Protein AF-0000000072828204 (afdb_homodimer)

Radius of gyration: 30.97 Å; Cα contacts (8 Å, |Δi|>4): 1476; chains: 2; bounding box: 82×89×90 Å

Organism: Musa balbisiana (NCBI:txid52838)

Secondary structure (DSSP, 8-state):
--TTHHHHHHHS-S-SS--SS-SS-GGGT--TTSSHHHHHHHHHHHHHHHHHHHHHHSGGGT--HHHHHHHHHHIIIIIHHHHHHHHHHHHHHHTT-SS---THHHHHHHHHHH--HHHHHHHHHHHHHHHHHHHHHHHHHS-HHHHHHTHHHHHHHHHHHHHHHHHHHHHHHHHHHHH---SSS---HHHHTT--SHHHHHHHHHHHH---HHHHHHHHHHTT-TTSHHHHHHHHHHHHHHHHHHHHHHHHHHHHHHTTT-HHHHHHHHHHHHHHHHHIIIIIHHHHHHHHHHS-TTS---HHHHHHHHHHHHHHHHHHHHHTS-TTHHHHHHHHHSPTT-HHHHHHHHHHHIIIIIIITHHHHHHHHHT--GGG---HHHHHHHHHHHHHHHHHHHHHHHHHHHHTT--HHHHHHHHHHTT---HHHHHHHHHHHHTTS----S-SHHHHHHHHHHHHHHHHHTTS-HHHHHHHHHHHHHHHHHHHHHHHHH--HHHHHHHHHHHHHHHH-/--TTHHHHHHHS-S-SS--SS-SS-GGGT--TTSSHHHHHHHHHHHHHHHHHHHHHHHGGGT--HHHHHHHHHHIIIIIHHHHHHHHHHHHHHHTT-SS---THHHHHHHHHHH--HHHHHHHHHHHHHHHHHHHHHHHHHS-HHHHHHTHHHHHHHHHHHHHHHHHHHHHHHHHHHHH---SSS---HHHHTT--SHHHHHHHHHHHH---HHHHHHHHHHTT-TTSHHHHHHHHHHHHHHHHHHHHHHHHHHHHHHTTT-HHHHHHHHHHHHHHHHHIIIIIHHHHHHHHHHS-SSS---HHHHHHHHHHHHHHHHHHHHHTS-TTHHHHHHHHHSPTT-HHHHHHHHHHHIIIIIIITHHHHHHHHHT--GGG---HHHHHHHHHHHHHHHHHHHHHHHHHHHHTT--HHHHHHHHHHTT---THHHHHHHHHHHTTS----S-HHHHHHHHHHHHHHHHHHTTS-HHHHHHHHHHHHHHHHHHHHHHHHH--HHHHHHHHHHHHHHHH-

Solvent-accessible surface area (backbone atoms only — not comparable to full-atom values): 50620 Å² total; per-residue (Å²): 128,72,76,72,52,54,60,54,40,57,64,57,37,45,50,94,73,56,37,47,54,59,54,48,9,37,58,73,69,43,59,66,52,63,18,38,49,37,35,51,29,42,50,44,35,52,47,46,51,42,18,50,50,44,38,62,71,39,45,91,62,57,59,57,65,67,57,26,33,44,51,33,10,31,43,70,16,49,38,39,40,47,49,48,29,50,48,50,48,47,48,34,59,69,66,61,50,85,76,82,71,75,40,66,52,52,34,51,50,48,47,56,48,73,56,36,69,72,41,46,53,45,39,50,52,44,10,51,52,14,45,35,51,39,39,20,45,53,24,23,73,36,61,51,78,60,34,61,68,44,47,69,65,29,46,52,22,16,51,33,24,34,48,48,16,28,52,51,40,46,53,47,47,55,54,47,55,66,63,50,58,53,84,85,80,56,73,27,53,54,25,40,38,42,16,80,45,80,63,40,58,51,48,50,22,50,56,59,24,47,20,49,37,63,45,36,49,50,52,29,50,74,69,69,32,53,85,37,72,67,35,30,45,46,48,34,17,22,41,47,26,34,52,47,49,53,50,49,53,51,48,50,50,32,51,62,37,24,78,64,77,39,54,64,31,44,54,49,21,52,51,43,50,49,50,50,52,52,44,43,62,69,49,47,33,56,50,51,53,49,52,58,69,67,46,69,83,83,70,73,68,58,68,64,61,52,50,52,53,52,36,50,38,31,44,33,17,23,47,24,21,33,32,40,48,50,48,44,52,37,21,31,54,52,15,41,56,39,56,56,85,33,69,61,43,52,50,45,45,56,28,42,40,59,51,22,55,58,51,23,31,47,37,43,26,39,55,53,7,54,48,24,34,63,83,57,55,76,49,66,63,37,46,50,47,49,44,50,54,50,48,51,27,50,51,42,26,29,48,30,26,22,52,48,33,43,71,72,70,38,56,67,68,60,18,49,47,45,15,37,53,58,50,33,50,53,67,60,58,52,49,50,51,52,44,63,47,53,20,61,55,72,81,68,79,84,62,73,69,59,54,56,55,38,49,54,51,36,41,53,42,44,33,43,60,67,10,43,24,50,38,35,47,29,43,51,50,50,48,37,48,48,45,24,50,51,30,49,36,48,42,62,71,68,54,53,69,68,59,55,52,41,50,51,49,50,50,50,52,51,66,72,96,126,71,76,72,51,55,59,53,38,56,62,55,38,46,52,95,73,58,39,47,53,60,54,48,10,37,57,73,68,42,59,66,53,63,17,37,50,36,36,50,30,42,49,45,34,51,45,46,50,41,18,51,51,43,37,62,72,39,45,89,62,58,60,58,65,67,58,24,34,45,51,32,9,32,44,71,16,49,38,41,40,46,50,48,29,50,47,50,47,45,46,35,59,70,65,61,51,85,74,83,71,76,39,66,52,52,33,52,50,48,46,56,49,72,54,35,70,71,41,47,53,46,39,52,52,46,10,52,53,14,45,33,51,40,39,20,47,53,24,23,74,35,61,52,77,59,35,59,68,44,48,67,62,29,46,52,23,17,50,33,23,35,47,48,16,29,51,50,42,46,52,48,47,56,54,45,58,65,61,49,59,53,84,82,81,56,72,27,56,55,25,41,39,40,16,79,45,79,64,38,59,51,49,50,22,49,55,60,24,48,20,50,37,63,44,36,49,49,52,29,49,74,69,68,32,53,85,37,72,67,36,29,46,46,48,34,18,21,42,48,24,35,52,48,48,52,49,49,52,50,47,49,50,32,50,63,37,25,78,65,77,38,55,65,34,44,55,49,22,51,52,43,49,49,48,50,52,52,45,42,62,68,48,47,35,57,50,51,53,50,51,57,68,68,47,69,83,77,75,72,70,58,67,66,58,53,49,51,52,52,38,49,37,32,45,33,17,24,50,24,22,33,33,39,48,52,47,43,53,36,21,31,54,52,14,42,56,40,58,55,87,33,70,60,42,52,48,46,46,55,29,43,41,58,52,22,56,58,51,24,30,47,38,44,27,39,54,55,7,53,49,26,34,63,85,57,54,76,49,65,65,39,45,51,46,49,45,52,54,51,49,51,27,51,51,42,26,29,50,29,26,25,50,48,32,43,73,71,71,37,55,67,68,60,18,51,47,43,16,36,52,57,51,32,50,53,68,60,59,52,49,49,49,51,45,62,47,52,19,59,56,73,80,68,76,85,58,74,68,57,52,54,53,40,48,54,51,37,41,53,42,42,31,43,64,68,10,43,25,50,38,35,48,30,41,51,51,51,48,38,50,50,46,24,50,51,31,50,35,49,43,64,70,68,54,53,68,70,58,56,53,43,50,51,49,48,50,50,51,52,67,71,96

pLDDT: mean 73.7, std 19.97, range [17.11, 96.81]

Nearest PDB structures (foldseek):
  4bwz-assembly1_A  TM=7.861E-01  e=1.382E-10  Thermus thermophilus
  8bxg-assembly1_A  TM=7.297E-01  e=6.429E-08  Escherichia coli
  8by2-assembly1_A  TM=7.259E-01  e=5.300E-08  Escherichia coli
  9emb-assembly1_A  TM=7.261E-01  e=1.193E-07  Escherichia coli
  9emb-assembly1_B  TM=6.848E-01  e=1.022E-07  Escherichia coli

Sequence (1026 aa):
MAGNGAFHAAVCNAPANDNLFSDGGVFYGDDPFGHVMPLFMLHIVVIVFTSRAVYFLLRPLKQPRLVCDIISGVLLGPTLPSLLSRLLSFFHHVFDVEGTPDYSHIKQRYMDAMFRTDNVSLMRSVASYGFMLQLFLISVKTDPSNIWRCGKKAFAIGVSCMVMPFAVLNLLSWFFEVQYVPDDGGRTVAAVAGVGDPNALVTIASLVSDTMFPVVAEILAELRLLNTELGRLALSVSMIIDYGWSLTITIANVVMRTMYDQALPLVYSALGIVAMIVFLLFVFRPWVRWIVRRTPKDGRFPEGQVLMVLLVVMAMGAISETFGARVTDGPIIMGLLVPTASPLAVAIAEKVEVIATGLMLPLAFLNAGMLTDFSTVEHPKVFLGLQLFMLSGYLIKFLAAMAPAVYYNMPVRKAALLGLMLNFTGLMQLLIYVDSLYSQVPNTSQSKLADKVRHRANLSLLLILQMIQPEAYAAIIVIIVAVTAICSYLVAKLYDPLKSNKKVAYRKLKHLDMAGNGAFHAAVCNAPANDNLFSDGGVFYGDDPFGHVMPLFMLHIVVIVFTSRAVYFLLRPLKQPRLVCDIISGVLLGPTLPSLLSRLLSFFHHVFDVEGTPDYSHIKQRYMDAMFRTDNVSLMRSVASYGFMLQLFLISVKTDPSNIWRCGKKAFAIGVSCMVMPFAVLNLLSWFFEVQYVPDDGGRTVAAVAGVGDPNALVTIASLVSDTMFPVVAEILAELRLLNTELGRLALSVSMIIDYGWSLTITIANVVMRTMYDQALPLVYSALGIVAMIVFLLFVFRPWVRWIVRRTPKDGRFPEGQVLMVLLVVMAMGAISETFGARVTDGPIIMGLLVPTASPLAVAIAEKVEVIATGLMLPLAFLNAGMLTDFSTVEHPKVFLGLQLFMLSGYLIKFLAAMAPAVYYNMPVRKAALLGLMLNFTGLMQLLIYVDSLYSQVPNTSQSKLADKVRHRANLSLLLILQMIQPEAYAAIIVIIVAVTAICSYLVAKLYDPLKSNKKVAYRKLKHLD

Structure (mmCIF, N/CA/C/O backbone):
data_AF-0000000072828204-model_v1
#
loop_
_entity.id
_entity.type
_entity.pdbx_description
1 polymer 'Cation/H+ exchanger transmembrane domain-containing protein'
#
loop_
_atom_site.group_PDB
_atom_site.id
_atom_site.type_symbol
_atom_site.label_atom_id
_atom_site.label_alt_id
_atom_site.label_comp_id
_atom_site.label_asym_id
_atom_site.label_entity_id
_atom_site.label_seq_id
_atom_site.pdbx_PDB_ins_code
_atom_site.Cartn_x
_atom_site.Cartn_y
_atom_site.Cartn_z
_atom_site.occupancy
_atom_site.B_iso_or_equiv
_atom_site.auth_seq_id
_atom_site.auth_comp_id
_atom_site.auth_asym_id
_atom_site.auth_atom_id
_atom_site.pdbx_PDB_model_num
ATOM 1 N N . MET A 1 1 ? 32.219 13.031 19.578 1 17.11 1 MET A N 1
ATOM 2 C CA . MET A 1 1 ? 32.125 13.797 18.328 1 17.11 1 MET A CA 1
ATOM 3 C C . MET A 1 1 ? 31.375 13 17.266 1 17.11 1 MET A C 1
ATOM 5 O O . MET A 1 1 ? 30.984 13.555 16.234 1 17.11 1 MET A O 1
ATOM 9 N N . ALA A 1 2 ? 31.516 11.695 17.297 1 21.34 2 ALA A N 1
ATOM 10 C CA . ALA A 1 2 ? 31.078 10.68 16.344 1 21.34 2 ALA A CA 1
ATOM 11 C C . ALA A 1 2 ? 29.562 10.516 16.375 1 21.34 2 ALA A C 1
ATOM 13 O O . ALA A 1 2 ? 28.969 10.008 15.43 1 21.34 2 ALA A O 1
ATOM 14 N N . GLY A 1 3 ? 29.062 10.609 17.547 1 22.47 3 GLY A N 1
ATOM 15 C CA . GLY A 1 3 ? 27.703 10.258 17.922 1 22.47 3 GLY A CA 1
ATOM 16 C C . GLY A 1 3 ? 26.656 11.125 17.234 1 22.47 3 GLY A C 1
ATOM 17 O O . GLY A 1 3 ? 25.469 10.781 17.219 1 22.47 3 GLY A O 1
ATOM 18 N N . ASN A 1 4 ? 26.953 12.438 17.125 1 25.38 4 ASN A N 1
ATOM 19 C CA . ASN A 1 4 ? 26.156 13.539 16.594 1 25.38 4 ASN A CA 1
ATOM 20 C C . ASN A 1 4 ? 25.906 13.375 15.102 1 25.38 4 ASN A C 1
ATOM 22 O O . ASN A 1 4 ? 25.109 14.125 14.523 1 25.38 4 ASN A O 1
ATOM 26 N N . GLY A 1 5 ? 26.781 12.547 14.375 1 25.89 5 GLY A N 1
ATOM 27 C CA . GLY A 1 5 ? 26.875 12.344 12.938 1 25.89 5 GLY A CA 1
ATOM 28 C C . GLY A 1 5 ? 25.766 11.477 12.383 1 25.89 5 GLY A C 1
ATOM 29 O O . GLY A 1 5 ? 25.406 11.594 11.211 1 25.89 5 GLY A O 1
ATOM 30 N N . ALA A 1 6 ? 25.406 10.484 13.164 1 26.14 6 ALA A N 1
ATOM 31 C CA . ALA A 1 6 ? 24.562 9.398 12.664 1 26.14 6 ALA A CA 1
ATOM 32 C C . ALA A 1 6 ? 23.109 9.859 12.508 1 26.14 6 ALA A C 1
ATOM 34 O O . ALA A 1 6 ? 22.422 9.461 11.57 1 26.14 6 ALA A O 1
ATOM 35 N N . PHE A 1 7 ? 22.672 10.539 13.531 1 26.77 7 PHE A N 1
ATOM 36 C CA . PHE A 1 7 ? 21.312 11.062 13.523 1 26.77 7 PHE A CA 1
ATOM 37 C C . PHE A 1 7 ? 21.109 12.039 12.367 1 26.77 7 PHE A C 1
ATOM 39 O O . PHE A 1 7 ? 20.062 12.031 11.719 1 26.77 7 PHE A O 1
ATOM 46 N N . HIS A 1 8 ? 22.078 12.898 12.242 1 29.41 8 HIS A N 1
ATOM 47 C CA . HIS A 1 8 ? 22.188 13.812 11.102 1 29.41 8 HIS A CA 1
ATOM 48 C C . HIS A 1 8 ? 22.016 13.062 9.781 1 29.41 8 HIS A C 1
ATOM 50 O O . HIS A 1 8 ? 21.406 13.578 8.852 1 29.41 8 HIS A O 1
ATOM 56 N N . ALA A 1 9 ? 22.578 11.891 9.766 1 28.39 9 ALA A N 1
ATOM 57 C CA . ALA A 1 9 ? 22.625 11.023 8.594 1 28.39 9 ALA A CA 1
ATOM 58 C C . ALA A 1 9 ? 21.234 10.445 8.297 1 28.39 9 ALA A C 1
ATOM 60 O O . ALA A 1 9 ? 20.859 10.305 7.133 1 28.39 9 ALA A O 1
ATOM 61 N N . ALA A 1 10 ? 20.484 10.039 9.297 1 29.81 10 ALA A N 1
ATOM 62 C CA . ALA A 1 10 ? 19.234 9.305 9.133 1 29.81 10 ALA A CA 1
ATOM 63 C C . ALA A 1 10 ? 18.109 10.227 8.672 1 29.81 10 ALA A C 1
ATOM 65 O O . ALA A 1 10 ? 17.281 9.844 7.844 1 29.81 10 ALA A O 1
ATOM 66 N N . VAL A 1 11 ? 17.844 11.266 9.391 1 32.09 11 VAL A N 1
ATOM 67 C CA . VAL A 1 11 ? 16.875 12.312 9.055 1 32.09 11 VAL A CA 1
ATOM 68 C C . VAL A 1 11 ? 17.328 13.031 7.781 1 32.09 11 VAL A C 1
ATOM 70 O O . VAL A 1 11 ? 16.5 13.336 6.914 1 32.09 11 VAL A O 1
ATOM 73 N N . CYS A 1 12 ? 18.422 13.562 7.793 1 30.22 12 CYS A N 1
ATOM 74 C CA . CYS A 1 12 ? 19.188 14.094 6.672 1 30.22 12 CYS A CA 1
ATOM 75 C C . CYS A 1 12 ? 19.469 13.008 5.641 1 30.22 12 CYS A C 1
ATOM 77 O O . CYS A 1 12 ? 19.969 13.289 4.555 1 30.22 12 CYS A O 1
ATOM 79 N N . ASN A 1 13 ? 19.672 11.797 6.105 1 28.31 13 ASN A N 1
ATOM 80 C CA . ASN A 1 13 ? 19.891 10.711 5.152 1 28.31 13 ASN A CA 1
ATOM 81 C C . ASN A 1 13 ? 18.609 10.336 4.414 1 28.31 13 ASN A C 1
ATOM 83 O O . ASN A 1 13 ? 18.312 9.156 4.25 1 28.31 13 ASN A O 1
ATOM 87 N N . ALA A 1 14 ? 17.562 10.883 4.762 1 35.19 14 ALA A N 1
ATOM 88 C CA . ALA A 1 14 ? 16.844 10.805 3.494 1 35.19 14 ALA A CA 1
ATOM 89 C C . ALA A 1 14 ? 17.797 10.906 2.311 1 35.19 14 ALA A C 1
ATOM 91 O O . ALA A 1 14 ? 18.562 11.867 2.205 1 35.19 14 ALA A O 1
ATOM 92 N N . PRO A 1 15 ? 18.297 9.867 1.979 1 33.09 15 PRO A N 1
ATOM 93 C CA . PRO A 1 15 ? 19.438 10.039 1.078 1 33.09 15 PRO A CA 1
ATOM 94 C C . PRO A 1 15 ? 19.359 11.328 0.261 1 33.09 15 PRO A C 1
ATOM 96 O O . PRO A 1 15 ? 18.25 11.797 -0.044 1 33.09 15 PRO A O 1
ATOM 99 N N . ALA A 1 16 ? 20.359 12.414 0.395 1 35.56 16 ALA A N 1
ATOM 100 C CA . ALA A 1 16 ? 20.703 13.5 -0.524 1 35.56 16 ALA A CA 1
ATOM 101 C C . ALA A 1 16 ? 19.891 13.391 -1.814 1 35.56 16 ALA A C 1
ATOM 103 O O . ALA A 1 16 ? 19.578 14.406 -2.443 1 35.56 16 ALA A O 1
ATOM 104 N N . ASN A 1 17 ? 19.609 12.188 -2.285 1 40.31 17 ASN A N 1
ATOM 105 C CA . ASN A 1 17 ? 19.016 11.867 -3.582 1 40.31 17 ASN A CA 1
ATOM 106 C C . ASN A 1 17 ? 17.609 11.305 -3.434 1 40.31 17 ASN A C 1
ATOM 108 O O . ASN A 1 17 ? 17.375 10.125 -3.688 1 40.31 17 ASN A O 1
ATOM 112 N N . ASP A 1 18 ? 16.828 11.781 -2.475 1 55.22 18 ASP A N 1
ATOM 113 C CA . ASP A 1 18 ? 15.492 11.227 -2.246 1 55.22 18 ASP A CA 1
ATOM 114 C C . ASP A 1 18 ? 14.609 11.398 -3.479 1 55.22 18 ASP A C 1
ATOM 116 O O . ASP A 1 18 ? 14.258 12.523 -3.848 1 55.22 18 ASP A O 1
ATOM 120 N N . ASN A 1 19 ? 14.719 10.656 -4.27 1 66.12 19 ASN A N 1
ATOM 121 C CA . ASN A 1 19 ? 14.102 10.578 -5.59 1 66.12 19 ASN A CA 1
ATOM 122 C C . ASN A 1 19 ? 12.633 10.18 -5.504 1 66.12 19 ASN A C 1
ATOM 124 O O . ASN A 1 19 ? 12.094 9.586 -6.438 1 66.12 19 ASN A O 1
ATOM 128 N N . LEU A 1 20 ? 12.031 10.625 -4.176 1 74.56 20 LEU A N 1
ATOM 129 C CA . LEU A 1 20 ? 10.633 10.211 -4.062 1 74.56 20 LEU A CA 1
ATOM 130 C C . LEU A 1 20 ? 9.734 11.078 -4.934 1 74.56 20 LEU A C 1
ATOM 132 O O . LEU A 1 20 ? 8.875 10.57 -5.656 1 74.56 20 LEU A O 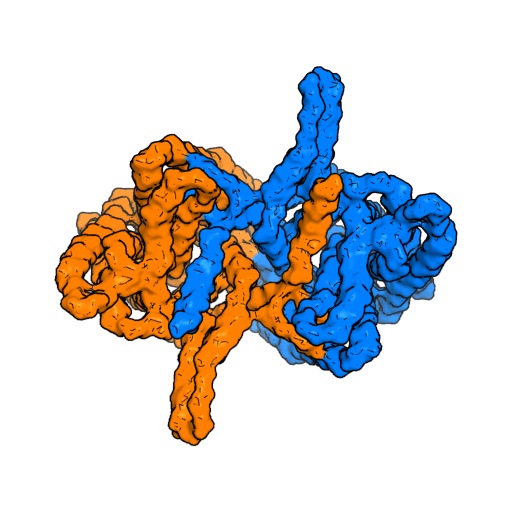1
ATOM 136 N N . PHE A 1 21 ? 9.984 12.438 -4.812 1 71.44 21 PHE A N 1
ATOM 137 C CA . PHE A 1 21 ? 9.164 13.367 -5.582 1 71.44 21 PHE A CA 1
ATOM 138 C C . PHE A 1 21 ? 10.031 14.234 -6.48 1 71.44 21 PHE A C 1
ATOM 140 O O . PHE A 1 21 ? 11.242 14.312 -6.293 1 71.44 21 PHE A O 1
ATOM 147 N N . SER A 1 22 ? 9.406 14.773 -7.566 1 65.5 22 SER A N 1
ATOM 148 C CA . SER A 1 22 ? 10.117 15.609 -8.531 1 65.5 22 SER A CA 1
ATOM 149 C C . SER A 1 22 ? 10.453 16.969 -7.93 1 65.5 22 SER A C 1
ATOM 151 O O . SER A 1 22 ? 9.75 17.453 -7.039 1 65.5 22 SER A O 1
ATOM 153 N N . ASP A 1 23 ? 11.633 17.469 -8.406 1 58.62 23 ASP A N 1
ATOM 154 C CA . ASP A 1 23 ? 12.109 18.781 -7.953 1 58.62 23 ASP A CA 1
ATOM 155 C C . ASP A 1 23 ? 11.562 19.906 -8.828 1 58.62 23 ASP A C 1
ATOM 157 O O . ASP A 1 23 ? 12.25 20.891 -9.078 1 58.62 23 ASP A O 1
ATOM 161 N N . GLY A 1 24 ? 10.445 19.812 -9.258 1 61.62 24 GLY A N 1
ATOM 162 C CA . GLY A 1 24 ? 9.945 20.922 -10.039 1 61.62 24 GLY A CA 1
ATOM 163 C C . GLY A 1 24 ? 9.203 20.5 -11.297 1 61.62 24 GLY A C 1
ATOM 164 O O . GLY A 1 24 ? 8.578 21.312 -11.969 1 61.62 24 GLY A O 1
ATOM 165 N N . GLY A 1 25 ? 9.297 19.359 -11.617 1 67.38 25 GLY A N 1
ATOM 166 C CA . GLY A 1 25 ? 8.531 18.891 -12.758 1 67.38 25 GLY A CA 1
ATOM 167 C C . GLY A 1 25 ? 9.383 18.641 -13.992 1 67.38 25 GLY A C 1
ATOM 168 O O . GLY A 1 25 ? 10.578 18.938 -13.992 1 67.38 25 GLY A O 1
ATOM 169 N N . VAL A 1 26 ? 8.875 18.141 -15.062 1 70.19 26 VAL A N 1
ATOM 170 C CA . VAL A 1 26 ? 9.547 17.719 -16.297 1 70.19 26 VAL A CA 1
ATOM 171 C C . VAL A 1 26 ? 10.008 18.953 -17.078 1 70.19 26 VAL A C 1
ATOM 173 O O . VAL A 1 26 ? 11.023 18.891 -17.781 1 70.19 26 VAL A O 1
ATOM 176 N N . PHE A 1 27 ? 9.398 20.062 -16.859 1 69.19 27 PHE A N 1
ATOM 177 C CA . PHE A 1 27 ? 9.703 21.234 -17.672 1 69.19 27 PHE A CA 1
ATOM 178 C C . PHE A 1 27 ? 10.977 21.922 -17.188 1 69.19 27 PHE A C 1
ATOM 180 O O . PHE A 1 27 ? 11.562 22.734 -17.906 1 69.19 27 PHE A O 1
ATOM 187 N N . TYR A 1 28 ? 11.414 21.484 -16 1 65.06 28 TYR A N 1
ATOM 188 C CA . TYR A 1 28 ? 12.68 22 -15.484 1 65.06 28 TYR A CA 1
ATOM 189 C C . TYR A 1 28 ? 13.812 21.016 -15.758 1 65.06 28 TYR A C 1
ATOM 191 O O . TYR A 1 28 ? 14.906 21.156 -15.203 1 65.06 28 TYR A O 1
ATOM 199 N N . GLY A 1 29 ? 13.469 20.016 -16.625 1 64.75 29 GLY A N 1
ATOM 200 C CA . GLY A 1 29 ? 14.508 19.078 -17.047 1 64.75 29 GLY A CA 1
ATOM 201 C C . GLY A 1 29 ? 14.516 17.797 -16.234 1 64.75 29 GLY A C 1
ATOM 202 O O . GLY A 1 29 ? 15.391 16.953 -16.406 1 64.75 29 GLY A O 1
ATOM 203 N N . ASP A 1 30 ? 13.625 17.75 -15.352 1 70 30 ASP A N 1
ATOM 204 C CA . ASP A 1 30 ? 13.578 16.531 -14.555 1 70 30 ASP A CA 1
ATOM 205 C C . ASP A 1 30 ? 13.078 15.352 -15.391 1 70 30 ASP A C 1
ATOM 207 O O . ASP A 1 30 ? 12.25 15.531 -16.281 1 70 30 ASP A O 1
ATOM 211 N N . ASP A 1 31 ? 13.75 14.242 -15.227 1 71.69 31 ASP A N 1
ATOM 212 C CA . ASP A 1 31 ? 13.258 13.023 -15.859 1 71.69 31 ASP A CA 1
ATOM 213 C C . ASP A 1 31 ? 11.891 12.633 -15.289 1 71.69 31 ASP A C 1
ATOM 215 O O . ASP A 1 31 ? 11.742 12.445 -14.086 1 71.69 31 ASP A O 1
ATOM 219 N N . PRO A 1 32 ? 10.961 12.727 -16.094 1 70.19 32 PRO A N 1
ATOM 220 C CA . PRO A 1 32 ? 9.617 12.398 -15.633 1 70.19 32 PRO A CA 1
ATOM 221 C C . PRO A 1 32 ? 9.547 11.023 -14.969 1 70.19 32 PRO A C 1
ATOM 223 O O . PRO A 1 32 ? 8.656 10.773 -14.148 1 70.19 32 PRO A O 1
ATOM 226 N N . PHE A 1 33 ? 10.461 10.18 -15.266 1 71.56 33 PHE A N 1
ATOM 227 C CA . PHE A 1 33 ? 10.438 8.828 -14.727 1 71.56 33 PHE A CA 1
ATOM 228 C C . PHE A 1 33 ? 11.516 8.648 -13.672 1 71.56 33 PHE A C 1
ATOM 230 O O . PHE A 1 33 ? 11.789 7.523 -13.234 1 71.56 33 PHE A O 1
ATOM 237 N N . GLY A 1 34 ? 12.078 9.75 -13.289 1 74.62 34 GLY A N 1
ATOM 238 C CA . GLY A 1 34 ? 13.227 9.656 -12.406 1 74.62 34 GLY A CA 1
ATOM 239 C C . GLY A 1 34 ? 12.859 9.641 -10.938 1 74.62 34 GLY A C 1
ATOM 240 O O . GLY A 1 34 ? 13.719 9.414 -10.078 1 74.62 34 GLY A O 1
ATOM 241 N N . HIS A 1 35 ? 11.609 9.742 -10.758 1 80.88 35 HIS A N 1
ATOM 242 C CA . HIS A 1 35 ? 11.203 9.836 -9.359 1 80.88 35 HIS A CA 1
ATOM 243 C C . HIS A 1 35 ? 10.328 8.648 -8.961 1 80.88 35 HIS A C 1
ATOM 245 O O . HIS A 1 35 ? 9.539 8.156 -9.773 1 80.88 35 HIS A O 1
ATOM 251 N N . VAL A 1 36 ? 10.383 8.25 -7.773 1 84.44 36 VAL A N 1
ATOM 252 C CA . VAL A 1 36 ? 9.852 6.977 -7.293 1 84.44 36 VAL A CA 1
ATOM 253 C C . VAL A 1 36 ? 8.32 7.027 -7.289 1 84.44 36 VAL A C 1
ATOM 255 O O . VAL A 1 36 ? 7.664 6.125 -7.812 1 84.44 36 VAL A O 1
ATOM 258 N N . MET A 1 37 ? 7.734 8.102 -6.805 1 87.06 37 MET A N 1
ATOM 259 C CA . MET A 1 37 ? 6.289 8.125 -6.59 1 87.06 37 MET A CA 1
ATOM 260 C C . MET A 1 37 ? 5.543 8.227 -7.914 1 87.06 37 MET A C 1
ATOM 262 O O . MET A 1 37 ? 4.637 7.434 -8.18 1 87.06 37 MET A O 1
ATOM 266 N N . PRO A 1 38 ? 5.93 9.18 -8.766 1 87.06 38 PRO A N 1
ATOM 267 C CA . PRO A 1 38 ? 5.215 9.242 -10.039 1 87.06 38 PRO A CA 1
ATOM 268 C C . PRO A 1 38 ? 5.379 7.977 -10.875 1 87.06 38 PRO A C 1
ATOM 270 O O . PRO A 1 38 ? 4.434 7.539 -11.531 1 87.06 38 PRO A O 1
ATOM 273 N N . LEU A 1 39 ? 6.551 7.434 -10.852 1 89.81 39 LEU A N 1
ATOM 274 C CA . LEU A 1 39 ? 6.773 6.203 -11.602 1 89.81 39 LEU A CA 1
ATOM 275 C C . LEU A 1 39 ? 5.973 5.051 -11.008 1 89.81 39 LEU A C 1
ATOM 277 O O . LEU A 1 39 ? 5.453 4.207 -11.742 1 89.81 39 LEU A O 1
ATOM 281 N N . PHE A 1 40 ? 5.914 4.973 -9.703 1 92.56 40 PHE A N 1
ATOM 282 C CA . PHE A 1 40 ? 5.133 3.945 -9.031 1 92.56 40 PHE A CA 1
ATOM 283 C C . PHE A 1 40 ? 3.664 4.031 -9.43 1 92.56 40 PHE A C 1
ATOM 285 O O . PHE A 1 40 ? 3.031 3.014 -9.719 1 92.56 40 PHE A O 1
ATOM 292 N N . MET A 1 41 ? 3.135 5.219 -9.414 1 93.12 41 MET A N 1
ATOM 293 C CA . MET A 1 41 ? 1.748 5.426 -9.82 1 93.12 41 MET A CA 1
ATOM 294 C C . MET A 1 41 ? 1.552 5.055 -11.289 1 93.12 41 MET A C 1
ATOM 296 O O . MET A 1 41 ? 0.526 4.48 -11.656 1 93.12 41 MET A O 1
ATOM 300 N N . LEU A 1 42 ? 2.516 5.367 -12.047 1 91.75 42 LEU A N 1
ATOM 301 C CA . LEU A 1 42 ? 2.449 5.016 -13.461 1 91.75 42 LEU A CA 1
ATOM 302 C C . LEU A 1 42 ? 2.49 3.502 -13.648 1 91.75 42 LEU A C 1
ATOM 304 O O . LEU A 1 42 ? 1.823 2.961 -14.531 1 91.75 42 LEU A O 1
ATOM 308 N N . HIS A 1 43 ? 3.314 2.816 -12.828 1 93.69 43 HIS A N 1
ATOM 309 C CA . HIS A 1 43 ? 3.352 1.358 -12.867 1 93.69 43 HIS A CA 1
ATOM 310 C C . HIS A 1 43 ? 1.96 0.767 -12.664 1 93.69 43 HIS A C 1
ATOM 312 O O . HIS A 1 43 ? 1.552 -0.131 -13.406 1 93.69 43 HIS A O 1
ATOM 318 N N . ILE A 1 44 ? 1.281 1.305 -11.711 1 94 44 ILE A N 1
ATOM 319 C CA . ILE A 1 44 ? -0.049 0.803 -11.391 1 94 44 ILE A CA 1
ATOM 320 C C . ILE A 1 44 ? -0.996 1.055 -12.562 1 94 44 ILE A C 1
ATOM 322 O O . ILE A 1 44 ? -1.709 0.147 -13 1 94 44 ILE A O 1
ATOM 326 N N . VAL A 1 45 ? -0.929 2.215 -13.094 1 94.06 45 VAL A N 1
ATOM 327 C CA . VAL A 1 45 ? -1.837 2.6 -14.172 1 94.06 45 VAL A CA 1
ATOM 328 C C . VAL A 1 45 ? -1.572 1.739 -15.406 1 94.06 45 VAL A C 1
ATOM 330 O O . VAL A 1 45 ? -2.504 1.185 -15.992 1 94.06 45 VAL A O 1
ATOM 333 N N . VAL A 1 46 ? -0.348 1.604 -15.742 1 93.44 46 VAL A N 1
ATOM 334 C CA . VAL A 1 46 ? 0.008 0.931 -16.984 1 93.44 46 VAL A CA 1
ATOM 335 C C . VAL A 1 46 ? -0.302 -0.56 -16.875 1 93.44 46 VAL A C 1
ATOM 337 O O . VAL A 1 46 ? -0.875 -1.151 -17.797 1 93.44 46 VAL A O 1
ATOM 340 N N . ILE A 1 47 ? 0.042 -1.158 -15.781 1 93.62 47 ILE A N 1
ATOM 341 C CA . ILE A 1 47 ? -0.153 -2.6 -15.656 1 93.62 47 ILE A CA 1
ATOM 342 C C . ILE A 1 47 ? -1.645 -2.914 -15.578 1 93.62 47 ILE A C 1
ATOM 344 O O . ILE A 1 47 ? -2.119 -3.865 -16.203 1 93.62 47 ILE A O 1
ATOM 348 N N . VAL A 1 48 ? -2.387 -2.162 -14.82 1 93.56 48 VAL A N 1
ATOM 349 C CA . VAL A 1 48 ? -3.812 -2.432 -14.672 1 93.56 48 VAL A CA 1
ATOM 350 C C . VAL A 1 48 ? -4.531 -2.129 -15.984 1 93.56 48 VAL A C 1
ATOM 352 O O . VAL A 1 48 ? -5.398 -2.895 -16.422 1 93.56 48 VAL A O 1
ATOM 355 N N . PHE A 1 49 ? -4.152 -1.053 -16.609 1 92.38 49 PHE A N 1
ATOM 356 C CA . PHE A 1 49 ? -4.758 -0.708 -17.875 1 92.38 49 PHE A CA 1
ATOM 357 C C . PHE A 1 49 ? -4.469 -1.781 -18.922 1 92.38 49 PHE A C 1
ATOM 359 O O . PHE A 1 49 ? -5.363 -2.193 -19.656 1 92.38 49 PHE A O 1
ATOM 366 N N . THR A 1 50 ? -3.24 -2.193 -19.031 1 93.06 50 THR A N 1
ATOM 367 C CA . THR A 1 50 ? -2.867 -3.23 -19.984 1 93.06 50 THR A CA 1
ATOM 368 C C . THR A 1 50 ? -3.576 -4.543 -19.672 1 93.06 50 THR A C 1
ATOM 370 O O . THR A 1 50 ? -4.004 -5.262 -20.562 1 93.06 50 THR A O 1
ATOM 373 N N . SER A 1 51 ? -3.621 -4.824 -18.391 1 91.75 51 SER A N 1
ATOM 374 C CA . SER A 1 51 ? -4.309 -6.043 -17.984 1 91.75 51 SER A CA 1
ATOM 375 C C . SER A 1 51 ? -5.773 -6.027 -18.406 1 91.75 51 SER A C 1
ATOM 377 O O . SER A 1 51 ? -6.289 -7.027 -18.906 1 91.75 51 SER A O 1
ATOM 379 N N . ARG A 1 52 ? -6.395 -4.934 -18.266 1 89.19 52 ARG A N 1
ATOM 380 C CA . ARG A 1 52 ? -7.789 -4.816 -18.672 1 89.19 52 ARG A CA 1
ATOM 381 C C . ARG A 1 52 ? -7.93 -4.867 -20.188 1 89.19 52 ARG A C 1
ATOM 383 O O . ARG A 1 52 ? -8.906 -5.418 -20.703 1 89.19 52 ARG A O 1
ATOM 390 N N . ALA A 1 53 ? -7.031 -4.254 -20.859 1 91.69 53 ALA A N 1
ATOM 391 C CA . ALA A 1 53 ? -7.047 -4.297 -22.328 1 91.69 53 ALA A CA 1
ATOM 392 C C . ALA A 1 53 ? -6.887 -5.723 -22.828 1 91.69 53 ALA A C 1
ATOM 394 O O . ALA A 1 53 ? -7.609 -6.152 -23.734 1 91.69 53 ALA A O 1
ATOM 395 N N . VAL A 1 54 ? -5.961 -6.434 -22.266 1 92.56 54 VAL A N 1
ATOM 396 C CA . VAL A 1 54 ? -5.73 -7.82 -22.672 1 92.56 54 VAL A CA 1
ATOM 397 C C . VAL A 1 54 ? -6.957 -8.664 -22.312 1 92.56 54 VAL A C 1
ATOM 399 O O . VAL A 1 54 ? -7.352 -9.539 -23.094 1 92.56 54 VAL A O 1
ATOM 402 N N . TYR A 1 55 ? -7.473 -8.406 -21.141 1 88.81 55 TYR A N 1
ATOM 403 C CA . TYR A 1 55 ? -8.672 -9.125 -20.734 1 88.81 55 TYR A CA 1
ATOM 404 C C . TYR A 1 55 ? -9.805 -8.914 -21.734 1 88.81 55 TYR A C 1
ATOM 406 O O . TYR A 1 55 ? -10.531 -9.852 -22.062 1 88.81 55 TYR A O 1
ATOM 414 N N . PHE A 1 56 ? -9.961 -7.688 -22.203 1 88.12 56 PHE A N 1
ATOM 415 C CA . PHE A 1 56 ? -11 -7.363 -23.172 1 88.12 56 PHE A CA 1
ATOM 416 C C . PHE A 1 56 ? -10.734 -8.062 -24.5 1 88.12 56 PHE A C 1
ATOM 418 O O . PHE A 1 56 ? -11.672 -8.531 -25.156 1 88.12 56 PHE A O 1
ATOM 425 N N . LEU A 1 57 ? -9.523 -8.141 -24.859 1 90.81 57 LEU A N 1
ATOM 426 C CA . LEU A 1 57 ? -9.148 -8.773 -26.125 1 90.81 57 LEU A CA 1
ATOM 427 C C . LEU A 1 57 ? -9.336 -10.281 -26.047 1 90.81 57 LEU A C 1
ATOM 429 O O . LEU A 1 57 ? -9.703 -10.914 -27.047 1 90.81 57 LEU A O 1
ATOM 433 N N . LEU A 1 58 ? -9.164 -10.867 -24.875 1 89.19 58 LEU A N 1
ATOM 434 C CA . LEU A 1 58 ? -9.219 -12.32 -24.734 1 89.19 58 LEU A CA 1
ATOM 435 C C . LEU A 1 58 ? -10.562 -12.758 -24.172 1 89.19 58 LEU A C 1
ATOM 437 O O . LEU A 1 58 ? -10.758 -13.938 -23.859 1 89.19 58 LEU A O 1
ATOM 441 N N . ARG A 1 59 ? -11.406 -11.859 -23.953 1 83.56 59 ARG A N 1
ATOM 442 C CA . ARG A 1 59 ? -12.727 -12.117 -23.391 1 83.56 59 ARG A CA 1
ATOM 443 C C . ARG A 1 59 ? -13.438 -13.227 -24.156 1 83.56 59 ARG A C 1
ATOM 445 O O . ARG A 1 59 ? -14.055 -14.109 -23.562 1 83.56 59 ARG A O 1
ATOM 452 N N . PRO A 1 60 ? -13.336 -13.219 -25.5 1 82.69 60 PRO A N 1
ATOM 453 C CA . PRO A 1 60 ? -14.023 -14.273 -26.25 1 82.69 60 PRO A CA 1
ATOM 454 C C . PRO A 1 60 ? -13.477 -15.664 -25.938 1 82.69 60 PRO A C 1
ATOM 456 O O . PRO A 1 60 ? -14.172 -16.672 -26.125 1 82.69 60 PRO A O 1
ATOM 459 N N . LEU A 1 61 ? -12.305 -15.727 -25.406 1 83.56 61 LEU A N 1
ATOM 460 C CA . LEU A 1 61 ? -11.68 -17 -25.078 1 83.56 61 LEU A CA 1
ATOM 461 C C . LEU A 1 61 ? -11.961 -17.391 -23.625 1 83.56 61 LEU A C 1
ATOM 463 O O . LEU A 1 61 ? -11.492 -18.438 -23.156 1 83.56 61 LEU A O 1
ATOM 467 N N . LYS A 1 62 ? -12.656 -16.547 -22.891 1 81.25 62 LYS A N 1
ATOM 468 C CA . LYS A 1 62 ? -13.07 -16.812 -21.516 1 81.25 62 LYS A CA 1
ATOM 469 C C . LYS A 1 62 ? -11.859 -17.094 -20.625 1 81.25 62 LYS A C 1
ATOM 471 O O . LYS A 1 62 ? -11.859 -18.062 -19.859 1 81.25 62 LYS A O 1
ATOM 476 N N . GLN A 1 63 ? -10.898 -16.375 -20.828 1 86.12 63 GLN A N 1
ATOM 477 C CA . GLN A 1 63 ? -9.695 -16.531 -20.016 1 86.12 63 GLN A CA 1
ATOM 478 C C . GLN A 1 63 ? -9.844 -15.852 -18.656 1 86.12 63 GLN A C 1
ATOM 480 O O . GLN A 1 63 ? -10.461 -14.797 -18.562 1 86.12 63 GLN A O 1
ATOM 485 N N . PRO A 1 64 ? -9.32 -16.562 -17.688 1 86.06 64 PRO A N 1
ATOM 486 C CA . PRO A 1 64 ? -9.344 -15.922 -16.375 1 86.06 64 PRO A CA 1
ATOM 487 C C . PRO A 1 64 ? -8.484 -14.664 -16.312 1 86.06 64 PRO A C 1
ATOM 489 O O . PRO A 1 64 ? -7.547 -14.516 -17.094 1 86.06 64 PRO A O 1
ATOM 492 N N . ARG A 1 65 ? -8.828 -13.805 -15.469 1 85.56 65 ARG A N 1
ATOM 493 C CA . ARG A 1 65 ? -8.125 -12.531 -15.289 1 85.56 65 ARG A CA 1
ATOM 494 C C . ARG A 1 65 ? -6.664 -12.758 -14.93 1 85.56 65 ARG A C 1
ATOM 496 O O . ARG A 1 65 ? -5.793 -11.984 -15.328 1 85.56 65 ARG A O 1
ATOM 503 N N . LEU A 1 66 ? -6.422 -13.75 -14.219 1 83.88 66 LEU A N 1
ATOM 504 C CA . LEU A 1 66 ? -5.059 -14.047 -13.781 1 83.88 66 LEU A CA 1
ATOM 505 C C . LEU A 1 66 ? -4.141 -14.258 -14.984 1 83.88 66 LEU A C 1
ATOM 507 O O . LEU A 1 66 ? -3.01 -13.773 -14.992 1 83.88 66 LEU A O 1
ATOM 511 N N . VAL A 1 67 ? -4.574 -14.992 -15.945 1 87.44 67 VAL A N 1
ATOM 512 C CA . VAL A 1 67 ? -3.793 -15.25 -17.156 1 87.44 67 VAL A CA 1
ATOM 513 C C . VAL A 1 67 ? -3.551 -13.945 -17.906 1 87.44 67 VAL A C 1
ATOM 515 O O . VAL A 1 67 ? -2.449 -13.703 -18.406 1 87.44 67 VAL A O 1
ATOM 518 N N . CYS A 1 68 ? -4.535 -13.125 -17.938 1 89.25 68 CYS A N 1
ATOM 519 C CA . CYS A 1 68 ? -4.414 -11.836 -18.594 1 89.25 68 CYS A CA 1
ATOM 520 C C . CYS A 1 68 ? -3.404 -10.945 -17.891 1 89.25 68 CYS A C 1
ATOM 522 O O . CYS A 1 68 ? -2.646 -10.219 -18.531 1 89.25 68 CYS A O 1
ATOM 524 N N . ASP A 1 69 ? -3.422 -11 -16.594 1 88.38 69 ASP A N 1
ATOM 525 C CA . ASP A 1 69 ? -2.475 -10.219 -15.812 1 88.38 69 ASP A CA 1
ATOM 526 C C . ASP A 1 69 ? -1.037 -10.656 -16.078 1 88.38 69 ASP A C 1
ATOM 528 O O . ASP A 1 69 ? -0.139 -9.82 -16.203 1 88.38 69 ASP A O 1
ATOM 532 N N . ILE A 1 70 ? -0.84 -11.945 -16.203 1 87.25 70 ILE A N 1
ATOM 533 C CA . ILE A 1 70 ? 0.498 -12.469 -16.453 1 87.25 70 ILE A CA 1
ATOM 534 C C . ILE A 1 70 ? 0.959 -12.047 -17.844 1 87.25 70 ILE A C 1
ATOM 536 O O . ILE A 1 70 ? 2.088 -11.586 -18.016 1 87.25 70 ILE A O 1
ATOM 540 N N . ILE A 1 71 ? 0.101 -12.172 -18.781 1 90.44 71 ILE A N 1
ATOM 541 C CA . ILE A 1 71 ? 0.429 -11.797 -20.156 1 90.44 71 ILE A CA 1
ATOM 542 C C . ILE A 1 71 ? 0.762 -10.312 -20.219 1 90.44 71 ILE A C 1
ATOM 544 O O . ILE A 1 71 ? 1.72 -9.914 -20.891 1 90.44 71 ILE A O 1
ATOM 548 N N . SER A 1 72 ? -0.029 -9.539 -19.516 1 92 72 SER A N 1
ATOM 549 C CA . SER A 1 72 ? 0.207 -8.094 -19.5 1 92 72 SER A CA 1
ATOM 550 C C . SER A 1 72 ? 1.563 -7.77 -18.875 1 92 72 SER A C 1
ATOM 552 O O . SER A 1 72 ? 2.273 -6.887 -19.359 1 92 72 SER A O 1
ATOM 554 N N . GLY A 1 73 ? 1.892 -8.414 -17.797 1 89.31 73 GLY A N 1
ATOM 555 C CA . GLY A 1 73 ? 3.203 -8.227 -17.188 1 89.31 73 GLY A CA 1
ATOM 556 C C . GLY A 1 73 ? 4.344 -8.57 -18.125 1 89.31 73 GLY A C 1
ATOM 557 O O . GLY A 1 73 ? 5.32 -7.824 -18.234 1 89.31 73 GLY A O 1
ATOM 558 N N . VAL A 1 74 ? 4.203 -9.633 -18.875 1 87.19 74 VAL A N 1
ATOM 559 C CA . VAL A 1 74 ? 5.23 -10.094 -19.797 1 87.19 74 VAL A CA 1
ATOM 560 C C . VAL A 1 74 ? 5.363 -9.102 -20.953 1 87.19 74 VAL A C 1
ATOM 562 O O . VAL A 1 74 ? 6.473 -8.82 -21.406 1 87.19 74 VAL A O 1
ATOM 565 N N . LEU A 1 75 ? 4.277 -8.609 -21.375 1 89.81 75 LEU A N 1
ATOM 566 C CA . LEU A 1 75 ? 4.281 -7.645 -22.469 1 89.81 75 LEU A CA 1
ATOM 567 C C . LEU A 1 75 ? 4.98 -6.355 -22.062 1 89.81 75 LEU A C 1
ATOM 569 O O . LEU A 1 75 ? 5.699 -5.754 -22.875 1 89.81 75 LEU A O 1
ATOM 573 N N . LEU A 1 76 ? 4.785 -5.969 -20.844 1 91.12 76 LEU A N 1
ATOM 574 C CA . LEU A 1 76 ? 5.32 -4.695 -20.375 1 91.12 76 LEU A CA 1
ATOM 575 C C . LEU A 1 76 ? 6.777 -4.844 -19.938 1 91.12 76 LEU A C 1
ATOM 577 O O . LEU A 1 76 ? 7.453 -3.85 -19.672 1 91.12 76 LEU A O 1
ATOM 581 N N . GLY A 1 77 ? 7.207 -6.035 -19.859 1 86.56 77 GLY A N 1
ATOM 582 C CA . GLY A 1 77 ? 8.625 -6.266 -19.625 1 86.56 77 GLY A CA 1
ATOM 583 C C . GLY A 1 77 ? 9.492 -5.996 -20.844 1 86.56 77 GLY A C 1
ATOM 584 O O . GLY A 1 77 ? 9.172 -5.129 -21.656 1 86.56 77 GLY A O 1
ATOM 585 N N . PRO A 1 78 ? 10.578 -6.566 -20.891 1 84.62 78 PRO A N 1
ATOM 586 C CA . PRO A 1 78 ? 11.477 -6.34 -22.031 1 84.62 78 PRO A CA 1
ATOM 587 C C . PRO A 1 78 ? 10.922 -6.906 -23.328 1 84.62 78 PRO A C 1
ATOM 589 O O . PRO A 1 78 ? 11.422 -6.574 -24.406 1 84.62 78 PRO A O 1
ATOM 592 N N . THR A 1 79 ? 9.906 -7.602 -23.328 1 80.88 79 THR A N 1
ATOM 593 C CA . THR A 1 79 ? 9.367 -8.266 -24.516 1 80.88 79 THR A CA 1
ATOM 594 C C . THR A 1 79 ? 8.797 -7.242 -25.5 1 80.88 79 THR A C 1
ATOM 596 O O . THR A 1 79 ? 9.102 -7.285 -26.688 1 80.88 79 THR A O 1
ATOM 599 N N . LEU A 1 80 ? 7.965 -6.328 -25 1 80.56 80 LEU A N 1
ATOM 600 C CA . LEU A 1 80 ? 7.328 -5.352 -25.875 1 80.56 80 LEU A CA 1
ATOM 601 C C . LEU A 1 80 ? 8.367 -4.441 -26.531 1 80.56 80 LEU A C 1
ATOM 603 O O . LEU A 1 80 ? 8.336 -4.23 -27.75 1 80.56 80 LEU A O 1
ATOM 607 N N . PRO A 1 81 ? 9.289 -3.896 -25.719 1 81.81 81 PRO A N 1
ATOM 608 C CA . PRO A 1 81 ? 10.312 -3.062 -26.359 1 81.81 81 PRO A CA 1
ATOM 609 C C . PRO A 1 81 ? 11.172 -3.844 -27.359 1 81.81 81 PRO A C 1
ATOM 611 O O . PRO A 1 81 ? 11.617 -3.287 -28.359 1 81.81 81 PRO A O 1
ATOM 614 N N . SER A 1 82 ? 11.43 -5.094 -27.031 1 78.31 82 SER A N 1
ATOM 615 C CA . SER A 1 82 ? 12.188 -5.922 -27.953 1 78.31 82 SER A CA 1
ATOM 616 C C . SER A 1 82 ? 11.422 -6.152 -29.25 1 78.31 82 SER A C 1
ATOM 618 O O . SER A 1 82 ? 12 -6.121 -30.344 1 78.31 82 SER A O 1
ATOM 620 N N . LEU A 1 83 ? 10.141 -6.367 -29.141 1 77.19 83 LEU A N 1
ATOM 621 C CA . LEU A 1 83 ? 9.297 -6.562 -30.312 1 77.19 83 LEU A CA 1
ATOM 622 C C . LEU A 1 83 ? 9.188 -5.273 -31.109 1 77.19 83 LEU A C 1
ATOM 624 O O . LEU A 1 83 ? 9.188 -5.305 -32.344 1 77.19 83 LEU A O 1
ATOM 628 N N . LEU A 1 84 ? 9.078 -4.195 -30.344 1 78.06 84 LEU A N 1
ATOM 629 C CA . LEU A 1 84 ? 8.984 -2.902 -31.016 1 78.06 84 LEU A CA 1
ATOM 630 C C . LEU A 1 84 ? 10.281 -2.584 -31.75 1 78.06 84 LEU A C 1
ATOM 632 O O . LEU A 1 84 ? 10.25 -2.047 -32.875 1 78.06 84 LEU A O 1
ATOM 636 N N . SER A 1 85 ? 11.406 -2.85 -31.094 1 75.69 85 SER A N 1
ATOM 637 C CA . SER A 1 85 ? 12.703 -2.646 -31.734 1 75.69 85 SER A CA 1
ATOM 638 C C . SER A 1 85 ? 12.828 -3.484 -33 1 75.69 85 SER A C 1
ATOM 640 O O . SER A 1 85 ? 13.344 -3.012 -34.031 1 75.69 85 SER A O 1
ATOM 642 N N . ARG A 1 86 ? 12.359 -4.703 -33 1 73.56 86 ARG A N 1
ATOM 643 C CA . ARG A 1 86 ? 12.422 -5.59 -34.156 1 73.56 86 ARG A CA 1
ATOM 644 C C . ARG A 1 86 ? 11.492 -5.109 -35.25 1 73.56 86 ARG A C 1
ATOM 646 O O . ARG A 1 86 ? 11.844 -5.18 -36.438 1 73.56 86 ARG A O 1
ATOM 653 N N . LEU A 1 87 ? 10.336 -4.625 -34.781 1 74.38 87 LEU A N 1
ATOM 654 C CA . LEU A 1 87 ? 9.367 -4.129 -35.75 1 74.38 87 LEU A CA 1
ATOM 655 C C . LEU A 1 87 ? 9.898 -2.883 -36.438 1 74.38 87 LEU A C 1
ATOM 657 O O . LEU A 1 87 ? 9.758 -2.746 -37.656 1 74.38 87 LEU A O 1
ATOM 661 N N . LEU A 1 88 ? 10.461 -2.023 -35.625 1 74.81 88 LEU A N 1
ATOM 662 C CA . LEU A 1 88 ? 11.016 -0.807 -36.219 1 74.81 88 LEU A CA 1
ATOM 663 C C . LEU A 1 88 ? 12.18 -1.13 -37.125 1 74.81 88 LEU A C 1
ATOM 665 O O . LEU A 1 88 ? 12.336 -0.509 -38.188 1 74.81 88 LEU A O 1
ATOM 669 N N . SER A 1 89 ? 13.031 -2.121 -36.656 1 69.19 89 SER A N 1
ATOM 670 C CA . SER A 1 89 ? 14.133 -2.568 -37.5 1 69.19 89 SER A CA 1
ATOM 671 C C . SER A 1 89 ? 13.609 -3.188 -38.812 1 69.19 89 SER A C 1
ATOM 673 O O . SER A 1 89 ? 14.195 -2.982 -39.875 1 69.19 89 SER A O 1
ATOM 675 N N . PHE A 1 90 ? 12.555 -3.914 -38.688 1 66.69 90 PHE A N 1
ATOM 676 C CA . PHE A 1 90 ? 11.945 -4.535 -39.844 1 66.69 90 PHE A CA 1
ATOM 677 C C . PHE A 1 90 ? 11.406 -3.477 -40.812 1 66.69 90 PHE A C 1
ATOM 679 O O . PHE A 1 90 ? 11.625 -3.564 -42 1 66.69 90 PHE A O 1
ATOM 686 N N . PHE A 1 91 ? 10.695 -2.434 -40.125 1 67.94 91 PHE A N 1
ATOM 687 C CA . PHE A 1 91 ? 10.125 -1.373 -40.938 1 67.94 91 PHE A CA 1
ATOM 688 C C . PHE A 1 91 ? 11.227 -0.564 -41.625 1 67.94 91 PHE A C 1
ATOM 690 O O . PHE A 1 91 ? 11.07 -0.137 -42.781 1 67.94 91 PHE A O 1
ATOM 697 N N . HIS A 1 92 ? 12.258 -0.385 -40.844 1 66.5 92 HIS A N 1
ATOM 698 C CA . HIS A 1 92 ? 13.383 0.334 -41.438 1 66.5 92 HIS A CA 1
ATOM 699 C C . HIS A 1 92 ? 13.992 -0.457 -42.594 1 66.5 92 HIS A C 1
ATOM 701 O O . HIS A 1 92 ? 14.414 0.123 -43.594 1 66.5 92 HIS A O 1
ATOM 707 N N . HIS A 1 93 ? 13.992 -1.75 -42.375 1 64.38 93 HIS A N 1
ATOM 708 C CA . HIS A 1 93 ? 14.523 -2.605 -43.438 1 64.38 93 HIS A CA 1
ATOM 709 C C . HIS A 1 93 ? 13.617 -2.615 -44.656 1 64.38 93 HIS A C 1
ATOM 711 O O . HIS A 1 93 ? 14.094 -2.596 -45.781 1 64.38 93 HIS A O 1
ATOM 717 N N . VAL A 1 94 ? 12.359 -2.648 -44.281 1 62.19 94 VAL A N 1
ATOM 718 C CA . VAL A 1 94 ? 11.391 -2.729 -45.375 1 62.19 94 VAL A CA 1
ATOM 719 C C . VAL A 1 94 ? 11.336 -1.396 -46.125 1 62.19 94 VAL A C 1
ATOM 721 O O . VAL A 1 94 ? 11.25 -1.366 -47.344 1 62.19 94 VAL A O 1
ATOM 724 N N . PHE A 1 95 ? 11.281 -0.354 -45.25 1 62.66 95 PHE A N 1
ATOM 725 C CA . PHE A 1 95 ? 11.148 0.948 -45.906 1 62.66 95 PHE A CA 1
ATOM 726 C C . PHE A 1 95 ? 12.508 1.49 -46.312 1 62.66 95 PHE A C 1
ATOM 728 O O . PHE A 1 95 ? 12.602 2.615 -46.812 1 62.66 95 PHE A O 1
ATOM 735 N N . ASP A 1 96 ? 13.531 0.576 -46.406 1 56.19 96 ASP A N 1
ATOM 736 C CA . ASP A 1 96 ? 14.852 0.819 -46.969 1 56.19 96 ASP A CA 1
ATOM 737 C C . ASP A 1 96 ? 15.438 2.131 -46.438 1 56.19 96 ASP A C 1
ATOM 739 O O . ASP A 1 96 ? 15.875 2.977 -47.219 1 56.19 96 ASP A O 1
ATOM 743 N N . VAL A 1 97 ? 15 2.467 -45.219 1 52.47 97 VAL A N 1
ATOM 744 C CA . VAL A 1 97 ? 15.586 3.713 -44.75 1 52.47 97 VAL A CA 1
ATOM 745 C C . VAL A 1 97 ? 17.078 3.512 -44.5 1 52.47 97 VAL A C 1
ATOM 747 O O . VAL A 1 97 ? 17.5 2.441 -44.062 1 52.47 97 VAL A O 1
ATOM 750 N N . GLU A 1 98 ? 17.969 4.168 -45.156 1 51.44 98 GLU A N 1
ATOM 751 C CA . GLU A 1 98 ? 19.422 4.145 -45.094 1 51.44 98 GLU A CA 1
ATOM 752 C C . GLU A 1 98 ? 19.906 4.266 -43.625 1 51.44 98 GLU A C 1
ATOM 754 O O . GLU A 1 98 ? 19.391 5.094 -42.875 1 51.44 98 GLU A O 1
ATOM 759 N N . GLY A 1 99 ? 20.875 3.24 -42.938 1 51 99 GLY A N 1
ATOM 760 C CA . GLY A 1 99 ? 21.594 3.211 -41.656 1 51 99 GLY A CA 1
ATOM 761 C C . GLY A 1 99 ? 20.797 2.547 -40.562 1 51 99 GLY A C 1
ATOM 762 O O . GLY A 1 99 ? 19.781 3.092 -40.094 1 51 99 GLY A O 1
ATOM 763 N N . THR A 1 100 ? 20.594 1.286 -40.531 1 50.72 100 THR A N 1
ATOM 764 C CA . THR A 1 100 ? 19.797 0.511 -39.594 1 50.72 100 THR A CA 1
ATOM 765 C C . THR A 1 100 ? 20.031 0.986 -38.188 1 50.72 100 THR A C 1
ATOM 767 O O . THR A 1 100 ? 21.109 0.765 -37.625 1 50.72 100 THR A O 1
ATOM 770 N N . PRO A 1 101 ? 19.406 2.127 -37.719 1 55.09 101 PRO A N 1
ATOM 771 C CA . PRO A 1 101 ? 19.656 2.568 -36.344 1 55.09 101 PRO A CA 1
ATOM 772 C C . PRO A 1 101 ? 19.438 1.464 -35.312 1 55.09 101 PRO A C 1
ATOM 774 O O . PRO A 1 101 ? 18.594 0.579 -35.531 1 55.09 101 PRO A O 1
ATOM 777 N N . ASP A 1 102 ? 20.469 0.955 -34.562 1 57.91 102 ASP A N 1
ATOM 778 C CA . ASP A 1 102 ? 20.438 -0.001 -33.469 1 57.91 102 ASP A CA 1
ATOM 779 C C . ASP A 1 102 ? 19.391 0.391 -32.438 1 57.91 102 ASP A C 1
ATOM 781 O O . ASP A 1 102 ? 19.531 1.398 -31.734 1 57.91 102 ASP A O 1
ATOM 785 N N . TYR A 1 103 ? 18.172 -0.178 -32.75 1 62.78 103 TYR A N 1
ATOM 786 C CA . TYR A 1 103 ? 17.062 0.128 -31.844 1 62.78 103 TYR A CA 1
ATOM 787 C C . TYR A 1 103 ? 17.188 -0.627 -30.531 1 62.78 103 TYR A C 1
ATOM 789 O O . TYR A 1 103 ? 16.266 -0.659 -29.719 1 62.78 103 TYR A O 1
ATOM 797 N N . SER A 1 104 ? 18.312 -1.253 -30.422 1 64.06 104 SER A N 1
ATOM 798 C CA . SER A 1 104 ? 18.562 -1.989 -29.188 1 64.06 104 SER A CA 1
ATOM 799 C C . SER A 1 104 ? 18.578 -1.056 -27.984 1 64.06 104 SER A C 1
ATOM 801 O O . SER A 1 104 ? 18.328 -1.484 -26.844 1 64.06 104 SER A O 1
ATOM 803 N N . HIS A 1 105 ? 18.703 0.216 -28.375 1 77.06 105 HIS A N 1
ATOM 804 C CA . HIS A 1 105 ? 18.781 1.191 -27.297 1 77.06 105 HIS A CA 1
ATOM 805 C C . HIS A 1 105 ? 17.422 1.464 -26.688 1 77.06 105 HIS A C 1
ATOM 807 O O . HIS A 1 105 ? 17.312 1.927 -25.547 1 77.06 105 HIS A O 1
ATOM 813 N N . ILE A 1 106 ? 16.453 1.131 -27.625 1 77.75 106 ILE A N 1
ATOM 814 C CA . ILE A 1 106 ? 15.094 1.399 -27.141 1 77.75 106 ILE A CA 1
ATOM 815 C C . ILE A 1 106 ? 14.781 0.492 -25.953 1 77.75 106 ILE A C 1
ATOM 817 O O . ILE A 1 106 ? 14.195 0.934 -24.953 1 77.75 106 ILE A O 1
ATOM 821 N N . LYS A 1 107 ? 15.18 -0.75 -26.094 1 78.19 107 LYS A N 1
ATOM 822 C CA . LYS A 1 107 ? 14.953 -1.709 -25.016 1 78.19 107 LYS A CA 1
ATOM 823 C C . LYS A 1 107 ? 15.641 -1.264 -23.734 1 78.19 107 LYS A C 1
ATOM 825 O O . LYS A 1 107 ? 15.016 -1.251 -22.656 1 78.19 107 LYS A O 1
ATOM 830 N N . GLN A 1 108 ? 16.828 -0.852 -23.922 1 78 108 GLN A N 1
ATOM 831 C CA . GLN A 1 108 ? 17.609 -0.464 -22.75 1 78 108 GLN A CA 1
ATOM 832 C C . GLN A 1 108 ? 17.047 0.811 -22.109 1 78 108 GLN A C 1
ATOM 834 O O . GLN A 1 108 ? 16.969 0.92 -20.891 1 78 108 GLN A O 1
ATOM 839 N N . ARG A 1 109 ? 16.688 1.68 -22.969 1 80.5 109 ARG A N 1
ATOM 840 C CA . ARG A 1 109 ? 16.141 2.932 -22.453 1 80.5 109 ARG A CA 1
ATOM 841 C C . ARG A 1 109 ? 14.82 2.695 -21.719 1 80.5 109 ARG A C 1
ATOM 843 O O . ARG A 1 109 ? 14.562 3.312 -20.688 1 80.5 109 ARG A O 1
ATOM 850 N N . TYR A 1 110 ? 14.055 1.846 -22.297 1 85.12 110 TYR A N 1
ATOM 851 C CA . TYR A 1 110 ? 12.773 1.51 -21.688 1 85.12 110 TYR A CA 1
ATOM 852 C C . TYR A 1 110 ? 12.977 0.839 -20.328 1 85.12 110 TYR A C 1
ATOM 854 O O . TYR A 1 110 ? 12.336 1.209 -19.344 1 85.12 110 TYR A O 1
ATOM 862 N N . MET A 1 111 ? 13.836 -0.065 -20.281 1 82.19 111 MET A N 1
ATOM 863 C CA . MET A 1 111 ? 14.07 -0.824 -19.047 1 82.19 111 MET A CA 1
ATOM 864 C C . MET A 1 111 ? 14.664 0.066 -17.969 1 82.19 111 MET A C 1
ATOM 866 O O . MET A 1 111 ? 14.32 -0.071 -16.797 1 82.19 111 MET A O 1
ATOM 870 N N . ASP A 1 112 ? 15.438 0.989 -18.422 1 78.94 112 ASP A N 1
ATOM 871 C CA . ASP A 1 112 ? 16.062 1.893 -17.453 1 78.94 112 ASP A CA 1
ATOM 872 C C . ASP A 1 112 ? 15.055 2.9 -16.906 1 78.94 112 ASP A C 1
ATOM 874 O O . ASP A 1 112 ? 15.148 3.314 -15.75 1 78.94 112 ASP A O 1
ATOM 878 N N . ALA A 1 113 ? 14.219 3.223 -17.766 1 82 113 ALA A N 1
ATOM 879 C CA . ALA A 1 113 ? 13.242 4.23 -17.375 1 82 113 ALA A CA 1
ATOM 880 C C . ALA A 1 113 ? 12.133 3.619 -16.516 1 82 113 ALA A C 1
ATOM 882 O O . ALA A 1 113 ? 11.719 4.203 -15.516 1 82 113 ALA A O 1
ATOM 883 N N . MET A 1 114 ? 11.773 2.488 -16.844 1 84.88 114 MET A N 1
ATOM 884 C CA . MET A 1 114 ? 10.594 1.89 -16.219 1 84.88 114 MET A CA 1
ATOM 885 C C . MET A 1 114 ? 10.977 1.097 -14.977 1 84.88 114 MET A C 1
ATOM 887 O O . MET A 1 114 ? 10.172 0.968 -14.047 1 84.88 114 MET A O 1
ATOM 891 N N . PHE A 1 115 ? 12.109 0.582 -14.938 1 84 115 PHE A N 1
ATOM 892 C CA . PHE A 1 115 ? 12.445 -0.332 -13.852 1 84 115 PHE A CA 1
ATOM 893 C C . PHE A 1 115 ? 13.711 0.124 -13.133 1 84 115 PHE A C 1
ATOM 895 O O . PHE A 1 115 ? 14.688 -0.625 -13.047 1 84 115 PHE A O 1
ATOM 902 N N . ARG A 1 116 ? 13.57 1.234 -12.5 1 80.56 116 ARG A N 1
ATOM 903 C CA . ARG A 1 116 ? 14.656 1.741 -11.656 1 80.56 116 ARG A CA 1
ATOM 904 C C . ARG A 1 116 ? 14.742 0.96 -10.352 1 80.56 116 ARG A C 1
ATOM 906 O O . ARG A 1 116 ? 13.734 0.469 -9.844 1 80.56 116 ARG A O 1
ATOM 913 N N . THR A 1 117 ? 15.82 0.848 -9.828 1 74.5 117 THR A N 1
ATOM 914 C CA . THR A 1 117 ? 16.109 -0.018 -8.688 1 74.5 117 THR A CA 1
ATOM 915 C C . THR A 1 117 ? 15.172 0.296 -7.527 1 74.5 117 THR A C 1
ATOM 917 O O . THR A 1 117 ? 14.562 -0.609 -6.949 1 74.5 117 THR A O 1
ATOM 920 N N . ASP A 1 118 ? 15.023 1.619 -7.211 1 75.5 118 ASP A N 1
ATOM 921 C CA . ASP A 1 118 ? 14.195 2.01 -6.078 1 75.5 118 ASP A CA 1
ATOM 922 C C . ASP A 1 118 ? 12.727 1.673 -6.336 1 75.5 118 ASP A C 1
ATOM 924 O O . ASP A 1 118 ? 12.008 1.259 -5.422 1 75.5 118 ASP A O 1
ATOM 928 N N . ASN A 1 119 ? 12.383 1.762 -7.539 1 85.06 119 ASN A N 1
ATOM 929 C CA . ASN A 1 119 ? 10.984 1.5 -7.879 1 85.06 119 ASN A CA 1
ATOM 930 C C . ASN A 1 119 ? 10.695 0.003 -7.934 1 85.06 119 ASN A C 1
ATOM 932 O O . ASN A 1 119 ? 9.586 -0.429 -7.617 1 85.06 119 ASN A O 1
ATOM 936 N N . VAL A 1 120 ? 11.727 -0.706 -8.344 1 82.56 120 VAL A N 1
ATOM 937 C CA . VAL A 1 120 ? 11.539 -2.152 -8.383 1 82.56 120 VAL A CA 1
ATOM 938 C C . VAL A 1 120 ? 11.359 -2.693 -6.969 1 82.56 120 VAL A C 1
ATOM 940 O O . VAL A 1 120 ? 10.492 -3.541 -6.73 1 82.56 120 VAL A O 1
ATOM 943 N N . SER A 1 121 ? 12.109 -2.152 -6.047 1 80.44 121 SER A N 1
ATOM 944 C CA . SER A 1 121 ? 11.984 -2.57 -4.652 1 80.44 121 SER A CA 1
ATOM 945 C C . SER A 1 121 ? 10.617 -2.217 -4.094 1 80.44 121 SER A C 1
ATOM 947 O O . SER A 1 121 ? 10 -3.021 -3.391 1 80.44 121 SER A O 1
ATOM 949 N N . LEU A 1 122 ? 10.156 -1.046 -4.418 1 87.12 122 LEU A N 1
ATOM 950 C CA . LEU A 1 122 ? 8.836 -0.606 -3.975 1 87.12 122 LEU A CA 1
ATOM 951 C C . LEU A 1 122 ? 7.742 -1.468 -4.59 1 87.12 122 LEU A C 1
ATOM 953 O O . LEU A 1 122 ? 6.832 -1.916 -3.889 1 87.12 122 LEU A O 1
ATOM 957 N N . MET A 1 123 ? 7.898 -1.682 -5.859 1 87.56 123 MET A N 1
ATOM 958 C CA . MET A 1 123 ? 6.914 -2.479 -6.582 1 87.56 123 MET A CA 1
ATOM 959 C C . MET A 1 123 ? 6.836 -3.893 -6.02 1 87.56 123 MET A C 1
ATOM 961 O O . MET A 1 123 ? 5.742 -4.418 -5.797 1 87.56 123 MET A O 1
ATOM 965 N N . ARG A 1 124 ? 7.918 -4.484 -5.699 1 83.19 124 ARG A N 1
ATOM 966 C CA . ARG A 1 124 ? 7.969 -5.844 -5.168 1 83.19 124 ARG A CA 1
ATOM 967 C C . ARG A 1 124 ? 7.359 -5.906 -3.773 1 83.19 124 ARG A C 1
ATOM 969 O O . ARG A 1 124 ? 6.633 -6.852 -3.449 1 83.19 124 ARG A O 1
ATOM 976 N N . SER A 1 125 ? 7.715 -4.922 -3.023 1 87 125 SER A N 1
ATOM 977 C CA . SER A 1 125 ? 7.203 -4.898 -1.656 1 87 125 SER A CA 1
ATOM 978 C C . SER A 1 125 ? 5.688 -4.734 -1.637 1 87 125 SER A C 1
ATOM 980 O O . SER A 1 125 ? 4.988 -5.473 -0.938 1 87 125 SER A O 1
ATOM 982 N N . VAL A 1 126 ? 5.195 -3.828 -2.424 1 90.56 126 VAL A N 1
ATOM 983 C CA . VAL A 1 126 ? 3.76 -3.564 -2.457 1 90.56 126 VAL A CA 1
ATOM 984 C C . VAL A 1 126 ? 3.029 -4.754 -3.07 1 90.56 126 VAL A C 1
ATOM 986 O O . VAL A 1 126 ? 1.938 -5.117 -2.625 1 90.56 126 VAL A O 1
ATOM 989 N N . ALA A 1 127 ? 3.637 -5.344 -4.062 1 88.38 127 ALA A N 1
ATOM 990 C CA . ALA A 1 127 ? 3.059 -6.527 -4.691 1 88.38 127 ALA A CA 1
ATOM 991 C C . ALA A 1 127 ? 2.945 -7.68 -3.699 1 88.38 127 ALA A C 1
ATOM 993 O O . ALA A 1 127 ? 1.92 -8.367 -3.646 1 88.38 127 ALA A O 1
ATOM 994 N N . SER A 1 128 ? 4 -7.891 -2.932 1 84.12 128 SER A N 1
ATOM 995 C CA . SER A 1 128 ? 3.998 -8.969 -1.945 1 84.12 128 SER A CA 1
ATOM 996 C C . SER A 1 128 ? 2.957 -8.719 -0.859 1 84.12 128 SER A C 1
ATOM 998 O O . SER A 1 128 ? 2.297 -9.656 -0.399 1 84.12 128 SER A O 1
ATOM 1000 N N . TYR A 1 129 ? 2.883 -7.5 -0.467 1 89.88 129 TYR A N 1
ATOM 1001 C CA . TYR A 1 129 ? 1.874 -7.109 0.512 1 89.88 129 TYR A CA 1
ATOM 1002 C C . TYR A 1 129 ? 0.469 -7.355 -0.026 1 89.88 129 TYR A C 1
ATOM 1004 O O . TYR A 1 129 ? -0.385 -7.902 0.676 1 89.88 129 TYR A O 1
ATOM 1012 N N . GLY A 1 130 ? 0.19 -6.895 -1.262 1 88.31 130 GLY A N 1
ATOM 1013 C CA . GLY A 1 130 ? -1.091 -7.125 -1.911 1 88.31 130 GLY A CA 1
ATOM 1014 C C . GLY A 1 130 ? -1.415 -8.594 -2.086 1 88.31 130 GLY A C 1
ATOM 1015 O O . GLY A 1 130 ? -2.557 -9.016 -1.886 1 88.31 130 GLY A O 1
ATOM 1016 N N . PHE A 1 131 ? -0.427 -9.359 -2.377 1 83.88 131 PHE A N 1
ATOM 1017 C CA . PHE A 1 131 ? -0.599 -10.797 -2.557 1 83.88 131 PHE A CA 1
ATOM 1018 C C . PHE A 1 131 ? -1.003 -11.461 -1.246 1 83.88 131 PHE A C 1
ATOM 1020 O O . PHE A 1 131 ? -1.878 -12.328 -1.229 1 83.88 131 PHE A O 1
ATOM 1027 N N . MET A 1 132 ? -0.379 -11.086 -0.224 1 87.5 132 MET A N 1
ATOM 1028 C CA . MET A 1 132 ? -0.717 -11.609 1.096 1 87.5 132 MET A CA 1
ATOM 1029 C C . MET A 1 132 ? -2.166 -11.297 1.451 1 87.5 132 MET A C 1
ATOM 1031 O O . MET A 1 132 ? -2.9 -12.172 1.912 1 87.5 132 MET A O 1
ATOM 1035 N N . LEU A 1 133 ? -2.59 -10.055 1.189 1 90.62 133 LEU A N 1
ATOM 1036 C CA . LEU A 1 133 ? -3.957 -9.648 1.499 1 90.62 133 LEU A CA 1
ATOM 1037 C C . LEU A 1 133 ? -4.957 -10.398 0.62 1 90.62 133 LEU A C 1
ATOM 1039 O O . LEU A 1 133 ? -6.039 -10.766 1.08 1 90.62 133 LEU A O 1
ATOM 1043 N N . GLN A 1 134 ? -4.594 -10.609 -0.591 1 85.62 134 GLN A N 1
ATOM 1044 C CA . GLN A 1 134 ? -5.473 -11.328 -1.505 1 85.62 134 GLN A CA 1
ATOM 1045 C C . GLN A 1 134 ? -5.676 -12.773 -1.054 1 85.62 134 GLN A C 1
ATOM 1047 O O . GLN A 1 134 ? -6.789 -13.297 -1.116 1 85.62 134 GLN A O 1
ATOM 1052 N N . LEU A 1 135 ? -4.648 -13.352 -0.626 1 82.5 135 LEU A N 1
ATOM 1053 C CA . LEU A 1 135 ? -4.754 -14.734 -0.172 1 82.5 135 LEU A CA 1
ATOM 1054 C C . LEU A 1 135 ? -5.578 -14.82 1.107 1 82.5 135 LEU A C 1
ATOM 1056 O O . LEU A 1 135 ? -6.324 -15.781 1.305 1 82.5 135 LEU A O 1
ATOM 1060 N N . PHE A 1 136 ? -5.41 -13.867 1.979 1 90.5 136 PHE A N 1
ATOM 1061 C CA . PHE A 1 136 ? -6.262 -13.766 3.16 1 90.5 136 PHE A CA 1
ATOM 1062 C C . PHE A 1 136 ? -7.73 -13.68 2.762 1 90.5 136 PHE A C 1
ATOM 1064 O O . PHE A 1 136 ? -8.578 -14.375 3.328 1 90.5 136 PHE A O 1
ATOM 1071 N N . LEU A 1 137 ? -8.023 -12.914 1.684 1 87.88 137 LEU A N 1
ATOM 1072 C CA . LEU A 1 137 ? -9.391 -12.703 1.226 1 87.88 137 LEU A CA 1
ATOM 1073 C C . LEU A 1 137 ? -9.969 -13.977 0.618 1 87.88 137 LEU A C 1
ATOM 1075 O O . LEU A 1 137 ? -11.125 -14.328 0.88 1 87.88 137 LEU A O 1
ATOM 1079 N N . ILE A 1 138 ? -9.188 -14.594 -0.179 1 80.38 138 ILE A N 1
ATOM 1080 C CA . ILE A 1 138 ? -9.633 -15.836 -0.814 1 80.38 138 ILE A CA 1
ATOM 1081 C C . ILE A 1 138 ? -9.938 -16.875 0.254 1 80.38 138 ILE A C 1
ATOM 1083 O O . ILE A 1 138 ? -10.914 -17.625 0.138 1 80.38 138 ILE A O 1
ATOM 1087 N N . SER A 1 139 ? -9.102 -16.906 1.263 1 84.25 139 SER A N 1
ATOM 1088 C CA . SER A 1 139 ? -9.312 -17.859 2.348 1 84.25 139 SER A CA 1
ATOM 1089 C C . SER A 1 139 ? -10.578 -17.547 3.129 1 84.25 139 SER A C 1
ATOM 1091 O O . SER A 1 139 ? -11.273 -18.453 3.592 1 84.25 139 SER A O 1
ATOM 1093 N N . VAL A 1 140 ? -10.875 -16.297 3.279 1 87.12 140 VAL A N 1
ATOM 1094 C CA . VAL A 1 140 ? -12.086 -15.875 3.979 1 87.12 140 VAL A CA 1
ATOM 1095 C C . VAL A 1 140 ? -13.312 -16.328 3.193 1 87.12 140 VAL A C 1
ATOM 1097 O O . VAL A 1 140 ? -14.344 -16.672 3.783 1 87.12 140 VAL A O 1
ATOM 1100 N N . LYS A 1 141 ? -13.227 -16.359 1.9 1 82.19 141 LYS A N 1
ATOM 1101 C CA . LYS A 1 141 ? -14.352 -16.703 1.035 1 82.19 141 LYS A CA 1
ATOM 1102 C C . LYS A 1 141 ? -14.516 -18.219 0.931 1 82.19 141 LYS A C 1
ATOM 1104 O O . LYS A 1 141 ? -15.539 -18.703 0.445 1 82.19 141 LYS A O 1
ATOM 1109 N N . THR A 1 142 ? -13.492 -18.938 1.437 1 78.44 142 THR A N 1
ATOM 1110 C CA . THR A 1 142 ? -13.492 -20.391 1.339 1 78.44 142 THR A CA 1
ATOM 1111 C C . THR A 1 142 ? -14.047 -21.016 2.613 1 78.44 142 THR A C 1
ATOM 1113 O O . THR A 1 142 ? -13.688 -20.609 3.721 1 78.44 142 THR A O 1
ATOM 1116 N N . ASP A 1 143 ? -14.922 -21.922 2.523 1 75.88 143 ASP A N 1
ATOM 1117 C CA . ASP A 1 143 ? -15.469 -22.641 3.668 1 75.88 143 ASP A CA 1
ATOM 1118 C C . ASP A 1 143 ? -14.57 -23.812 4.066 1 75.88 143 ASP A C 1
ATOM 1120 O O . ASP A 1 143 ? -14.461 -24.797 3.336 1 75.88 143 ASP A O 1
ATOM 1124 N N . PRO A 1 144 ? -13.93 -23.672 5.191 1 74.75 144 PRO A N 1
ATOM 1125 C CA . PRO A 1 144 ? -13 -24.734 5.582 1 74.75 144 PRO A CA 1
ATOM 1126 C C . PRO A 1 144 ? -13.703 -26.031 5.949 1 74.75 144 PRO A C 1
ATOM 1128 O O . PRO A 1 144 ? -13.102 -27.109 5.898 1 74.75 144 PRO A O 1
ATOM 1131 N N . SER A 1 145 ? -14.969 -26 6.438 1 70.75 145 SER A N 1
ATOM 1132 C CA . SER A 1 145 ? -15.688 -27.188 6.875 1 70.75 145 SER A CA 1
ATOM 1133 C C . SER A 1 145 ? -15.75 -28.25 5.77 1 70.75 145 SER A C 1
ATOM 1135 O O . SER A 1 145 ? -15.602 -29.438 6.035 1 70.75 145 SER A O 1
ATOM 1137 N N . ASN A 1 146 ? -15.703 -27.797 4.59 1 63.12 146 ASN A N 1
ATOM 1138 C CA . ASN A 1 146 ? -15.867 -28.734 3.475 1 63.12 146 ASN A CA 1
ATOM 1139 C C . ASN A 1 146 ? -14.523 -29.266 2.986 1 63.12 146 ASN A C 1
ATOM 1141 O O . ASN A 1 146 ? -14.453 -30.344 2.402 1 63.12 146 ASN A O 1
ATOM 1145 N N . ILE A 1 147 ? -13.523 -28.594 3.311 1 63.72 147 ILE A N 1
ATOM 1146 C CA . ILE A 1 147 ? -12.188 -29 2.885 1 63.72 147 ILE A CA 1
ATOM 1147 C C . ILE A 1 147 ? -11.727 -30.203 3.711 1 63.72 147 ILE A C 1
ATOM 1149 O O . ILE A 1 147 ? -11.109 -31.125 3.178 1 63.72 147 ILE A O 1
ATOM 1153 N N . TRP A 1 148 ? -12.133 -30.234 4.84 1 66.19 148 TRP A N 1
ATOM 1154 C CA . TRP A 1 148 ? -11.633 -31.266 5.742 1 66.19 148 TRP A CA 1
ATOM 1155 C C . TRP A 1 148 ? -12.422 -32.562 5.586 1 66.19 148 TRP A C 1
ATOM 1157 O O . TRP A 1 148 ? -11.953 -33.625 5.973 1 66.19 148 TRP A O 1
ATOM 1167 N N . ARG A 1 149 ? -13.539 -32.438 4.949 1 64.69 149 ARG A N 1
ATOM 1168 C CA . ARG A 1 149 ? -14.383 -33.625 4.801 1 64.69 149 ARG A CA 1
ATOM 1169 C C . ARG A 1 149 ? -13.828 -34.562 3.729 1 64.69 149 ARG A C 1
ATOM 1171 O O . ARG A 1 149 ? -14.086 -35.75 3.754 1 64.69 149 ARG A O 1
ATOM 1178 N N . CYS A 1 150 ? -13.102 -34.031 2.762 1 65.19 150 CYS A N 1
ATOM 1179 C CA . CYS A 1 150 ? -12.594 -34.812 1.657 1 65.19 150 CYS A CA 1
ATOM 1180 C C . CYS A 1 150 ? -11.359 -35.625 2.082 1 65.19 150 CYS A C 1
ATOM 1182 O O . CYS A 1 150 ? -10.766 -36.344 1.272 1 65.19 150 CYS A O 1
ATOM 1184 N N . GLY A 1 151 ? -11.102 -35.75 3.316 1 74.31 151 GLY A N 1
ATOM 1185 C CA . GLY A 1 151 ? -9.844 -36 4.02 1 74.31 151 GLY A CA 1
ATOM 1186 C C . GLY A 1 151 ? -8.992 -37.062 3.389 1 74.31 151 GLY A C 1
ATOM 1187 O O . GLY A 1 151 ? -7.895 -36.812 2.9 1 74.31 151 GLY A O 1
ATOM 1188 N N . LYS A 1 152 ? -9.508 -38.469 3.143 1 82.62 152 LYS A N 1
ATOM 1189 C CA . LYS A 1 152 ? -8.617 -39.531 2.668 1 82.62 152 LYS A CA 1
ATOM 1190 C C . LYS A 1 152 ? -8.438 -39.438 1.156 1 82.62 152 LYS A C 1
ATOM 1192 O O . LYS A 1 152 ? -7.324 -39.625 0.651 1 82.62 152 LYS A O 1
ATOM 1197 N N . LYS A 1 153 ? -9.516 -39.219 0.475 1 88.88 153 LYS A N 1
ATOM 1198 C CA . LYS A 1 153 ? -9.484 -39.094 -0.978 1 88.88 153 LYS A CA 1
ATOM 1199 C C . LYS A 1 153 ? -8.602 -37.906 -1.402 1 88.88 153 LYS A C 1
ATOM 1201 O O . LYS A 1 153 ? -7.754 -38.062 -2.287 1 88.88 153 LYS A O 1
ATOM 1206 N N . ALA A 1 154 ? -8.789 -36.844 -0.75 1 91.69 154 ALA A N 1
ATOM 1207 C CA . ALA A 1 154 ? -8.008 -35.656 -1.064 1 91.69 154 ALA A CA 1
ATOM 1208 C C . ALA A 1 154 ? -6.527 -35.875 -0.776 1 91.69 154 ALA A C 1
ATOM 1210 O O . ALA A 1 154 ? -5.664 -35.438 -1.536 1 91.69 154 ALA A O 1
ATOM 1211 N N . PHE A 1 155 ? -6.289 -36.625 0.276 1 91.25 155 PHE A N 1
ATOM 1212 C CA . PHE A 1 155 ? -4.91 -36.906 0.666 1 91.25 155 PHE A CA 1
ATOM 1213 C C . PHE A 1 155 ? -4.234 -37.812 -0.355 1 91.25 155 PHE A C 1
ATOM 1215 O O . PHE A 1 155 ? -3.092 -37.562 -0.75 1 91.25 155 PHE A O 1
ATOM 1222 N N . ALA A 1 156 ? -4.91 -38.844 -0.753 1 93.25 156 ALA A N 1
ATOM 1223 C CA . ALA A 1 156 ? -4.352 -39.781 -1.728 1 93.25 156 ALA A CA 1
ATOM 1224 C C . ALA A 1 156 ? -4.066 -39.062 -3.055 1 93.25 156 ALA A C 1
ATOM 1226 O O . ALA A 1 156 ? -3.012 -39.281 -3.66 1 93.25 156 ALA A O 1
ATOM 1227 N N . ILE A 1 157 ? -4.988 -38.312 -3.475 1 95.38 157 ILE A N 1
ATOM 1228 C CA . ILE A 1 157 ? -4.824 -37.594 -4.734 1 95.38 157 ILE A CA 1
ATOM 1229 C C . ILE A 1 157 ? -3.682 -36.594 -4.609 1 95.38 157 ILE A C 1
ATOM 1231 O O . ILE A 1 157 ? -2.85 -36.469 -5.516 1 95.38 157 ILE A O 1
ATOM 1235 N N . GLY A 1 158 ? -3.637 -35.844 -3.48 1 94.88 158 GLY A N 1
ATOM 1236 C CA . GLY A 1 158 ? -2.594 -34.875 -3.25 1 94.88 158 GLY A CA 1
ATOM 1237 C C . GLY A 1 158 ? -1.199 -35.469 -3.244 1 94.88 158 GLY A C 1
ATOM 1238 O O . GLY A 1 158 ? -0.292 -34.938 -3.893 1 94.88 158 GLY A O 1
ATOM 1239 N N . VAL A 1 159 ? -1.03 -36.531 -2.562 1 93.06 159 VAL A N 1
ATOM 1240 C CA . VAL A 1 159 ? 0.273 -37.188 -2.471 1 93.06 159 VAL A CA 1
ATOM 1241 C C . VAL A 1 159 ? 0.688 -37.688 -3.846 1 93.06 159 VAL A C 1
ATOM 1243 O O . VAL A 1 159 ? 1.854 -37.594 -4.23 1 93.06 159 VAL A O 1
ATOM 1246 N N . SER A 1 160 ? -0.254 -38.281 -4.523 1 95.69 160 SER A N 1
ATOM 1247 C CA . SER A 1 160 ? 0.033 -38.781 -5.863 1 95.69 160 SER A CA 1
ATOM 1248 C C . SER A 1 160 ? 0.489 -37.688 -6.793 1 95.69 160 SER A C 1
ATOM 1250 O O . SER A 1 160 ? 1.448 -37.844 -7.551 1 95.69 160 SER A O 1
ATOM 1252 N N . CYS A 1 161 ? -0.197 -36.5 -6.711 1 94.88 161 CYS A N 1
ATOM 1253 C CA . CYS A 1 161 ? 0.113 -35.375 -7.574 1 94.88 161 CYS A CA 1
ATOM 1254 C C . CYS A 1 161 ? 1.449 -34.75 -7.195 1 94.88 161 CYS A C 1
ATOM 1256 O O . CYS A 1 161 ? 2.084 -34.094 -8.016 1 94.88 161 CYS A O 1
ATOM 1258 N N . MET A 1 162 ? 1.84 -34.969 -6.039 1 92.5 162 MET A N 1
ATOM 1259 C CA . MET A 1 162 ? 3.109 -34.406 -5.574 1 92.5 162 MET A CA 1
ATOM 1260 C C . MET A 1 162 ? 4.27 -35.344 -5.941 1 92.5 162 MET A C 1
ATOM 1262 O O . MET A 1 162 ? 5.266 -34.875 -6.508 1 92.5 162 MET A O 1
ATOM 1266 N N . VAL A 1 163 ? 4.113 -36.594 -5.727 1 93.31 163 VAL A N 1
ATOM 1267 C CA . VAL A 1 163 ? 5.219 -37.562 -5.781 1 93.31 163 VAL A CA 1
ATOM 1268 C C . VAL A 1 163 ? 5.426 -38.031 -7.219 1 93.31 163 VAL A C 1
ATOM 1270 O O . VAL A 1 163 ? 6.559 -38.125 -7.691 1 93.31 163 VAL A O 1
ATOM 1273 N N . MET A 1 164 ? 4.41 -38.344 -7.926 1 95 164 MET A N 1
ATOM 1274 C CA . MET A 1 164 ? 4.52 -38.969 -9.234 1 95 164 MET A CA 1
ATOM 1275 C C . MET A 1 164 ? 5.223 -38.062 -10.227 1 95 164 MET A C 1
ATOM 1277 O O . MET A 1 164 ? 6.203 -38.438 -10.859 1 95 164 MET A O 1
ATOM 1281 N N . PRO A 1 165 ? 4.699 -36.812 -10.406 1 93.62 165 PRO A N 1
ATOM 1282 C CA . PRO A 1 165 ? 5.41 -35.969 -11.352 1 93.62 165 PRO A CA 1
ATOM 1283 C C . PRO A 1 165 ? 6.852 -35.688 -10.93 1 93.62 165 PRO A C 1
ATOM 1285 O O . PRO A 1 165 ? 7.742 -35.625 -11.781 1 93.62 165 PRO A O 1
ATOM 1288 N N . PHE A 1 166 ? 7.105 -35.5 -9.656 1 90.94 166 PHE A N 1
ATOM 1289 C CA . PHE A 1 166 ? 8.453 -35.25 -9.156 1 90.94 166 PHE A CA 1
ATOM 1290 C C . PHE A 1 166 ? 9.375 -36.438 -9.453 1 90.94 166 PHE A C 1
ATOM 1292 O O . PHE A 1 166 ? 10.484 -36.25 -9.953 1 90.94 166 PHE A O 1
ATOM 1299 N N . ALA A 1 167 ? 8.938 -37.625 -9.211 1 90.88 167 ALA A N 1
ATOM 1300 C CA . ALA A 1 167 ? 9.734 -38.812 -9.406 1 90.88 167 ALA A CA 1
ATOM 1301 C C . ALA A 1 167 ? 9.977 -39.094 -10.891 1 90.88 167 ALA A C 1
ATOM 1303 O O . ALA A 1 167 ? 11.102 -39.375 -11.297 1 90.88 167 ALA A O 1
ATOM 1304 N N . VAL A 1 168 ? 8.984 -39 -11.68 1 90.75 168 VAL A N 1
ATOM 1305 C CA . VAL A 1 168 ? 9.078 -39.312 -13.102 1 90.75 168 VAL A CA 1
ATOM 1306 C C . VAL A 1 168 ? 9.969 -38.312 -13.812 1 90.75 168 VAL A C 1
ATOM 1308 O O . VAL A 1 168 ? 10.789 -38.656 -14.656 1 90.75 168 VAL A O 1
ATOM 1311 N N . LEU A 1 169 ? 9.742 -37 -13.492 1 88.06 169 LEU A N 1
ATOM 1312 C CA . LEU A 1 169 ? 10.539 -36 -14.148 1 88.06 169 LEU A CA 1
ATOM 1313 C C . LEU A 1 169 ? 12.008 -36.094 -13.75 1 88.06 169 LEU A C 1
ATOM 1315 O O . LEU A 1 169 ? 12.898 -35.875 -14.57 1 88.06 169 LEU A O 1
ATOM 1319 N N . ASN A 1 170 ? 12.281 -36.469 -12.523 1 84.06 170 ASN A N 1
ATOM 1320 C CA . ASN A 1 170 ? 13.664 -36.656 -12.109 1 84.06 170 ASN A CA 1
ATOM 1321 C C . ASN A 1 170 ? 14.273 -37.875 -12.797 1 84.06 170 ASN A C 1
ATOM 1323 O O . ASN A 1 170 ? 15.453 -37.875 -13.164 1 84.06 170 ASN A O 1
ATOM 1327 N N . LEU A 1 171 ? 13.5 -38.906 -12.922 1 83.81 171 LEU A N 1
ATOM 1328 C CA . LEU A 1 171 ? 13.969 -40.062 -13.641 1 83.81 171 LEU A CA 1
ATOM 1329 C C . LEU A 1 171 ? 14.242 -39.75 -15.109 1 83.81 171 LEU A C 1
ATOM 1331 O O . LEU A 1 171 ? 15.242 -40.188 -15.672 1 83.81 171 LEU A O 1
ATOM 1335 N N . LEU A 1 172 ? 13.344 -38.938 -15.68 1 81 172 LEU A N 1
ATOM 1336 C CA . LEU A 1 172 ? 13.516 -38.5 -17.062 1 81 172 LEU A CA 1
ATOM 1337 C C . LEU A 1 172 ? 14.742 -37.625 -17.219 1 81 172 LEU A C 1
ATOM 1339 O O . LEU A 1 172 ? 15.445 -37.688 -18.234 1 81 172 LEU A O 1
ATOM 1343 N N . SER A 1 173 ? 14.914 -36.719 -16.266 1 76.06 173 SER A N 1
ATOM 1344 C CA . SER A 1 173 ? 16.078 -35.844 -16.297 1 76.06 173 SER A CA 1
ATOM 1345 C C . SER A 1 173 ? 17.375 -36.656 -16.219 1 76.06 173 SER A C 1
ATOM 1347 O O . SER A 1 173 ? 18.375 -36.281 -16.859 1 76.06 173 SER A O 1
ATOM 1349 N N . TRP A 1 174 ? 17.406 -37.656 -15.414 1 70.81 174 TRP A N 1
ATOM 1350 C CA . TRP A 1 174 ? 18.562 -38.531 -15.281 1 70.81 174 TRP A CA 1
ATOM 1351 C C . TRP A 1 174 ? 18.859 -39.25 -16.594 1 70.81 174 TRP A C 1
ATOM 1353 O O . TRP A 1 174 ? 20.016 -39.344 -17 1 70.81 174 TRP A O 1
ATOM 1363 N N . PHE A 1 175 ? 17.812 -39.594 -17.234 1 66.31 175 PHE A N 1
ATOM 1364 C CA . PHE A 1 175 ? 17.969 -40.312 -18.5 1 66.31 175 PHE A CA 1
ATOM 1365 C C . PHE A 1 175 ? 18.406 -39.344 -19.594 1 66.31 175 PHE A C 1
ATOM 1367 O O . PHE A 1 175 ? 19.25 -39.688 -20.438 1 66.31 175 PHE A O 1
ATOM 1374 N N . PHE A 1 176 ? 17.781 -38.125 -19.562 1 60.75 176 PHE A N 1
ATOM 1375 C CA . PHE A 1 176 ? 18.109 -37.188 -20.609 1 60.75 176 PHE A CA 1
ATOM 1376 C C . PHE A 1 176 ? 19.484 -36.562 -20.359 1 60.75 176 PHE A C 1
ATOM 1378 O O . PHE A 1 176 ? 20.188 -36.188 -21.312 1 60.75 176 PHE A O 1
ATOM 1385 N N . GLU A 1 177 ? 19.781 -36.188 -19.109 1 56.44 177 GLU A N 1
ATOM 1386 C CA . GLU A 1 177 ? 21.141 -35.719 -18.828 1 56.44 177 GLU A CA 1
ATOM 1387 C C . GLU A 1 177 ? 22.188 -36.688 -19.344 1 56.44 177 GLU A C 1
ATOM 1389 O O . GLU A 1 177 ? 23.219 -36.281 -19.891 1 56.44 177 GLU A O 1
ATOM 1394 N N . VAL A 1 178 ? 21.984 -37.969 -19.188 1 46.81 178 VAL A N 1
ATOM 1395 C CA . VAL A 1 178 ? 22.938 -39 -19.609 1 46.81 178 VAL A CA 1
ATOM 1396 C C . VAL A 1 178 ? 23.078 -38.969 -21.125 1 46.81 178 VAL A C 1
ATOM 1398 O O . VAL A 1 178 ? 24.188 -39.125 -21.656 1 46.81 178 VAL A O 1
ATOM 1401 N N . GLN A 1 179 ? 22.062 -38.75 -21.75 1 44.47 179 GLN A N 1
ATOM 1402 C CA . GLN A 1 179 ? 22.141 -38.875 -23.188 1 44.47 179 GLN A CA 1
ATOM 1403 C C . GLN A 1 179 ? 22.641 -37.562 -23.828 1 44.47 179 GLN A C 1
ATOM 1405 O O . GLN A 1 179 ? 23.328 -37.594 -24.844 1 44.47 179 GLN A O 1
ATOM 1410 N N . TYR A 1 180 ? 22.219 -36.531 -23.344 1 42.16 180 TYR A N 1
ATOM 1411 C CA . TYR A 1 180 ? 22.516 -35.281 -24.062 1 42.16 180 TYR A CA 1
ATOM 1412 C C . TYR A 1 180 ? 23.875 -34.75 -23.656 1 42.16 180 TYR A C 1
ATOM 1414 O O . TYR A 1 180 ? 23.969 -33.688 -23.031 1 42.16 180 TYR A O 1
ATOM 1422 N N . VAL A 1 181 ? 24.797 -35.531 -23.25 1 40.88 181 VAL A N 1
ATOM 1423 C CA . VAL A 1 181 ? 26.188 -35.094 -23.219 1 40.88 181 VAL A CA 1
ATOM 1424 C C . VAL A 1 181 ? 26.625 -34.625 -24.609 1 40.88 181 VAL A C 1
ATOM 1426 O O . VAL A 1 181 ? 26.781 -35.469 -25.516 1 40.88 181 VAL A O 1
ATOM 1429 N N . PRO A 1 182 ? 26.172 -33.406 -25.047 1 37.5 182 PRO A N 1
ATOM 1430 C CA . PRO A 1 182 ? 26.688 -33.062 -26.375 1 37.5 182 PRO A CA 1
ATOM 1431 C C . PRO A 1 182 ? 28.172 -33.312 -26.516 1 37.5 182 PRO A C 1
ATOM 1433 O O . PRO A 1 182 ? 28.922 -33.219 -25.547 1 37.5 182 PRO A O 1
ATOM 1436 N N . ASP A 1 183 ? 28.594 -34.031 -27.5 1 36.22 183 ASP A N 1
ATOM 1437 C CA . ASP A 1 183 ? 29.969 -34.062 -27.984 1 36.22 183 ASP A CA 1
ATOM 1438 C C . ASP A 1 183 ? 30.641 -32.688 -27.891 1 36.22 183 ASP A C 1
ATOM 1440 O O . ASP A 1 183 ? 31.844 -32.594 -27.672 1 36.22 183 ASP A O 1
ATOM 1444 N N . ASP A 1 184 ? 30.188 -31.719 -28.828 1 34.03 184 ASP A N 1
ATOM 1445 C CA . ASP A 1 184 ? 30.922 -30.484 -29.062 1 34.03 184 ASP A CA 1
ATOM 1446 C C . ASP A 1 184 ? 30.734 -29.484 -27.906 1 34.03 184 ASP A C 1
ATOM 1448 O O . ASP A 1 184 ? 31.125 -28.328 -28.016 1 34.03 184 ASP A O 1
ATOM 1452 N N . GLY A 1 185 ? 31.031 -29.516 -26.641 1 35.75 185 GLY A N 1
ATOM 1453 C CA . GLY A 1 185 ? 31 -28.609 -25.5 1 35.75 185 GLY A CA 1
ATOM 1454 C C . GLY A 1 185 ? 29.641 -28 -25.266 1 35.75 185 GLY A C 1
ATOM 1455 O O . GLY A 1 185 ? 29.5 -27.016 -24.531 1 35.75 185 GLY A O 1
ATOM 1456 N N . GLY A 1 186 ? 28.641 -28.094 -25.969 1 34.25 186 GLY A N 1
ATOM 1457 C CA . GLY A 1 186 ? 27.375 -27.406 -26.125 1 34.25 186 GLY A CA 1
ATOM 1458 C C . GLY A 1 186 ? 26.438 -27.609 -24.938 1 34.25 186 GLY A C 1
ATOM 1459 O O . GLY A 1 186 ? 26.562 -28.578 -24.203 1 34.25 186 GLY A O 1
ATOM 1460 N N . ARG A 1 187 ? 25.609 -26.453 -24.469 1 40.59 187 ARG A N 1
ATOM 1461 C CA . ARG A 1 187 ? 24.797 -26.188 -23.281 1 40.59 187 ARG A CA 1
ATOM 1462 C C . ARG A 1 187 ? 23.578 -27.094 -23.234 1 40.59 187 ARG A C 1
ATOM 1464 O O . ARG A 1 187 ? 22.781 -27.094 -24.188 1 40.59 187 ARG A O 1
ATOM 1471 N N . THR A 1 188 ? 23.484 -28.344 -23.031 1 37.34 188 THR A N 1
ATOM 1472 C CA . THR A 1 188 ? 22.375 -29.281 -22.844 1 37.34 188 THR A CA 1
ATOM 1473 C C . THR A 1 188 ? 21.203 -28.578 -22.172 1 37.34 188 THR A C 1
ATOM 1475 O O . THR A 1 188 ? 21.344 -27.484 -21.625 1 37.34 188 THR A O 1
ATOM 1478 N N . VAL A 1 189 ? 19.875 -29.266 -22.453 1 42.84 189 VAL A N 1
ATOM 1479 C CA . VAL A 1 189 ? 18.688 -28.75 -21.781 1 42.84 189 VAL A CA 1
ATOM 1480 C C . VAL A 1 189 ? 19 -28.469 -20.312 1 42.84 189 VAL A C 1
ATOM 1482 O O . VAL A 1 189 ? 18.562 -27.469 -19.766 1 42.84 189 VAL A O 1
ATOM 1485 N N . ALA A 1 190 ? 19.688 -29.516 -19.781 1 44.44 190 ALA A N 1
ATOM 1486 C CA . ALA A 1 190 ? 20.188 -29.328 -18.422 1 44.44 190 ALA A CA 1
ATOM 1487 C C . ALA A 1 190 ? 21.125 -28.125 -18.344 1 44.44 190 ALA A C 1
ATOM 1489 O O . ALA A 1 190 ? 21.156 -27.422 -17.328 1 44.44 190 ALA A O 1
ATOM 1490 N N . ALA A 1 191 ? 21.938 -28.078 -19.391 1 41.91 191 ALA A N 1
ATOM 1491 C CA . ALA A 1 191 ? 22.859 -26.953 -19.5 1 41.91 191 ALA A CA 1
ATOM 1492 C C . ALA A 1 191 ? 22.109 -25.625 -19.594 1 41.91 191 ALA A C 1
ATOM 1494 O O . ALA A 1 191 ? 22.578 -24.609 -19.062 1 41.91 191 ALA A O 1
ATOM 1495 N N . VAL A 1 192 ? 21.266 -25.641 -20.562 1 40.09 192 VAL A N 1
ATOM 1496 C CA . VAL A 1 192 ? 20.453 -24.453 -20.812 1 40.09 192 VAL A CA 1
ATOM 1497 C C . VAL A 1 192 ? 19.703 -24.047 -19.547 1 40.09 192 VAL A C 1
ATOM 1499 O O . VAL A 1 192 ? 19.484 -22.859 -19.312 1 40.09 192 VAL A O 1
ATOM 1502 N N . ALA A 1 193 ? 19 -25.188 -19.062 1 40.84 193 ALA A N 1
ATOM 1503 C CA . ALA A 1 193 ? 18.531 -24.766 -17.75 1 40.84 193 ALA A CA 1
ATOM 1504 C C . ALA A 1 193 ? 19.672 -24.203 -16.906 1 40.84 193 ALA A C 1
ATOM 1506 O O . ALA A 1 193 ? 19.469 -23.812 -15.758 1 40.84 193 ALA A O 1
ATOM 1507 N N . GLY A 1 194 ? 20.828 -24.016 -17.812 1 38.47 194 GLY A N 1
ATOM 1508 C CA . GLY A 1 194 ? 22.062 -23.453 -17.266 1 38.47 194 GLY A CA 1
ATOM 1509 C C . GLY A 1 194 ? 22.625 -24.25 -16.125 1 38.47 194 GLY A C 1
ATOM 1510 O O . GLY A 1 194 ? 23.484 -23.75 -15.375 1 38.47 194 GLY A O 1
ATOM 1511 N N . VAL A 1 195 ? 21.891 -25.219 -15.75 1 38.09 195 VAL A N 1
ATOM 1512 C CA . VAL A 1 195 ? 22.328 -25.969 -14.578 1 38.09 195 VAL A CA 1
ATOM 1513 C C . VAL A 1 195 ? 23.344 -27.031 -14.992 1 38.09 195 VAL A C 1
ATOM 1515 O O . VAL A 1 195 ? 22.969 -28.062 -15.547 1 38.09 195 VAL A O 1
ATOM 1518 N N . GLY A 1 196 ? 24.109 -26.984 -15.75 1 39.72 196 GLY A N 1
ATOM 1519 C CA . GLY A 1 196 ? 25.109 -28.016 -15.594 1 39.72 196 GLY A CA 1
ATOM 1520 C C . GLY A 1 196 ? 25.016 -28.75 -14.266 1 39.72 196 GLY A C 1
ATOM 1521 O O . GLY A 1 196 ? 25.766 -29.703 -14.023 1 39.72 196 GLY A O 1
ATOM 1522 N N . ASP A 1 197 ? 24.281 -28.203 -13.359 1 43.53 197 ASP A N 1
ATOM 1523 C CA . ASP A 1 197 ? 24.188 -28.734 -12.008 1 43.53 197 ASP A CA 1
ATOM 1524 C C . ASP A 1 197 ? 22.891 -29.547 -11.828 1 43.53 197 ASP A C 1
ATOM 1526 O O . ASP A 1 197 ? 21.812 -29.078 -12.188 1 43.53 197 ASP A O 1
ATOM 1530 N N . PRO A 1 198 ? 22.859 -30.859 -11.836 1 49.44 198 PRO A N 1
ATOM 1531 C CA . PRO A 1 198 ? 21.734 -31.766 -11.516 1 49.44 198 PRO A CA 1
ATOM 1532 C C . PRO A 1 198 ? 20.719 -31.125 -10.586 1 49.44 198 PRO A C 1
ATOM 1534 O O . PRO A 1 198 ? 19.531 -31.469 -10.641 1 49.44 198 PRO A O 1
ATOM 1537 N N . ASN A 1 199 ? 20.984 -30.047 -9.992 1 55.78 199 ASN A N 1
ATOM 1538 C CA . ASN A 1 199 ? 20.109 -29.422 -9 1 55.78 199 ASN A CA 1
ATOM 1539 C C . ASN A 1 199 ? 19.062 -28.547 -9.664 1 55.78 199 ASN A C 1
ATOM 1541 O O . ASN A 1 199 ? 17.969 -28.359 -9.117 1 55.78 199 ASN A O 1
ATOM 1545 N N . ALA A 1 200 ? 19.234 -28.156 -10.922 1 60.84 200 ALA A N 1
ATOM 1546 C CA . ALA A 1 200 ? 18.281 -27.297 -11.594 1 60.84 200 ALA A CA 1
ATOM 1547 C C . ALA A 1 200 ? 17.047 -28.078 -12.039 1 60.84 200 ALA A C 1
ATOM 1549 O O . ALA A 1 200 ? 15.922 -27.594 -11.922 1 60.84 200 ALA A O 1
ATOM 1550 N N . LEU A 1 201 ? 17.359 -29.297 -12.461 1 63.94 201 LEU A N 1
ATOM 1551 C CA . LEU A 1 201 ? 16.234 -30.094 -12.961 1 63.94 201 LEU A CA 1
ATOM 1552 C C . LEU A 1 201 ? 15.359 -30.562 -11.805 1 63.94 201 LEU A C 1
ATOM 1554 O O . LEU A 1 201 ? 14.141 -30.688 -11.961 1 63.94 201 LEU A O 1
ATOM 1558 N N . VAL A 1 202 ? 15.953 -30.719 -10.688 1 68.5 202 VAL A N 1
ATOM 1559 C CA . VAL A 1 202 ? 15.18 -31.078 -9.508 1 68.5 202 VAL A CA 1
ATOM 1560 C C . VAL A 1 202 ? 14.266 -29.922 -9.102 1 68.5 202 VAL A C 1
ATOM 1562 O O . VAL A 1 202 ? 13.125 -30.141 -8.703 1 68.5 202 VAL A O 1
ATOM 1565 N N . THR A 1 203 ? 14.742 -28.797 -9.414 1 70.31 203 THR A N 1
ATOM 1566 C CA . THR A 1 203 ? 13.953 -27.609 -9.078 1 70.31 203 THR A CA 1
ATOM 1567 C C . THR A 1 203 ? 12.766 -27.469 -10.016 1 70.31 203 THR A C 1
ATOM 1569 O O . THR A 1 203 ? 11.656 -27.156 -9.578 1 70.31 203 THR A O 1
ATOM 1572 N N . ILE A 1 204 ? 13.031 -27.797 -11.227 1 76.75 204 ILE A N 1
ATOM 1573 C CA . ILE A 1 204 ? 11.945 -27.688 -12.195 1 76.75 204 ILE A CA 1
ATOM 1574 C C . ILE A 1 204 ? 10.898 -28.766 -11.906 1 76.75 204 ILE A C 1
ATOM 1576 O O . ILE A 1 204 ? 9.695 -28.516 -12.008 1 76.75 204 ILE A O 1
ATOM 1580 N N . ALA A 1 205 ? 11.383 -29.922 -11.562 1 80.31 205 ALA A N 1
ATOM 1581 C CA . ALA A 1 205 ? 10.477 -31 -11.219 1 80.31 205 ALA A CA 1
ATOM 1582 C C . ALA A 1 205 ? 9.617 -30.641 -10.016 1 80.31 205 ALA A C 1
ATOM 1584 O O . ALA A 1 205 ? 8.422 -30.953 -9.977 1 80.31 205 ALA A O 1
ATOM 1585 N N . SER A 1 206 ? 10.188 -30.016 -9.086 1 79 206 SER A N 1
ATOM 1586 C CA . SER A 1 206 ? 9.438 -29.578 -7.906 1 79 206 SER A CA 1
ATOM 1587 C C . SER A 1 206 ? 8.422 -28.5 -8.266 1 79 206 SER A C 1
ATOM 1589 O O . SER A 1 206 ? 7.328 -28.469 -7.707 1 79 206 SER A O 1
ATOM 1591 N N . LEU A 1 207 ? 8.789 -27.688 -9.195 1 79.38 207 LEU A N 1
ATOM 1592 C CA . LEU A 1 207 ? 7.891 -26.625 -9.633 1 79.38 207 LEU A CA 1
ATOM 1593 C C . LEU A 1 207 ? 6.652 -27.203 -10.312 1 79.38 207 LEU A C 1
ATOM 1595 O O . LEU A 1 207 ? 5.531 -26.766 -10.047 1 79.38 207 LEU A O 1
ATOM 1599 N N . VAL A 1 208 ? 6.934 -28.141 -11.109 1 85.81 208 VAL A N 1
ATOM 1600 C CA . VAL A 1 208 ? 5.84 -28.734 -11.875 1 85.81 208 VAL A CA 1
ATOM 1601 C C . VAL A 1 208 ? 4.934 -29.547 -10.945 1 85.81 208 VAL A C 1
ATOM 1603 O O . VAL A 1 208 ? 3.717 -29.578 -11.133 1 85.81 208 VAL A O 1
ATOM 1606 N N . SER A 1 209 ? 5.512 -30.125 -9.961 1 88.94 209 SER A N 1
ATOM 1607 C CA . SER A 1 209 ? 4.766 -30.984 -9.047 1 88.94 209 SER A CA 1
ATOM 1608 C C . SER A 1 209 ? 4.004 -30.172 -8.008 1 88.94 209 SER A C 1
ATOM 1610 O O . SER A 1 209 ? 3.115 -30.688 -7.328 1 88.94 209 SER A O 1
ATOM 1612 N N . ASP A 1 210 ? 4.293 -28.969 -7.984 1 84.44 210 ASP A N 1
ATOM 1613 C CA . ASP A 1 210 ? 3.656 -28.125 -6.988 1 84.44 210 ASP A CA 1
ATOM 1614 C C . ASP A 1 210 ? 2.361 -27.516 -7.531 1 84.44 210 ASP A C 1
ATOM 1616 O O . ASP A 1 210 ? 2.25 -27.25 -8.727 1 84.44 210 ASP A O 1
ATOM 1620 N N . THR A 1 211 ? 1.355 -27.5 -6.766 1 87.88 211 THR A N 1
ATOM 1621 C CA . THR A 1 211 ? 0.101 -26.797 -6.988 1 87.88 211 THR A CA 1
ATOM 1622 C C . THR A 1 211 ? -0.183 -25.828 -5.844 1 87.88 211 THR A C 1
ATOM 1624 O O . THR A 1 211 ? -0.412 -26.25 -4.711 1 87.88 211 THR A O 1
ATOM 1627 N N . MET A 1 212 ? -0.143 -24.641 -6.191 1 81.5 212 MET A N 1
ATOM 1628 C CA . MET A 1 212 ? -0.343 -23.625 -5.164 1 81.5 212 MET A CA 1
ATOM 1629 C C . MET A 1 212 ? -1.827 -23.438 -4.871 1 81.5 212 MET A C 1
ATOM 1631 O O . MET A 1 212 ? -2.615 -23.172 -5.777 1 81.5 212 MET A O 1
ATOM 1635 N N . PHE A 1 213 ? -2.092 -23.5 -3.592 1 80.25 213 PHE A N 1
ATOM 1636 C CA . PHE A 1 213 ? -3.465 -23.344 -3.125 1 80.25 213 PHE A CA 1
ATOM 1637 C C . PHE A 1 213 ? -4.035 -22 -3.553 1 80.25 213 PHE A C 1
ATOM 1639 O O . PHE A 1 213 ? -5.137 -21.938 -4.105 1 80.25 213 PHE A O 1
ATOM 1646 N N . PRO A 1 214 ? -3.277 -20.938 -3.402 1 74.94 214 PRO A N 1
ATOM 1647 C CA . PRO A 1 214 ? -3.834 -19.625 -3.736 1 74.94 214 PRO A CA 1
ATOM 1648 C C . PRO A 1 214 ? -4.172 -19.5 -5.219 1 74.94 214 PRO A C 1
ATOM 1650 O O . PRO A 1 214 ? -5.148 -18.828 -5.574 1 74.94 214 PRO A O 1
ATOM 1653 N N . VAL A 1 215 ? -3.447 -20.062 -6.047 1 81.88 215 VAL A N 1
ATOM 1654 C CA . VAL A 1 215 ? -3.672 -19.953 -7.484 1 81.88 215 VAL A CA 1
ATOM 1655 C C . VAL A 1 215 ? -4.93 -20.734 -7.871 1 81.88 215 VAL A C 1
ATOM 1657 O O . VAL A 1 215 ? -5.766 -20.234 -8.633 1 81.88 215 VAL A O 1
ATOM 1660 N N . VAL A 1 216 ? -5.004 -21.875 -7.34 1 89.12 216 VAL A N 1
ATOM 1661 C CA . VAL A 1 216 ? -6.188 -22.688 -7.605 1 89.12 216 VAL A CA 1
ATOM 1662 C C . VAL A 1 216 ? 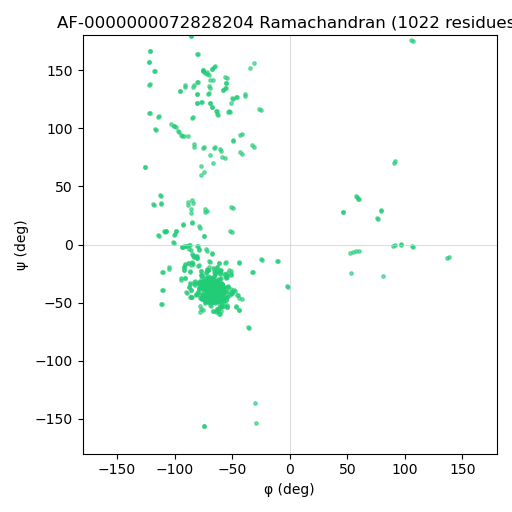-7.43 -21.984 -7.078 1 89.12 216 VAL A C 1
ATOM 1664 O O . VAL A 1 216 ? -8.453 -21.906 -7.77 1 89.12 216 VAL A O 1
ATOM 1667 N N . ALA A 1 217 ? -7.277 -21.469 -5.891 1 83.19 217 ALA A N 1
ATOM 1668 C CA . ALA A 1 217 ? -8.406 -20.766 -5.281 1 83.19 217 ALA A CA 1
ATOM 1669 C C . ALA A 1 217 ? -8.805 -19.547 -6.113 1 83.19 217 ALA A C 1
ATOM 1671 O O . ALA A 1 217 ? -9.992 -19.281 -6.305 1 83.19 217 ALA A O 1
ATOM 1672 N N . GLU A 1 218 ? -7.848 -18.891 -6.559 1 80.19 218 GLU A N 1
ATOM 1673 C CA . GLU A 1 218 ? -8.117 -17.688 -7.328 1 80.19 218 GLU A CA 1
ATOM 1674 C C . GLU A 1 218 ? -8.812 -18 -8.648 1 80.19 218 GLU A C 1
ATOM 1676 O O . GLU A 1 218 ? -9.773 -17.328 -9.023 1 80.19 218 GLU A O 1
ATOM 1681 N N . ILE A 1 219 ? -8.352 -18.953 -9.32 1 87.38 219 ILE A N 1
ATOM 1682 C CA . ILE A 1 219 ? -8.93 -19.312 -10.617 1 87.38 219 ILE A CA 1
ATOM 1683 C C . ILE A 1 219 ? -10.32 -19.891 -10.422 1 87.38 219 ILE A C 1
ATOM 1685 O O . ILE A 1 219 ? -11.25 -19.578 -11.172 1 87.38 219 ILE A O 1
ATOM 1689 N N . LEU A 1 220 ? -10.469 -20.656 -9.414 1 88.69 220 LEU A N 1
ATOM 1690 C CA . LEU A 1 220 ? -11.781 -21.234 -9.125 1 88.69 220 LEU A CA 1
ATOM 1691 C C . LEU A 1 220 ? -12.773 -20.141 -8.742 1 88.69 220 LEU A C 1
ATOM 1693 O O . LEU A 1 220 ? -13.961 -20.234 -9.055 1 88.69 220 LEU A O 1
ATOM 1697 N N . ALA A 1 221 ? -12.258 -19.188 -7.992 1 81.69 221 ALA A N 1
ATOM 1698 C CA . ALA A 1 221 ? -13.117 -18.062 -7.637 1 81.69 221 ALA A CA 1
ATOM 1699 C C . ALA A 1 221 ? -13.578 -17.312 -8.883 1 81.69 221 ALA A C 1
ATOM 1701 O O . ALA A 1 221 ? -14.758 -16.953 -8.992 1 81.69 221 ALA A O 1
ATOM 1702 N N . GLU A 1 222 ? -12.695 -17.141 -9.766 1 80.19 222 GLU A N 1
ATOM 1703 C CA . GLU A 1 222 ? -13.016 -16.438 -11 1 80.19 222 GLU A CA 1
ATOM 1704 C C . GLU A 1 222 ? -14.016 -17.219 -11.844 1 80.19 222 GLU A C 1
ATOM 1706 O O . GLU A 1 222 ? -14.859 -16.641 -12.523 1 80.19 222 GLU A O 1
ATOM 1711 N N . LEU A 1 223 ? -13.93 -18.547 -11.797 1 85.69 223 LEU A N 1
ATOM 1712 C CA . LEU A 1 223 ? -14.82 -19.406 -12.562 1 85.69 223 LEU A CA 1
ATOM 1713 C C . LEU A 1 223 ? -16.094 -19.688 -11.781 1 85.69 223 LEU A C 1
ATOM 1715 O O . LEU A 1 223 ? -16.984 -20.406 -12.258 1 85.69 223 LEU A O 1
ATOM 1719 N N . ARG A 1 224 ? -16.188 -19.109 -10.523 1 84.06 224 ARG A N 1
ATOM 1720 C CA . ARG A 1 224 ? -17.328 -19.297 -9.633 1 84.06 224 ARG A CA 1
ATOM 1721 C C . ARG A 1 224 ? -17.531 -20.766 -9.305 1 84.06 224 ARG A C 1
ATOM 1723 O O . ARG A 1 224 ? -18.656 -21.266 -9.328 1 84.06 224 ARG A O 1
ATOM 1730 N N . LEU A 1 225 ? -16.484 -21.484 -9.109 1 88 225 LEU A N 1
ATOM 1731 C CA . LEU A 1 225 ? -16.531 -22.906 -8.82 1 88 225 LEU A CA 1
ATOM 1732 C C . LEU A 1 225 ? -16.031 -23.203 -7.414 1 88 225 LEU A C 1
ATOM 1734 O O . LEU A 1 225 ? -15.805 -24.359 -7.055 1 88 225 LEU A O 1
ATOM 1738 N N . LEU A 1 226 ? -15.781 -22.188 -6.598 1 83.19 226 LEU A N 1
ATOM 1739 C CA . LEU A 1 226 ? -15.164 -22.297 -5.281 1 83.19 226 LEU A CA 1
ATOM 1740 C C . LEU A 1 226 ? -15.992 -23.203 -4.375 1 83.19 226 LEU A C 1
ATOM 1742 O O . LEU A 1 226 ? -15.445 -23.984 -3.592 1 83.19 226 LEU A O 1
ATOM 1746 N N . ASN A 1 227 ? -17.344 -23.156 -4.574 1 81.31 227 ASN A N 1
ATOM 1747 C CA . ASN A 1 227 ? -18.203 -23.844 -3.615 1 81.31 227 ASN A CA 1
ATOM 1748 C C . ASN A 1 227 ? -18.844 -25.094 -4.219 1 81.31 227 ASN A C 1
ATOM 1750 O O . ASN A 1 227 ? -19.766 -25.656 -3.641 1 81.31 227 ASN A O 1
ATOM 1754 N N . THR A 1 228 ? -18.406 -25.516 -5.34 1 86.12 228 THR A N 1
ATOM 1755 C CA . THR A 1 228 ? -18.859 -26.781 -5.918 1 86.12 228 THR A CA 1
ATOM 1756 C C . THR A 1 228 ? -18.141 -27.969 -5.281 1 86.12 228 THR A C 1
ATOM 1758 O O . THR A 1 228 ? -17.125 -27.781 -4.602 1 86.12 228 THR A O 1
ATOM 1761 N N . GLU A 1 229 ? -18.688 -29.031 -5.496 1 85.5 229 GLU A N 1
ATOM 1762 C CA . GLU A 1 229 ? -18.094 -30.219 -4.93 1 85.5 229 GLU A CA 1
ATOM 1763 C C . GLU A 1 229 ? -16.688 -30.453 -5.484 1 85.5 229 GLU A C 1
ATOM 1765 O O . GLU A 1 229 ? -15.75 -30.734 -4.73 1 85.5 229 GLU A O 1
ATOM 1770 N N . LEU A 1 230 ? -16.562 -30.359 -6.754 1 89.69 230 LEU A N 1
ATOM 1771 C CA . LEU A 1 230 ? -15.266 -30.547 -7.395 1 89.69 230 LEU A CA 1
ATOM 1772 C C . LEU A 1 230 ? -14.297 -29.438 -7 1 89.69 230 LEU A C 1
ATOM 1774 O O . LEU A 1 230 ? -13.102 -29.688 -6.82 1 89.69 230 LEU A O 1
ATOM 1778 N N . GLY A 1 231 ? -14.789 -28.25 -6.938 1 89.69 231 GLY A N 1
ATOM 1779 C CA . GLY A 1 231 ? -13.961 -27.125 -6.52 1 89.69 231 GLY A CA 1
ATOM 1780 C C . GLY A 1 231 ? -13.414 -27.266 -5.113 1 89.69 231 GLY A C 1
ATOM 1781 O O . GLY A 1 231 ? -12.242 -27 -4.863 1 89.69 231 GLY A O 1
ATOM 1782 N N . ARG A 1 232 ? -14.227 -27.781 -4.277 1 87.06 232 ARG A N 1
ATOM 1783 C CA . ARG A 1 232 ? -13.812 -28 -2.893 1 87.06 232 ARG A CA 1
ATOM 1784 C C . ARG A 1 232 ? -12.75 -29.094 -2.801 1 87.06 232 ARG A C 1
ATOM 1786 O O . ARG A 1 232 ? -11.812 -28.984 -2.006 1 87.06 232 ARG A O 1
ATOM 1793 N N . LEU A 1 233 ? -12.992 -30.062 -3.543 1 90.12 233 LEU A N 1
ATOM 1794 C CA . LEU A 1 233 ? -12.008 -31.141 -3.576 1 90.12 233 LEU A CA 1
ATOM 1795 C C . LEU A 1 233 ? -10.672 -30.641 -4.129 1 90.12 233 LEU A C 1
ATOM 1797 O O . LEU A 1 233 ? -9.609 -30.969 -3.598 1 90.12 233 LEU A O 1
ATOM 1801 N N . ALA A 1 234 ? -10.734 -29.891 -5.18 1 92.88 234 ALA A N 1
ATOM 1802 C CA . ALA A 1 234 ? -9.523 -29.312 -5.773 1 92.88 234 ALA A CA 1
ATOM 1803 C C . ALA A 1 234 ? -8.789 -28.438 -4.77 1 92.88 234 ALA A C 1
ATOM 1805 O O . ALA A 1 234 ? -7.559 -28.453 -4.699 1 92.88 234 ALA A O 1
ATOM 1806 N N . LEU A 1 235 ? -9.523 -27.688 -4.039 1 88.75 235 LEU A N 1
ATOM 1807 C CA . LEU A 1 235 ? -8.93 -26.812 -3.031 1 88.75 235 LEU A CA 1
ATOM 1808 C C . LEU A 1 235 ? -8.266 -27.625 -1.926 1 88.75 235 LEU A C 1
ATOM 1810 O O . LEU A 1 235 ? -7.156 -27.297 -1.494 1 88.75 235 LEU A O 1
ATOM 1814 N N . SER A 1 236 ? -8.953 -28.609 -1.508 1 88.12 236 SER A N 1
ATOM 1815 C CA . SER A 1 236 ? -8.414 -29.469 -0.464 1 88.12 236 SER A CA 1
ATOM 1816 C C . SER A 1 236 ? -7.121 -30.156 -0.92 1 88.12 236 SER A C 1
ATOM 1818 O O . SER A 1 236 ? -6.133 -30.172 -0.182 1 88.12 236 SER A O 1
ATOM 1820 N N . VAL A 1 237 ? -7.168 -30.656 -2.107 1 92.44 237 VAL A N 1
ATOM 1821 C CA . VAL A 1 237 ? -6.004 -31.344 -2.658 1 92.44 237 VAL A CA 1
ATOM 1822 C C . VAL A 1 237 ? -4.855 -30.359 -2.828 1 92.44 237 VAL A C 1
ATOM 1824 O O . VAL A 1 237 ? -3.705 -30.672 -2.518 1 92.44 237 VAL A O 1
ATOM 1827 N N . SER A 1 238 ? -5.16 -29.188 -3.324 1 90.19 238 SER A N 1
ATOM 1828 C CA . SER A 1 238 ? -4.125 -28.188 -3.533 1 90.19 238 SER A CA 1
ATOM 1829 C C . SER A 1 238 ? -3.496 -27.75 -2.213 1 90.19 238 SER A C 1
ATOM 1831 O O . SER A 1 238 ? -2.303 -27.453 -2.156 1 90.19 238 SER A O 1
ATOM 1833 N N . MET A 1 239 ? -4.242 -27.703 -1.208 1 84.25 239 MET A N 1
ATOM 1834 C CA . MET A 1 239 ? -3.713 -27.359 0.111 1 84.25 239 MET A CA 1
ATOM 1835 C C . MET A 1 239 ? -2.729 -28.422 0.588 1 84.25 239 MET A C 1
ATOM 1837 O O . MET A 1 239 ? -1.679 -28.109 1.146 1 84.25 239 MET A O 1
ATOM 1841 N N . ILE A 1 240 ? -3.152 -29.609 0.384 1 84.81 240 ILE A N 1
ATOM 1842 C CA . ILE A 1 240 ? -2.303 -30.734 0.783 1 84.81 240 ILE A CA 1
ATOM 1843 C C . ILE A 1 240 ? -0.979 -30.672 0.025 1 84.81 240 ILE A C 1
ATOM 1845 O O . ILE A 1 240 ? 0.091 -30.844 0.614 1 84.81 240 ILE A O 1
ATOM 1849 N N . ILE A 1 241 ? -1.039 -30.438 -1.266 1 88.75 241 ILE A N 1
ATOM 1850 C CA . ILE A 1 241 ? 0.157 -30.359 -2.098 1 88.75 241 ILE A CA 1
ATOM 1851 C C . ILE A 1 241 ? 1.006 -29.172 -1.669 1 88.75 241 ILE A C 1
ATOM 1853 O O . ILE A 1 241 ? 2.215 -29.297 -1.457 1 88.75 241 ILE A O 1
ATOM 1857 N N . ASP A 1 242 ? 0.365 -28.062 -1.53 1 80.56 242 ASP A N 1
ATOM 1858 C CA . ASP A 1 242 ? 1.062 -26.828 -1.203 1 80.56 242 ASP A CA 1
ATOM 1859 C C . ASP A 1 242 ? 1.751 -26.922 0.155 1 80.56 242 ASP A C 1
ATOM 1861 O O . ASP A 1 242 ? 2.938 -26.609 0.28 1 80.56 242 ASP A O 1
ATOM 1865 N N . TYR A 1 243 ? 1.103 -27.375 1.1 1 74.62 243 TYR A N 1
ATOM 1866 C CA . TYR A 1 243 ? 1.684 -27.516 2.43 1 74.62 243 TYR A CA 1
ATOM 1867 C C . TYR A 1 243 ? 2.66 -28.688 2.48 1 74.62 243 TYR A C 1
ATOM 1869 O O . TYR A 1 243 ? 3.658 -28.641 3.205 1 74.62 243 TYR A O 1
ATOM 1877 N N . GLY A 1 244 ? 2.354 -29.688 1.764 1 76.38 244 GLY A N 1
ATOM 1878 C CA . GLY A 1 244 ? 3.291 -30.797 1.657 1 76.38 244 GLY A CA 1
ATOM 1879 C C . GLY A 1 244 ? 4.648 -30.375 1.122 1 76.38 244 GLY A C 1
ATOM 1880 O O . GLY A 1 244 ? 5.684 -30.734 1.692 1 76.38 244 GLY A O 1
ATOM 1881 N N . TRP A 1 245 ? 4.586 -29.641 0.094 1 76.5 245 TRP A N 1
ATOM 1882 C CA . TRP A 1 245 ? 5.836 -29.156 -0.494 1 76.5 245 TRP A CA 1
ATOM 1883 C C . TRP A 1 245 ? 6.539 -28.172 0.438 1 76.5 245 TRP A C 1
ATOM 1885 O O . TRP A 1 245 ? 7.766 -28.172 0.538 1 76.5 245 TRP A O 1
ATOM 1895 N N . SER A 1 246 ? 5.797 -27.297 1.028 1 68.81 246 SER A N 1
ATOM 1896 C CA . SER A 1 246 ? 6.383 -26.375 1.996 1 68.81 246 SER A CA 1
ATOM 1897 C C . SER A 1 246 ? 7.113 -27.125 3.104 1 68.81 246 SER A C 1
ATOM 1899 O O . SER A 1 246 ? 8.211 -26.734 3.51 1 68.81 246 SER A O 1
ATOM 1901 N N . LEU A 1 247 ? 6.508 -28.188 3.541 1 66.19 247 LEU A N 1
ATOM 1902 C CA . LEU A 1 247 ? 7.113 -29.016 4.574 1 66.19 247 LEU A CA 1
ATOM 1903 C C . LEU A 1 247 ? 8.359 -29.719 4.047 1 66.19 247 LEU A C 1
ATOM 1905 O O . LEU A 1 247 ? 9.375 -29.797 4.742 1 66.19 247 LEU A O 1
ATOM 1909 N N . THR A 1 248 ? 8.258 -30.188 2.857 1 69.81 248 THR A N 1
ATOM 1910 C CA . THR A 1 248 ? 9.383 -30.891 2.246 1 69.81 248 THR A CA 1
ATOM 1911 C C . THR A 1 248 ? 10.57 -29.953 2.068 1 69.81 248 THR A C 1
ATOM 1913 O O . THR A 1 248 ? 11.711 -30.328 2.352 1 69.81 248 THR A O 1
ATOM 1916 N N . ILE A 1 249 ? 10.305 -28.766 1.593 1 64.56 249 ILE A N 1
ATOM 1917 C CA . ILE A 1 249 ? 11.367 -27.781 1.385 1 64.56 249 ILE A CA 1
ATOM 1918 C C . ILE A 1 249 ? 11.969 -27.375 2.729 1 64.56 249 ILE A C 1
ATOM 1920 O O . ILE A 1 249 ? 13.18 -27.219 2.85 1 64.56 249 ILE A O 1
ATOM 1924 N N . THR A 1 250 ? 11.141 -27.234 3.689 1 59.03 250 THR A N 1
ATOM 1925 C CA . THR A 1 250 ? 11.625 -26.906 5.027 1 59.03 250 THR A CA 1
ATOM 1926 C C . THR A 1 250 ? 12.539 -28.016 5.559 1 59.03 250 THR A C 1
ATOM 1928 O O . THR A 1 250 ? 13.602 -27.734 6.109 1 59.03 250 THR A O 1
ATOM 1931 N N . ILE A 1 251 ? 12.07 -29.219 5.367 1 59.94 251 ILE A N 1
ATOM 1932 C CA . ILE A 1 251 ? 12.852 -30.359 5.824 1 59.94 251 ILE A CA 1
ATOM 1933 C C . ILE A 1 251 ? 14.164 -30.438 5.043 1 59.94 251 ILE A C 1
ATOM 1935 O O . ILE A 1 251 ? 15.227 -30.688 5.621 1 59.94 251 ILE A O 1
ATOM 1939 N N . ALA A 1 252 ? 14.062 -30.25 3.734 1 60.53 252 ALA A N 1
ATOM 1940 C CA . ALA A 1 252 ? 15.258 -30.266 2.895 1 60.53 252 ALA A CA 1
ATOM 1941 C C . ALA A 1 252 ? 16.25 -29.203 3.34 1 60.53 252 ALA A C 1
ATOM 1943 O O . ALA A 1 252 ? 17.469 -29.453 3.377 1 60.53 252 ALA A O 1
ATOM 1944 N N . ASN A 1 253 ? 15.758 -28.156 3.607 1 56.91 253 ASN A N 1
ATOM 1945 C CA . ASN A 1 253 ? 16.625 -27.078 4.082 1 56.91 253 ASN A CA 1
ATOM 1946 C C . ASN A 1 253 ? 17.266 -27.422 5.422 1 56.91 253 ASN A C 1
ATOM 1948 O O . ASN A 1 253 ? 18.438 -27.141 5.645 1 56.91 253 ASN A O 1
ATOM 1952 N N . VAL A 1 254 ? 16.469 -28.109 6.191 1 51.81 254 VAL A N 1
ATOM 1953 C CA . VAL A 1 254 ? 16.953 -28.531 7.508 1 51.81 254 VAL A CA 1
ATOM 1954 C C . VAL A 1 254 ? 18.047 -29.578 7.355 1 51.81 254 VAL A C 1
ATOM 1956 O O . VAL A 1 254 ? 19.078 -29.516 8.039 1 51.81 254 VAL A O 1
ATOM 1959 N N . VAL A 1 255 ? 17.703 -30.484 6.562 1 55.22 255 VAL A N 1
ATOM 1960 C CA . VAL A 1 255 ? 18.672 -31.562 6.352 1 55.22 255 VAL A CA 1
ATOM 1961 C C . VAL A 1 255 ? 19.969 -30.984 5.789 1 55.22 255 VAL A C 1
ATOM 1963 O O . VAL A 1 255 ? 21.062 -31.375 6.223 1 55.22 255 VAL A O 1
ATOM 1966 N N . MET A 1 256 ? 19.766 -30.109 4.918 1 55.25 256 MET A N 1
ATOM 1967 C CA . MET A 1 256 ? 20.953 -29.484 4.324 1 55.25 256 MET A CA 1
ATOM 1968 C C . MET A 1 256 ? 21.719 -28.672 5.359 1 55.25 256 MET A C 1
ATOM 1970 O O . MET A 1 256 ? 22.953 -28.688 5.375 1 55.25 256 MET A O 1
ATOM 1974 N N . ARG A 1 257 ? 20.875 -28.094 6.172 1 53.12 257 ARG A N 1
ATOM 1975 C CA . ARG A 1 257 ? 21.5 -27.25 7.188 1 53.12 257 ARG A CA 1
ATOM 1976 C C . ARG A 1 257 ? 22.031 -28.094 8.344 1 53.12 257 ARG A C 1
ATOM 1978 O O . ARG A 1 257 ? 23.047 -27.766 8.953 1 53.12 257 ARG A O 1
ATOM 1985 N N . THR A 1 258 ? 21.188 -29.141 8.805 1 52.72 258 THR A N 1
ATOM 1986 C CA . THR A 1 258 ? 21.625 -30.047 9.867 1 52.72 258 THR A CA 1
ATOM 1987 C C . THR A 1 258 ? 22.875 -30.797 9.461 1 52.72 258 THR A C 1
ATOM 1989 O O . THR A 1 258 ? 23.734 -31.094 10.305 1 52.72 258 THR A O 1
ATOM 1992 N N . MET A 1 259 ? 22.766 -31.281 8.25 1 51.88 259 MET A N 1
ATOM 1993 C CA . MET A 1 259 ? 24.031 -31.891 7.863 1 51.88 259 MET A CA 1
ATOM 1994 C C . MET A 1 259 ? 25.203 -31 8.25 1 51.88 259 MET A C 1
ATOM 1996 O O . MET A 1 259 ? 26.312 -31.5 8.523 1 51.88 259 MET A O 1
ATOM 2000 N N . TYR A 1 260 ? 24.766 -29.781 8.539 1 49.53 260 TYR A N 1
ATOM 2001 C CA . TYR A 1 260 ? 25.797 -28.859 8.984 1 49.53 260 TYR A CA 1
ATOM 2002 C C . TYR A 1 260 ? 25.531 -28.375 10.406 1 49.53 260 TYR A C 1
ATOM 2004 O O . TYR A 1 260 ? 25.781 -27.219 10.727 1 49.53 260 TYR A O 1
ATOM 2012 N N . ASP A 1 261 ? 24.922 -29.25 11.367 1 53.16 261 ASP A N 1
ATOM 2013 C CA . ASP A 1 261 ? 24.766 -29.109 12.812 1 53.16 261 ASP A CA 1
ATOM 2014 C C . ASP A 1 261 ? 23.641 -28.125 13.148 1 53.16 261 ASP A C 1
ATOM 2016 O O . ASP A 1 261 ? 23.719 -27.406 14.148 1 53.16 261 ASP A O 1
ATOM 2020 N N . GLN A 1 262 ? 22.781 -27.922 12.258 1 58.53 262 GLN A N 1
ATOM 2021 C CA . GLN A 1 262 ? 21.781 -26.922 12.547 1 58.53 262 GLN A CA 1
ATOM 2022 C C . GLN A 1 262 ? 20.391 -27.547 12.703 1 58.53 262 GLN A C 1
ATOM 2024 O O . GLN A 1 262 ? 19.391 -26.984 12.266 1 58.53 262 GLN A O 1
ATOM 2029 N N . ALA A 1 263 ? 20.328 -28.781 13.469 1 63.25 263 ALA A N 1
ATOM 2030 C CA . ALA A 1 263 ? 19.062 -29.469 13.711 1 63.25 263 ALA A CA 1
ATOM 2031 C C . ALA A 1 263 ? 18.203 -28.688 14.695 1 63.25 263 ALA A C 1
ATOM 2033 O O . ALA A 1 263 ? 16.984 -28.609 14.539 1 63.25 263 ALA A O 1
ATOM 2034 N N . LEU A 1 264 ? 18.781 -28.031 15.633 1 71.56 264 LEU A N 1
ATOM 2035 C CA . LEU A 1 264 ? 18.062 -27.359 16.703 1 71.56 264 LEU A CA 1
ATOM 2036 C C . LEU A 1 264 ? 17.266 -26.172 16.172 1 71.56 264 LEU A C 1
ATOM 2038 O O . LEU A 1 264 ? 16.094 -26 16.516 1 71.56 264 LEU A O 1
ATOM 2042 N N . PRO A 1 265 ? 17.812 -25.453 15.352 1 71.81 265 PRO A N 1
ATOM 2043 C CA . PRO A 1 265 ? 17.047 -24.312 14.82 1 71.81 265 PRO A CA 1
ATOM 2044 C C . PRO A 1 265 ? 15.805 -24.766 14.047 1 71.81 265 PRO A C 1
ATOM 2046 O O . PRO A 1 265 ? 14.781 -24.078 14.062 1 71.81 265 PRO A O 1
ATOM 2049 N N . LEU A 1 266 ? 15.805 -25.922 13.562 1 70.06 266 LEU A N 1
ATOM 2050 C CA . LEU A 1 266 ? 14.656 -26.453 12.852 1 70.06 266 LEU A CA 1
ATOM 2051 C C . LEU A 1 266 ? 13.516 -26.766 13.812 1 70.06 266 LEU A C 1
ATOM 2053 O O . LEU A 1 266 ? 12.352 -26.469 13.516 1 70.06 266 LEU A O 1
ATOM 2057 N N . VAL A 1 267 ? 13.945 -27.438 14.797 1 74.56 267 VAL A N 1
ATOM 2058 C CA . VAL A 1 267 ? 12.938 -27.797 15.789 1 74.56 267 VAL A CA 1
ATOM 2059 C C . VAL A 1 267 ? 12.289 -26.531 16.359 1 74.56 267 VAL A C 1
ATOM 2061 O O . VAL A 1 267 ? 11.07 -26.484 16.547 1 74.56 267 VAL A O 1
ATOM 2064 N N . TYR A 1 268 ? 13.062 -25.531 16.469 1 77.75 268 TYR A N 1
ATOM 2065 C CA . TYR A 1 268 ? 12.523 -24.297 17 1 77.75 268 TYR A CA 1
ATOM 2066 C C . TYR A 1 268 ? 11.617 -23.609 15.992 1 77.75 268 TYR A C 1
ATOM 2068 O O . TYR A 1 268 ? 10.602 -23.016 16.359 1 77.75 268 TYR A O 1
ATOM 2076 N N . SER A 1 269 ? 11.945 -23.688 14.797 1 78.06 269 SER A N 1
ATOM 2077 C CA . SER A 1 269 ? 11.102 -23.109 13.758 1 78.06 269 SER A CA 1
ATOM 2078 C C . SER A 1 269 ? 9.766 -23.844 13.672 1 78.06 269 SER A C 1
ATOM 2080 O O . SER A 1 269 ? 8.711 -23.219 13.57 1 78.06 269 SER A O 1
ATOM 2082 N N . ALA A 1 270 ? 9.844 -25.141 13.758 1 77.38 270 ALA A N 1
ATOM 2083 C CA . ALA A 1 270 ? 8.625 -25.953 13.711 1 77.38 270 ALA A CA 1
ATOM 2084 C C . ALA A 1 270 ? 7.738 -25.672 14.914 1 77.38 270 ALA A C 1
ATOM 2086 O O . ALA A 1 270 ? 6.52 -25.562 14.789 1 77.38 270 ALA A O 1
ATOM 2087 N N . LEU A 1 271 ? 8.352 -25.594 16.016 1 83.81 271 LEU A N 1
ATOM 2088 C CA . LEU A 1 271 ? 7.609 -25.312 17.234 1 83.81 271 LEU A CA 1
ATOM 2089 C C . LEU A 1 271 ? 6.973 -23.922 17.172 1 83.81 271 LEU A C 1
ATOM 2091 O O . LEU A 1 271 ? 5.863 -23.719 17.672 1 83.81 271 LEU A O 1
ATOM 2095 N N . GLY A 1 272 ? 7.699 -23 16.562 1 85 272 GLY A N 1
ATOM 2096 C CA . GLY A 1 272 ? 7.141 -21.672 16.375 1 85 272 GLY A CA 1
ATOM 2097 C C . GLY A 1 272 ? 5.914 -21.656 15.492 1 85 272 GLY A C 1
ATOM 2098 O O . GLY A 1 272 ? 4.926 -20.984 15.797 1 85 272 GLY A O 1
ATOM 2099 N N . ILE A 1 273 ? 5.977 -22.406 14.445 1 84.12 273 ILE A N 1
ATOM 2100 C CA . ILE A 1 273 ? 4.855 -22.469 13.516 1 84.12 273 ILE A CA 1
ATOM 2101 C C . ILE A 1 273 ? 3.662 -23.141 14.195 1 84.12 273 ILE A C 1
ATOM 2103 O O . ILE A 1 273 ? 2.525 -22.672 14.062 1 84.12 273 ILE A O 1
ATOM 2107 N N . VAL A 1 274 ? 3.939 -24.188 14.898 1 86.5 274 VAL A N 1
ATOM 2108 C CA . VAL A 1 274 ? 2.875 -24.891 15.617 1 86.5 274 VAL A CA 1
ATOM 2109 C C . VAL A 1 274 ? 2.27 -23.953 16.672 1 86.5 274 VAL A C 1
ATOM 2111 O O . VAL A 1 274 ? 1.049 -23.906 16.828 1 86.5 274 VAL A O 1
ATOM 2114 N N . ALA A 1 275 ? 3.131 -23.266 17.344 1 91 275 ALA A N 1
ATOM 2115 C CA . ALA A 1 275 ? 2.658 -22.312 18.344 1 91 275 ALA A CA 1
ATOM 2116 C C . ALA A 1 275 ? 1.758 -21.25 17.703 1 91 275 ALA A C 1
ATOM 2118 O O . ALA A 1 275 ? 0.754 -20.859 18.297 1 91 275 ALA A O 1
ATOM 2119 N N . MET A 1 276 ? 2.115 -20.828 16.547 1 90.31 276 MET A N 1
ATOM 2120 C CA . MET A 1 276 ? 1.314 -19.828 15.836 1 90.31 276 MET A CA 1
ATOM 2121 C C . MET A 1 276 ? -0.057 -20.406 15.477 1 90.31 276 MET A C 1
ATOM 2123 O O . MET A 1 276 ? -1.075 -19.734 15.656 1 90.31 276 MET A O 1
ATOM 2127 N N . ILE A 1 277 ? -0.07 -21.609 15.023 1 89.62 277 ILE A N 1
ATOM 2128 C CA . ILE A 1 277 ? -1.325 -22.266 14.648 1 89.62 277 ILE A CA 1
ATOM 2129 C C . ILE A 1 277 ? -2.211 -22.422 15.883 1 89.62 277 ILE A C 1
ATOM 2131 O O . ILE A 1 277 ? -3.412 -22.141 15.836 1 89.62 277 ILE A O 1
ATOM 2135 N N . VAL A 1 278 ? -1.587 -22.859 16.969 1 92.31 278 VAL A N 1
ATOM 2136 C CA . VAL A 1 278 ? -2.316 -23.031 18.219 1 92.31 278 VAL A CA 1
ATOM 2137 C C . VAL A 1 278 ? -2.873 -21.688 18.688 1 92.31 278 VAL A C 1
ATOM 2139 O O . VAL A 1 278 ? -4.023 -21.609 19.125 1 92.31 278 VAL A O 1
ATOM 2142 N N . PHE A 1 279 ? -2.104 -20.672 18.578 1 93.44 279 PHE A N 1
ATOM 2143 C CA . PHE A 1 279 ? -2.547 -19.328 18.953 1 93.44 279 PHE A CA 1
ATOM 2144 C C . PHE A 1 279 ? -3.736 -18.891 18.094 1 93.44 279 PHE A C 1
ATOM 2146 O O . PHE A 1 279 ? -4.699 -18.328 18.609 1 93.44 279 PHE A O 1
ATOM 2153 N N . LEU A 1 280 ? -3.711 -19.141 16.828 1 93.25 280 LEU A N 1
ATOM 2154 C CA . LEU A 1 280 ? -4.785 -18.75 15.93 1 93.25 280 LEU A CA 1
ATOM 2155 C C . LEU A 1 280 ? -6.055 -19.531 16.219 1 93.25 280 LEU A C 1
ATOM 2157 O O . LEU A 1 280 ? -7.156 -18.969 16.203 1 93.25 280 LEU A O 1
ATOM 2161 N N . LEU A 1 281 ? -5.914 -20.797 16.578 1 91.75 281 LEU A N 1
ATOM 2162 C CA . LEU A 1 281 ? -7.074 -21.656 16.812 1 91.75 281 LEU A CA 1
ATOM 2163 C C . LEU A 1 281 ? -7.723 -21.344 18.156 1 91.75 281 LEU A C 1
ATOM 2165 O O . LEU A 1 281 ? -8.953 -21.359 18.281 1 91.75 281 LEU A O 1
ATOM 2169 N N . PHE A 1 282 ? -6.91 -20.969 19.125 1 93.88 282 PHE A N 1
ATOM 2170 C CA . PHE A 1 282 ? -7.465 -20.875 20.484 1 93.88 282 PHE A CA 1
ATOM 2171 C C . PHE A 1 282 ? -7.672 -19.422 20.875 1 93.88 282 PHE A C 1
ATOM 2173 O O . PHE A 1 282 ? -8.406 -19.125 21.828 1 93.88 282 PHE A O 1
ATOM 2180 N N . VAL A 1 283 ? -7.039 -18.531 20.281 1 93.88 283 VAL A N 1
ATOM 2181 C CA . VAL A 1 283 ? -7.191 -17.125 20.672 1 93.88 283 VAL A CA 1
ATOM 2182 C C . VAL A 1 283 ? -7.91 -16.359 19.578 1 93.88 283 VAL A C 1
ATOM 2184 O O . VAL A 1 283 ? -8.93 -15.719 19.812 1 93.88 283 VAL A O 1
ATOM 2187 N N . PHE A 1 284 ? -7.418 -16.5 18.359 1 93.12 284 PHE A N 1
ATOM 2188 C CA . PHE A 1 284 ? -7.977 -15.719 17.25 1 93.12 284 PHE A CA 1
ATOM 2189 C C . PHE A 1 284 ? -9.375 -16.203 16.906 1 93.12 284 PHE A C 1
ATOM 2191 O O . PHE A 1 284 ? -10.289 -15.391 16.703 1 93.12 284 PHE A O 1
ATOM 2198 N N . ARG A 1 285 ? -9.562 -17.469 16.812 1 91.81 285 ARG A N 1
ATOM 2199 C CA . ARG A 1 285 ? -10.844 -18.031 16.406 1 91.81 285 ARG A CA 1
ATOM 2200 C C . ARG A 1 285 ? -11.953 -17.594 17.359 1 91.81 285 ARG A C 1
ATOM 2202 O O . ARG A 1 285 ? -12.969 -17.047 16.922 1 91.81 285 ARG A O 1
ATOM 2209 N N . PRO A 1 286 ? -11.797 -17.797 18.625 1 92.88 286 PRO A N 1
ATOM 2210 C CA . PRO A 1 286 ? -12.867 -17.328 19.516 1 92.88 286 PRO A CA 1
ATOM 2211 C C . PRO A 1 286 ? -13.031 -15.812 19.5 1 92.88 286 PRO A C 1
ATOM 2213 O O . PRO A 1 286 ? -14.141 -15.305 19.672 1 92.88 286 PRO A O 1
ATOM 2216 N N . TRP A 1 287 ? -11.984 -15.117 19.297 1 92.5 287 TRP A N 1
ATOM 2217 C CA . TRP A 1 287 ? -12.039 -13.656 19.25 1 92.5 287 TRP A CA 1
ATOM 2218 C C . TRP A 1 287 ? -12.883 -13.195 18.062 1 92.5 287 TRP A C 1
ATOM 2220 O O . TRP A 1 287 ? -13.703 -12.289 18.188 1 92.5 287 TRP A O 1
ATOM 2230 N N . VAL A 1 288 ? -12.703 -13.773 16.938 1 91.12 288 VAL A N 1
ATOM 2231 C CA . VAL A 1 288 ? -13.461 -13.414 15.742 1 91.12 288 VAL A CA 1
ATOM 2232 C C . VAL A 1 288 ? -14.93 -13.766 15.938 1 91.12 288 VAL A C 1
ATOM 2234 O O . VAL A 1 288 ? -15.812 -13 15.539 1 91.12 288 VAL A O 1
ATOM 2237 N N . ARG A 1 289 ? -15.195 -14.891 16.5 1 88.19 289 ARG A N 1
ATOM 2238 C CA . ARG A 1 289 ? -16.578 -15.281 16.781 1 88.19 289 ARG A CA 1
ATOM 2239 C C . ARG A 1 289 ? -17.25 -14.297 17.734 1 88.19 289 ARG A C 1
ATOM 2241 O O . ARG A 1 289 ? -18.438 -14.008 17.609 1 88.19 289 ARG A O 1
ATOM 2248 N N . TRP A 1 290 ? -16.406 -13.891 18.625 1 89.12 290 TRP A N 1
ATOM 2249 C CA . TRP A 1 290 ? -16.906 -12.898 19.562 1 89.12 290 TRP A CA 1
ATOM 2250 C C . TRP A 1 290 ? -17.266 -11.594 18.844 1 89.12 290 TRP A C 1
ATOM 2252 O O . TRP A 1 290 ? -18.297 -10.984 19.125 1 89.12 290 TRP A O 1
ATOM 2262 N N . ILE A 1 291 ? -16.438 -11.156 17.906 1 87.19 291 ILE A N 1
ATOM 2263 C CA . ILE A 1 291 ? -16.688 -9.938 17.141 1 87.19 291 ILE A CA 1
ATOM 2264 C C . ILE A 1 291 ? -17.953 -10.094 16.297 1 87.19 291 ILE A C 1
ATOM 2266 O O . ILE A 1 291 ? -18.766 -9.18 16.219 1 87.19 291 ILE A O 1
ATOM 2270 N N . VAL A 1 292 ? -18.078 -11.188 15.68 1 85.5 292 VAL A N 1
ATOM 2271 C CA . VAL A 1 292 ? -19.219 -11.453 14.805 1 85.5 292 VAL A CA 1
ATOM 2272 C C . VAL A 1 292 ? -20.5 -11.461 15.617 1 85.5 292 VAL A C 1
ATOM 2274 O O . VAL A 1 292 ? -21.547 -10.969 15.156 1 85.5 292 VAL A O 1
ATOM 2277 N N . ARG A 1 293 ? -20.484 -11.922 16.797 1 83.19 293 ARG A N 1
ATOM 2278 C CA . ARG A 1 293 ? -21.672 -12.008 17.656 1 83.19 293 ARG A CA 1
ATOM 2279 C C . ARG A 1 293 ? -22.062 -10.633 18.172 1 83.19 293 ARG A C 1
ATOM 2281 O O . ARG A 1 293 ? -23.25 -10.359 18.375 1 83.19 293 ARG A O 1
ATOM 2288 N N . ARG A 1 294 ? -21.156 -9.805 18.359 1 80.44 294 ARG A N 1
ATOM 2289 C CA . ARG A 1 294 ? -21.422 -8.508 18.969 1 80.44 294 ARG A CA 1
ATOM 2290 C C . ARG A 1 294 ? -21.844 -7.484 17.906 1 80.44 294 ARG A C 1
ATOM 2292 O O . ARG A 1 294 ? -22.359 -6.418 18.234 1 80.44 294 ARG A O 1
ATOM 2299 N N . THR A 1 295 ? -21.469 -7.727 16.734 1 74.69 295 THR A N 1
ATOM 2300 C CA . THR A 1 295 ? -21.781 -6.758 15.695 1 74.69 295 THR A CA 1
ATOM 2301 C C . THR A 1 295 ? -23.219 -6.922 15.219 1 74.69 295 THR A C 1
ATOM 2303 O O . THR A 1 295 ? -23.672 -8.039 14.945 1 74.69 295 THR A O 1
ATOM 2306 N N . PRO A 1 296 ? -23.922 -5.695 15.406 1 64.56 296 PRO A N 1
ATOM 2307 C CA . PRO A 1 296 ? -25.328 -5.766 15.008 1 64.56 296 PRO A CA 1
ATOM 2308 C C . PRO A 1 296 ? -25.516 -6.227 13.562 1 64.56 296 PRO A C 1
ATOM 2310 O O . PRO A 1 296 ? -24.641 -5.984 12.719 1 64.56 296 PRO A O 1
ATOM 2313 N N . LYS A 1 297 ? -26.453 -7.039 13.352 1 61.28 297 LYS A N 1
ATOM 2314 C CA . LYS A 1 297 ? -26.812 -7.691 12.094 1 61.28 297 LYS A CA 1
ATOM 2315 C C . LYS A 1 297 ? -27.078 -6.664 11 1 61.28 297 LYS A C 1
ATOM 2317 O O . LYS A 1 297 ? -27.156 -7.016 9.82 1 61.28 297 LYS A O 1
ATOM 2322 N N . ASP A 1 298 ? -27.281 -5.375 11.328 1 55.59 298 ASP A N 1
ATOM 2323 C CA . ASP A 1 298 ? -27.75 -4.449 10.297 1 55.59 298 ASP A CA 1
ATOM 2324 C C . ASP A 1 298 ? -26.625 -4.109 9.312 1 55.59 298 ASP A C 1
ATOM 2326 O O . ASP A 1 298 ? -26.812 -3.264 8.438 1 55.59 298 ASP A O 1
ATOM 2330 N N . GLY A 1 299 ? -25.734 -4.906 9.039 1 56.75 299 GLY A N 1
ATOM 2331 C CA . GLY A 1 299 ? -24.859 -4.941 7.883 1 56.75 299 GLY A CA 1
ATOM 2332 C C . GLY A 1 299 ? -23.688 -3.99 8 1 56.75 299 GLY A C 1
ATOM 2333 O O . GLY A 1 299 ? -22.688 -4.129 7.281 1 56.75 299 GLY A O 1
ATOM 2334 N N . ARG A 1 300 ? -23.828 -2.758 8.844 1 59.38 300 ARG A N 1
ATOM 2335 C CA . ARG A 1 300 ? -22.688 -1.855 8.727 1 59.38 300 ARG A CA 1
ATOM 2336 C C . ARG A 1 300 ? -21.609 -2.205 9.742 1 59.38 300 ARG A C 1
ATOM 2338 O O . ARG A 1 300 ? -21.797 -2.012 10.945 1 59.38 300 ARG A O 1
ATOM 2345 N N . PHE A 1 301 ? -20.75 -2.951 9.352 1 62.88 301 PHE A N 1
ATOM 2346 C CA . PHE A 1 301 ? -19.641 -3.334 10.219 1 62.88 301 PHE A CA 1
ATOM 2347 C C . PHE A 1 301 ? -18.719 -2.15 10.461 1 62.88 301 PHE A C 1
ATOM 2349 O O . PHE A 1 301 ? -18.328 -1.452 9.523 1 62.88 301 PHE A O 1
ATOM 2356 N N . PRO A 1 302 ? -18.609 -1.87 11.734 1 72.38 302 PRO A N 1
ATOM 2357 C CA . PRO A 1 302 ? -17.75 -0.729 12.047 1 72.38 302 PRO A CA 1
ATOM 2358 C C . PRO A 1 302 ? -16.344 -0.882 11.477 1 72.38 302 PRO A C 1
ATOM 2360 O O . PRO A 1 302 ? -15.773 -1.976 11.516 1 72.38 302 PRO A O 1
ATOM 2363 N N . GLU A 1 303 ? -15.867 0.136 10.891 1 78.88 303 GLU A N 1
ATOM 2364 C CA . GLU A 1 303 ? -14.547 0.189 10.266 1 78.88 303 GLU A CA 1
ATOM 2365 C C . GLU A 1 303 ? -13.453 -0.183 11.266 1 78.88 303 GLU A C 1
ATOM 2367 O O . GLU A 1 303 ? -12.438 -0.771 10.891 1 78.88 303 GLU A O 1
ATOM 2372 N N . GLY A 1 304 ? -13.797 0.038 12.516 1 81.38 304 GLY A N 1
ATOM 2373 C CA . GLY A 1 304 ? -12.812 -0.245 13.547 1 81.38 304 GLY A CA 1
ATOM 2374 C C . GLY A 1 304 ? -12.531 -1.727 13.719 1 81.38 304 GLY A C 1
ATOM 2375 O O . GLY A 1 304 ? -11.383 -2.131 13.922 1 81.38 304 GLY A O 1
ATOM 2376 N N . GLN A 1 305 ? -13.562 -2.498 13.594 1 85.5 305 GLN A N 1
ATOM 2377 C CA . GLN A 1 305 ? -13.406 -3.938 13.781 1 85.5 305 GLN A CA 1
ATOM 2378 C C . GLN A 1 305 ? -12.656 -4.562 12.609 1 85.5 305 GLN A C 1
ATOM 2380 O O . GLN A 1 305 ? -11.82 -5.453 12.797 1 85.5 305 GLN A O 1
ATOM 2385 N N . VAL A 1 306 ? -12.961 -4.105 11.43 1 89.44 306 VAL A N 1
ATOM 2386 C CA . VAL A 1 306 ? -12.258 -4.594 10.25 1 89.44 306 VAL A CA 1
ATOM 2387 C C . VAL A 1 306 ? -10.773 -4.254 10.344 1 89.44 306 VAL A C 1
ATOM 2389 O O . VAL A 1 306 ? -9.922 -5.086 10.047 1 89.44 306 VAL A O 1
ATOM 2392 N N . LEU A 1 307 ? -10.508 -3.051 10.789 1 90.5 307 LEU A N 1
ATOM 2393 C CA . LEU A 1 307 ? -9.125 -2.605 10.953 1 90.5 307 LEU A CA 1
ATOM 2394 C C . LEU A 1 307 ? -8.383 -3.48 11.953 1 90.5 307 LEU A C 1
ATOM 2396 O O . LEU A 1 307 ? -7.215 -3.822 11.75 1 90.5 307 LEU A O 1
ATOM 2400 N N . MET A 1 308 ? -9.016 -3.875 12.984 1 90.19 308 MET A N 1
ATOM 2401 C CA . MET A 1 308 ? -8.391 -4.711 14.008 1 90.19 308 MET A CA 1
ATOM 2402 C C . MET A 1 308 ? -8.031 -6.082 13.445 1 90.19 308 MET A C 1
ATOM 2404 O O . MET A 1 308 ? -6.957 -6.613 13.742 1 90.19 308 MET A O 1
ATOM 2408 N N . VAL A 1 309 ? -8.945 -6.605 12.703 1 92.19 309 VAL A N 1
ATOM 2409 C CA . VAL A 1 309 ? -8.68 -7.898 12.086 1 92.19 309 VAL A CA 1
ATOM 2410 C C . VAL A 1 309 ? -7.484 -7.781 11.141 1 92.19 309 VAL A C 1
ATOM 2412 O O . VAL A 1 309 ? -6.594 -8.633 11.141 1 92.19 309 VAL A O 1
ATOM 2415 N N . LEU A 1 310 ? -7.477 -6.723 10.375 1 93.88 310 LEU A N 1
ATOM 2416 C CA . LEU A 1 310 ? -6.387 -6.516 9.422 1 93.88 310 LEU A CA 1
ATOM 2417 C C . LEU A 1 310 ? -5.062 -6.324 10.156 1 93.88 310 LEU A C 1
ATOM 2419 O O . LEU A 1 310 ? -4.012 -6.742 9.664 1 93.88 310 LEU A O 1
ATOM 2423 N N . LEU A 1 311 ? -5.082 -5.723 11.289 1 94.06 311 LEU A N 1
ATOM 2424 C CA . LEU A 1 311 ? -3.871 -5.551 12.086 1 94.06 311 LEU A CA 1
ATOM 2425 C C . LEU A 1 311 ? -3.324 -6.898 12.547 1 94.06 311 LEU A C 1
ATOM 2427 O O . LEU A 1 311 ? -2.111 -7.117 12.539 1 94.06 311 LEU A O 1
ATOM 2431 N N . VAL A 1 312 ? -4.215 -7.75 12.945 1 93.31 312 VAL A N 1
ATOM 2432 C CA . VAL A 1 312 ? -3.785 -9.078 13.367 1 93.31 312 VAL A CA 1
ATOM 2433 C C . VAL A 1 312 ? -3.229 -9.844 12.172 1 93.31 312 VAL A C 1
ATOM 2435 O O . VAL A 1 312 ? -2.273 -10.617 12.312 1 93.31 312 VAL A O 1
ATOM 2438 N N . VAL A 1 313 ? -3.84 -9.641 11.016 1 94.06 313 VAL A N 1
ATOM 2439 C CA . VAL A 1 313 ? -3.344 -10.258 9.797 1 94.06 313 VAL A CA 1
ATOM 2440 C C . VAL A 1 313 ? -1.906 -9.82 9.539 1 94.06 313 VAL A C 1
ATOM 2442 O O . VAL A 1 313 ? -1.047 -10.641 9.203 1 94.06 313 VAL A O 1
ATOM 2445 N N . MET A 1 314 ? -1.653 -8.531 9.727 1 94.5 314 MET A N 1
ATOM 2446 C CA . MET A 1 314 ? -0.304 -8 9.555 1 94.5 314 MET A CA 1
ATOM 2447 C C . MET A 1 314 ? 0.653 -8.602 10.578 1 94.5 314 MET A C 1
ATOM 2449 O O . MET A 1 314 ? 1.767 -9 10.234 1 94.5 314 MET A O 1
ATOM 2453 N N . ALA A 1 315 ? 0.25 -8.68 11.758 1 94 315 ALA A N 1
ATOM 2454 C CA . ALA A 1 315 ? 1.08 -9.227 12.828 1 94 315 ALA A CA 1
ATOM 2455 C C . ALA A 1 315 ? 1.415 -10.695 12.562 1 94 315 ALA A C 1
ATOM 2457 O O . ALA A 1 315 ? 2.564 -11.109 12.727 1 94 315 ALA A O 1
ATOM 2458 N N . MET A 1 316 ? 0.436 -11.375 12.141 1 92.44 316 MET A N 1
ATOM 2459 C CA . MET A 1 316 ? 0.631 -12.805 11.914 1 92.44 316 MET A CA 1
ATOM 2460 C C . MET A 1 316 ? 1.477 -13.047 10.664 1 92.44 316 MET A C 1
ATOM 2462 O O . MET A 1 316 ? 2.199 -14.047 10.586 1 92.44 316 MET A O 1
ATOM 2466 N N . GLY A 1 317 ? 1.272 -12.188 9.664 1 90.88 317 GLY A N 1
ATOM 2467 C CA . GLY A 1 317 ? 2.182 -12.273 8.539 1 90.88 317 GLY A CA 1
ATOM 2468 C C . GLY A 1 317 ? 3.637 -12.086 8.922 1 90.88 317 GLY A C 1
ATOM 2469 O O . GLY A 1 317 ? 4.504 -12.844 8.477 1 90.88 317 GLY A O 1
ATOM 2470 N N . ALA A 1 318 ? 3.918 -11.125 9.812 1 91 318 ALA A N 1
ATOM 2471 C CA . ALA A 1 318 ? 5.277 -10.867 10.281 1 91 318 ALA A CA 1
ATOM 2472 C C . ALA A 1 318 ? 5.797 -12.031 11.117 1 91 318 ALA A C 1
ATOM 2474 O O . ALA A 1 318 ? 6.949 -12.445 10.977 1 91 318 ALA A O 1
ATOM 2475 N N . ILE A 1 319 ? 4.98 -12.586 11.914 1 89.81 319 ILE A N 1
ATOM 2476 C CA . ILE A 1 319 ? 5.367 -13.68 12.797 1 89.81 319 ILE A CA 1
ATOM 2477 C C . ILE A 1 319 ? 5.637 -14.938 11.977 1 89.81 319 ILE A C 1
ATOM 2479 O O . ILE A 1 319 ? 6.609 -15.656 12.227 1 89.81 319 ILE A O 1
ATOM 2483 N N . SER A 1 320 ? 4.707 -15.18 11.031 1 86.38 320 SER A N 1
ATOM 2484 C CA . SER A 1 320 ? 4.895 -16.344 10.172 1 86.38 320 SER A CA 1
ATOM 2485 C C . SER A 1 320 ? 6.25 -16.297 9.477 1 86.38 320 SER A C 1
ATOM 2487 O O . SER A 1 320 ? 6.98 -17.297 9.461 1 86.38 320 SER A O 1
ATOM 2489 N N . GLU A 1 321 ? 6.559 -15.172 8.984 1 82.94 321 GLU A N 1
ATOM 2490 C CA . GLU A 1 321 ? 7.832 -15.008 8.289 1 82.94 321 GLU A CA 1
ATOM 2491 C C . GLU A 1 321 ? 9.008 -15.148 9.25 1 82.94 321 GLU A C 1
ATOM 2493 O O . GLU A 1 321 ? 10.047 -15.711 8.898 1 82.94 321 GLU A O 1
ATOM 2498 N N . THR A 1 322 ? 8.906 -14.633 10.445 1 82.75 322 THR A N 1
ATOM 2499 C CA . THR A 1 322 ? 9.969 -14.672 11.445 1 82.75 322 THR A CA 1
ATOM 2500 C C . THR A 1 322 ? 10.227 -16.094 11.898 1 82.75 322 THR A C 1
ATOM 2502 O O . THR A 1 322 ? 11.359 -16.453 12.258 1 82.75 322 THR A O 1
ATOM 2505 N N . PHE A 1 323 ? 9.234 -16.938 11.891 1 82.19 323 PHE A N 1
ATOM 2506 C CA . PHE A 1 323 ? 9.375 -18.312 12.336 1 82.19 323 PHE A CA 1
ATOM 2507 C C . PHE A 1 323 ? 9.891 -19.203 11.203 1 82.19 323 PHE A C 1
ATOM 2509 O O . PHE A 1 323 ? 10.227 -20.359 11.422 1 82.19 323 PHE A O 1
ATOM 2516 N N . GLY A 1 324 ? 9.938 -18.594 10.008 1 73.75 324 GLY A N 1
ATOM 2517 C CA . GLY A 1 324 ? 10.508 -19.328 8.891 1 73.75 324 GLY A CA 1
ATOM 2518 C C . GLY A 1 324 ? 9.461 -19.812 7.891 1 73.75 324 GLY A C 1
ATOM 2519 O O . GLY A 1 324 ? 9.789 -20.516 6.934 1 73.75 324 GLY A O 1
ATOM 2520 N N . ALA A 1 325 ? 8.25 -19.562 8.141 1 77.81 325 ALA A N 1
ATOM 2521 C CA . ALA A 1 325 ? 7.199 -19.875 7.172 1 77.81 325 ALA A CA 1
ATOM 2522 C C . ALA A 1 325 ? 7.023 -18.734 6.176 1 77.81 325 ALA A C 1
ATOM 2524 O O . ALA A 1 325 ? 7.805 -17.766 6.168 1 77.81 325 ALA A O 1
ATOM 2525 N N . ARG A 1 326 ? 6.145 -18.891 5.273 1 77.69 326 ARG A N 1
ATOM 2526 C CA . ARG A 1 326 ? 5.855 -17.828 4.32 1 77.69 326 ARG A CA 1
ATOM 2527 C C . ARG A 1 326 ? 5.023 -16.719 4.969 1 77.69 326 ARG A C 1
ATOM 2529 O O . ARG A 1 326 ? 4.219 -16.984 5.863 1 77.69 326 ARG A O 1
ATOM 2536 N N . VAL A 1 327 ? 5.234 -15.602 4.508 1 83 327 VAL A N 1
ATOM 2537 C CA . VAL A 1 327 ? 4.535 -14.43 5.027 1 83 327 VAL A CA 1
ATOM 2538 C C . VAL A 1 327 ? 3.027 -14.609 4.852 1 83 327 VAL A C 1
ATOM 2540 O O . VAL A 1 327 ? 2.236 -14.039 5.605 1 83 327 VAL A O 1
ATOM 2543 N N . THR A 1 328 ? 2.584 -15.469 3.924 1 82.88 328 THR A N 1
ATOM 2544 C CA . THR A 1 328 ? 1.179 -15.625 3.568 1 82.88 328 THR A CA 1
ATOM 2545 C C . THR A 1 328 ? 0.522 -16.703 4.418 1 82.88 328 THR A C 1
ATOM 2547 O O . THR A 1 328 ? -0.706 -16.797 4.477 1 82.88 328 THR A O 1
ATOM 2550 N N . ASP A 1 329 ? 1.271 -17.562 5.059 1 83.75 329 ASP A N 1
ATOM 2551 C CA . ASP A 1 329 ? 0.71 -18.719 5.754 1 83.75 329 ASP A CA 1
ATOM 2552 C C . ASP A 1 329 ? -0.174 -18.297 6.918 1 83.75 329 ASP A C 1
ATOM 2554 O O . ASP A 1 329 ? -1.293 -18.781 7.074 1 83.75 329 ASP A O 1
ATOM 2558 N N . GLY A 1 330 ? 0.349 -17.422 7.746 1 87.69 330 GLY A N 1
ATOM 2559 C CA . GLY A 1 330 ? -0.467 -16.922 8.844 1 87.69 330 GLY A CA 1
ATOM 2560 C C . GLY A 1 330 ? -1.788 -16.344 8.383 1 87.69 330 GLY A C 1
ATOM 2561 O O . GLY A 1 330 ? -2.855 -16.797 8.797 1 87.69 330 GLY A O 1
ATOM 2562 N N . PRO A 1 331 ? -1.739 -15.414 7.465 1 91.06 331 PRO A N 1
ATOM 2563 C CA . PRO A 1 331 ? -2.963 -14.797 6.949 1 91.06 331 PRO A CA 1
ATOM 2564 C C . PRO A 1 331 ? -3.908 -15.805 6.305 1 91.06 331 PRO A C 1
ATOM 2566 O O . PRO A 1 331 ? -5.129 -15.68 6.43 1 91.06 331 PRO A O 1
ATOM 2569 N N . ILE A 1 332 ? -3.416 -16.812 5.637 1 86.44 332 ILE A N 1
ATOM 2570 C CA . ILE A 1 332 ? -4.25 -17.828 5.016 1 86.44 332 ILE A CA 1
ATOM 2571 C C . ILE A 1 332 ? -5.023 -18.594 6.09 1 86.44 332 ILE A C 1
ATOM 2573 O O . ILE A 1 332 ? -6.234 -18.781 5.973 1 86.44 332 ILE A O 1
ATOM 2577 N N . ILE A 1 333 ? -4.34 -18.969 7.117 1 88.44 333 ILE A N 1
ATOM 2578 C CA . ILE A 1 333 ? -4.98 -19.703 8.195 1 88.44 333 ILE A CA 1
ATOM 2579 C C . ILE A 1 333 ? -6.027 -18.828 8.875 1 88.44 333 ILE A C 1
ATOM 2581 O O . ILE A 1 333 ? -7.129 -19.281 9.188 1 88.44 333 ILE A O 1
ATOM 2585 N N . MET A 1 334 ? -5.68 -17.594 9.078 1 93 334 MET A N 1
ATOM 2586 C CA . MET A 1 334 ? -6.617 -16.656 9.688 1 93 334 MET A CA 1
ATOM 2587 C C . MET A 1 334 ? -7.879 -16.516 8.844 1 93 334 MET A C 1
ATOM 2589 O O . MET A 1 334 ? -8.992 -16.484 9.375 1 93 334 MET A O 1
ATOM 2593 N N . GLY A 1 335 ? -7.707 -16.359 7.578 1 90.31 335 GLY A N 1
ATOM 2594 C CA . GLY A 1 335 ? -8.852 -16.266 6.691 1 90.31 335 GLY A CA 1
ATOM 2595 C C . GLY A 1 335 ? -9.773 -17.469 6.77 1 90.31 335 GLY A C 1
ATOM 2596 O O . GLY A 1 335 ? -11 -17.312 6.727 1 90.31 335 GLY A O 1
ATOM 2597 N N . LEU A 1 336 ? -9.234 -18.641 6.941 1 86.06 336 LEU A N 1
ATOM 2598 C CA . LEU A 1 336 ? -10.008 -19.875 7.016 1 86.06 336 LEU A CA 1
ATOM 2599 C C . LEU A 1 336 ? -10.781 -19.953 8.328 1 86.06 336 LEU A C 1
ATOM 2601 O O . LEU A 1 336 ? -11.766 -20.688 8.43 1 86.06 336 LEU A O 1
ATOM 2605 N N . LEU A 1 337 ? -10.328 -19.219 9.312 1 90.06 337 LEU A N 1
ATOM 2606 C CA . LEU A 1 337 ? -10.953 -19.266 10.625 1 90.06 337 LEU A CA 1
ATOM 2607 C C . LEU A 1 337 ? -12.094 -18.266 10.727 1 90.06 337 LEU A C 1
ATOM 2609 O O . LEU A 1 337 ? -12.875 -18.297 11.68 1 90.06 337 LEU A O 1
ATOM 2613 N N . VAL A 1 338 ? -12.141 -17.344 9.82 1 89.38 338 VAL A N 1
ATOM 2614 C CA . VAL A 1 338 ? -13.266 -16.422 9.758 1 89.38 338 VAL A CA 1
ATOM 2615 C C . VAL A 1 338 ? -14.477 -17.125 9.148 1 89.38 338 VAL A C 1
ATOM 2617 O O . VAL A 1 338 ? -14.383 -17.703 8.062 1 89.38 338 VAL A O 1
ATOM 2620 N N . PRO A 1 339 ? -15.586 -17.172 9.852 1 84 339 PRO A N 1
ATOM 2621 C CA . PRO A 1 339 ? -16.766 -17.859 9.297 1 84 339 PRO A CA 1
ATOM 2622 C C . PRO A 1 339 ? -17.203 -17.266 7.961 1 84 339 PRO A C 1
ATOM 2624 O O . PRO A 1 339 ? -17.391 -16.047 7.844 1 84 339 PRO A O 1
ATOM 2627 N N . THR A 1 340 ? -17.375 -18.328 7.227 1 77.31 340 THR A N 1
ATOM 2628 C CA . THR A 1 340 ? -17.75 -17.953 5.863 1 77.31 340 THR A CA 1
ATOM 2629 C C . THR A 1 340 ? -19.172 -17.391 5.824 1 77.31 340 THR A C 1
ATOM 2631 O O . THR A 1 340 ? -20.016 -17.781 6.629 1 77.31 340 THR A O 1
ATOM 2634 N N . ALA A 1 341 ? -19.469 -16.266 5.254 1 75.75 341 ALA A N 1
ATOM 2635 C CA . ALA A 1 341 ? -20.781 -15.656 5.066 1 75.75 341 ALA A CA 1
ATOM 2636 C C . ALA A 1 341 ? -21.125 -14.734 6.234 1 75.75 341 ALA A C 1
ATOM 2638 O O . ALA A 1 341 ? -22.266 -14.289 6.355 1 75.75 341 ALA A O 1
ATOM 2639 N N . SER A 1 342 ? -20.234 -14.695 7.113 1 83.56 342 SER A N 1
ATOM 2640 C CA . SER A 1 342 ? -20.469 -13.742 8.188 1 83.56 342 SER A CA 1
ATOM 2641 C C . SER A 1 342 ? -20.391 -12.305 7.68 1 83.56 342 SER A C 1
ATOM 2643 O O . SER A 1 342 ? -19.781 -12.039 6.641 1 83.56 342 SER A O 1
ATOM 2645 N N . PRO A 1 343 ? -21.109 -11.523 8.328 1 84.44 343 PRO A N 1
ATOM 2646 C CA . PRO A 1 343 ? -21.031 -10.117 7.945 1 84.44 343 PRO A CA 1
ATOM 2647 C C . PRO A 1 343 ? -19.609 -9.57 7.992 1 84.44 343 PRO A C 1
ATOM 2649 O O . PRO A 1 343 ? -19.266 -8.672 7.223 1 84.44 343 PRO A O 1
ATOM 2652 N N . LEU A 1 344 ? -18.859 -10.141 8.828 1 88.31 344 LEU A N 1
ATOM 2653 C CA . LEU A 1 344 ? -17.469 -9.719 8.914 1 88.31 344 LEU A CA 1
ATOM 2654 C C . LEU A 1 344 ? -16.703 -10.086 7.645 1 88.31 344 LEU A C 1
ATOM 2656 O O . LEU A 1 344 ? -15.938 -9.281 7.117 1 88.31 344 LEU A O 1
ATOM 2660 N N . ALA A 1 345 ? -16.906 -11.266 7.18 1 88.38 345 ALA A N 1
ATOM 2661 C CA . ALA A 1 345 ? -16.25 -11.727 5.961 1 88.38 345 ALA A CA 1
ATOM 2662 C C . ALA A 1 345 ? -16.609 -10.836 4.773 1 88.38 345 ALA A C 1
ATOM 2664 O O . ALA A 1 345 ? -15.75 -10.477 3.969 1 88.38 345 ALA A O 1
ATOM 2665 N N . VAL A 1 346 ? -17.812 -10.461 4.738 1 85.62 346 VAL A N 1
ATOM 2666 C CA . VAL A 1 346 ? -18.312 -9.625 3.652 1 85.62 346 VAL A CA 1
ATOM 2667 C C . VAL A 1 346 ? -17.703 -8.227 3.76 1 85.62 346 VAL A C 1
ATOM 2669 O O . VAL A 1 346 ? -17.281 -7.645 2.756 1 85.62 346 VAL A O 1
ATOM 2672 N N . ALA A 1 347 ? -17.656 -7.766 4.938 1 88.31 347 ALA A N 1
ATOM 2673 C CA . ALA A 1 347 ? -17.109 -6.43 5.168 1 88.31 347 ALA A CA 1
ATOM 2674 C C . ALA A 1 347 ? -15.625 -6.375 4.797 1 88.31 347 ALA A C 1
ATOM 2676 O O . ALA A 1 347 ? -15.172 -5.414 4.172 1 88.31 347 ALA A O 1
ATOM 2677 N N . ILE A 1 348 ? -14.914 -7.371 5.152 1 91.06 348 ILE A N 1
ATOM 2678 C CA . ILE A 1 348 ? -13.492 -7.441 4.855 1 91.06 348 ILE A CA 1
ATOM 2679 C C . ILE A 1 348 ? -13.281 -7.48 3.342 1 91.06 348 ILE A C 1
ATOM 2681 O O . ILE A 1 348 ? -12.438 -6.754 2.807 1 91.06 348 ILE A O 1
ATOM 2685 N N . ALA A 1 349 ? -14.016 -8.289 2.699 1 86.94 349 ALA A N 1
ATOM 2686 C CA . ALA A 1 349 ? -13.914 -8.414 1.248 1 86.94 349 ALA A CA 1
ATOM 2687 C C . ALA A 1 349 ? -14.219 -7.09 0.559 1 86.94 349 ALA A C 1
ATOM 2689 O O . ALA A 1 349 ? -13.5 -6.676 -0.352 1 86.94 349 ALA A O 1
ATOM 2690 N N . GLU A 1 350 ? -15.172 -6.461 1.015 1 84.81 350 GLU A N 1
ATOM 2691 C CA . GLU A 1 350 ? -15.617 -5.203 0.418 1 84.81 350 GLU A CA 1
ATOM 2692 C C . GLU A 1 350 ? -14.562 -4.109 0.603 1 84.81 350 GLU A C 1
ATOM 2694 O O . GLU A 1 350 ? -14.367 -3.273 -0.283 1 84.81 350 GLU A O 1
ATOM 2699 N N . LYS A 1 351 ? -13.906 -4.133 1.656 1 88.62 351 LYS A N 1
ATOM 2700 C CA . LYS A 1 351 ? -13.023 -3.025 2.006 1 88.62 351 LYS A CA 1
ATOM 2701 C C . LYS A 1 351 ? -11.602 -3.271 1.501 1 88.62 351 LYS A C 1
ATOM 2703 O O . LYS A 1 351 ? -10.836 -2.328 1.299 1 88.62 351 LYS A O 1
ATOM 2708 N N . VAL A 1 352 ? -11.266 -4.492 1.26 1 90.5 352 VAL A N 1
ATOM 2709 C CA . VAL A 1 352 ? -9.859 -4.805 1.005 1 90.5 352 VAL A CA 1
ATOM 2710 C C . VAL A 1 352 ? -9.68 -5.211 -0.456 1 90.5 352 VAL A C 1
ATOM 2712 O O . VAL A 1 352 ? -8.602 -5.031 -1.027 1 90.5 352 VAL A O 1
ATOM 2715 N N . GLU A 1 353 ? -10.633 -5.648 -1.1 1 88.12 353 GLU A N 1
ATOM 2716 C CA . GLU A 1 353 ? -10.531 -6.332 -2.387 1 88.12 353 GLU A CA 1
ATOM 2717 C C . GLU A 1 353 ? -10.047 -5.383 -3.479 1 88.12 353 GLU A C 1
ATOM 2719 O O . GLU A 1 353 ? -9.102 -5.695 -4.207 1 88.12 353 GLU A O 1
ATOM 2724 N N . VAL A 1 354 ? -10.609 -4.227 -3.559 1 87.88 354 VAL A N 1
ATOM 2725 C CA . VAL A 1 354 ? -10.328 -3.328 -4.672 1 87.88 354 VAL A CA 1
ATOM 2726 C C . VAL A 1 354 ? -8.867 -2.891 -4.629 1 87.88 354 VAL A C 1
ATOM 2728 O O . VAL A 1 354 ? -8.172 -2.916 -5.648 1 87.88 354 VAL A O 1
ATOM 2731 N N . ILE A 1 355 ? -8.359 -2.555 -3.484 1 90.62 355 ILE A N 1
ATOM 2732 C CA . ILE A 1 355 ? -6.992 -2.055 -3.369 1 90.62 355 ILE A CA 1
ATOM 2733 C C . ILE A 1 355 ? -6.008 -3.217 -3.479 1 90.62 355 ILE A C 1
ATOM 2735 O O . ILE A 1 355 ? -5.039 -3.148 -4.238 1 90.62 355 ILE A O 1
ATOM 2739 N N . ALA A 1 356 ? -6.23 -4.281 -2.795 1 89.19 356 ALA A N 1
ATOM 2740 C CA . ALA A 1 356 ? -5.305 -5.41 -2.754 1 89.19 356 ALA A CA 1
ATOM 2741 C C . ALA A 1 356 ? -5.289 -6.152 -4.086 1 89.19 356 ALA A C 1
ATOM 2743 O O . ALA A 1 356 ? -4.227 -6.34 -4.688 1 89.19 356 ALA A O 1
ATOM 2744 N N . THR A 1 357 ? -6.434 -6.496 -4.621 1 83.56 357 THR A N 1
ATOM 2745 C CA . THR A 1 357 ? -6.543 -7.305 -5.828 1 83.56 357 THR A CA 1
ATOM 2746 C C . THR A 1 357 ? -6.488 -6.426 -7.074 1 83.56 357 THR A C 1
ATOM 2748 O O . THR A 1 357 ? -5.934 -6.824 -8.102 1 83.56 357 THR A O 1
ATOM 2751 N N . GLY A 1 358 ? -6.992 -5.297 -6.973 1 86.88 358 GLY A N 1
ATOM 2752 C CA . GLY A 1 358 ? -7.117 -4.453 -8.156 1 86.88 358 GLY A CA 1
ATOM 2753 C C . GLY A 1 358 ? -5.883 -3.611 -8.414 1 86.88 358 GLY A C 1
ATOM 2754 O O . GLY A 1 358 ? -5.477 -3.436 -9.57 1 86.88 358 GLY A O 1
ATOM 2755 N N . LEU A 1 359 ? -5.293 -3.156 -7.344 1 91.81 359 LEU A N 1
ATOM 2756 C CA . LEU A 1 359 ? -4.215 -2.193 -7.551 1 91.81 359 LEU A CA 1
ATOM 2757 C C . LEU A 1 359 ? -2.863 -2.805 -7.199 1 91.81 359 LEU A C 1
ATOM 2759 O O . LEU A 1 359 ? -1.884 -2.613 -7.926 1 91.81 359 LEU A O 1
ATOM 2763 N N . MET A 1 360 ? -2.768 -3.578 -6.184 1 91.12 360 MET A N 1
ATOM 2764 C CA . MET A 1 360 ? -1.476 -4.023 -5.672 1 91.12 360 MET A CA 1
ATOM 2765 C C . MET A 1 360 ? -1.042 -5.324 -6.344 1 91.12 360 MET A C 1
ATOM 2767 O O . MET A 1 360 ? 0.102 -5.445 -6.785 1 91.12 360 MET A O 1
ATOM 2771 N N . LEU A 1 361 ? -1.934 -6.234 -6.547 1 86 361 LEU A N 1
ATOM 2772 C CA . LEU A 1 361 ? -1.612 -7.57 -7.039 1 86 361 LEU A CA 1
ATOM 2773 C C . LEU A 1 361 ? -1.034 -7.508 -8.445 1 86 361 LEU A C 1
ATOM 2775 O O . LEU A 1 361 ? -0.055 -8.195 -8.758 1 86 361 LEU A O 1
ATOM 2779 N N . PRO A 1 362 ? -1.555 -6.695 -9.312 1 88.31 362 PRO A N 1
ATOM 2780 C CA . PRO A 1 362 ? -1.039 -6.652 -10.68 1 88.31 362 PRO A CA 1
ATOM 2781 C C . PRO A 1 362 ? 0.437 -6.266 -10.742 1 88.31 362 PRO A C 1
ATOM 2783 O O . PRO A 1 362 ? 1.128 -6.609 -11.711 1 88.31 362 PRO A O 1
ATOM 2786 N N . LEU A 1 363 ? 0.881 -5.602 -9.703 1 89.62 363 LEU A N 1
ATOM 2787 C CA . LEU A 1 363 ? 2.285 -5.211 -9.672 1 89.62 363 LEU A CA 1
ATOM 2788 C C . LEU A 1 363 ? 3.188 -6.438 -9.586 1 89.62 363 LEU A C 1
ATOM 2790 O O . LEU A 1 363 ? 4.344 -6.395 -10.016 1 89.62 363 LEU A O 1
ATOM 2794 N N . ALA A 1 364 ? 2.68 -7.473 -9.031 1 83.62 364 ALA A N 1
ATOM 2795 C CA . ALA A 1 364 ? 3.451 -8.711 -8.953 1 83.62 364 ALA A CA 1
ATOM 2796 C C . ALA A 1 364 ? 3.709 -9.289 -10.336 1 83.62 364 ALA A C 1
ATOM 2798 O O . ALA A 1 364 ? 4.781 -9.844 -10.602 1 83.62 364 ALA A O 1
ATOM 2799 N N . PHE A 1 365 ? 2.777 -9.062 -11.203 1 85.44 365 PHE A N 1
ATOM 2800 C CA . PHE A 1 365 ? 2.912 -9.594 -12.555 1 85.44 365 PHE A CA 1
ATOM 2801 C C . PHE A 1 365 ? 3.84 -8.719 -13.383 1 85.44 365 PHE A C 1
ATOM 2803 O O . PHE A 1 365 ? 4.547 -9.219 -14.266 1 85.44 365 PHE A O 1
ATOM 2810 N N . LEU A 1 366 ? 3.748 -7.445 -13.047 1 86.19 366 LEU A N 1
ATOM 2811 C CA . LEU A 1 366 ? 4.695 -6.551 -13.703 1 86.19 366 LEU A CA 1
ATOM 2812 C C . LEU A 1 366 ? 6.129 -6.914 -13.336 1 86.19 366 LEU A C 1
ATOM 2814 O O . LEU A 1 366 ? 7.02 -6.895 -14.195 1 86.19 366 LEU A O 1
ATOM 2818 N N . ASN A 1 367 ? 6.328 -7.246 -12.117 1 81.44 367 ASN A N 1
ATOM 2819 C CA . ASN A 1 367 ? 7.648 -7.66 -11.648 1 81.44 367 ASN A CA 1
ATOM 2820 C C . ASN A 1 367 ? 8.086 -8.961 -12.312 1 81.44 367 ASN A C 1
ATOM 2822 O O . ASN A 1 367 ? 9.242 -9.094 -12.734 1 81.44 367 ASN A O 1
ATOM 2826 N N . ALA A 1 368 ? 7.242 -9.867 -12.414 1 77.62 368 ALA A N 1
ATOM 2827 C CA . ALA A 1 368 ? 7.547 -11.141 -13.07 1 77.62 368 ALA A CA 1
ATOM 2828 C C . ALA A 1 368 ? 7.855 -10.93 -14.555 1 77.62 368 ALA A C 1
ATOM 2830 O O . ALA A 1 368 ? 8.742 -11.586 -15.102 1 77.62 368 ALA A O 1
ATOM 2831 N N . GLY A 1 369 ? 7.105 -10.055 -15.156 1 79.06 369 GLY A N 1
ATOM 2832 C CA . GLY A 1 369 ? 7.328 -9.758 -16.562 1 79.06 369 GLY A CA 1
ATOM 2833 C C . GLY A 1 369 ? 8.656 -9.07 -16.828 1 79.06 369 GLY A C 1
ATOM 2834 O O . GLY A 1 369 ? 9.281 -9.289 -17.859 1 79.06 369 GLY A O 1
ATOM 2835 N N . MET A 1 370 ? 8.977 -8.273 -15.844 1 79.44 370 MET A N 1
ATOM 2836 C CA . MET A 1 370 ? 10.25 -7.578 -15.977 1 79.44 370 MET A CA 1
ATOM 2837 C C . MET A 1 370 ? 11.406 -8.562 -16.062 1 79.44 370 MET A C 1
ATOM 2839 O O . MET A 1 370 ? 12.398 -8.312 -16.75 1 79.44 370 MET A O 1
ATOM 2843 N N . LEU A 1 371 ? 11.188 -9.711 -15.523 1 74.56 371 LEU A N 1
ATOM 2844 C CA . LEU A 1 371 ? 12.242 -10.711 -15.477 1 74.56 371 LEU A CA 1
ATOM 2845 C C . LEU A 1 371 ? 12.18 -11.625 -16.688 1 74.56 371 LEU A C 1
ATOM 2847 O O . LEU A 1 371 ? 13.086 -12.438 -16.906 1 74.56 371 LEU A O 1
ATOM 2851 N N . THR A 1 372 ? 11.258 -11.398 -17.469 1 76.44 372 THR A N 1
ATOM 2852 C CA . THR A 1 372 ? 11.07 -12.266 -18.625 1 76.44 372 THR A CA 1
ATOM 2853 C C . THR A 1 372 ? 11.648 -11.617 -19.891 1 76.44 372 THR A C 1
ATOM 2855 O O . THR A 1 372 ? 11.086 -10.664 -20.422 1 76.44 372 THR A O 1
ATOM 2858 N N . ASP A 1 373 ? 12.742 -12.078 -20.219 1 73.56 373 ASP A N 1
ATOM 2859 C CA . ASP A 1 373 ? 13.375 -11.562 -21.438 1 73.56 373 ASP A CA 1
ATOM 2860 C C . ASP A 1 373 ? 13.477 -12.648 -22.5 1 73.56 373 ASP A C 1
ATOM 2862 O O . ASP A 1 373 ? 14.328 -13.531 -22.406 1 73.56 373 ASP A O 1
ATOM 2866 N N . PHE A 1 374 ? 12.734 -12.57 -23.547 1 76.88 374 PHE A N 1
ATOM 2867 C CA . PHE A 1 374 ? 12.711 -13.57 -24.609 1 76.88 374 PHE A CA 1
ATOM 2868 C C . PHE A 1 374 ? 13.906 -13.414 -25.531 1 76.88 374 PHE A C 1
ATOM 2870 O O . PHE A 1 374 ? 14.234 -14.32 -26.297 1 76.88 374 PHE A O 1
ATOM 2877 N N . SER A 1 375 ? 14.492 -12.234 -25.422 1 69.69 375 SER A N 1
ATOM 2878 C CA . SER A 1 375 ? 15.633 -11.984 -26.297 1 69.69 375 SER A CA 1
ATOM 2879 C C . SER A 1 375 ? 16.844 -12.812 -25.891 1 69.69 375 SER A C 1
ATOM 2881 O O . SER A 1 375 ? 17.766 -13.016 -26.688 1 69.69 375 SER A O 1
ATOM 2883 N N . THR A 1 376 ? 16.734 -13.32 -24.75 1 64.44 376 THR A N 1
ATOM 2884 C CA . THR A 1 376 ? 17.875 -14.086 -24.25 1 64.44 376 THR A CA 1
ATOM 2885 C C . THR A 1 376 ? 17.781 -15.547 -24.703 1 64.44 376 THR A C 1
ATOM 2887 O O . THR A 1 376 ? 18.719 -16.328 -24.484 1 64.44 376 THR A O 1
ATOM 2890 N N . VAL A 1 377 ? 16.688 -15.852 -25.375 1 68.94 377 VAL A N 1
ATOM 2891 C CA . VAL A 1 377 ? 16.531 -17.219 -25.859 1 68.94 377 VAL A CA 1
ATOM 2892 C C . VAL A 1 377 ? 17.438 -17.453 -27.062 1 68.94 377 VAL A C 1
ATOM 2894 O O . VAL A 1 377 ? 17.094 -17.078 -28.188 1 68.94 377 VAL A O 1
ATOM 2897 N N . GLU A 1 378 ? 18.594 -17.75 -26.781 1 62.06 378 GLU A N 1
ATOM 2898 C CA . GLU A 1 378 ? 19.594 -17.969 -27.828 1 62.06 378 GLU A CA 1
ATOM 2899 C C . GLU A 1 378 ? 19.438 -19.344 -28.469 1 62.06 378 GLU A C 1
ATOM 2901 O O . GLU A 1 378 ? 19.688 -19.5 -29.672 1 62.06 378 GLU A O 1
ATOM 2906 N N . HIS A 1 379 ? 19.031 -20.281 -27.719 1 64.69 379 HIS A N 1
ATOM 2907 C CA . HIS A 1 379 ? 18.969 -21.656 -28.219 1 64.69 379 HIS A CA 1
ATOM 2908 C C . HIS A 1 379 ? 17.531 -22.172 -28.234 1 64.69 379 HIS A C 1
ATOM 2910 O O . HIS A 1 379 ? 17.031 -22.656 -27.219 1 64.69 379 HIS A O 1
ATOM 2916 N N . PRO A 1 380 ? 16.891 -22.141 -29.375 1 75.31 380 PRO A N 1
ATOM 2917 C CA . PRO A 1 380 ? 15.5 -22.578 -29.484 1 75.31 380 PRO A CA 1
ATOM 2918 C C . PRO A 1 380 ? 15.305 -24.031 -29.094 1 75.31 380 PRO A C 1
ATOM 2920 O O . PRO A 1 380 ? 14.234 -24.422 -28.625 1 75.31 380 PRO A O 1
ATOM 2923 N N . LYS A 1 381 ? 16.375 -24.781 -29.328 1 71.06 381 LYS A N 1
ATOM 2924 C CA . LYS A 1 381 ? 16.25 -26.188 -28.969 1 71.06 381 LYS A CA 1
ATOM 2925 C C . LYS A 1 381 ? 16.125 -26.375 -27.469 1 71.06 381 LYS A C 1
ATOM 2927 O O . LYS A 1 381 ? 15.375 -27.234 -27 1 71.06 381 LYS A O 1
ATOM 2932 N N . VAL A 1 382 ? 16.906 -25.578 -26.828 1 69.56 382 VAL A N 1
ATOM 2933 C CA . VAL A 1 382 ? 16.844 -25.641 -25.375 1 69.56 382 VAL A CA 1
ATOM 2934 C C . VAL A 1 382 ? 15.484 -25.156 -24.891 1 69.56 382 VAL A C 1
ATOM 2936 O O . VAL A 1 382 ? 14.891 -25.75 -23.984 1 69.56 382 VAL A O 1
ATOM 2939 N N . PHE A 1 383 ? 15.023 -24.172 -25.531 1 80.06 383 PHE A N 1
ATOM 2940 C CA . PHE A 1 383 ? 13.719 -23.625 -25.188 1 80.06 383 PHE A CA 1
ATOM 2941 C C . PHE A 1 383 ? 12.625 -24.656 -25.406 1 80.06 383 PHE A C 1
ATOM 2943 O O . PHE A 1 383 ? 11.797 -24.891 -24.531 1 80.06 383 PHE A O 1
ATOM 2950 N N . LEU A 1 384 ? 12.664 -25.328 -26.484 1 82.31 384 LEU A N 1
ATOM 2951 C CA . LEU A 1 384 ? 11.656 -26.312 -26.828 1 82.31 384 LEU A CA 1
ATOM 2952 C C . LEU A 1 384 ? 11.789 -27.562 -25.938 1 82.31 384 LEU A C 1
ATOM 2954 O O . LEU A 1 384 ? 10.789 -28.188 -25.578 1 82.31 384 LEU A O 1
ATOM 2958 N N . GLY A 1 385 ? 13.047 -27.922 -25.656 1 79.12 385 GLY A N 1
ATOM 2959 C CA . GLY A 1 385 ? 13.266 -29.047 -24.75 1 79.12 385 GLY A CA 1
ATOM 2960 C C . GLY A 1 385 ? 12.672 -28.828 -23.375 1 79.12 385 GLY A C 1
ATOM 2961 O O . GLY A 1 385 ? 12.07 -29.734 -22.797 1 79.12 385 GLY A O 1
ATOM 2962 N N . LEU A 1 386 ? 12.828 -27.641 -22.922 1 81.19 386 LEU A N 1
ATOM 2963 C CA . LEU A 1 386 ? 12.281 -27.328 -21.609 1 81.19 386 LEU A CA 1
ATOM 2964 C C . LEU A 1 386 ? 10.758 -27.328 -21.641 1 81.19 386 LEU A C 1
ATOM 2966 O O . LEU A 1 386 ? 10.117 -27.734 -20.672 1 81.19 386 LEU A O 1
ATOM 2970 N N . GLN A 1 387 ? 10.211 -26.859 -22.703 1 87.75 387 GLN A N 1
ATOM 2971 C CA . GLN A 1 387 ? 8.758 -26.875 -22.859 1 87.75 387 GLN A CA 1
ATOM 2972 C C . GLN A 1 387 ? 8.219 -28.297 -22.828 1 87.75 387 GLN A C 1
ATOM 2974 O O . GLN A 1 387 ? 7.25 -28.594 -22.125 1 87.75 387 GLN A O 1
ATOM 2979 N N . LEU A 1 388 ? 8.914 -29.125 -23.531 1 86.69 388 LEU A N 1
ATOM 2980 C CA . LEU A 1 388 ? 8.477 -30.5 -23.609 1 86.69 388 LEU A CA 1
ATOM 2981 C C . LEU A 1 388 ? 8.664 -31.219 -22.281 1 86.69 388 LEU A C 1
ATOM 2983 O O . LEU A 1 388 ? 7.832 -32.031 -21.875 1 86.69 388 LEU A O 1
ATOM 2987 N N . PHE A 1 389 ? 9.773 -30.906 -21.672 1 84.56 389 PHE A N 1
ATOM 2988 C CA . PHE A 1 389 ? 10.062 -31.484 -20.375 1 84.56 389 PHE A CA 1
ATOM 2989 C C . PHE A 1 389 ? 8.984 -31.109 -19.359 1 84.56 389 PHE A C 1
ATOM 2991 O O . PHE A 1 389 ? 8.445 -31.969 -18.672 1 84.56 389 PHE A O 1
ATOM 2998 N N . MET A 1 390 ? 8.609 -29.891 -19.312 1 88.62 390 MET A N 1
ATOM 2999 C CA . MET A 1 390 ? 7.613 -29.438 -18.344 1 88.62 390 MET A CA 1
ATOM 3000 C C . MET A 1 390 ? 6.219 -29.906 -18.734 1 88.62 390 MET A C 1
ATOM 3002 O O . MET A 1 390 ? 5.41 -30.25 -17.875 1 88.62 390 MET A O 1
ATOM 3006 N N . LEU A 1 391 ? 5.977 -29.922 -19.984 1 92.62 391 LEU A N 1
ATOM 3007 C CA . LEU A 1 391 ? 4.68 -30.391 -20.453 1 92.62 391 LEU A CA 1
ATOM 3008 C C . LEU A 1 391 ? 4.469 -31.859 -20.078 1 92.62 391 LEU A C 1
ATOM 3010 O O . LEU A 1 391 ? 3.354 -32.25 -19.719 1 92.62 391 LEU A O 1
ATOM 3014 N N . SER A 1 392 ? 5.523 -32.625 -20.203 1 91.81 392 SER A N 1
ATOM 3015 C CA . SER A 1 392 ? 5.43 -34.031 -19.797 1 91.81 392 SER A CA 1
ATOM 3016 C C . SER A 1 392 ? 5.098 -34.125 -18.312 1 91.81 392 SER A C 1
ATOM 3018 O O . SER A 1 392 ? 4.328 -35 -17.906 1 91.81 392 SER A O 1
ATOM 3020 N N . GLY A 1 393 ? 5.695 -33.281 -17.547 1 93 393 GLY A N 1
ATOM 3021 C CA . GLY A 1 393 ? 5.387 -33.25 -16.125 1 93 393 GLY A CA 1
ATOM 3022 C C . GLY A 1 393 ? 3.936 -32.906 -15.828 1 93 393 GLY A C 1
ATOM 3023 O O . GLY A 1 393 ? 3.305 -33.562 -14.984 1 93 393 GLY A O 1
ATOM 3024 N N . TYR A 1 394 ? 3.363 -31.953 -16.547 1 95.19 394 TYR A N 1
ATOM 3025 C CA . TYR A 1 394 ? 1.973 -31.562 -16.344 1 95.19 394 TYR A CA 1
ATOM 3026 C C . TYR A 1 394 ? 1.024 -32.688 -16.781 1 95.19 394 TYR A C 1
ATOM 3028 O O . TYR A 1 394 ? -0.035 -32.875 -16.188 1 95.19 394 TYR A O 1
ATOM 3036 N N . LEU A 1 395 ? 1.418 -33.406 -17.781 1 95.88 395 LEU A N 1
ATOM 3037 C CA . LEU A 1 395 ? 0.612 -34.562 -18.234 1 95.88 395 LEU A CA 1
ATOM 3038 C C . LEU A 1 395 ? 0.624 -35.688 -17.203 1 95.88 395 LEU A C 1
ATOM 3040 O O . LEU A 1 395 ? -0.405 -36.312 -16.969 1 95.88 395 LEU A O 1
ATOM 3044 N N . ILE A 1 396 ? 1.771 -35.906 -16.672 1 96 396 ILE A N 1
ATOM 3045 C CA . ILE A 1 396 ? 1.887 -36.906 -15.633 1 96 396 ILE A CA 1
ATOM 3046 C C . ILE A 1 396 ? 1.048 -36.5 -14.422 1 96 396 ILE A C 1
ATOM 3048 O O . ILE A 1 396 ? 0.402 -37.344 -13.797 1 96 396 ILE A O 1
ATOM 3052 N N . LYS A 1 397 ? 1.097 -35.25 -14.102 1 95.69 397 LYS A N 1
ATOM 3053 C CA . LYS A 1 397 ? 0.31 -34.75 -12.977 1 95.69 397 LYS A CA 1
ATOM 3054 C C . LYS A 1 397 ? -1.186 -34.938 -13.234 1 95.69 397 LYS A C 1
ATOM 3056 O O . LYS A 1 397 ? -1.952 -35.219 -12.32 1 95.69 397 LYS A O 1
ATOM 3061 N N . PHE A 1 398 ? -1.571 -34.688 -14.438 1 96.81 398 PHE A N 1
ATOM 3062 C CA . PHE A 1 398 ? -2.957 -34.875 -14.844 1 96.81 398 PHE A CA 1
ATOM 3063 C C . PHE A 1 398 ? -3.387 -36.344 -14.617 1 96.81 398 PHE A C 1
ATOM 3065 O O . PHE A 1 398 ? -4.441 -36.594 -14.031 1 96.81 398 PHE A O 1
ATOM 3072 N N . LEU A 1 399 ? -2.541 -37.219 -14.969 1 96.56 399 LEU A N 1
ATOM 3073 C CA . LEU A 1 399 ? -2.836 -38.625 -14.805 1 96.56 399 LEU A CA 1
ATOM 3074 C C . LEU A 1 399 ? -2.744 -39.031 -13.336 1 96.56 399 LEU A C 1
ATOM 3076 O O . LEU A 1 399 ? -3.504 -39.875 -12.875 1 96.56 399 LEU A O 1
ATOM 3080 N N . ALA A 1 400 ? -1.769 -38.438 -12.68 1 96.69 400 ALA A N 1
ATOM 3081 C CA . ALA A 1 400 ? -1.578 -38.719 -11.258 1 96.69 400 ALA A CA 1
ATOM 3082 C C . ALA A 1 400 ? -2.791 -38.281 -10.445 1 96.69 400 ALA A C 1
ATOM 3084 O O . ALA A 1 400 ? -3.072 -38.844 -9.383 1 96.69 400 ALA A O 1
ATOM 3085 N N . ALA A 1 401 ? -3.482 -37.281 -10.883 1 96.38 401 ALA A N 1
ATOM 3086 C CA . ALA A 1 401 ? -4.707 -36.844 -10.219 1 96.38 401 ALA A CA 1
ATOM 3087 C C . ALA A 1 401 ? -5.879 -37.75 -10.562 1 96.38 401 ALA A C 1
ATOM 3089 O O . ALA A 1 401 ? -6.703 -38.062 -9.695 1 96.38 401 ALA A O 1
ATOM 3090 N N . MET A 1 402 ? -5.957 -38.25 -11.773 1 95.81 402 MET A N 1
ATOM 3091 C CA . MET A 1 402 ? -7.082 -39.031 -12.266 1 95.81 402 MET A CA 1
ATOM 3092 C C . MET A 1 402 ? -7.062 -40.438 -11.664 1 95.81 402 MET A C 1
ATOM 3094 O O . MET A 1 402 ? -8.109 -40.969 -11.312 1 95.81 402 MET A O 1
ATOM 3098 N N . ALA A 1 403 ? -5.918 -41 -11.516 1 95.56 403 ALA A N 1
ATOM 3099 C CA . ALA A 1 403 ? -5.797 -42.375 -11.109 1 95.56 403 ALA A CA 1
ATOM 3100 C C . ALA A 1 403 ? -6.387 -42.625 -9.727 1 95.56 403 ALA A C 1
ATOM 3102 O O . ALA A 1 403 ? -7.297 -43.438 -9.555 1 95.56 403 ALA A O 1
ATOM 3103 N N . PRO A 1 404 ? -5.883 -41.906 -8.742 1 95.56 404 PRO A N 1
ATOM 3104 C CA . PRO A 1 404 ? -6.488 -42.125 -7.43 1 95.56 404 PRO A CA 1
ATOM 3105 C C . PRO A 1 404 ? -7.949 -41.688 -7.371 1 95.56 404 PRO A C 1
ATOM 3107 O O . PRO A 1 404 ? -8.742 -42.281 -6.633 1 95.56 404 PRO A O 1
ATOM 3110 N N . ALA A 1 405 ? -8.336 -40.688 -8.109 1 94.56 405 ALA A N 1
ATOM 3111 C CA . ALA A 1 405 ? -9.727 -40.219 -8.125 1 94.56 405 ALA A CA 1
ATOM 3112 C C . ALA A 1 405 ? -10.656 -41.344 -8.633 1 94.56 405 ALA A C 1
ATOM 3114 O O . ALA A 1 405 ? -11.734 -41.562 -8.078 1 94.56 405 ALA A O 1
ATOM 3115 N N . VAL A 1 406 ? -10.242 -42.062 -9.703 1 93.81 406 VAL A N 1
ATOM 3116 C CA . VAL A 1 406 ? -11.039 -43.156 -10.258 1 93.81 406 VAL A CA 1
ATOM 3117 C C . VAL A 1 406 ? -11.039 -44.344 -9.289 1 93.81 406 VAL A C 1
ATOM 3119 O O . VAL A 1 406 ? -12.039 -45.031 -9.164 1 93.81 406 VAL A O 1
ATOM 3122 N N . TYR A 1 407 ? -9.898 -44.469 -8.648 1 93.12 407 TYR A N 1
ATOM 3123 C CA . TYR A 1 407 ? -9.789 -45.531 -7.652 1 93.12 407 TYR A CA 1
ATOM 3124 C C . TYR A 1 407 ? -10.797 -45.344 -6.523 1 93.12 407 TYR A C 1
ATOM 3126 O O . TYR A 1 407 ? -11.359 -46.312 -6 1 93.12 407 TYR A O 1
ATOM 3134 N N . TYR A 1 408 ? -11.102 -44.062 -6.191 1 91.81 408 TYR A N 1
ATOM 3135 C CA . TYR A 1 408 ? -12.078 -43.75 -5.16 1 91.81 408 TYR A CA 1
ATOM 3136 C C . TYR A 1 408 ? -13.461 -43.562 -5.766 1 91.81 408 TYR A C 1
ATOM 3138 O O . TYR A 1 408 ? -14.258 -42.75 -5.27 1 91.81 408 TYR A O 1
ATOM 3146 N N . ASN A 1 409 ? -13.758 -44 -6.953 1 89.56 409 ASN A N 1
ATOM 3147 C CA . ASN A 1 409 ? -15.055 -44.156 -7.602 1 89.56 409 ASN A CA 1
ATOM 3148 C C . ASN A 1 409 ? -15.578 -42.844 -8.133 1 89.56 409 ASN A C 1
ATOM 3150 O O . ASN A 1 409 ? -16.781 -42.594 -8.109 1 89.56 409 ASN A O 1
ATOM 3154 N N . MET A 1 410 ? -14.719 -42 -8.469 1 91.56 410 MET A N 1
ATOM 3155 C CA . MET A 1 410 ? -15.141 -40.781 -9.148 1 91.56 410 MET A CA 1
ATOM 3156 C C . MET A 1 410 ? -15.305 -41.031 -10.648 1 91.56 410 MET A C 1
ATOM 3158 O O . MET A 1 410 ? -14.5 -41.75 -11.258 1 91.56 410 MET A O 1
ATOM 3162 N N . PRO A 1 411 ? -16.391 -40.469 -11.156 1 92.75 411 PRO A N 1
ATOM 3163 C CA . PRO A 1 411 ? -16.531 -40.594 -12.609 1 92.75 411 PRO A CA 1
ATOM 3164 C C . PRO A 1 411 ? -15.328 -40.031 -13.359 1 92.75 411 PRO A C 1
ATOM 3166 O O . PRO A 1 411 ? -14.758 -39 -12.938 1 92.75 411 PRO A O 1
ATOM 3169 N N . VAL A 1 412 ? -14.984 -40.656 -14.438 1 93.44 412 VAL A N 1
ATOM 3170 C CA . VAL A 1 412 ? -13.781 -40.344 -15.195 1 93.44 412 VAL A CA 1
ATOM 3171 C C . VAL A 1 412 ? -13.82 -38.906 -15.656 1 93.44 412 VAL A C 1
ATOM 3173 O O . VAL A 1 412 ? -12.789 -38.219 -15.711 1 93.44 412 VAL A O 1
ATOM 3176 N N . ARG A 1 413 ? -14.984 -38.375 -15.945 1 92.31 413 ARG A N 1
ATOM 3177 C CA . ARG A 1 413 ? -15.117 -37 -16.391 1 92.31 413 ARG A CA 1
ATOM 3178 C C . ARG A 1 413 ? -14.773 -36.031 -15.273 1 92.31 413 ARG A C 1
ATOM 3180 O O . ARG A 1 413 ? -14.078 -35.031 -15.492 1 92.31 413 ARG A O 1
ATOM 3187 N N . LYS A 1 414 ? -15.242 -36.344 -14.117 1 93.12 414 LYS A N 1
ATOM 3188 C CA . LYS A 1 414 ? -14.961 -35.5 -12.961 1 93.12 414 LYS A CA 1
ATOM 3189 C C . LYS A 1 414 ? -13.5 -35.594 -12.547 1 93.12 414 LYS A C 1
ATOM 3191 O O . LYS A 1 414 ? -12.898 -34.594 -12.125 1 93.12 414 LYS A O 1
ATOM 3196 N N . ALA A 1 415 ? -13.016 -36.812 -12.719 1 95.12 415 ALA A N 1
ATOM 3197 C CA . ALA A 1 415 ? -11.609 -37.031 -12.398 1 95.12 415 ALA A CA 1
ATOM 3198 C C . ALA A 1 415 ? -10.703 -36.25 -13.344 1 95.12 415 ALA A C 1
ATOM 3200 O O . ALA A 1 415 ? -9.688 -35.688 -12.93 1 95.12 415 ALA A O 1
ATOM 3201 N N . ALA A 1 416 ? -11.07 -36.219 -14.594 1 95.25 416 ALA A N 1
ATOM 3202 C CA . ALA A 1 416 ? -10.312 -35.469 -15.586 1 95.25 416 ALA A CA 1
ATOM 3203 C C . ALA A 1 416 ? -10.367 -33.969 -15.305 1 95.25 416 ALA A C 1
ATOM 3205 O O . ALA A 1 416 ? -9.367 -33.281 -15.453 1 95.25 416 ALA A O 1
ATOM 3206 N N . LEU A 1 417 ? -11.555 -33.562 -14.914 1 95.44 417 LEU A N 1
ATOM 3207 C CA . LEU A 1 417 ? -11.719 -32.125 -14.586 1 95.44 417 LEU A CA 1
ATOM 3208 C C . LEU A 1 417 ? -10.891 -31.766 -13.359 1 95.44 417 LEU A C 1
ATOM 3210 O O . LEU A 1 417 ? -10.312 -30.672 -13.305 1 95.44 417 LEU A O 1
ATOM 3214 N N . LEU A 1 418 ? -10.875 -32.625 -12.469 1 95.06 418 LEU A N 1
ATOM 3215 C CA . LEU A 1 418 ? -10.047 -32.406 -11.281 1 95.06 418 LEU A CA 1
ATOM 3216 C C . LEU A 1 418 ? -8.578 -32.312 -11.656 1 95.06 418 LEU A C 1
ATOM 3218 O O . LEU A 1 418 ? -7.852 -31.453 -11.133 1 95.06 418 LEU A O 1
ATOM 3222 N N . GLY A 1 419 ? -8.133 -33.219 -12.492 1 95.81 419 GLY A N 1
ATOM 3223 C CA . GLY A 1 419 ? -6.762 -33.156 -12.969 1 95.81 419 GLY A CA 1
ATOM 3224 C C . GLY A 1 419 ? -6.418 -31.859 -13.664 1 95.81 419 GLY A C 1
ATOM 3225 O O . GLY A 1 419 ? -5.316 -31.328 -13.5 1 95.81 419 GLY A O 1
ATOM 3226 N N . LEU A 1 420 ? -7.359 -31.375 -14.43 1 95.75 420 LEU A N 1
ATOM 3227 C CA . LEU A 1 420 ? -7.156 -30.094 -15.102 1 95.75 420 LEU A CA 1
ATOM 3228 C C . LEU A 1 420 ? -7.07 -28.953 -14.086 1 95.75 420 LEU A C 1
ATOM 3230 O O . LEU A 1 420 ? -6.227 -28.078 -14.211 1 95.75 420 LEU A O 1
ATOM 3234 N N . MET A 1 421 ? -7.855 -29 -13.078 1 95.12 421 MET A N 1
ATOM 3235 C CA . MET A 1 421 ? -7.883 -27.953 -12.07 1 95.12 421 MET A CA 1
ATOM 3236 C C . MET A 1 421 ? -6.586 -27.938 -11.266 1 95.12 421 MET A C 1
ATOM 3238 O O . MET A 1 421 ? -6.109 -26.859 -10.875 1 95.12 421 MET A O 1
ATOM 3242 N N . LEU A 1 422 ? -6.074 -29.047 -11.062 1 95.12 422 LEU A N 1
ATOM 3243 C CA . LEU A 1 422 ? -4.875 -29.156 -10.234 1 95.12 422 LEU A CA 1
ATOM 3244 C C . LEU A 1 422 ? -3.633 -28.766 -11.031 1 95.12 422 LEU A C 1
ATOM 3246 O O . LEU A 1 422 ? -2.543 -28.641 -10.469 1 95.12 422 LEU A O 1
ATOM 3250 N N . ASN A 1 423 ? -3.816 -28.484 -12.328 1 94.44 423 ASN A N 1
ATOM 3251 C CA . ASN A 1 423 ? -2.717 -28.031 -13.172 1 94.44 423 ASN A CA 1
ATOM 3252 C C . ASN A 1 423 ? -2.752 -26.516 -13.359 1 94.44 423 ASN A C 1
ATOM 3254 O O . ASN A 1 423 ? -1.985 -25.969 -14.156 1 94.44 423 ASN A O 1
ATOM 3258 N N . PHE A 1 424 ? -3.66 -25.891 -12.578 1 90.44 424 PHE A N 1
ATOM 3259 C CA . PHE A 1 424 ? -3.584 -24.438 -12.516 1 90.44 424 PHE A CA 1
ATOM 3260 C C . PHE A 1 424 ? -2.268 -23.984 -11.891 1 90.44 424 PHE A C 1
ATOM 3262 O O . PHE A 1 424 ? -1.937 -24.391 -10.773 1 90.44 424 PHE A O 1
ATOM 3269 N N . THR A 1 425 ? -1.517 -23.344 -12.688 1 81.88 425 THR A N 1
ATOM 3270 C CA . THR A 1 425 ? -0.234 -22.891 -12.172 1 81.88 425 THR A CA 1
ATOM 3271 C C . THR A 1 425 ? -0.108 -21.375 -12.305 1 81.88 425 THR A C 1
ATOM 3273 O O . THR A 1 425 ? -0.7 -20.781 -13.203 1 81.88 425 THR A O 1
ATOM 3276 N N . GLY A 1 426 ? 0.407 -20.703 -11.297 1 68.75 426 GLY A N 1
ATOM 3277 C CA . GLY A 1 426 ? 0.56 -19.25 -11.328 1 68.75 426 GLY A CA 1
ATOM 3278 C C . GLY A 1 426 ? 1.996 -18.797 -11.148 1 68.75 426 GLY A C 1
ATOM 3279 O O . GLY A 1 426 ? 2.875 -19.609 -10.852 1 68.75 426 GLY A O 1
ATOM 3280 N N . LEU A 1 427 ? 2.174 -17.562 -11.445 1 64.25 427 LEU A N 1
ATOM 3281 C CA . LEU A 1 427 ? 3.482 -16.922 -11.391 1 64.25 427 LEU A CA 1
ATOM 3282 C C . LEU A 1 427 ? 3.996 -16.875 -9.953 1 64.25 427 LEU A C 1
ATOM 3284 O O . LEU A 1 427 ? 5.207 -16.812 -9.727 1 64.25 427 LEU A O 1
ATOM 3288 N N . MET A 1 428 ? 3.041 -16.906 -9.148 1 60.09 428 MET A N 1
ATOM 3289 C CA . MET A 1 428 ? 3.43 -16.734 -7.754 1 60.09 428 MET A CA 1
ATOM 3290 C C . MET A 1 428 ? 4.336 -17.875 -7.293 1 60.09 428 MET A C 1
ATOM 3292 O O . MET A 1 428 ? 5.168 -17.688 -6.406 1 60.09 428 MET A O 1
ATOM 3296 N N . GLN A 1 429 ? 4.066 -18.984 -7.902 1 59.12 429 GLN A N 1
ATOM 3297 C CA . GLN A 1 429 ? 4.953 -20.109 -7.613 1 59.12 429 GLN A CA 1
ATOM 3298 C C . GLN A 1 429 ? 6.402 -19.781 -7.941 1 59.12 429 GLN A C 1
ATOM 3300 O O . GLN A 1 429 ? 7.316 -20.156 -7.203 1 59.12 429 GLN A O 1
ATOM 3305 N N . LEU A 1 430 ? 6.438 -19.062 -8.984 1 59.25 430 LEU A N 1
ATOM 3306 C CA . LEU A 1 430 ? 7.777 -18.672 -9.422 1 59.25 430 LEU A CA 1
ATOM 3307 C C . LEU A 1 430 ? 8.383 -17.656 -8.477 1 59.25 430 LEU A C 1
ATOM 3309 O O . LEU A 1 430 ? 9.578 -17.719 -8.156 1 59.25 430 LEU A O 1
ATOM 3313 N N . LEU A 1 431 ? 7.512 -16.812 -8.008 1 55.44 431 LEU A N 1
ATOM 3314 C CA . LEU A 1 431 ? 8.016 -15.75 -7.141 1 55.44 431 LEU A CA 1
ATOM 3315 C C . LEU A 1 431 ? 8.469 -16.312 -5.801 1 55.44 431 LEU A C 1
ATOM 3317 O O . LEU A 1 431 ? 9.516 -15.922 -5.273 1 55.44 431 LEU A O 1
ATOM 3321 N N . ILE A 1 432 ? 7.574 -17.141 -5.309 1 50.97 432 ILE A N 1
ATOM 3322 C CA . ILE A 1 432 ? 7.918 -17.797 -4.047 1 50.97 432 ILE A CA 1
ATOM 3323 C C . ILE A 1 432 ? 9.18 -18.625 -4.223 1 50.97 432 ILE A C 1
ATOM 3325 O O . ILE A 1 432 ? 10.047 -18.656 -3.34 1 50.97 432 ILE A O 1
ATOM 3329 N N . TYR A 1 433 ? 9.141 -19.188 -5.355 1 48.78 433 TYR A N 1
ATOM 3330 C CA . TYR A 1 433 ? 10.297 -20.031 -5.641 1 48.78 433 TYR A CA 1
ATOM 3331 C C . TYR A 1 433 ? 11.562 -19.203 -5.773 1 48.78 433 TYR A C 1
ATOM 3333 O O . TYR A 1 433 ? 12.617 -19.578 -5.262 1 48.78 433 TYR A O 1
ATOM 3341 N N . VAL A 1 434 ? 11.367 -18.031 -6.344 1 49.22 434 VAL A N 1
ATOM 3342 C CA . VAL A 1 434 ? 12.508 -17.125 -6.48 1 49.22 434 VAL A CA 1
ATOM 3343 C C . VAL A 1 434 ? 12.922 -16.609 -5.105 1 49.22 434 VAL A C 1
ATOM 3345 O O . VAL A 1 434 ? 14.117 -16.531 -4.801 1 49.22 434 VAL A O 1
ATOM 3348 N N . ASP A 1 435 ? 11.898 -16.312 -4.344 1 47.16 435 ASP A N 1
ATOM 3349 C CA . ASP A 1 435 ? 12.133 -15.797 -3.002 1 47.16 435 ASP A CA 1
ATOM 3350 C C . ASP A 1 435 ? 12.773 -16.859 -2.104 1 47.16 435 ASP A C 1
ATOM 3352 O O . ASP A 1 435 ? 13.656 -16.547 -1.304 1 47.16 435 ASP A O 1
ATOM 3356 N N . SER A 1 436 ? 12.062 -17.969 -2.016 1 43.59 436 SER A N 1
ATOM 3357 C CA . SER A 1 436 ? 12.578 -19.062 -1.191 1 43.59 436 SER A CA 1
ATOM 3358 C C . SER A 1 436 ? 14.023 -19.391 -1.551 1 43.59 436 SER A C 1
ATOM 3360 O O . SER A 1 436 ? 14.812 -19.781 -0.687 1 43.59 436 SER A O 1
ATOM 3362 N N . LEU A 1 437 ? 14.273 -19.109 -2.654 1 41.28 437 LEU A N 1
ATOM 3363 C CA . LEU A 1 437 ? 15.625 -19.391 -3.137 1 41.28 437 LEU A CA 1
ATOM 3364 C C . LEU A 1 437 ? 16.594 -18.281 -2.729 1 41.28 437 LEU A C 1
ATOM 3366 O O . LEU A 1 437 ? 17.75 -18.547 -2.43 1 41.28 437 LEU A O 1
ATOM 3370 N N . TYR A 1 438 ? 16.047 -17.078 -2.641 1 41.66 438 TYR A N 1
ATOM 3371 C CA . TYR A 1 438 ? 16.859 -15.93 -2.244 1 41.66 438 TYR A CA 1
ATOM 3372 C C . TYR A 1 438 ? 17.172 -15.969 -0.753 1 41.66 438 TYR A C 1
ATOM 3374 O O . TYR A 1 438 ? 18.234 -15.523 -0.321 1 41.66 438 TYR A O 1
ATOM 3382 N N . SER A 1 439 ? 16.25 -16.203 0.069 1 39.22 439 SER A N 1
ATOM 3383 C CA . SER A 1 439 ? 16.438 -16.219 1.517 1 39.22 439 SER A CA 1
ATOM 3384 C C . SER A 1 439 ? 17.547 -17.172 1.928 1 39.22 439 SER A C 1
ATOM 3386 O O . SER A 1 439 ? 18.062 -17.094 3.047 1 39.22 439 SER A O 1
ATOM 3388 N N . GLN A 1 440 ? 17.812 -18.031 1.246 1 36.34 440 GLN A N 1
ATOM 3389 C CA . GLN A 1 440 ? 18.781 -19.062 1.629 1 36.34 440 GLN A CA 1
ATOM 3390 C C . GLN A 1 440 ? 20.219 -18.578 1.409 1 36.34 440 GLN A C 1
ATOM 3392 O O . GLN A 1 440 ? 21.172 -19.312 1.661 1 36.34 440 GLN A O 1
ATOM 3397 N N . VAL A 1 441 ? 20.469 -17.375 0.912 1 33.75 441 VAL A N 1
ATOM 3398 C CA . VAL A 1 441 ? 21.844 -16.922 0.811 1 33.75 441 VAL A CA 1
ATOM 3399 C C . VAL A 1 441 ? 22.312 -16.344 2.15 1 33.75 441 VAL A C 1
ATOM 3401 O O . VAL A 1 441 ? 21.781 -15.328 2.605 1 33.75 441 VAL A O 1
ATOM 3404 N N . PRO A 1 442 ? 22.766 -17.156 3.078 1 32.03 442 PRO A N 1
ATOM 3405 C CA . PRO A 1 442 ? 23.328 -16.609 4.32 1 32.03 442 PRO A CA 1
ATOM 3406 C C . PRO A 1 442 ? 24.219 -15.391 4.086 1 32.03 442 PRO A C 1
ATOM 3408 O O . PRO A 1 442 ? 25.109 -15.438 3.242 1 32.03 442 PRO A O 1
ATOM 3411 N N . ASN A 1 443 ? 23.75 -14.273 4.188 1 31.19 443 ASN A N 1
ATOM 3412 C CA . ASN A 1 443 ? 24.703 -13.18 4.34 1 31.19 443 ASN A CA 1
ATOM 3413 C C . ASN A 1 443 ? 25.703 -13.461 5.457 1 31.19 443 ASN A C 1
ATOM 3415 O O . ASN A 1 443 ? 25.516 -13.008 6.59 1 31.19 443 ASN A O 1
ATOM 3419 N N . THR A 1 444 ? 26.172 -14.672 5.812 1 29.59 444 THR A N 1
ATOM 3420 C CA . THR A 1 444 ? 27.188 -14.789 6.848 1 29.59 444 THR A CA 1
ATOM 3421 C C . THR A 1 444 ? 28.391 -13.906 6.523 1 29.59 444 THR A C 1
ATOM 3423 O O . THR A 1 444 ? 28.938 -13.984 5.422 1 29.59 444 THR A O 1
ATOM 3426 N N . SER A 1 445 ? 28.672 -12.883 7.309 1 30.59 445 SER A N 1
ATOM 3427 C CA . SER A 1 445 ? 29.938 -12.172 7.492 1 30.59 445 SER A CA 1
ATOM 3428 C C . SER A 1 445 ? 31.125 -13.094 7.27 1 30.59 445 SER A C 1
ATOM 3430 O O . SER A 1 445 ? 30.953 -14.266 6.93 1 30.59 445 SER A O 1
ATOM 3432 N N . GLN A 1 446 ? 32.344 -13.016 8.312 1 30.66 446 GLN A N 1
ATOM 3433 C CA . GLN A 1 446 ? 33.812 -13.18 8.461 1 30.66 446 GLN A CA 1
ATOM 3434 C C . GLN A 1 446 ? 34.188 -14.648 8.508 1 30.66 446 GLN A C 1
ATOM 3436 O O . GLN A 1 446 ? 35.375 -14.984 8.539 1 30.66 446 GLN A O 1
ATOM 3441 N N . SER A 1 447 ? 33.656 -15.68 9.172 1 30.16 447 SER A N 1
ATOM 3442 C CA . SER A 1 447 ? 34.562 -16.797 9.406 1 30.16 447 SER A CA 1
ATOM 3443 C C . SER A 1 447 ? 34.812 -17.594 8.125 1 30.16 447 SER A C 1
ATOM 3445 O O . SER A 1 447 ? 34 -17.578 7.211 1 30.16 447 SER A O 1
ATOM 3447 N N . LYS A 1 448 ? 36.094 -18.234 7.895 1 33.69 448 LYS A N 1
ATOM 3448 C CA . LYS A 1 448 ? 36.719 -19.062 6.867 1 33.69 448 LYS A CA 1
ATOM 3449 C C . LYS A 1 448 ? 35.812 -20.203 6.43 1 33.69 448 LYS A C 1
ATOM 3451 O O . LYS A 1 448 ? 35.812 -20.578 5.258 1 33.69 448 LYS A O 1
ATOM 3456 N N . LEU A 1 449 ? 35.406 -20.875 7.434 1 27.64 449 LEU A N 1
ATOM 3457 C CA . LEU A 1 449 ? 34.656 -22.078 7.117 1 27.64 449 LEU A CA 1
ATOM 3458 C C . LEU A 1 449 ? 33.344 -21.703 6.391 1 27.64 449 LEU A C 1
ATOM 3460 O O . LEU A 1 449 ? 32.906 -22.438 5.496 1 27.64 449 LEU A O 1
ATOM 3464 N N . ALA A 1 450 ? 32.656 -20.594 6.723 1 33.72 450 ALA A N 1
ATOM 3465 C CA . ALA A 1 450 ? 31.406 -20.125 6.16 1 33.72 450 ALA A CA 1
ATOM 3466 C C . ALA A 1 450 ? 31.562 -19.719 4.699 1 33.72 450 ALA A C 1
ATOM 3468 O O . ALA A 1 450 ? 30.594 -19.641 3.951 1 33.72 450 ALA A O 1
ATOM 3469 N N . ASP A 1 451 ? 32.688 -19.422 4.16 1 35.5 451 ASP A N 1
ATOM 3470 C CA . ASP A 1 451 ? 33.156 -19.266 2.779 1 35.5 451 ASP A CA 1
ATOM 3471 C C . ASP A 1 451 ? 32.906 -20.547 1.976 1 35.5 451 ASP A C 1
ATOM 3473 O O . ASP A 1 451 ? 32.469 -20.484 0.819 1 35.5 451 ASP A O 1
ATOM 3477 N N . LYS A 1 452 ? 33.344 -21.719 2.576 1 32.19 452 LYS A N 1
ATOM 3478 C CA . LYS A 1 452 ? 33.281 -22.984 1.858 1 32.19 452 LYS A CA 1
ATOM 3479 C C . LYS A 1 452 ? 31.828 -23.406 1.63 1 32.19 452 LYS A C 1
ATOM 3481 O O . LYS A 1 452 ? 31.484 -23.891 0.553 1 32.19 452 LYS A O 1
ATOM 3486 N N . VAL A 1 453 ? 31.094 -23.344 2.748 1 32.53 453 VAL A N 1
ATOM 3487 C CA . VAL A 1 453 ? 29.703 -23.75 2.617 1 32.53 453 VAL A CA 1
ATOM 3488 C C . VAL A 1 453 ? 28.922 -22.719 1.824 1 32.53 453 VAL A C 1
ATOM 3490 O O . VAL A 1 453 ? 27.922 -23.031 1.172 1 32.53 453 VAL A O 1
ATOM 3493 N N . ARG A 1 454 ? 29.266 -21.469 1.79 1 37.06 454 ARG A N 1
ATOM 3494 C CA . ARG A 1 454 ? 28.797 -20.375 0.94 1 37.06 454 ARG A CA 1
ATOM 3495 C C . ARG A 1 454 ? 29.016 -20.703 -0.535 1 37.06 454 ARG A C 1
ATOM 3497 O O . ARG A 1 454 ? 28.156 -20.406 -1.37 1 37.06 454 ARG A O 1
ATOM 3504 N N . HIS A 1 455 ? 30.188 -21.141 -0.805 1 33.19 455 HIS A N 1
ATOM 3505 C CA . HIS A 1 455 ? 30.531 -21.5 -2.174 1 33.19 455 HIS A CA 1
ATOM 3506 C C . HIS A 1 455 ? 29.641 -22.609 -2.703 1 33.19 455 HIS A C 1
ATOM 3508 O O . HIS A 1 455 ? 29.203 -22.578 -3.855 1 33.19 455 HIS A O 1
ATOM 3514 N N . ARG A 1 456 ? 29.5 -23.703 -1.921 1 31.69 456 ARG A N 1
ATOM 3515 C CA . ARG A 1 456 ? 28.766 -24.859 -2.418 1 31.69 456 ARG A CA 1
ATOM 3516 C C . ARG A 1 456 ? 27.25 -24.625 -2.342 1 31.69 456 ARG A C 1
ATOM 3518 O O . ARG A 1 456 ? 26.516 -24.984 -3.26 1 31.69 456 ARG A O 1
ATOM 3525 N N . ALA A 1 457 ? 26.797 -24.125 -1.234 1 33.72 457 ALA A N 1
ATOM 3526 C CA . ALA A 1 457 ? 25.375 -23.828 -1.074 1 33.72 457 ALA A CA 1
ATOM 3527 C C . ALA A 1 457 ? 24.984 -22.562 -1.834 1 33.72 457 ALA A C 1
ATOM 3529 O O . ALA A 1 457 ? 23.906 -22.484 -2.428 1 33.72 457 ALA A O 1
ATOM 3530 N N . ASN A 1 458 ? 25.734 -21.484 -1.81 1 34.97 458 ASN A N 1
ATOM 3531 C CA . ASN A 1 458 ? 25.719 -20.344 -2.719 1 34.97 458 ASN A CA 1
ATOM 3532 C C . ASN A 1 458 ? 25.828 -20.781 -4.176 1 34.97 458 ASN A C 1
ATOM 3534 O O . ASN A 1 458 ? 25.234 -20.172 -5.062 1 34.97 458 ASN A O 1
ATOM 3538 N N . LEU A 1 459 ? 26.781 -21.766 -4.391 1 31.05 459 LEU A N 1
ATOM 3539 C CA . LEU A 1 459 ? 26.938 -22.328 -5.73 1 31.05 459 LEU A CA 1
ATOM 3540 C C . LEU A 1 459 ? 25.625 -22.953 -6.207 1 31.05 459 LEU A C 1
ATOM 3542 O O . LEU A 1 459 ? 25.219 -22.75 -7.352 1 31.05 459 LEU A O 1
ATOM 3546 N N . SER A 1 460 ? 25.047 -23.828 -5.387 1 31.19 460 SER A N 1
ATOM 3547 C CA . SER A 1 460 ? 23.844 -24.5 -5.844 1 31.19 460 SER A CA 1
ATOM 3548 C C . SER A 1 460 ? 22.656 -23.547 -5.898 1 31.19 460 SER A C 1
ATOM 3550 O O . SER A 1 460 ? 21.875 -23.578 -6.844 1 31.19 460 SER A O 1
ATOM 3552 N N . LEU A 1 461 ? 22.516 -22.734 -4.902 1 33.66 461 LEU A N 1
ATOM 3553 C CA . LEU A 1 461 ? 21.438 -21.766 -4.754 1 33.66 461 LEU A CA 1
ATOM 3554 C C . LEU A 1 461 ? 21.672 -20.547 -5.652 1 33.66 461 LEU A C 1
ATOM 3556 O O . LEU A 1 461 ? 20.734 -20.078 -6.305 1 33.66 461 LEU A O 1
ATOM 3560 N N . LEU A 1 462 ? 22.797 -19.906 -5.531 1 33.72 462 LEU A N 1
ATOM 3561 C CA . LEU A 1 462 ? 23.328 -19 -6.539 1 33.72 462 LEU A CA 1
ATOM 3562 C C . LEU A 1 462 ? 23.203 -19.609 -7.938 1 33.72 462 LEU A C 1
ATOM 3564 O O . LEU A 1 462 ? 22.938 -18.891 -8.906 1 33.72 462 LEU A O 1
ATOM 3568 N N . LEU A 1 463 ? 23.547 -20.828 -7.898 1 31.25 463 LEU A N 1
ATOM 3569 C CA . LEU A 1 463 ? 23.469 -21.641 -9.102 1 31.25 463 LEU A CA 1
ATOM 3570 C C . LEU A 1 463 ? 22.031 -21.75 -9.602 1 31.25 463 LEU A C 1
ATOM 3572 O O . LEU A 1 463 ? 21.781 -21.703 -10.812 1 31.25 463 LEU A O 1
ATOM 3576 N N . ILE A 1 464 ? 21.156 -21.906 -8.672 1 34.75 464 ILE A N 1
ATOM 3577 C CA . ILE A 1 464 ? 19.75 -21.969 -9.07 1 34.75 464 ILE A CA 1
ATOM 3578 C C . ILE A 1 464 ? 19.312 -20.594 -9.57 1 34.75 464 ILE A C 1
ATOM 3580 O O . ILE A 1 464 ? 18.625 -20.484 -10.594 1 34.75 464 ILE A O 1
ATOM 3584 N N . LEU A 1 465 ? 19.547 -19.531 -8.781 1 40.12 465 LEU A N 1
ATOM 3585 C CA . LEU A 1 465 ? 19.25 -18.141 -9.062 1 40.12 465 LEU A CA 1
ATOM 3586 C C . LEU A 1 465 ? 20.016 -17.656 -10.289 1 40.12 465 LEU A C 1
ATOM 3588 O O . LEU A 1 465 ? 19.484 -16.891 -11.102 1 40.12 465 LEU A O 1
ATOM 3592 N N . GLN A 1 466 ? 21.281 -17.75 -10.164 1 34.78 466 GLN A N 1
ATOM 3593 C CA . GLN A 1 466 ? 22.188 -17.531 -11.297 1 34.78 466 GLN A CA 1
ATOM 3594 C C . GLN A 1 466 ? 21.812 -18.422 -12.484 1 34.78 466 GLN A C 1
ATOM 3596 O O . GLN A 1 466 ? 22.172 -18.141 -13.625 1 34.78 466 GLN A O 1
ATOM 3601 N N . MET A 1 467 ? 21.359 -19.641 -12.07 1 35.84 467 MET A N 1
ATOM 3602 C CA . MET A 1 467 ? 21.25 -20.734 -13.031 1 35.84 467 MET A CA 1
ATOM 3603 C C . MET A 1 467 ? 19.984 -20.594 -13.867 1 35.84 467 MET A C 1
ATOM 3605 O O . MET A 1 467 ? 19.891 -21.172 -14.953 1 35.84 467 MET A O 1
ATOM 3609 N N . ILE A 1 468 ? 18.828 -20.172 -13.109 1 46.66 468 ILE A N 1
ATOM 3610 C CA . ILE A 1 468 ? 17.828 -20.078 -14.164 1 46.66 468 ILE A CA 1
ATOM 3611 C C . ILE A 1 468 ? 18.203 -18.969 -15.133 1 46.66 468 ILE A C 1
ATOM 3613 O O . ILE A 1 468 ? 18.062 -17.781 -14.812 1 46.66 468 ILE A O 1
ATOM 3617 N N . GLN A 1 469 ? 19 -19.391 -15.922 1 53.16 469 GLN A N 1
ATOM 3618 C CA . GLN A 1 469 ? 19.344 -18.516 -17.047 1 53.16 469 GLN A CA 1
ATOM 3619 C C . GLN A 1 469 ? 18.109 -17.781 -17.562 1 53.16 469 GLN A C 1
ATOM 3621 O O . GLN A 1 469 ? 16.984 -18.281 -17.453 1 53.16 469 GLN A O 1
ATOM 3626 N N . PRO A 1 470 ? 18.234 -16.594 -17.672 1 60.78 470 PRO A N 1
ATOM 3627 C CA . PRO A 1 470 ? 17.125 -15.805 -18.219 1 60.78 470 PRO A CA 1
ATOM 3628 C C . PRO A 1 470 ? 16.328 -16.578 -19.266 1 60.78 470 PRO A C 1
ATOM 3630 O O . PRO A 1 470 ? 15.117 -16.391 -19.391 1 60.78 470 PRO A O 1
ATOM 3633 N N . GLU A 1 471 ? 16.984 -17.516 -19.812 1 64.31 471 GLU A N 1
ATOM 3634 C CA . GLU A 1 471 ? 16.297 -18.281 -20.828 1 64.31 471 GLU A CA 1
ATOM 3635 C C . GLU A 1 471 ? 15.328 -19.281 -20.219 1 64.31 471 GLU A C 1
ATOM 3637 O O . GLU A 1 471 ? 14.227 -19.484 -20.734 1 64.31 471 GLU A O 1
ATOM 3642 N N . ALA A 1 472 ? 15.781 -19.797 -19.156 1 69.38 472 ALA A N 1
ATOM 3643 C CA . ALA A 1 472 ? 14.922 -20.766 -18.484 1 69.38 472 ALA A CA 1
ATOM 3644 C C . ALA A 1 472 ? 13.695 -20.078 -17.875 1 69.38 472 ALA A C 1
ATOM 3646 O O . ALA A 1 472 ? 12.594 -20.641 -17.906 1 69.38 472 ALA A O 1
ATOM 3647 N N . TYR A 1 473 ? 13.867 -18.859 -17.469 1 75.12 473 TYR A N 1
ATOM 3648 C CA . TYR A 1 473 ? 12.758 -18.125 -16.859 1 75.12 473 TYR A CA 1
ATOM 3649 C C . TYR A 1 473 ? 11.68 -17.828 -17.906 1 75.12 473 TYR A C 1
ATOM 3651 O O . TYR A 1 473 ? 10.492 -17.984 -17.641 1 75.12 473 TYR A O 1
ATOM 3659 N N . ALA A 1 474 ? 12.141 -17.469 -19.016 1 78.19 474 ALA A N 1
ATOM 3660 C CA . ALA A 1 474 ? 11.195 -17.156 -20.078 1 78.19 474 ALA A CA 1
ATOM 3661 C C . ALA A 1 474 ? 10.414 -18.406 -20.5 1 78.19 474 ALA A C 1
ATOM 3663 O O . ALA A 1 474 ? 9.203 -18.344 -20.719 1 78.19 474 ALA A O 1
ATOM 3664 N N . ALA A 1 475 ? 11.141 -19.5 -20.547 1 80.12 475 ALA A N 1
ATOM 3665 C CA . ALA A 1 475 ? 10.492 -20.75 -20.938 1 80.12 475 ALA A CA 1
ATOM 3666 C C . ALA A 1 475 ? 9.484 -21.203 -19.875 1 80.12 475 ALA A C 1
ATOM 3668 O O . ALA A 1 475 ? 8.406 -21.688 -20.219 1 80.12 475 ALA A O 1
ATOM 3669 N N . ILE A 1 476 ? 9.836 -21.031 -18.688 1 81.19 476 ILE A N 1
ATOM 3670 C CA . ILE A 1 476 ? 8.977 -21.438 -17.578 1 81.19 476 ILE A CA 1
ATOM 3671 C C . ILE A 1 476 ? 7.699 -20.594 -17.594 1 81.19 476 ILE A C 1
ATOM 3673 O O . ILE A 1 476 ? 6.598 -21.141 -17.438 1 81.19 476 ILE A O 1
ATOM 3677 N N . ILE A 1 477 ? 7.809 -19.359 -17.844 1 81.75 477 ILE A N 1
ATOM 3678 C CA . ILE A 1 477 ? 6.656 -18.469 -17.844 1 81.75 477 ILE A CA 1
ATOM 3679 C C . ILE A 1 477 ? 5.715 -18.812 -18.984 1 81.75 477 ILE A C 1
ATOM 3681 O O . ILE A 1 477 ? 4.496 -18.828 -18.812 1 81.75 477 ILE A O 1
ATOM 3685 N N . VAL A 1 478 ? 6.285 -19.156 -20.094 1 85.88 478 VAL A N 1
ATOM 3686 C CA . VAL A 1 478 ? 5.48 -19.453 -21.266 1 85.88 478 VAL A CA 1
ATOM 3687 C C . VAL A 1 478 ? 4.641 -20.703 -21.016 1 85.88 478 VAL A C 1
ATOM 3689 O O . VAL A 1 478 ? 3.439 -20.719 -21.297 1 85.88 478 VAL A O 1
ATOM 3692 N N . ILE A 1 479 ? 5.266 -21.672 -20.5 1 88.31 479 ILE A N 1
ATOM 3693 C CA . ILE A 1 479 ? 4.543 -22.938 -20.328 1 88.31 479 ILE A CA 1
ATOM 3694 C C . ILE A 1 479 ? 3.529 -22.781 -19.188 1 88.31 479 ILE A C 1
ATOM 3696 O O . ILE A 1 479 ? 2.445 -23.359 -19.234 1 88.31 479 ILE A O 1
ATOM 3700 N N . ILE A 1 480 ? 3.854 -22.031 -18.188 1 86.5 480 ILE A N 1
ATOM 3701 C CA . ILE A 1 480 ? 2.934 -21.797 -17.078 1 86.5 480 ILE A CA 1
ATOM 3702 C C . ILE A 1 480 ? 1.679 -21.094 -17.594 1 86.5 480 ILE A C 1
ATOM 3704 O O . ILE A 1 480 ? 0.559 -21.484 -17.25 1 86.5 480 ILE A O 1
ATOM 3708 N N . VAL A 1 481 ? 1.861 -20.109 -18.406 1 88.31 481 VAL A N 1
ATOM 3709 C CA . VAL A 1 481 ? 0.739 -19.359 -18.938 1 88.31 481 VAL A CA 1
ATOM 3710 C C . VAL A 1 481 ? -0.068 -20.234 -19.891 1 88.31 481 VAL A C 1
ATOM 3712 O O . VAL A 1 481 ? -1.301 -20.234 -19.859 1 88.31 481 VAL A O 1
ATOM 3715 N N . ALA A 1 482 ? 0.623 -21 -20.672 1 91.25 482 ALA A N 1
ATOM 3716 C CA . ALA A 1 482 ? -0.043 -21.844 -21.672 1 91.25 482 ALA A CA 1
ATOM 3717 C C . ALA A 1 482 ? -0.879 -22.922 -21 1 91.25 482 ALA A C 1
ATOM 3719 O O . ALA A 1 482 ? -2.041 -23.125 -21.359 1 91.25 482 ALA A O 1
ATOM 3720 N N . VAL A 1 483 ? -0.288 -23.562 -20.078 1 92.38 483 VAL A N 1
ATOM 3721 C CA . VAL A 1 483 ? -0.972 -24.656 -19.406 1 92.38 483 VAL A CA 1
ATOM 3722 C C . VAL A 1 483 ? -2.168 -24.125 -18.625 1 92.38 483 VAL A C 1
ATOM 3724 O O . VAL A 1 483 ? -3.262 -24.688 -18.688 1 92.38 483 VAL A O 1
ATOM 3727 N N . THR A 1 484 ? -2.008 -23.047 -17.938 1 90.5 484 THR A N 1
ATOM 3728 C CA . THR A 1 484 ? -3.105 -22.484 -17.156 1 90.5 484 THR A CA 1
ATOM 3729 C C . THR A 1 484 ? -4.211 -21.969 -18.078 1 90.5 484 THR A C 1
ATOM 3731 O O . THR A 1 484 ? -5.398 -22.141 -17.797 1 90.5 484 THR A O 1
ATOM 3734 N N . ALA A 1 485 ? -3.826 -21.359 -19.141 1 91.44 485 ALA A N 1
ATOM 3735 C CA . ALA A 1 485 ? -4.812 -20.859 -20.094 1 91.44 485 ALA A CA 1
ATOM 3736 C C . ALA A 1 485 ? -5.629 -22 -20.688 1 91.44 485 ALA A C 1
ATOM 3738 O O . ALA A 1 485 ? -6.855 -21.922 -20.781 1 91.44 485 ALA A O 1
ATOM 3739 N N . ILE A 1 486 ? -4.961 -23.078 -21.047 1 93.25 486 ILE A N 1
ATOM 3740 C CA . ILE A 1 486 ? -5.629 -24.203 -21.672 1 93.25 486 ILE A CA 1
ATOM 3741 C C . ILE A 1 486 ? -6.5 -24.938 -20.656 1 93.25 486 ILE A C 1
ATOM 3743 O O . ILE A 1 486 ? -7.664 -25.234 -20.938 1 93.25 486 ILE A O 1
ATOM 3747 N N . CYS A 1 487 ? -5.98 -25.141 -19.516 1 93.5 487 CYS A N 1
ATOM 3748 C CA . CYS A 1 487 ? -6.715 -25.875 -18.5 1 93.5 487 CYS A CA 1
ATOM 3749 C C . CYS A 1 487 ? -7.926 -25.094 -18.016 1 93.5 487 CYS A C 1
ATOM 3751 O O . CYS A 1 487 ? -9 -25.656 -17.828 1 93.5 487 CYS A O 1
ATOM 3753 N N . SER A 1 488 ? -7.715 -23.812 -17.812 1 91.31 488 SER A N 1
ATOM 3754 C CA . SER A 1 488 ? -8.836 -23 -17.375 1 91.31 488 SER A CA 1
ATOM 3755 C C . SER A 1 488 ? -9.938 -22.938 -18.438 1 91.31 488 SER A C 1
ATOM 3757 O O . SER A 1 488 ? -11.125 -22.969 -18.109 1 91.31 488 SER A O 1
ATOM 3759 N N . TYR A 1 489 ? -9.531 -22.859 -19.641 1 90.38 489 TYR A N 1
ATOM 3760 C CA . TYR A 1 489 ? -10.492 -22.859 -20.734 1 90.38 489 TYR A CA 1
ATOM 3761 C C . TYR A 1 489 ? -11.258 -24.172 -20.797 1 90.38 489 TYR A C 1
ATOM 3763 O O . TYR A 1 489 ? -12.484 -24.172 -20.969 1 90.38 489 TYR A O 1
ATOM 3771 N N . LEU A 1 490 ? -10.602 -25.266 -20.641 1 92.88 490 LEU A N 1
ATOM 3772 C CA . LEU A 1 490 ? -11.211 -26.578 -20.703 1 92.88 490 LEU A CA 1
ATOM 3773 C C . LEU A 1 490 ? -12.156 -26.812 -19.531 1 92.88 490 LEU A C 1
ATOM 3775 O O . LEU A 1 490 ? -13.234 -27.375 -19.688 1 92.88 490 LEU A O 1
ATOM 3779 N N . VAL A 1 491 ? -11.797 -26.359 -18.422 1 92.5 491 VAL A N 1
ATOM 3780 C CA . VAL A 1 491 ? -12.633 -26.5 -17.234 1 92.5 491 VAL A CA 1
ATOM 3781 C C . VAL A 1 491 ? -13.898 -25.656 -17.391 1 92.5 491 VAL A C 1
ATOM 3783 O O . VAL A 1 491 ? -15 -26.109 -17.078 1 92.5 491 VAL A O 1
ATOM 3786 N N . ALA A 1 492 ? -13.695 -24.453 -17.828 1 88 492 ALA A N 1
ATOM 3787 C CA . ALA A 1 492 ? -14.836 -23.562 -18.016 1 88 492 ALA A CA 1
ATOM 3788 C C . ALA A 1 492 ? -15.812 -24.125 -19.047 1 88 492 ALA A C 1
ATOM 3790 O O . ALA A 1 492 ? -17.031 -23.984 -18.906 1 88 492 ALA A O 1
ATOM 3791 N N . LYS A 1 493 ? -15.281 -24.781 -20.031 1 87 493 LYS A N 1
ATOM 3792 C CA . LYS A 1 493 ? -16.109 -25.297 -21.125 1 87 493 LYS A CA 1
ATOM 3793 C C . LYS A 1 493 ? -16.75 -26.625 -20.734 1 87 493 LYS A C 1
ATOM 3795 O O . LYS A 1 493 ? -17.906 -26.891 -21.094 1 87 493 LYS A O 1
ATOM 3800 N N . LEU A 1 494 ? -16.047 -27.375 -20 1 86.69 494 LEU A N 1
ATOM 3801 C CA . LEU A 1 494 ? -16.5 -28.75 -19.766 1 86.69 494 LEU A CA 1
ATOM 3802 C C . LEU A 1 494 ? -17.312 -28.844 -18.484 1 86.69 494 LEU A C 1
ATOM 3804 O O . LEU A 1 494 ? -18.125 -29.75 -18.328 1 86.69 494 LEU A O 1
ATOM 3808 N N . TYR A 1 495 ? -16.984 -27.953 -17.562 1 79.12 495 TYR A N 1
ATOM 3809 C CA . TYR A 1 495 ? -17.656 -28.109 -16.281 1 79.12 495 TYR A CA 1
ATOM 3810 C C . TYR A 1 495 ? -18.859 -27.172 -16.188 1 79.12 495 TYR A C 1
ATOM 3812 O O . TYR A 1 495 ? -18.719 -25.953 -16.234 1 79.12 495 TYR A O 1
ATOM 3820 N N . ASP A 1 496 ? -20.062 -27.531 -16.422 1 69.31 496 ASP A N 1
ATOM 3821 C CA . ASP A 1 496 ? -21.312 -26.812 -16.219 1 69.31 496 ASP A CA 1
ATOM 3822 C C . ASP A 1 496 ? -21.938 -27.172 -14.867 1 69.31 496 ASP A C 1
ATOM 3824 O O . ASP A 1 496 ? -22.453 -28.281 -14.688 1 69.31 496 ASP A O 1
ATOM 3828 N N . PRO A 1 497 ? -21.625 -26.344 -13.891 1 61.47 497 PRO A N 1
ATOM 3829 C CA . PRO A 1 497 ? -22.141 -26.703 -12.57 1 61.47 497 PRO A CA 1
ATOM 3830 C C . PRO A 1 497 ? -23.656 -26.922 -12.586 1 61.47 497 PRO A C 1
ATOM 3832 O O . PRO A 1 497 ? -24.172 -27.672 -11.75 1 61.47 497 PRO A O 1
ATOM 3835 N N . LEU A 1 498 ? -24.406 -26.125 -13.383 1 51.25 498 LEU A N 1
ATOM 3836 C CA . LEU A 1 498 ? -25.859 -26.266 -13.414 1 51.25 498 LEU A CA 1
ATOM 3837 C C . LEU A 1 498 ? -26.25 -27.641 -13.914 1 51.25 498 LEU A C 1
ATOM 3839 O O . LEU A 1 498 ? -27.281 -28.188 -13.484 1 51.25 498 LEU A O 1
ATOM 3843 N N . LYS A 1 499 ? -25.625 -28.25 -14.75 1 51.41 499 LYS A N 1
ATOM 3844 C CA . LYS A 1 499 ? -26.047 -29.547 -15.266 1 51.41 499 LYS A CA 1
ATOM 3845 C C . LYS A 1 499 ? -25.734 -30.656 -14.266 1 51.41 499 LYS A C 1
ATOM 3847 O O . LYS A 1 499 ? -26.438 -31.656 -14.195 1 51.41 499 LYS A O 1
ATOM 3852 N N . SER A 1 500 ? -24.734 -30.484 -13.5 1 51.84 500 SER A N 1
ATOM 3853 C CA . SER A 1 500 ? -24.406 -31.516 -12.531 1 51.84 500 SER A CA 1
ATOM 3854 C C . SER A 1 500 ? -25.406 -31.547 -11.383 1 51.84 500 SER A C 1
ATOM 3856 O O . SER A 1 500 ? -25.797 -32.625 -10.914 1 51.84 500 SER A O 1
ATOM 3858 N N . ASN A 1 501 ? -25.844 -30.359 -10.914 1 50.09 501 ASN A N 1
ATOM 3859 C CA . ASN A 1 501 ? -26.875 -30.328 -9.883 1 50.09 501 ASN A CA 1
ATOM 3860 C C . ASN A 1 501 ? -28.219 -30.797 -10.43 1 50.09 501 ASN A C 1
ATOM 3862 O O . ASN A 1 501 ? -29.062 -31.281 -9.672 1 50.09 501 ASN A O 1
ATOM 3866 N N . LYS A 1 502 ? -28.375 -30.578 -11.625 1 47.03 502 LYS A N 1
ATOM 3867 C CA . LYS A 1 502 ? -29.641 -31.047 -12.195 1 47.03 502 LYS A CA 1
ATOM 3868 C C . LYS A 1 502 ? -29.672 -32.562 -12.297 1 47.03 502 LYS A C 1
ATOM 3870 O O . LYS A 1 502 ? -30.703 -33.188 -12.039 1 47.03 502 LYS A O 1
ATOM 3875 N N . LYS A 1 503 ? -28.656 -33.125 -12.602 1 44.66 503 LYS A N 1
ATOM 3876 C CA . LYS A 1 503 ? -28.688 -34.562 -12.688 1 44.66 503 LYS A CA 1
ATOM 3877 C C . LYS A 1 503 ? -28.859 -35.188 -11.312 1 44.66 503 LYS A C 1
ATOM 3879 O O . LYS A 1 503 ? -29.578 -36.188 -11.164 1 44.66 503 LYS A O 1
ATOM 3884 N N . VAL A 1 504 ? -28.203 -34.438 -10.391 1 49.31 504 VAL A N 1
ATOM 3885 C CA . VAL A 1 504 ? -28.422 -34.969 -9.047 1 49.31 504 VAL A CA 1
ATOM 3886 C C . VAL A 1 504 ? -29.875 -34.719 -8.633 1 49.31 504 VAL A C 1
ATOM 3888 O O . VAL A 1 504 ? -30.516 -35.625 -8.047 1 49.31 504 VAL A O 1
ATOM 3891 N N . ALA A 1 505 ? -30.359 -33.469 -8.961 1 49.66 505 ALA A N 1
ATOM 3892 C CA . ALA A 1 505 ? -31.766 -33.219 -8.672 1 49.66 505 ALA A CA 1
ATOM 3893 C C . ALA A 1 505 ? -32.688 -34.125 -9.469 1 49.66 505 ALA A C 1
ATOM 3895 O O . ALA A 1 505 ? -33.688 -34.625 -8.953 1 49.66 505 ALA A O 1
ATOM 3896 N N . TYR A 1 506 ? -32.344 -34.344 -10.695 1 48.06 506 TYR A N 1
ATOM 3897 C CA . TYR A 1 506 ? -33.188 -35.219 -11.516 1 48.06 506 TYR A CA 1
ATOM 3898 C C . TYR A 1 506 ? -33.094 -36.656 -11.008 1 48.06 506 TYR A C 1
ATOM 3900 O O . TYR A 1 506 ? -34.125 -37.375 -10.977 1 48.06 506 TYR A O 1
ATOM 3908 N N . ARG A 1 507 ? -31.938 -37.062 -10.641 1 48.5 507 ARG A N 1
ATOM 3909 C CA . ARG A 1 507 ? -31.812 -38.406 -10.094 1 48.5 507 ARG A CA 1
ATOM 3910 C C . ARG A 1 507 ? -32.562 -38.531 -8.773 1 48.5 507 ARG A C 1
ATOM 3912 O O . ARG A 1 507 ? -33.188 -39.594 -8.492 1 48.5 507 ARG A O 1
ATOM 3919 N N . LYS A 1 508 ? -32.531 -37.5 -7.941 1 52.25 508 LYS A N 1
ATOM 3920 C CA . LYS A 1 508 ? -33.312 -37.5 -6.711 1 52.25 508 LYS A CA 1
ATOM 3921 C C . LYS A 1 508 ? -34.812 -37.5 -7.012 1 52.25 508 LYS A C 1
ATOM 3923 O O . LYS A 1 508 ? -35.594 -38.156 -6.309 1 52.25 508 LYS A O 1
ATOM 3928 N N . LEU A 1 509 ? -35.094 -36.75 -8.023 1 52.44 509 LEU A N 1
ATOM 3929 C CA . LEU A 1 509 ? -36.5 -36.75 -8.398 1 52.44 509 LEU A CA 1
ATOM 3930 C C . LEU A 1 509 ? -36.906 -38.125 -8.914 1 52.44 509 LEU A C 1
ATOM 3932 O O . LEU A 1 509 ? -38.031 -38.594 -8.648 1 52.44 509 LEU A O 1
ATOM 3936 N N . LYS A 1 510 ? -36 -38.781 -9.586 1 51.12 510 LYS A N 1
ATOM 3937 C CA . LYS A 1 510 ? -36.344 -40.094 -10.102 1 51.12 510 LYS A CA 1
ATOM 3938 C C . LYS A 1 510 ? -36.469 -41.125 -8.969 1 51.12 510 LYS A C 1
ATOM 3940 O O . LYS A 1 510 ? -37.281 -42.031 -9.039 1 51.12 510 LYS A O 1
ATOM 3945 N N . HIS A 1 511 ? -35.625 -40.875 -7.957 1 52 511 HIS A N 1
ATOM 3946 C CA . HIS A 1 511 ? -35.75 -41.844 -6.852 1 52 511 HIS A CA 1
ATOM 3947 C C . HIS A 1 511 ? -37 -41.531 -6.023 1 52 511 HIS A C 1
ATOM 3949 O O . HIS A 1 511 ? -37.375 -42.344 -5.172 1 52 511 HIS A O 1
ATOM 3955 N N . LEU A 1 512 ? -37.406 -40.312 -6.035 1 50.72 512 LEU A N 1
ATOM 3956 C CA . LEU A 1 512 ? -38.688 -40.031 -5.352 1 50.72 512 LEU A CA 1
ATOM 3957 C C . LEU A 1 512 ? -39.875 -40.625 -6.109 1 50.72 512 LEU A C 1
ATOM 3959 O O . LEU A 1 512 ? -40.969 -40.719 -5.559 1 50.72 512 LEU A O 1
ATOM 3963 N N . ASP A 1 513 ? -39.719 -40.938 -7.363 1 38.38 513 ASP A N 1
ATOM 3964 C CA . ASP A 1 513 ? -40.812 -41.688 -7.992 1 38.38 513 ASP A CA 1
ATOM 3965 C C . ASP A 1 513 ? -40.625 -43.188 -7.785 1 38.38 513 ASP A C 1
ATOM 3967 O O . ASP A 1 513 ? -39.5 -43.719 -7.879 1 38.38 513 ASP A O 1
ATOM 3971 N N . MET B 1 1 ? 29.938 -8.133 -25.453 1 17.27 1 MET B N 1
ATOM 3972 C CA . MET B 1 1 ? 30.188 -8.844 -24.203 1 17.27 1 MET B CA 1
ATOM 3973 C C . MET B 1 1 ? 29.531 -8.125 -23.016 1 17.27 1 MET B C 1
ATOM 3975 O O . MET B 1 1 ? 29.422 -8.688 -21.938 1 17.27 1 MET B O 1
ATOM 3979 N N . ALA B 1 2 ? 29.469 -6.828 -23.109 1 22.23 2 ALA B N 1
ATOM 3980 C CA . ALA B 1 2 ? 29.016 -5.879 -22.094 1 22.23 2 ALA B CA 1
ATOM 3981 C C . ALA B 1 2 ? 27.5 -5.98 -21.891 1 22.23 2 ALA B C 1
ATOM 3983 O O . ALA B 1 2 ? 26.984 -5.559 -20.859 1 22.23 2 ALA B O 1
ATOM 3984 N N . GLY B 1 3 ? 26.875 -6.164 -22.984 1 22.7 3 GLY B N 1
ATOM 3985 C CA . GLY B 1 3 ? 25.422 -6.059 -23.109 1 22.7 3 GLY B CA 1
ATOM 3986 C C . GLY B 1 3 ? 24.672 -7.094 -22.297 1 22.7 3 GLY B C 1
ATOM 3987 O O . GLY B 1 3 ? 23.469 -6.961 -22.062 1 22.7 3 GLY B O 1
ATOM 3988 N N . ASN B 1 4 ? 25.203 -8.336 -22.266 1 25.3 4 ASN B N 1
ATOM 3989 C CA . ASN B 1 4 ? 24.734 -9.562 -21.625 1 25.3 4 ASN B CA 1
ATOM 3990 C C . ASN B 1 4 ? 24.719 -9.43 -20.109 1 25.3 4 ASN B C 1
ATOM 3992 O O . ASN B 1 4 ? 24.188 -10.289 -19.406 1 25.3 4 ASN B O 1
ATOM 3996 N N . GLY B 1 5 ? 25.578 -8.477 -19.531 1 26.11 5 GLY B N 1
ATOM 3997 C CA . GLY B 1 5 ? 25.891 -8.266 -18.125 1 26.11 5 GLY B CA 1
ATOM 3998 C C . GLY B 1 5 ? 24.75 -7.586 -17.375 1 26.11 5 GLY B C 1
ATOM 3999 O O . GLY B 1 5 ? 24.625 -7.762 -16.156 1 26.11 5 GLY B O 1
ATOM 4000 N N . ALA B 1 6 ? 24.094 -6.672 -18.031 1 25.91 6 ALA B N 1
ATOM 4001 C CA . ALA B 1 6 ? 23.188 -5.742 -17.375 1 25.91 6 ALA B CA 1
ATOM 4002 C C . ALA B 1 6 ? 21.875 -6.434 -17 1 25.91 6 ALA B C 1
ATOM 4004 O O . ALA B 1 6 ? 21.281 -6.133 -15.961 1 25.91 6 ALA B O 1
ATOM 4005 N N . PHE B 1 7 ? 21.422 -7.18 -17.953 1 26.86 7 PHE B N 1
ATOM 4006 C CA . PHE B 1 7 ? 20.188 -7.926 -17.734 1 26.86 7 PHE B CA 1
ATOM 4007 C C . PHE B 1 7 ? 20.344 -8.914 -16.594 1 26.86 7 PHE B C 1
ATOM 4009 O O . PHE B 1 7 ? 19.438 -9.086 -15.773 1 26.86 7 PHE B O 1
ATOM 4016 N N . HIS B 1 8 ? 21.422 -9.633 -16.656 1 29.41 8 HIS B N 1
ATOM 4017 C CA . HIS B 1 8 ? 21.859 -10.516 -15.586 1 29.41 8 HIS B CA 1
ATOM 4018 C C . HIS B 1 8 ? 21.797 -9.805 -14.234 1 29.41 8 HIS B C 1
ATOM 4020 O O . HIS B 1 8 ? 21.438 -10.422 -13.227 1 29.41 8 HIS B O 1
ATOM 4026 N N . ALA B 1 9 ? 22.188 -8.562 -14.258 1 28.28 9 ALA B N 1
ATOM 4027 C CA . ALA B 1 9 ? 22.281 -7.715 -13.078 1 28.28 9 ALA B CA 1
ATOM 4028 C C . ALA B 1 9 ? 20.906 -7.355 -12.539 1 28.28 9 ALA B C 1
ATOM 4030 O O . ALA B 1 9 ? 20.703 -7.281 -11.328 1 28.28 9 ALA B O 1
ATOM 4031 N N . ALA B 1 10 ? 19.922 -7.129 -13.359 1 30.06 10 ALA B N 1
ATOM 4032 C CA . ALA B 1 10 ? 18.609 -6.621 -13 1 30.06 10 ALA B CA 1
ATOM 4033 C C . ALA B 1 10 ? 17.734 -7.719 -12.383 1 30.06 10 ALA B C 1
ATOM 4035 O O . ALA B 1 10 ? 17 -7.473 -11.438 1 30.06 10 ALA B O 1
ATOM 4036 N N . VAL B 1 11 ? 17.5 -8.781 -13.078 1 32.38 11 VAL B N 1
ATOM 4037 C CA . VAL B 1 11 ? 16.828 -9.984 -12.586 1 32.38 11 VAL B CA 1
ATOM 4038 C C . VAL B 1 11 ? 17.609 -10.57 -11.414 1 32.38 11 VAL B C 1
ATOM 4040 O O . VAL B 1 11 ? 17.016 -11.008 -10.422 1 32.38 11 VAL B O 1
ATOM 4043 N N . CYS B 1 12 ? 18.781 -10.867 -11.625 1 30.11 12 CYS B N 1
ATOM 4044 C CA . CYS B 1 12 ? 19.828 -11.227 -10.664 1 30.11 12 CYS B CA 1
ATOM 4045 C C . CYS B 1 12 ? 20.078 -10.094 -9.672 1 30.11 12 CYS B C 1
ATOM 4047 O O . CYS B 1 12 ? 20.797 -10.266 -8.688 1 30.11 12 CYS B O 1
ATOM 4049 N N . ASN B 1 13 ? 19.984 -8.875 -10.141 1 28.25 13 ASN B N 1
ATOM 4050 C CA . ASN B 1 13 ? 20.172 -7.762 -9.211 1 28.25 13 ASN B CA 1
ATOM 4051 C C . ASN B 1 13 ? 18.969 -7.613 -8.273 1 28.25 13 ASN B C 1
ATOM 4053 O O . ASN B 1 13 ? 18.453 -6.508 -8.086 1 28.25 13 ASN B O 1
ATOM 4057 N N . ALA B 1 14 ? 18 -8.344 -8.445 1 35.16 14 ALA B N 1
ATOM 4058 C CA . ALA B 1 14 ? 17.5 -8.375 -7.074 1 35.16 14 ALA B CA 1
ATOM 4059 C C . ALA B 1 14 ? 18.641 -8.234 -6.07 1 35.16 14 ALA B C 1
ATOM 4061 O O . ALA B 1 14 ? 19.594 -9.008 -6.09 1 35.16 14 ALA B O 1
ATOM 4062 N N . PRO B 1 15 ? 18.984 -7.105 -5.844 1 33 15 PRO B N 1
ATOM 4063 C CA . PRO B 1 15 ? 20.266 -7.043 -5.129 1 33 15 PRO B CA 1
ATOM 4064 C C . PRO B 1 15 ? 20.562 -8.305 -4.324 1 33 15 PRO B C 1
ATOM 4066 O O . PRO B 1 15 ? 19.625 -8.969 -3.857 1 33 15 PRO B O 1
ATOM 4069 N N . ALA B 1 16 ? 21.703 -9.188 -4.633 1 35.5 16 ALA B N 1
ATOM 4070 C CA . ALA B 1 16 ? 22.375 -10.18 -3.791 1 35.5 16 ALA B CA 1
ATOM 4071 C C . ALA B 1 16 ? 21.766 -10.211 -2.391 1 35.5 16 ALA B C 1
ATOM 4073 O O . ALA B 1 16 ? 21.75 -11.258 -1.734 1 35.5 16 ALA B O 1
ATOM 4074 N N . ASN B 1 17 ? 21.359 -9.07 -1.831 1 40.38 17 ASN B N 1
ATOM 4075 C CA . ASN B 1 17 ? 20.938 -8.852 -0.45 1 40.38 17 ASN B CA 1
ATOM 4076 C C . ASN B 1 17 ? 19.453 -8.539 -0.359 1 40.38 17 ASN B C 1
ATOM 4078 O O . ASN B 1 17 ? 19.078 -7.41 -0.052 1 40.38 17 ASN B O 1
ATOM 4082 N N . ASP B 1 18 ? 18.625 -9.125 -1.203 1 55.19 18 ASP B N 1
ATOM 4083 C CA . ASP B 1 18 ? 17.203 -8.797 -1.206 1 55.19 18 ASP B CA 1
ATOM 4084 C C . ASP B 1 18 ? 16.562 -9.102 0.146 1 55.19 18 ASP B C 1
ATOM 4086 O O . ASP B 1 18 ? 16.438 -10.266 0.525 1 55.19 18 ASP B O 1
ATOM 4090 N N . ASN B 1 19 ? 16.703 -8.359 0.936 1 65.94 19 ASN B N 1
ATOM 4091 C CA . ASN B 1 19 ? 16.312 -8.367 2.342 1 65.94 19 ASN B CA 1
ATOM 4092 C C . ASN B 1 19 ? 14.797 -8.211 2.506 1 65.94 19 ASN B C 1
ATOM 4094 O O . ASN B 1 19 ? 14.328 -7.699 3.525 1 65.94 19 ASN B O 1
ATOM 4098 N N . LEU B 1 20 ? 14.078 -8.781 1.285 1 74.5 20 LEU B N 1
ATOM 4099 C CA . LEU B 1 20 ? 12.633 -8.594 1.41 1 74.5 20 LEU B CA 1
ATOM 4100 C C . LEU B 1 20 ? 12.039 -9.578 2.408 1 74.5 20 LEU B C 1
ATOM 4102 O O . LEU B 1 20 ? 11.25 -9.195 3.273 1 74.5 20 LEU B O 1
ATOM 4106 N N . PHE B 1 21 ? 12.484 -10.883 2.227 1 71.62 21 PHE B N 1
ATOM 4107 C CA . PHE B 1 21 ? 11.953 -11.914 3.111 1 71.62 21 PHE B CA 1
ATOM 4108 C C . PHE B 1 21 ? 13.086 -12.617 3.852 1 71.62 21 PHE B C 1
ATOM 4110 O O . PHE B 1 21 ? 14.25 -12.5 3.473 1 71.62 21 PHE B O 1
ATOM 4117 N N . SER B 1 22 ? 12.742 -13.227 5.016 1 65.62 22 SER B N 1
ATOM 4118 C CA . SER B 1 22 ? 13.711 -13.93 5.844 1 65.62 22 SER B CA 1
ATOM 4119 C C . SER B 1 22 ? 14.172 -15.219 5.184 1 65.62 22 SER B C 1
ATOM 4121 O O . SER B 1 22 ? 13.43 -15.828 4.41 1 65.62 22 SER B O 1
ATOM 4123 N N . ASP B 1 23 ? 15.477 -15.523 5.434 1 58.97 23 ASP B N 1
ATOM 4124 C CA . ASP B 1 23 ? 16.078 -16.734 4.883 1 58.97 23 ASP B CA 1
ATOM 4125 C C . ASP B 1 23 ? 15.875 -17.922 5.809 1 58.97 23 ASP B C 1
ATOM 4127 O O . ASP B 1 23 ? 16.719 -18.812 5.887 1 58.97 23 ASP B O 1
ATOM 4131 N N . GLY B 1 24 ? 14.875 -18 6.449 1 61.72 24 GLY B N 1
ATOM 4132 C CA . GLY B 1 24 ? 14.695 -19.172 7.285 1 61.72 24 GLY B CA 1
ATOM 4133 C C . GLY B 1 24 ? 14.109 -18.859 8.648 1 61.72 24 GLY B C 1
ATOM 4134 O O . GLY B 1 24 ? 13.758 -19.766 9.406 1 61.72 24 GLY B O 1
ATOM 4135 N N . GLY B 1 25 ? 14.055 -17.719 8.961 1 67.62 25 GLY B N 1
ATOM 4136 C CA . GLY B 1 25 ? 13.422 -17.359 10.219 1 67.62 25 GLY B CA 1
ATOM 4137 C C . GLY B 1 25 ? 14.414 -16.969 11.297 1 67.62 25 GLY B C 1
ATOM 4138 O O . GLY B 1 25 ? 15.625 -17.078 11.102 1 67.62 25 GLY B O 1
ATOM 4139 N N . VAL B 1 26 ? 14.023 -16.547 12.453 1 70.38 26 VAL B N 1
ATOM 4140 C CA . VAL B 1 26 ? 14.812 -16.016 13.562 1 70.38 26 VAL B CA 1
ATOM 4141 C C . VAL B 1 26 ? 15.594 -17.141 14.234 1 70.38 26 VAL B C 1
ATOM 4143 O O . VAL B 1 26 ? 16.688 -16.906 14.766 1 70.38 26 VAL B O 1
ATOM 4146 N N . PHE B 1 27 ? 15.141 -18.328 14.117 1 69.5 27 PHE B N 1
ATOM 4147 C CA . PHE B 1 27 ? 15.758 -19.422 14.852 1 69.5 27 PHE B CA 1
ATOM 4148 C C . PHE B 1 27 ? 17.016 -19.906 14.156 1 69.5 27 PHE B C 1
ATOM 4150 O O . PHE B 1 27 ? 17.844 -20.594 14.758 1 69.5 27 PHE B O 1
ATOM 4157 N N . TYR B 1 28 ? 17.188 -19.422 12.914 1 65.25 28 TYR B N 1
ATOM 4158 C CA . TYR B 1 28 ? 18.422 -19.734 12.188 1 65.25 28 TYR B CA 1
ATOM 4159 C C . TYR B 1 28 ? 19.406 -18.578 12.281 1 65.25 28 TYR B C 1
ATOM 4161 O O . TYR B 1 28 ? 20.406 -18.547 11.547 1 65.25 28 TYR B O 1
ATOM 4169 N N . GLY B 1 29 ? 19.062 -17.625 13.211 1 64.81 29 GLY B N 1
ATOM 4170 C CA . GLY B 1 29 ? 19.984 -16.531 13.453 1 64.81 29 GLY B CA 1
ATOM 4171 C C . GLY B 1 29 ? 19.641 -15.266 12.672 1 64.81 29 GLY B C 1
ATOM 4172 O O . GLY B 1 29 ? 20.391 -14.281 12.719 1 64.81 29 GLY B O 1
ATOM 4173 N N . ASP B 1 30 ? 18.625 -15.391 11.945 1 70.19 30 ASP B N 1
ATOM 4174 C CA . ASP B 1 30 ? 18.234 -14.203 11.188 1 70.19 30 ASP B CA 1
ATOM 4175 C C . ASP B 1 30 ? 17.703 -13.109 12.102 1 70.19 30 ASP B C 1
ATOM 4177 O O . ASP B 1 30 ? 17.062 -13.406 13.125 1 70.19 30 ASP B O 1
ATOM 4181 N N . ASP B 1 31 ? 18.156 -11.906 11.859 1 71.62 31 ASP B N 1
ATOM 4182 C CA . ASP B 1 31 ? 17.594 -10.773 12.578 1 71.62 31 ASP B CA 1
ATOM 4183 C C . ASP B 1 31 ? 16.109 -10.609 12.258 1 71.62 31 ASP B C 1
ATOM 4185 O O . ASP B 1 31 ? 15.727 -10.469 11.094 1 71.62 31 ASP B O 1
ATOM 4189 N N . PRO B 1 32 ? 15.352 -10.859 13.203 1 70.12 32 PRO B N 1
ATOM 4190 C CA . PRO B 1 32 ? 13.914 -10.75 12.977 1 70.12 32 PRO B CA 1
ATOM 4191 C C . PRO B 1 32 ? 13.516 -9.414 12.352 1 70.12 32 PRO B C 1
ATOM 4193 O O . PRO B 1 32 ? 12.477 -9.32 11.688 1 70.12 32 PRO B O 1
ATOM 4196 N N . PHE B 1 33 ? 14.32 -8.422 12.5 1 71.44 33 PHE B N 1
ATOM 4197 C CA . PHE B 1 33 ? 13.992 -7.094 11.992 1 71.44 33 PHE B CA 1
ATOM 4198 C C . PHE B 1 33 ? 14.844 -6.762 10.766 1 71.44 33 PHE B C 1
ATOM 4200 O O . PHE B 1 33 ? 14.859 -5.617 10.312 1 71.44 33 PHE B O 1
ATOM 4207 N N . GLY B 1 34 ? 15.5 -7.773 10.273 1 74.62 34 GLY B N 1
ATOM 4208 C CA . GLY B 1 34 ? 16.469 -7.504 9.219 1 74.62 34 GLY B CA 1
ATOM 4209 C C . GLY B 1 34 ? 15.859 -7.574 7.828 1 74.62 34 GLY B C 1
ATOM 4210 O O . GLY B 1 34 ? 16.516 -7.227 6.844 1 74.62 34 GLY B O 1
ATOM 4211 N N . HIS B 1 35 ? 14.625 -7.879 7.855 1 80.88 35 HIS B N 1
ATOM 4212 C CA . HIS B 1 35 ? 14.016 -8.047 6.539 1 80.88 35 HIS B CA 1
ATOM 4213 C C . HIS B 1 35 ? 12.906 -7.023 6.312 1 80.88 35 HIS B C 1
ATOM 4215 O O . HIS B 1 35 ? 12.195 -6.656 7.25 1 80.88 35 HIS B O 1
ATOM 4221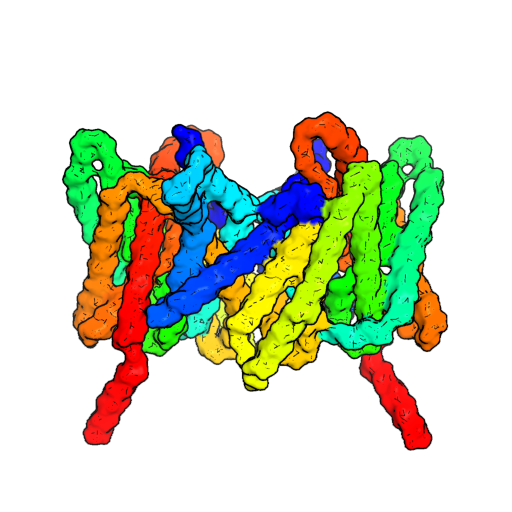 N N . VAL B 1 36 ? 12.695 -6.633 5.148 1 84.56 36 VAL B N 1
ATOM 4222 C CA . VAL B 1 36 ? 11.891 -5.473 4.785 1 84.56 36 VAL B CA 1
ATOM 4223 C C . VAL B 1 36 ? 10.414 -5.77 5.031 1 84.56 36 VAL B C 1
ATOM 4225 O O . VAL B 1 36 ? 9.711 -4.98 5.672 1 84.56 36 VAL B O 1
ATOM 4228 N N . MET B 1 37 ? 9.93 -6.934 4.633 1 87.06 37 MET B N 1
ATOM 4229 C CA . MET B 1 37 ? 8.5 -7.199 4.66 1 87.06 37 MET B CA 1
ATOM 4230 C C . MET B 1 37 ? 8.008 -7.402 6.086 1 87.06 37 MET B C 1
ATOM 4232 O O . MET B 1 37 ? 7.043 -6.766 6.516 1 87.06 37 MET B O 1
ATOM 4236 N N . PRO B 1 38 ? 8.688 -8.258 6.855 1 87.06 38 PRO B N 1
ATOM 4237 C CA . PRO B 1 38 ? 8.211 -8.422 8.234 1 87.06 38 PRO B CA 1
ATOM 4238 C C . PRO B 1 38 ? 8.305 -7.129 9.047 1 87.06 38 PRO B C 1
ATOM 4240 O O . PRO B 1 38 ? 7.426 -6.84 9.859 1 87.06 38 PRO B O 1
ATOM 4243 N N . LEU B 1 39 ? 9.352 -6.414 8.836 1 89.81 39 LEU B N 1
ATOM 4244 C CA . LEU B 1 39 ? 9.492 -5.152 9.555 1 89.81 39 LEU B CA 1
ATOM 4245 C C . LEU B 1 39 ? 8.43 -4.152 9.117 1 89.81 39 LEU B C 1
ATOM 4247 O O . LEU B 1 39 ? 7.91 -3.395 9.938 1 89.81 39 LEU B O 1
ATOM 4251 N N . PHE B 1 40 ? 8.141 -4.098 7.84 1 92.62 40 PHE B N 1
ATOM 4252 C CA . PHE B 1 40 ? 7.102 -3.219 7.32 1 92.62 40 PHE B CA 1
ATOM 4253 C C . PHE B 1 40 ? 5.754 -3.539 7.953 1 92.62 40 PHE B C 1
ATOM 4255 O O . PHE B 1 40 ? 5.023 -2.635 8.367 1 92.62 40 PHE B O 1
ATOM 4262 N N . MET B 1 41 ? 5.434 -4.793 8.008 1 93.06 41 MET B N 1
ATOM 4263 C CA . MET B 1 41 ? 4.188 -5.219 8.633 1 93.06 41 MET B CA 1
ATOM 4264 C C . MET B 1 41 ? 4.18 -4.867 10.117 1 93.06 41 MET B C 1
ATOM 4266 O O . MET B 1 41 ? 3.148 -4.461 10.664 1 93.06 41 MET B O 1
ATOM 4270 N N . LEU B 1 42 ? 5.293 -5 10.711 1 91.75 42 LEU B N 1
ATOM 4271 C CA . LEU B 1 42 ? 5.402 -4.645 12.125 1 91.75 42 LEU B CA 1
ATOM 4272 C C . LEU B 1 42 ? 5.227 -3.141 12.32 1 91.75 42 LEU B C 1
ATOM 4274 O O . LEU B 1 42 ? 4.637 -2.705 13.312 1 91.75 42 LEU B O 1
ATOM 4278 N N . HIS B 1 43 ? 5.777 -2.342 11.383 1 93.69 43 HIS B N 1
ATOM 4279 C CA . HIS B 1 43 ? 5.582 -0.897 11.43 1 93.69 43 HIS B CA 1
ATOM 4280 C C . HIS B 1 43 ? 4.102 -0.543 11.477 1 93.69 43 HIS B C 1
ATOM 4282 O O . HIS B 1 43 ? 3.68 0.286 12.281 1 93.69 43 HIS B O 1
ATOM 4288 N N . ILE B 1 44 ? 3.369 -1.201 10.648 1 94.12 44 ILE B N 1
ATOM 4289 C CA . ILE B 1 44 ? 1.938 -0.929 10.562 1 94.12 44 ILE B CA 1
ATOM 4290 C C . ILE B 1 44 ? 1.255 -1.315 11.867 1 94.12 44 ILE B C 1
ATOM 4292 O O . ILE B 1 44 ? 0.485 -0.532 12.43 1 94.12 44 ILE B O 1
ATOM 4296 N N . VAL B 1 45 ? 1.598 -2.441 12.367 1 94.06 45 VAL B N 1
ATOM 4297 C CA . VAL B 1 45 ? 0.958 -2.955 13.57 1 94.06 45 VAL B CA 1
ATOM 4298 C C . VAL B 1 45 ? 1.278 -2.043 14.758 1 94.06 45 VAL B C 1
ATOM 4300 O O . VAL B 1 45 ? 0.38 -1.641 15.5 1 94.06 45 VAL B O 1
ATOM 4303 N N . VAL B 1 46 ? 2.502 -1.699 14.891 1 93.5 46 VAL B N 1
ATOM 4304 C CA . VAL B 1 46 ? 2.943 -0.959 16.062 1 93.5 46 VAL B CA 1
ATOM 4305 C C . VAL B 1 46 ? 2.379 0.459 16.031 1 93.5 46 VAL B C 1
ATOM 4307 O O . VAL B 1 46 ? 1.875 0.961 17.031 1 93.5 46 VAL B O 1
ATOM 4310 N N . ILE B 1 47 ? 2.438 1.089 14.898 1 93.56 47 ILE B N 1
ATOM 4311 C CA . ILE B 1 47 ? 1.993 2.477 14.82 1 93.56 47 ILE B CA 1
ATOM 4312 C C . ILE B 1 47 ? 0.477 2.543 14.992 1 93.56 47 ILE B C 1
ATOM 4314 O O . ILE B 1 47 ? -0.036 3.414 15.703 1 93.56 47 ILE B O 1
ATOM 4318 N N . VAL B 1 48 ? -0.25 1.668 14.359 1 93.56 48 VAL B N 1
ATOM 4319 C CA . VAL B 1 48 ? -1.705 1.7 14.461 1 93.56 48 VAL B CA 1
ATOM 4320 C C . VAL B 1 48 ? -2.137 1.304 15.867 1 93.56 48 VAL B C 1
ATOM 4322 O O . VAL B 1 48 ? -3.033 1.922 16.453 1 93.56 48 VAL B O 1
ATOM 4325 N N . PHE B 1 49 ? -1.483 0.317 16.406 1 92.31 49 PHE B N 1
ATOM 4326 C CA . PHE B 1 49 ? -1.804 -0.104 17.766 1 92.31 49 PHE B CA 1
ATOM 4327 C C . PHE B 1 49 ? -1.525 1.018 18.75 1 92.31 49 PHE B C 1
ATOM 4329 O O . PHE B 1 49 ? -2.342 1.29 19.641 1 92.31 49 PHE B O 1
ATOM 4336 N N . THR B 1 50 ? -0.39 1.624 18.672 1 93 50 THR B N 1
ATOM 4337 C CA . THR B 1 50 ? -0.037 2.721 19.562 1 93 50 THR B CA 1
ATOM 4338 C C . THR B 1 50 ? -0.995 3.895 19.375 1 93 50 THR B C 1
ATOM 4340 O O . THR B 1 50 ? -1.378 4.547 20.359 1 93 50 THR B O 1
ATOM 4343 N N . SER B 1 51 ? -1.29 4.152 18.125 1 91.69 51 SER B N 1
ATOM 4344 C CA . SER B 1 51 ? -2.229 5.234 17.859 1 91.69 51 SER B CA 1
ATOM 4345 C C . SER B 1 51 ? -3.576 4.984 18.531 1 91.69 51 SER B C 1
ATOM 4347 O O . SER B 1 51 ? -4.16 5.895 19.109 1 91.69 51 SER B O 1
ATOM 4349 N N . ARG B 1 52 ? -4.016 3.805 18.469 1 89.12 52 ARG B N 1
ATOM 4350 C CA . ARG B 1 52 ? -5.289 3.463 19.094 1 89.12 52 ARG B CA 1
ATOM 4351 C C . ARG B 1 52 ? -5.18 3.512 20.625 1 89.12 52 ARG B C 1
ATOM 4353 O O . ARG B 1 52 ? -6.129 3.904 21.297 1 89.12 52 ARG B O 1
ATOM 4360 N N . ALA B 1 53 ? -4.098 3.068 21.141 1 91.69 53 ALA B N 1
ATOM 4361 C CA . ALA B 1 53 ? -3.877 3.125 22.578 1 91.69 53 ALA B CA 1
ATOM 4362 C C . ALA B 1 53 ? -3.871 4.566 23.078 1 91.69 53 ALA B C 1
ATOM 4364 O O . ALA B 1 53 ? -4.496 4.883 24.094 1 91.69 53 ALA B O 1
ATOM 4365 N N . VAL B 1 54 ? -3.178 5.402 22.375 1 92.5 54 VAL B N 1
ATOM 4366 C CA . VAL B 1 54 ? -3.113 6.812 22.75 1 92.5 54 VAL B CA 1
ATOM 4367 C C . VAL B 1 54 ? -4.5 7.445 22.625 1 92.5 54 VAL B C 1
ATOM 4369 O O . VAL B 1 54 ? -4.895 8.258 23.453 1 92.5 54 VAL B O 1
ATOM 4372 N N . TYR B 1 55 ? -5.156 7.094 21.531 1 88.81 55 TYR B N 1
ATOM 4373 C CA . TYR B 1 55 ? -6.508 7.602 21.344 1 88.81 55 TYR B CA 1
ATOM 4374 C C . TYR B 1 55 ? -7.406 7.219 22.516 1 88.81 55 TYR B C 1
ATOM 4376 O O . TYR B 1 55 ? -8.211 8.031 22.984 1 88.81 55 TYR B O 1
ATOM 4384 N N . PHE B 1 56 ? -7.281 6.004 22.984 1 88.25 56 PHE B N 1
ATOM 4385 C CA . PHE B 1 56 ? -8.07 5.527 24.109 1 88.25 56 PHE B CA 1
ATOM 4386 C C . PHE B 1 56 ? -7.711 6.285 25.391 1 88.25 56 PHE B C 1
ATOM 4388 O O . PHE B 1 56 ? -8.586 6.602 26.203 1 88.25 56 PHE B O 1
ATOM 4395 N N . LEU B 1 57 ? -6.492 6.555 25.547 1 90.81 57 LEU B N 1
ATOM 4396 C CA . LEU B 1 57 ? -6.016 7.254 26.734 1 90.81 57 LEU B CA 1
ATOM 4397 C C . LEU B 1 57 ? -6.457 8.711 26.719 1 90.81 57 LEU B C 1
ATOM 4399 O O . LEU B 1 57 ? -6.75 9.289 27.766 1 90.81 57 LEU B O 1
ATOM 4403 N N . LEU B 1 58 ? -6.57 9.305 25.547 1 89.19 58 LEU B N 1
ATOM 4404 C CA . LEU B 1 58 ? -6.883 10.727 25.438 1 89.19 58 LEU B CA 1
ATOM 4405 C C . LEU B 1 58 ? -8.359 10.938 25.109 1 89.19 58 LEU B C 1
ATOM 4407 O O . LEU B 1 58 ? -8.789 12.062 24.859 1 89.19 58 LEU B O 1
ATOM 4411 N N . ARG B 1 59 ? -9.07 9.898 25.016 1 83.62 59 ARG B N 1
ATOM 4412 C CA . ARG B 1 59 ? -10.492 9.938 24.688 1 83.62 59 ARG B CA 1
ATOM 4413 C C . ARG B 1 59 ? -11.234 10.922 25.578 1 83.62 59 ARG B C 1
ATOM 4415 O O . ARG B 1 59 ? -12.078 11.688 25.109 1 83.62 59 ARG B O 1
ATOM 4422 N N . PRO B 1 60 ? -10.914 10.938 26.891 1 82.69 60 PRO B N 1
ATOM 4423 C CA . PRO B 1 60 ? -11.633 11.875 27.75 1 82.69 60 PRO B CA 1
ATOM 4424 C C . PRO B 1 60 ? -11.383 13.336 27.375 1 82.69 60 PRO B C 1
ATOM 4426 O O . PRO B 1 60 ? -12.188 14.211 27.703 1 82.69 60 PRO B O 1
ATOM 4429 N N . LEU B 1 61 ? -10.336 13.586 26.656 1 83.44 61 LEU B N 1
ATOM 4430 C CA . LEU B 1 61 ? -9.992 14.945 26.25 1 83.44 61 LEU B CA 1
ATOM 4431 C C . LEU B 1 61 ? -10.57 15.266 24.875 1 83.44 61 LEU B C 1
ATOM 4433 O O . LEU B 1 61 ? -10.367 16.359 24.344 1 83.44 61 LEU B O 1
ATOM 4437 N N . LYS B 1 62 ? -11.234 14.312 24.25 1 81.12 62 LYS B N 1
ATOM 4438 C CA . LYS B 1 62 ? -11.906 14.484 22.969 1 81.12 62 LYS B CA 1
ATOM 4439 C C . LYS B 1 62 ? -10.93 14.945 21.891 1 81.12 62 LYS B C 1
ATOM 4441 O O . LYS B 1 62 ? -11.211 15.898 21.156 1 81.12 62 LYS B O 1
ATOM 4446 N N . GLN B 1 63 ? -9.844 14.398 21.906 1 86.06 63 GLN B N 1
ATOM 4447 C CA . GLN B 1 63 ? -8.836 14.742 20.922 1 86.06 63 GLN B CA 1
ATOM 4448 C C . GLN B 1 63 ? -9.086 14.031 19.594 1 86.06 63 GLN B C 1
ATOM 4450 O O . GLN B 1 63 ? -9.539 12.883 19.578 1 86.06 63 GLN B O 1
ATOM 4455 N N . PRO B 1 64 ? -8.852 14.789 18.562 1 86.12 64 PRO B N 1
ATOM 4456 C CA . PRO B 1 64 ? -8.992 14.141 17.266 1 86.12 64 PRO B CA 1
ATOM 4457 C C . PRO B 1 64 ? -7.957 13.039 17.031 1 86.12 64 PRO B C 1
ATOM 4459 O O . PRO B 1 64 ? -6.891 13.055 17.656 1 86.12 64 PRO B O 1
ATOM 4462 N N . ARG B 1 65 ? -8.289 12.125 16.25 1 85.56 65 ARG B N 1
ATOM 4463 C CA . ARG B 1 65 ? -7.434 10.984 15.938 1 85.56 65 ARG B CA 1
ATOM 4464 C C . ARG B 1 65 ? -6.105 11.445 15.344 1 85.56 65 ARG B C 1
ATOM 4466 O O . ARG B 1 65 ? -5.066 10.828 15.578 1 85.56 65 ARG B O 1
ATOM 4473 N N . LEU B 1 66 ? -6.152 12.445 14.617 1 83.94 66 LEU B N 1
ATOM 4474 C CA . LEU B 1 66 ? -4.949 12.953 13.969 1 83.94 66 LEU B CA 1
ATOM 4475 C C . LEU B 1 66 ? -3.893 13.328 15 1 83.94 66 LEU B C 1
ATOM 4477 O O . LEU B 1 66 ? -2.709 13.039 14.82 1 83.94 66 LEU B O 1
ATOM 4481 N N . VAL B 1 67 ? -4.277 14 16.031 1 87.44 67 VAL B N 1
ATOM 4482 C CA . VAL B 1 67 ? -3.361 14.406 17.094 1 87.44 67 VAL B CA 1
ATOM 4483 C C . VAL B 1 67 ? -2.787 13.164 17.781 1 87.44 67 VAL B C 1
ATOM 4485 O O . VAL B 1 67 ? -1.594 13.109 18.094 1 87.44 67 VAL B O 1
ATOM 4488 N N . CYS B 1 68 ? -3.6 12.188 17.953 1 89.19 68 CYS B N 1
ATOM 4489 C CA . CYS B 1 68 ? -3.16 10.945 18.578 1 89.19 68 CYS B CA 1
ATOM 4490 C C . CYS B 1 68 ? -2.152 10.219 17.688 1 89.19 68 CYS B C 1
ATOM 4492 O O . CYS B 1 68 ? -1.189 9.633 18.188 1 89.19 68 CYS B O 1
ATOM 4494 N N . ASP B 1 69 ? -2.395 10.258 16.422 1 88.31 69 ASP B N 1
ATOM 4495 C CA . ASP B 1 69 ? -1.478 9.625 15.484 1 88.31 69 ASP B CA 1
ATOM 4496 C C . ASP B 1 69 ? -0.106 10.297 15.516 1 88.31 69 ASP B C 1
ATOM 4498 O O . ASP B 1 69 ? 0.923 9.617 15.477 1 88.31 69 ASP B O 1
ATOM 4502 N N . ILE B 1 70 ? -0.101 11.602 15.617 1 87.31 70 ILE B N 1
ATOM 4503 C CA . ILE B 1 70 ? 1.159 12.336 15.648 1 87.31 70 ILE B CA 1
ATOM 4504 C C . ILE B 1 70 ? 1.907 12.016 16.938 1 87.31 70 ILE B C 1
ATOM 4506 O O . ILE B 1 70 ? 3.109 11.742 16.922 1 87.31 70 ILE B O 1
ATOM 4510 N N . ILE B 1 71 ? 1.207 12.023 18 1 90.44 71 ILE B N 1
ATOM 4511 C CA . ILE B 1 71 ? 1.815 11.719 19.297 1 90.44 71 ILE B CA 1
ATOM 4512 C C . ILE B 1 71 ? 2.393 10.312 19.281 1 90.44 71 ILE B C 1
ATOM 4514 O O . ILE B 1 71 ? 3.5 10.078 19.766 1 90.44 71 ILE B O 1
ATOM 4518 N N . SER B 1 72 ? 1.63 9.406 18.719 1 92 72 SER B N 1
ATOM 4519 C CA . SER B 1 72 ? 2.088 8.023 18.625 1 92 72 SER B CA 1
ATOM 4520 C C . SER B 1 72 ? 3.355 7.906 17.797 1 92 72 SER B C 1
ATOM 4522 O O . SER B 1 72 ? 4.27 7.152 18.141 1 92 72 SER B O 1
ATOM 4524 N N . GLY B 1 73 ? 3.402 8.578 16.672 1 89.25 73 GLY B N 1
ATOM 4525 C CA . GLY B 1 73 ? 4.609 8.594 15.867 1 89.25 73 GLY B CA 1
ATOM 4526 C C . GLY B 1 73 ? 5.816 9.133 16.609 1 89.25 73 GLY B C 1
ATOM 4527 O O . GLY B 1 73 ? 6.906 8.555 16.531 1 89.25 73 GLY B O 1
ATOM 4528 N N . VAL B 1 74 ? 5.625 10.172 17.375 1 87.06 74 VAL B N 1
ATOM 4529 C CA . VAL B 1 74 ? 6.707 10.797 18.125 1 87.06 74 VAL B CA 1
ATOM 4530 C C . VAL B 1 74 ? 7.184 9.859 19.234 1 87.06 74 VAL B C 1
ATOM 4532 O O . VAL B 1 74 ? 8.383 9.766 19.5 1 87.06 74 VAL B O 1
ATOM 4535 N N . LEU B 1 75 ? 6.281 9.195 19.812 1 89.75 75 LEU B N 1
ATOM 4536 C CA . LEU B 1 75 ? 6.617 8.266 20.891 1 89.75 75 LEU B CA 1
ATOM 4537 C C . LEU B 1 75 ? 7.441 7.098 20.344 1 89.75 75 LEU B C 1
ATOM 4539 O O . LEU B 1 75 ? 8.367 6.633 21.016 1 89.75 75 LEU B O 1
ATOM 4543 N N . LEU B 1 76 ? 7.113 6.668 19.172 1 91.06 76 LEU B N 1
ATOM 4544 C CA . LEU B 1 76 ? 7.766 5.492 18.594 1 91.06 76 LEU B CA 1
ATOM 4545 C C . LEU B 1 76 ? 9.086 5.871 17.938 1 91.06 76 LEU B C 1
ATOM 4547 O O . LEU B 1 76 ? 9.859 4.992 17.547 1 91.06 76 LEU B O 1
ATOM 4551 N N . GLY B 1 77 ? 9.297 7.113 17.812 1 86.44 77 GLY B N 1
ATOM 4552 C CA . GLY B 1 77 ? 10.602 7.566 17.344 1 86.44 77 GLY B CA 1
ATOM 4553 C C . GLY B 1 77 ? 11.688 7.457 18.391 1 86.44 77 GLY B C 1
ATOM 4554 O O . GLY B 1 77 ? 11.656 6.559 19.234 1 86.44 77 GLY B O 1
ATOM 4555 N N . PRO B 1 78 ? 12.656 8.203 18.266 1 84.31 78 PRO B N 1
ATOM 4556 C CA . PRO B 1 78 ? 13.75 8.141 19.234 1 84.31 78 PRO B CA 1
ATOM 4557 C C . PRO B 1 78 ? 13.344 8.625 20.625 1 84.31 78 PRO B C 1
ATOM 4559 O O . PRO B 1 78 ? 14.062 8.391 21.609 1 84.31 78 PRO B O 1
ATOM 4562 N N . THR B 1 79 ? 12.242 9.133 20.812 1 80.62 79 THR B N 1
ATOM 4563 C CA . THR B 1 79 ? 11.805 9.711 22.078 1 80.62 79 THR B CA 1
ATOM 4564 C C . THR B 1 79 ? 11.586 8.625 23.125 1 80.62 79 THR B C 1
ATOM 4566 O O . THR B 1 79 ? 12.07 8.727 24.25 1 80.62 79 THR B O 1
ATOM 4569 N N . LEU B 1 80 ? 10.844 7.578 22.75 1 80.19 80 LEU B N 1
ATOM 4570 C CA . LEU B 1 80 ? 10.523 6.52 23.703 1 80.19 80 LEU B CA 1
ATOM 4571 C C . LEU B 1 80 ? 11.789 5.805 24.156 1 80.19 80 LEU B C 1
ATOM 4573 O O . LEU B 1 80 ? 12 5.605 25.359 1 80.19 80 LEU B O 1
ATOM 4577 N N . PRO B 1 81 ? 12.641 5.414 23.203 1 81.5 81 PRO B N 1
ATOM 4578 C CA . PRO B 1 81 ? 13.875 4.766 23.656 1 81.5 81 PRO B CA 1
ATOM 4579 C C . PRO B 1 81 ? 14.75 5.688 24.5 1 81.5 81 PRO B C 1
ATOM 4581 O O . PRO B 1 81 ? 15.445 5.223 25.422 1 81.5 81 PRO B O 1
ATOM 4584 N N . SER B 1 82 ? 14.75 6.961 24.172 1 78 82 SER B N 1
ATOM 4585 C CA . SER B 1 82 ? 15.508 7.914 24.969 1 78 82 SER B CA 1
ATOM 4586 C C . SER B 1 82 ? 14.938 8.023 26.375 1 78 82 SER B C 1
ATOM 4588 O O . SER B 1 82 ? 15.688 8.102 27.359 1 78 82 SER B O 1
ATOM 4590 N N . LEU B 1 83 ? 13.641 8.023 26.484 1 76.62 83 LEU B N 1
ATOM 4591 C CA . LEU B 1 83 ? 12.984 8.086 27.781 1 76.62 83 LEU B CA 1
ATOM 4592 C C . LEU B 1 83 ? 13.219 6.801 28.562 1 76.62 83 LEU B C 1
ATOM 4594 O O . LEU B 1 83 ? 13.422 6.844 29.781 1 76.62 83 LEU B O 1
ATOM 4598 N N . LEU B 1 84 ? 13.156 5.715 27.797 1 77.56 84 LEU B N 1
ATOM 4599 C CA . LEU B 1 84 ? 13.391 4.434 28.453 1 77.56 84 LEU B CA 1
ATOM 4600 C C . LEU B 1 84 ? 14.82 4.34 28.969 1 77.56 84 LEU B C 1
ATOM 4602 O O . LEU B 1 84 ? 15.062 3.814 30.062 1 77.56 84 LEU B O 1
ATOM 4606 N N . SER B 1 85 ? 15.766 4.785 28.141 1 75.25 85 SER B N 1
ATOM 4607 C CA . SER B 1 85 ? 17.156 4.805 28.562 1 75.25 85 SER B CA 1
ATOM 4608 C C . SER B 1 85 ? 17.359 5.668 29.797 1 75.25 85 SER B C 1
ATOM 4610 O O . SER B 1 85 ? 18.094 5.293 30.703 1 75.25 85 SER B O 1
ATOM 4612 N N . ARG B 1 86 ? 16.688 6.797 29.875 1 73.06 86 ARG B N 1
ATOM 4613 C CA . ARG B 1 86 ? 16.797 7.695 31.031 1 73.06 86 ARG B CA 1
ATOM 4614 C C . ARG B 1 86 ? 16.156 7.074 32.25 1 73.06 86 ARG B C 1
ATOM 4616 O O . ARG B 1 86 ? 16.672 7.211 33.375 1 73.06 86 ARG B O 1
ATOM 4623 N N . LEU B 1 87 ? 15.031 6.391 31.969 1 73.88 87 LEU B N 1
ATOM 4624 C CA . LEU B 1 87 ? 14.336 5.754 33.094 1 73.88 87 LEU B CA 1
ATOM 4625 C C . LEU B 1 87 ? 15.172 4.617 33.656 1 73.88 87 LEU B C 1
ATOM 4627 O O . LEU B 1 87 ? 15.258 4.477 34.875 1 73.88 87 LEU B O 1
ATOM 4631 N N . LEU B 1 88 ? 15.727 3.867 32.75 1 74.31 88 LEU B N 1
ATOM 4632 C CA . LEU B 1 88 ? 16.562 2.764 33.219 1 74.31 88 LEU B CA 1
ATOM 4633 C C . LEU B 1 88 ? 17.797 3.283 33.938 1 74.31 88 LEU B C 1
ATOM 4635 O O . LEU B 1 88 ? 18.219 2.705 34.938 1 74.31 88 LEU B O 1
ATOM 4639 N N . SER B 1 89 ? 18.375 4.391 33.344 1 69.06 89 SER B N 1
ATOM 4640 C CA . SER B 1 89 ? 19.516 5.02 34.031 1 69.06 89 SER B CA 1
ATOM 4641 C C . SER B 1 89 ? 19.125 5.559 35.406 1 69.06 89 SER B C 1
ATOM 4643 O O . SER B 1 89 ? 19.891 5.465 36.344 1 69.06 89 SER B O 1
ATOM 4645 N N . PHE B 1 90 ? 17.953 6.098 35.438 1 66.5 90 PHE B N 1
ATOM 4646 C CA . PHE B 1 90 ? 17.453 6.621 36.688 1 66.5 90 PHE B CA 1
ATOM 4647 C C . PHE B 1 90 ? 17.266 5.5 37.719 1 66.5 90 PHE B C 1
ATOM 4649 O O . PHE B 1 90 ? 17.641 5.637 38.875 1 66.5 90 PHE B O 1
ATOM 4656 N N . PHE B 1 91 ? 16.625 4.348 37.156 1 67.62 91 PHE B N 1
ATOM 4657 C CA . PHE B 1 91 ? 16.391 3.217 38.031 1 67.62 91 PHE B CA 1
ATOM 4658 C C . PHE B 1 91 ? 17.703 2.611 38.5 1 67.62 91 PHE B C 1
ATOM 4660 O O . PHE B 1 91 ? 17.812 2.176 39.656 1 67.62 91 PHE B O 1
ATOM 4667 N N . HIS B 1 92 ? 18.594 2.605 37.562 1 66.31 92 HIS B N 1
ATOM 4668 C CA . HIS B 1 92 ? 19.906 2.088 37.969 1 66.31 92 HIS B CA 1
ATOM 4669 C C . HIS B 1 92 ? 20.547 2.982 39.031 1 66.31 92 HIS B C 1
ATOM 4671 O O . HIS B 1 92 ? 21.219 2.488 39.938 1 66.31 92 HIS B O 1
ATOM 4677 N N . HIS B 1 93 ? 20.312 4.25 38.812 1 63.94 93 HIS B N 1
ATOM 4678 C CA . HIS B 1 93 ? 20.859 5.195 39.781 1 63.94 93 HIS B CA 1
ATOM 4679 C C . HIS B 1 93 ? 20.172 5.066 41.125 1 63.94 93 HIS B C 1
ATOM 4681 O O . HIS B 1 93 ? 20.828 5.137 42.188 1 63.94 93 HIS B O 1
ATOM 4687 N N . VAL B 1 94 ? 18.891 4.875 41 1 61.53 94 VAL B N 1
ATOM 4688 C CA . VAL B 1 94 ? 18.109 4.809 42.219 1 61.53 94 VAL B CA 1
ATOM 4689 C C . VAL B 1 94 ? 18.391 3.492 42.938 1 61.53 94 VAL B C 1
ATOM 4691 O O . VAL B 1 94 ? 18.516 3.461 44.156 1 61.53 94 VAL B O 1
ATOM 4694 N N . PHE B 1 95 ? 18.375 2.447 42.062 1 62.25 95 PHE B N 1
ATOM 4695 C CA . PHE B 1 95 ? 18.547 1.146 42.688 1 62.25 95 PHE B CA 1
ATOM 4696 C C . PHE B 1 95 ? 20.031 0.838 42.875 1 62.25 95 PHE B C 1
ATOM 4698 O O . PHE B 1 95 ? 20.391 -0.252 43.344 1 62.25 95 PHE B O 1
ATOM 4705 N N . ASP B 1 96 ? 20.891 1.907 42.812 1 55.78 96 ASP B N 1
ATOM 4706 C CA . ASP B 1 96 ? 22.312 1.891 43.156 1 55.78 96 ASP B CA 1
ATOM 4707 C C . ASP B 1 96 ? 23.016 0.688 42.531 1 55.78 96 ASP B C 1
ATOM 4709 O O . ASP B 1 96 ? 23.703 -0.066 43.219 1 55.78 96 ASP B O 1
ATOM 4713 N N . VAL B 1 97 ? 22.438 0.264 41.406 1 52.38 97 VAL B N 1
ATOM 4714 C CA . VAL B 1 97 ? 23.141 -0.875 40.812 1 52.38 97 VAL B CA 1
ATOM 4715 C C . VAL B 1 97 ? 24.516 -0.438 40.312 1 52.38 97 VAL B C 1
ATOM 4717 O O . VAL B 1 97 ? 24.672 0.683 39.812 1 52.38 97 VAL B O 1
ATOM 4720 N N . GLU B 1 98 ? 25.594 -0.938 40.781 1 51.28 98 GLU B N 1
ATOM 4721 C CA . GLU B 1 98 ? 27 -0.677 40.469 1 51.28 98 GLU B CA 1
ATOM 4722 C C . GLU B 1 98 ? 27.234 -0.738 38.969 1 51.28 98 GLU B C 1
ATOM 4724 O O . GLU B 1 98 ? 26.766 -1.651 38.312 1 51.28 98 GLU B O 1
ATOM 4729 N N . GLY B 1 99 ? 27.906 0.422 38.156 1 50.78 99 GLY B N 1
ATOM 4730 C CA . GLY B 1 99 ? 28.375 0.547 36.781 1 50.78 99 GLY B CA 1
ATOM 4731 C C . GLY B 1 99 ? 27.312 1.071 35.812 1 50.78 99 GLY B C 1
ATOM 4732 O O . GLY B 1 99 ? 26.359 0.362 35.5 1 50.78 99 GLY B O 1
ATOM 4733 N N . THR B 1 100 ? 26.922 2.281 35.875 1 50.22 100 THR B N 1
ATOM 4734 C CA . THR B 1 100 ? 25.875 2.92 35.094 1 50.22 100 THR B CA 1
ATOM 4735 C C . THR B 1 100 ? 25.938 2.48 33.625 1 50.22 100 THR B C 1
ATOM 4737 O O . THR B 1 100 ? 26.859 2.863 32.906 1 50.22 100 THR B O 1
ATOM 4740 N N . PRO B 1 101 ? 25.438 1.245 33.281 1 54.94 101 PRO B N 1
ATOM 4741 C CA . PRO B 1 101 ? 25.531 0.84 31.875 1 54.94 101 PRO B CA 1
ATOM 4742 C C . PRO B 1 101 ? 24.953 1.881 30.922 1 54.94 101 PRO B C 1
ATOM 4744 O O . PRO B 1 101 ? 24.031 2.617 31.281 1 54.94 101 PRO B O 1
ATOM 4747 N N . ASP B 1 102 ? 25.75 2.551 30.016 1 57.72 102 ASP B N 1
ATOM 4748 C CA . ASP B 1 102 ? 25.391 3.475 28.953 1 57.72 102 ASP B CA 1
ATOM 4749 C C . ASP B 1 102 ? 24.266 2.906 28.094 1 57.72 102 ASP B C 1
ATOM 4751 O O . ASP B 1 102 ? 24.453 1.926 27.375 1 57.72 102 ASP B O 1
ATOM 4755 N N . TYR B 1 103 ? 23.031 3.271 28.609 1 62.19 103 TYR B N 1
ATOM 4756 C CA . TYR B 1 103 ? 21.859 2.781 27.906 1 62.19 103 TYR B CA 1
ATOM 4757 C C . TYR B 1 103 ? 21.641 3.539 26.594 1 62.19 103 TYR B C 1
ATOM 4759 O O . TYR B 1 103 ? 20.609 3.4 25.953 1 62.19 103 TYR B O 1
ATOM 4767 N N . SER B 1 104 ? 22.609 4.348 26.312 1 63.59 104 SER B N 1
ATOM 4768 C CA . SER B 1 104 ? 22.531 5.098 25.062 1 63.59 104 SER B CA 1
ATOM 4769 C C . SER B 1 104 ? 22.5 4.168 23.859 1 63.59 104 SER B C 1
ATOM 4771 O O . SER B 1 104 ? 22 4.539 22.797 1 63.59 104 SER B O 1
ATOM 4773 N N . HIS B 1 105 ? 22.891 2.93 24.203 1 76.69 105 HIS B N 1
ATOM 4774 C CA . HIS B 1 105 ? 22.953 1.969 23.109 1 76.69 105 HIS B CA 1
ATOM 4775 C C . HIS B 1 105 ? 21.562 1.475 22.734 1 76.69 105 HIS B C 1
ATOM 4777 O O . HIS B 1 105 ? 21.359 0.99 21.609 1 76.69 105 HIS B O 1
ATOM 4783 N N . ILE B 1 106 ? 20.734 1.653 23.812 1 77.56 106 ILE B N 1
ATOM 4784 C CA . ILE B 1 106 ? 19.375 1.165 23.562 1 77.56 106 ILE B CA 1
ATOM 4785 C C . ILE B 1 106 ? 18.734 1.995 22.453 1 77.56 106 ILE B C 1
ATOM 4787 O O . ILE B 1 106 ? 18.062 1.451 21.562 1 77.56 106 ILE B O 1
ATOM 4791 N N . LYS B 1 107 ? 18.938 3.283 22.547 1 77.88 107 LYS B N 1
ATOM 4792 C CA . LYS B 1 107 ? 18.391 4.176 21.531 1 77.88 107 LYS B CA 1
ATOM 4793 C C . LYS B 1 107 ? 18.922 3.832 20.141 1 77.88 107 LYS B C 1
ATOM 4795 O O . LYS B 1 107 ? 18.141 3.707 19.188 1 77.88 107 LYS B O 1
ATOM 4800 N N . GLN B 1 108 ? 20.172 3.609 20.125 1 77.88 108 GLN B N 1
ATOM 4801 C CA . GLN B 1 108 ? 20.797 3.338 18.828 1 77.88 108 GLN B CA 1
ATOM 4802 C C . GLN B 1 108 ? 20.359 1.982 18.281 1 77.88 108 GLN B C 1
ATOM 4804 O O . GLN B 1 108 ? 20.094 1.849 17.094 1 77.88 108 GLN B O 1
ATOM 4809 N N . ARG B 1 109 ? 20.281 1.077 19.172 1 80.38 109 ARG B N 1
ATOM 4810 C CA . ARG B 1 109 ? 19.859 -0.254 18.734 1 80.38 109 ARG B CA 1
ATOM 4811 C C . ARG B 1 109 ? 18.422 -0.241 18.234 1 80.38 109 ARG B C 1
ATOM 4813 O O . ARG B 1 109 ? 18.094 -0.904 17.25 1 80.38 109 ARG B O 1
ATOM 4820 N N . TYR B 1 110 ? 17.641 0.488 18.953 1 85.06 110 TYR B N 1
ATOM 4821 C CA . TYR B 1 110 ? 16.234 0.607 18.562 1 85.06 110 TYR B CA 1
ATOM 4822 C C . TYR B 1 110 ? 16.109 1.283 17.203 1 85.06 110 TYR B C 1
ATOM 4824 O O . TYR B 1 110 ? 15.383 0.801 16.328 1 85.06 110 TYR B O 1
ATOM 4832 N N . MET B 1 111 ? 16.781 2.309 17.031 1 81.94 111 MET B N 1
ATOM 4833 C CA . MET B 1 111 ? 16.688 3.078 15.789 1 81.94 111 MET B CA 1
ATOM 4834 C C . MET B 1 111 ? 17.234 2.281 14.609 1 81.94 111 MET B C 1
ATOM 4836 O O . MET B 1 111 ? 16.672 2.344 13.508 1 81.94 111 MET B O 1
ATOM 4840 N N . ASP B 1 112 ? 18.203 1.503 14.898 1 78.75 112 ASP B N 1
ATOM 4841 C CA . ASP B 1 112 ? 18.797 0.701 13.836 1 78.75 112 ASP B CA 1
ATOM 4842 C C . ASP B 1 112 ? 17.891 -0.464 13.453 1 78.75 112 ASP B C 1
ATOM 4844 O O . ASP B 1 112 ? 17.859 -0.869 12.289 1 78.75 112 ASP B O 1
ATOM 4848 N N . ALA B 1 113 ? 17.281 -0.899 14.43 1 82 113 ALA B N 1
ATOM 4849 C CA . ALA B 1 113 ? 16.422 -2.059 14.195 1 82 113 ALA B CA 1
ATOM 4850 C C . ALA B 1 113 ? 15.102 -1.646 13.547 1 82 113 ALA B C 1
ATOM 4852 O O . ALA B 1 113 ? 14.625 -2.307 12.625 1 82 113 ALA B O 1
ATOM 4853 N N . MET B 1 114 ? 14.625 -0.589 13.938 1 84.69 114 MET B N 1
ATOM 4854 C CA . MET B 1 114 ? 13.273 -0.195 13.531 1 84.69 114 MET B CA 1
ATOM 4855 C C . MET B 1 114 ? 13.312 0.633 12.258 1 84.69 114 MET B C 1
ATOM 4857 O O . MET B 1 114 ? 12.359 0.62 11.477 1 84.69 114 MET B O 1
ATOM 4861 N N . PHE B 1 115 ? 14.328 1.322 12.031 1 84 115 PHE B N 1
ATOM 4862 C CA . PHE B 1 115 ? 14.328 2.266 10.922 1 84 115 PHE B CA 1
ATOM 4863 C C . PHE B 1 115 ? 15.516 2.01 10 1 84 115 PHE B C 1
ATOM 4865 O O . PHE B 1 115 ? 16.328 2.904 9.766 1 84 115 PHE B O 1
ATOM 4872 N N . ARG B 1 116 ? 15.445 0.887 9.383 1 80.44 116 ARG B N 1
ATOM 4873 C CA . ARG B 1 116 ? 16.438 0.549 8.367 1 80.44 116 ARG B CA 1
ATOM 4874 C C . ARG B 1 116 ? 16.188 1.316 7.074 1 80.44 116 ARG B C 1
ATOM 4876 O O . ARG B 1 116 ? 15.039 1.634 6.75 1 80.44 116 ARG B O 1
ATOM 4883 N N . THR B 1 117 ? 17.141 1.586 6.371 1 74.38 117 THR B N 1
ATOM 4884 C CA . THR B 1 117 ? 17.094 2.473 5.215 1 74.38 117 THR B CA 1
ATOM 4885 C C . THR B 1 117 ? 16.031 1.996 4.219 1 74.38 117 THR B C 1
ATOM 4887 O O . THR B 1 117 ? 15.203 2.781 3.764 1 74.38 117 THR B O 1
ATOM 4890 N N . ASP B 1 118 ? 16.047 0.658 3.912 1 75.44 118 ASP B N 1
ATOM 4891 C CA . ASP B 1 118 ? 15.109 0.124 2.93 1 75.44 118 ASP B CA 1
ATOM 4892 C C . ASP B 1 118 ? 13.672 0.222 3.432 1 75.44 118 ASP B C 1
ATOM 4894 O O . ASP B 1 118 ? 12.75 0.503 2.656 1 75.44 118 ASP B O 1
ATOM 4898 N N . ASN B 1 119 ? 13.547 0.092 4.676 1 85 119 ASN B N 1
ATOM 4899 C CA . ASN B 1 119 ? 12.203 0.129 5.246 1 85 119 ASN B CA 1
ATOM 4900 C C . ASN B 1 119 ? 11.688 1.56 5.371 1 85 119 ASN B C 1
ATOM 4902 O O . ASN B 1 119 ? 10.484 1.803 5.25 1 85 119 ASN B O 1
ATOM 4906 N N . VAL B 1 120 ? 12.641 2.439 5.609 1 82.44 120 VAL B N 1
ATOM 4907 C CA . VAL B 1 120 ? 12.242 3.838 5.707 1 82.44 120 VAL B CA 1
ATOM 4908 C C . VAL B 1 120 ? 11.734 4.324 4.352 1 82.44 120 VAL B C 1
ATOM 4910 O O . VAL B 1 120 ? 10.719 5.02 4.27 1 82.44 120 VAL B O 1
ATOM 4913 N N . SER B 1 121 ? 12.398 3.896 3.311 1 80.31 121 SER B N 1
ATOM 4914 C CA . SER B 1 121 ? 11.984 4.27 1.965 1 80.31 121 SER B CA 1
ATOM 4915 C C . SER B 1 121 ? 10.609 3.691 1.633 1 80.31 121 SER B C 1
ATOM 4917 O O . SER B 1 121 ? 9.766 4.375 1.053 1 80.31 121 SER B O 1
ATOM 4919 N N . LEU B 1 122 ? 10.414 2.465 2.012 1 87.19 122 LEU B N 1
ATOM 4920 C CA . LEU B 1 122 ? 9.133 1.81 1.786 1 87.19 122 LEU B CA 1
ATOM 4921 C C . LEU B 1 122 ? 8.023 2.488 2.59 1 87.19 122 LEU B C 1
ATOM 4923 O O . LEU B 1 122 ? 6.953 2.771 2.057 1 87.19 122 LEU B O 1
ATOM 4927 N N . MET B 1 123 ? 8.344 2.742 3.814 1 87.56 123 MET B N 1
ATOM 4928 C CA . MET B 1 123 ? 7.379 3.377 4.707 1 87.56 123 MET B CA 1
ATOM 4929 C C . MET B 1 123 ? 6.977 4.75 4.18 1 87.56 123 MET B C 1
ATOM 4931 O O . MET B 1 123 ? 5.793 5.09 4.152 1 87.56 123 MET B O 1
ATOM 4935 N N . ARG B 1 124 ? 7.891 5.512 3.691 1 83.12 124 ARG B N 1
ATOM 4936 C CA . ARG B 1 124 ? 7.629 6.852 3.176 1 83.12 124 ARG B CA 1
ATOM 4937 C C . ARG B 1 124 ? 6.793 6.797 1.903 1 83.12 124 ARG B C 1
ATOM 4939 O O . ARG B 1 124 ? 5.879 7.605 1.72 1 83.12 124 ARG B O 1
ATOM 4946 N N . SER B 1 125 ? 7.168 5.875 1.096 1 86.94 125 SER B N 1
ATOM 4947 C CA . SER B 1 125 ? 6.445 5.746 -0.166 1 86.94 125 SER B CA 1
ATOM 4948 C C . SER B 1 125 ? 4.992 5.34 0.065 1 86.94 125 SER B C 1
ATOM 4950 O O . SER B 1 125 ? 4.078 5.941 -0.501 1 86.94 125 SER B O 1
ATOM 4952 N N . VAL B 1 126 ? 4.793 4.375 0.907 1 90.62 126 VAL B N 1
ATOM 4953 C CA . VAL B 1 126 ? 3.447 3.883 1.175 1 90.62 126 VAL B CA 1
ATOM 4954 C C . VAL B 1 126 ? 2.645 4.949 1.918 1 90.62 126 VAL B C 1
ATOM 4956 O O . VAL B 1 126 ? 1.45 5.125 1.668 1 90.62 126 VAL B O 1
ATOM 4959 N N . ALA B 1 127 ? 3.301 5.648 2.807 1 88.44 127 ALA B N 1
ATOM 4960 C CA . ALA B 1 127 ? 2.654 6.73 3.545 1 88.44 127 ALA B CA 1
ATOM 4961 C C . ALA B 1 127 ? 2.193 7.84 2.602 1 88.44 127 ALA B C 1
ATOM 4963 O O . ALA B 1 127 ? 1.079 8.352 2.732 1 88.44 127 ALA B O 1
ATOM 4964 N N . SER B 1 128 ? 3.059 8.211 1.664 1 84 128 SER B N 1
ATOM 4965 C CA . SER B 1 128 ? 2.721 9.258 0.706 1 84 128 SER B CA 1
ATOM 4966 C C . SER B 1 128 ? 1.565 8.828 -0.194 1 84 128 SER B C 1
ATOM 4968 O O . SER B 1 128 ? 0.697 9.641 -0.525 1 84 128 SER B O 1
ATOM 4970 N N . TYR B 1 129 ? 1.617 7.609 -0.588 1 90 129 TYR B N 1
ATOM 4971 C CA . TYR B 1 129 ? 0.538 7.047 -1.393 1 90 129 TYR B CA 1
ATOM 4972 C C . TYR B 1 129 ? -0.78 7.066 -0.627 1 90 129 TYR B C 1
ATOM 4974 O O . TYR B 1 129 ? -1.815 7.457 -1.171 1 90 129 TYR B O 1
ATOM 4982 N N . GLY B 1 130 ? -0.765 6.578 0.633 1 88.31 130 GLY B N 1
ATOM 4983 C CA . GLY B 1 130 ? -1.941 6.605 1.487 1 88.31 130 GLY B CA 1
ATOM 4984 C C . GLY B 1 130 ? -2.467 8.008 1.733 1 88.31 130 GLY B C 1
ATOM 4985 O O . GLY B 1 130 ? -3.68 8.227 1.73 1 88.31 130 GLY B O 1
ATOM 4986 N N . PHE B 1 131 ? -1.594 8.938 1.889 1 83.94 131 PHE B N 1
ATOM 4987 C CA . PHE B 1 131 ? -1.965 10.328 2.113 1 83.94 131 PHE B CA 1
ATOM 4988 C C . PHE B 1 131 ? -2.684 10.898 0.896 1 83.94 131 PHE B C 1
ATOM 4990 O O . PHE B 1 131 ? -3.68 11.617 1.035 1 83.94 131 PHE B O 1
ATOM 4997 N N . MET B 1 132 ? -2.172 10.617 -0.239 1 87.31 132 MET B N 1
ATOM 4998 C CA . MET B 1 132 ? -2.807 11.062 -1.477 1 87.31 132 MET B CA 1
ATOM 4999 C C . MET B 1 132 ? -4.227 10.516 -1.59 1 87.31 132 MET B C 1
ATOM 5001 O O . MET B 1 132 ? -5.156 11.258 -1.911 1 87.31 132 MET B O 1
ATOM 5005 N N . LEU B 1 133 ? -4.395 9.219 -1.276 1 90.69 133 LEU B N 1
ATOM 5006 C CA . LEU B 1 133 ? -5.707 8.594 -1.359 1 90.69 133 LEU B CA 1
ATOM 5007 C C . LEU B 1 133 ? -6.656 9.18 -0.317 1 90.69 133 LEU B C 1
ATOM 5009 O O . LEU B 1 133 ? -7.848 9.359 -0.585 1 90.69 133 LEU B O 1
ATOM 5013 N N . GLN B 1 134 ? -6.137 9.469 0.823 1 85.62 134 GLN B N 1
ATOM 5014 C CA . GLN B 1 134 ? -6.961 10.055 1.88 1 85.62 134 GLN B CA 1
ATOM 5015 C C . GLN B 1 134 ? -7.465 11.438 1.487 1 85.62 134 GLN B C 1
ATOM 5017 O O . GLN B 1 134 ? -8.625 11.773 1.74 1 85.62 134 GLN B O 1
ATOM 5022 N N . LEU B 1 135 ? -6.633 12.172 0.902 1 82.25 135 LEU B N 1
ATOM 5023 C CA . LEU B 1 135 ? -7.039 13.508 0.493 1 82.25 135 LEU B CA 1
ATOM 5024 C C . LEU B 1 135 ? -8.062 13.445 -0.633 1 82.25 135 LEU B C 1
ATOM 5026 O O . LEU B 1 135 ? -8.977 14.273 -0.694 1 82.25 135 LEU B O 1
ATOM 5030 N N . PHE B 1 136 ? -7.891 12.516 -1.529 1 90.56 136 PHE B N 1
ATOM 5031 C CA . PHE B 1 136 ? -8.898 12.258 -2.553 1 90.56 136 PHE B CA 1
ATOM 5032 C C . PHE B 1 136 ? -10.242 11.938 -1.92 1 90.56 136 PHE B C 1
ATOM 5034 O O . PHE B 1 136 ? -11.273 12.477 -2.328 1 90.56 136 PHE B O 1
ATOM 5041 N N . LEU B 1 137 ? -10.227 11.164 -0.821 1 87.94 137 LEU B N 1
ATOM 5042 C CA . LEU B 1 137 ? -11.453 10.734 -0.147 1 87.94 137 LEU B CA 1
ATOM 5043 C C . LEU B 1 137 ? -12.117 11.906 0.566 1 87.94 137 LEU B C 1
ATOM 5045 O O . LEU B 1 137 ? -13.336 12.062 0.505 1 87.94 137 LEU B O 1
ATOM 5049 N N . ILE B 1 138 ? -11.32 12.656 1.234 1 80.69 138 ILE B N 1
ATOM 5050 C CA . ILE B 1 138 ? -11.852 13.812 1.952 1 80.69 138 ILE B CA 1
ATOM 5051 C C . ILE B 1 138 ? -12.5 14.781 0.964 1 80.69 138 ILE B C 1
ATOM 5053 O O . ILE B 1 138 ? -13.547 15.359 1.251 1 80.69 138 ILE B O 1
ATOM 5057 N N . SER B 1 139 ? -11.852 14.93 -0.167 1 84.19 139 SER B N 1
ATOM 5058 C CA . SER B 1 139 ? -12.391 15.82 -1.189 1 84.19 139 SER B CA 1
ATOM 5059 C C . SER B 1 139 ? -13.703 15.289 -1.752 1 84.19 139 SER B C 1
ATOM 5061 O O . SER B 1 139 ? -14.602 16.062 -2.078 1 84.19 139 SER B O 1
ATOM 5063 N N . VAL B 1 140 ? -13.812 14.016 -1.87 1 87.12 140 VAL B N 1
ATOM 5064 C CA . VAL B 1 140 ? -15.039 13.391 -2.363 1 87.12 140 VAL B CA 1
ATOM 5065 C C . VAL B 1 140 ? -16.172 13.648 -1.379 1 87.12 140 VAL B C 1
ATOM 5067 O O . VAL B 1 140 ? -17.328 13.82 -1.784 1 87.12 140 VAL B O 1
ATOM 5070 N N . LYS B 1 141 ? -15.883 13.711 -0.122 1 82.12 141 LYS B N 1
ATOM 5071 C CA . LYS B 1 141 ? -16.891 13.883 0.923 1 82.12 141 LYS B CA 1
ATOM 5072 C C . LYS B 1 141 ? -17.281 15.352 1.074 1 82.12 141 LYS B C 1
ATOM 5074 O O . LYS B 1 141 ? -18.266 15.672 1.732 1 82.12 141 LYS B O 1
ATOM 5079 N N . THR B 1 142 ? -16.484 16.203 0.409 1 78.38 142 THR B N 1
ATOM 5080 C CA . THR B 1 142 ? -16.703 17.641 0.525 1 78.38 142 THR B CA 1
ATOM 5081 C C . THR B 1 142 ? -17.562 18.156 -0.631 1 78.38 142 THR B C 1
ATOM 5083 O O . THR B 1 142 ? -17.328 17.797 -1.787 1 78.38 142 THR B O 1
ATOM 5086 N N . ASP B 1 143 ? -18.531 18.906 -0.379 1 75.69 143 ASP B N 1
ATOM 5087 C CA . ASP B 1 143 ? -19.375 19.516 -1.406 1 75.69 143 ASP B CA 1
ATOM 5088 C C . ASP B 1 143 ? -18.766 20.812 -1.935 1 75.69 143 ASP B C 1
ATOM 5090 O O . ASP B 1 143 ? -18.703 21.812 -1.217 1 75.69 143 ASP B O 1
ATOM 5094 N N . PRO B 1 144 ? -18.297 20.766 -3.148 1 74.44 144 PRO B N 1
ATOM 5095 C CA . PRO B 1 144 ? -17.641 21.953 -3.678 1 74.44 144 PRO B CA 1
ATOM 5096 C C . PRO B 1 144 ? -18.594 23.125 -3.9 1 74.44 144 PRO B C 1
ATOM 5098 O O . PRO B 1 144 ? -18.172 24.281 -3.941 1 74.44 144 PRO B O 1
ATOM 5101 N N . SER B 1 145 ? -19.891 22.875 -4.176 1 70.44 145 SER B N 1
ATOM 5102 C CA . SER B 1 145 ? -20.859 23.938 -4.469 1 70.44 145 SER B CA 1
ATOM 5103 C C . SER B 1 145 ? -20.891 24.984 -3.359 1 70.44 145 SER B C 1
ATOM 5105 O O . SER B 1 145 ? -20.984 26.172 -3.633 1 70.44 145 SER B O 1
ATOM 5107 N N . ASN B 1 146 ? -20.578 24.562 -2.201 1 62.88 146 ASN B N 1
ATOM 5108 C CA . ASN B 1 146 ? -20.703 25.469 -1.068 1 62.88 146 ASN B CA 1
ATOM 5109 C C . ASN B 1 146 ? -19.406 26.219 -0.805 1 62.88 146 ASN B C 1
ATOM 5111 O O . ASN B 1 146 ? -19.406 27.297 -0.229 1 62.88 146 ASN B O 1
ATOM 5115 N N . ILE B 1 147 ? -18.375 25.719 -1.295 1 63.47 147 ILE B N 1
ATOM 5116 C CA . ILE B 1 147 ? -17.062 26.328 -1.098 1 63.47 147 ILE B CA 1
ATOM 5117 C C . ILE B 1 147 ? -16.953 27.578 -1.973 1 63.47 147 ILE B C 1
ATOM 5119 O O . ILE B 1 147 ? -16.406 28.594 -1.54 1 63.47 147 ILE B O 1
ATOM 5123 N N . TRP B 1 148 ? -17.547 27.531 -2.998 1 65.94 148 TRP B N 1
ATOM 5124 C CA . TRP B 1 148 ? -17.391 28.609 -3.957 1 65.94 148 TRP B CA 1
ATOM 5125 C C . TRP B 1 148 ? -18.344 29.766 -3.648 1 65.94 148 TRP B C 1
ATOM 5127 O O . TRP B 1 148 ? -18.141 30.891 -4.09 1 65.94 148 TRP B O 1
ATOM 5137 N N . ARG B 1 149 ? -19.297 29.484 -2.842 1 64.38 149 ARG B N 1
ATOM 5138 C CA . ARG B 1 149 ? -20.281 30.516 -2.539 1 64.38 149 ARG B CA 1
ATOM 5139 C C . ARG B 1 149 ? -19.734 31.531 -1.55 1 64.38 149 ARG B C 1
ATOM 5141 O O . ARG B 1 149 ? -20.188 32.656 -1.506 1 64.38 149 ARG B O 1
ATOM 5148 N N . CYS B 1 150 ? -18.781 31.125 -0.733 1 65.19 150 CYS B N 1
ATOM 5149 C CA . CYS B 1 150 ? -18.234 32.031 0.287 1 65.19 150 CYS B CA 1
ATOM 5150 C C . CYS B 1 150 ? -17.25 33 -0.322 1 65.19 150 CYS B C 1
ATOM 5152 O O . CYS B 1 150 ? -16.703 33.875 0.382 1 65.19 150 CYS B O 1
ATOM 5154 N N . GLY B 1 151 ? -17.219 33.156 -1.578 1 74.44 151 GLY B N 1
ATOM 5155 C CA . GLY B 1 151 ? -16.172 33.594 -2.486 1 74.44 151 GLY B CA 1
ATOM 5156 C C . GLY B 1 151 ? -15.406 34.812 -1.988 1 74.44 151 GLY B C 1
ATOM 5157 O O . GLY B 1 151 ? -14.211 34.719 -1.705 1 74.44 151 GLY B O 1
ATOM 5158 N N . LYS B 1 152 ? -16.078 36.125 -1.634 1 82.56 152 LYS B N 1
ATOM 5159 C CA . LYS B 1 152 ? -15.312 37.312 -1.298 1 82.56 152 LYS B CA 1
ATOM 5160 C C . LYS B 1 152 ? -14.867 37.281 0.162 1 82.56 152 LYS B C 1
ATOM 5162 O O . LYS B 1 152 ? -13.734 37.656 0.479 1 82.56 152 LYS B O 1
ATOM 5167 N N . LYS B 1 153 ? -15.781 36.875 0.997 1 88.94 153 LYS B N 1
ATOM 5168 C CA . LYS B 1 153 ? -15.492 36.781 2.424 1 88.94 153 LYS B CA 1
ATOM 5169 C C . LYS B 1 153 ? -14.367 35.781 2.68 1 88.94 153 LYS B C 1
ATOM 5171 O O . LYS B 1 153 ? -13.422 36.062 3.414 1 88.94 153 LYS B O 1
ATOM 5176 N N . ALA B 1 154 ? -14.492 34.688 2.064 1 91.69 154 ALA B N 1
ATOM 5177 C CA . ALA B 1 154 ? -13.484 33.625 2.23 1 91.69 154 ALA B CA 1
ATOM 5178 C C . ALA B 1 154 ? -12.125 34.094 1.702 1 91.69 154 ALA B C 1
ATOM 5180 O O . ALA B 1 154 ? -11.086 33.781 2.303 1 91.69 154 ALA B O 1
ATOM 5181 N N . PHE B 1 155 ? -12.188 34.844 0.636 1 91.19 155 PHE B N 1
ATOM 5182 C CA . PHE B 1 155 ? -10.961 35.344 0.026 1 91.19 155 PHE B CA 1
ATOM 5183 C C . PHE B 1 155 ? -10.273 36.344 0.932 1 91.19 155 PHE B C 1
ATOM 5185 O O . PHE B 1 155 ? -9.062 36.312 1.13 1 91.19 155 PHE B O 1
ATOM 5192 N N . ALA B 1 156 ? -11.031 37.25 1.449 1 93.19 156 ALA B N 1
ATOM 5193 C CA . ALA B 1 156 ? -10.477 38.281 2.328 1 93.19 156 ALA B CA 1
ATOM 5194 C C . ALA B 1 156 ? -9.867 37.656 3.582 1 93.19 156 ALA B C 1
ATOM 5196 O O . ALA B 1 156 ? -8.781 38.062 4.008 1 93.19 156 ALA B O 1
ATOM 5197 N N . ILE B 1 157 ? -10.57 36.781 4.141 1 95.38 157 ILE B N 1
ATOM 5198 C CA . ILE B 1 157 ? -10.086 36.094 5.344 1 95.38 157 ILE B CA 1
ATOM 5199 C C . ILE B 1 157 ? -8.828 35.312 5.016 1 95.38 157 ILE B C 1
ATOM 5201 O O . ILE B 1 157 ? -7.848 35.344 5.766 1 95.38 157 ILE B O 1
ATOM 5205 N N . GLY B 1 158 ? -8.852 34.562 3.885 1 94.94 158 GLY B N 1
ATOM 5206 C CA . GLY B 1 158 ? -7.715 33.781 3.471 1 94.94 158 GLY B CA 1
ATOM 5207 C C . GLY B 1 158 ? -6.453 34.594 3.242 1 94.94 158 GLY B C 1
ATOM 5208 O O . GLY B 1 158 ? -5.379 34.219 3.725 1 94.94 158 GLY B O 1
ATOM 5209 N N . VAL B 1 159 ? -6.582 35.656 2.562 1 93.06 159 VAL B N 1
ATOM 5210 C CA . VAL B 1 159 ? -5.438 36.5 2.268 1 93.06 159 VAL B CA 1
ATOM 5211 C C . VAL B 1 159 ? -4.891 37.094 3.562 1 93.06 159 VAL B C 1
ATOM 5213 O O . VAL B 1 159 ? -3.676 37.188 3.748 1 93.06 159 VAL B O 1
ATOM 5216 N N . SER B 1 160 ? -5.789 37.531 4.387 1 95.75 160 SER B N 1
ATOM 5217 C CA . SER B 1 160 ? -5.371 38.094 5.668 1 95.75 160 SER B CA 1
ATOM 5218 C C . SER B 1 160 ? -4.59 37.094 6.492 1 95.75 160 SER B C 1
ATOM 5220 O O . SER B 1 160 ? -3.557 37.406 7.078 1 95.75 160 SER B O 1
ATOM 5222 N N . CYS B 1 161 ? -5.082 35.812 6.512 1 94.81 161 CYS B N 1
ATOM 5223 C CA . CYS B 1 161 ? -4.449 34.781 7.293 1 94.81 161 CYS B CA 1
ATOM 5224 C C . CYS B 1 161 ? -3.109 34.375 6.688 1 94.81 161 CYS B C 1
ATOM 5226 O O . CYS B 1 161 ? -2.244 33.844 7.383 1 94.81 161 CYS B O 1
ATOM 5228 N N . MET B 1 162 ? -2.959 34.625 5.488 1 92.38 162 MET B N 1
ATOM 5229 C CA . MET B 1 162 ? -1.711 34.281 4.809 1 92.38 162 MET B CA 1
ATOM 5230 C C . MET B 1 162 ? -0.674 35.375 4.996 1 92.38 162 MET B C 1
ATOM 5232 O O . MET B 1 162 ? 0.464 35.125 5.383 1 92.38 162 MET B O 1
ATOM 5236 N N . VAL B 1 163 ? -1.065 36.625 4.832 1 93.38 163 VAL B N 1
ATOM 5237 C CA . VAL B 1 163 ? -0.14 37.75 4.719 1 93.38 163 VAL B CA 1
ATOM 5238 C C . VAL B 1 163 ? 0.222 38.25 6.109 1 93.38 163 VAL B C 1
ATOM 5240 O O . VAL B 1 163 ? 1.389 38.531 6.391 1 93.38 163 VAL B O 1
ATOM 5243 N N . MET B 1 164 ? -0.695 38.406 6.977 1 95 164 MET B N 1
ATOM 5244 C CA . MET B 1 164 ? -0.471 39.062 8.258 1 95 164 MET B CA 1
ATOM 5245 C C . MET B 1 164 ? 0.526 38.281 9.109 1 95 164 MET B C 1
ATOM 5247 O O . MET B 1 164 ? 1.521 38.844 9.578 1 95 164 MET B O 1
ATOM 5251 N N . PRO B 1 165 ? 0.245 36.969 9.352 1 93.62 165 PRO B N 1
ATOM 5252 C CA . PRO B 1 165 ? 1.235 36.25 10.148 1 93.62 165 PRO B CA 1
ATOM 5253 C C . PRO B 1 165 ? 2.613 36.219 9.492 1 93.62 165 PRO B C 1
ATOM 5255 O O . PRO B 1 165 ? 3.633 36.312 10.18 1 93.62 165 PRO B O 1
ATOM 5258 N N . PHE B 1 166 ? 2.674 36.062 8.188 1 90.88 166 PHE B N 1
ATOM 5259 C CA . PHE B 1 166 ? 3.943 36.031 7.465 1 90.88 166 PHE B CA 1
ATOM 5260 C C . PHE B 1 166 ? 4.695 37.344 7.629 1 90.88 166 PHE B C 1
ATOM 5262 O O . PHE B 1 166 ? 5.891 37.375 7.93 1 90.88 166 PHE B O 1
ATOM 5269 N N . ALA B 1 167 ? 4.035 38.438 7.48 1 90.75 167 ALA B N 1
ATOM 5270 C CA . ALA B 1 167 ? 4.648 39.781 7.562 1 90.75 167 ALA B CA 1
ATOM 5271 C C . ALA B 1 167 ? 5.09 40.094 8.984 1 90.75 167 ALA B C 1
ATOM 5273 O O . ALA B 1 167 ? 6.207 40.562 9.211 1 90.75 167 ALA B O 1
ATOM 5274 N N . VAL B 1 168 ? 4.277 39.844 9.938 1 90.75 168 VAL B N 1
ATOM 5275 C CA . VAL B 1 168 ? 4.555 40.188 11.328 1 90.75 168 VAL B CA 1
ATOM 5276 C C . VAL B 1 168 ? 5.699 39.344 11.859 1 90.75 168 VAL B C 1
ATOM 5278 O O . VAL B 1 168 ? 6.578 39.844 12.562 1 90.75 168 VAL B O 1
ATOM 5281 N N . LEU B 1 169 ? 5.637 38.031 11.562 1 88.06 169 LEU B N 1
ATOM 5282 C CA . LEU B 1 169 ? 6.695 37.156 12.055 1 88.06 169 LEU B CA 1
ATOM 5283 C C . LEU B 1 169 ? 8.039 37.5 11.422 1 88.06 169 LEU B C 1
ATOM 5285 O O . LEU B 1 169 ? 9.078 37.406 12.078 1 88.06 169 LEU B O 1
ATOM 5289 N N . ASN B 1 170 ? 8.023 37.875 10.172 1 83.94 170 ASN B N 1
ATOM 5290 C CA . ASN B 1 170 ? 9.266 38.312 9.539 1 83.94 170 ASN B CA 1
ATOM 5291 C C . ASN B 1 170 ? 9.781 39.625 10.141 1 83.94 170 ASN B C 1
ATOM 5293 O O . ASN B 1 170 ? 10.992 39.812 10.305 1 83.94 170 ASN B O 1
ATOM 5297 N N . LEU B 1 171 ? 8.891 40.5 10.406 1 83.75 171 LEU B N 1
ATOM 5298 C CA . LEU B 1 171 ? 9.273 41.719 11.062 1 83.75 171 LEU B CA 1
ATOM 5299 C C . LEU B 1 171 ? 9.836 41.469 12.453 1 83.75 171 LEU B C 1
ATOM 5301 O O . LEU B 1 171 ? 10.836 42.062 12.844 1 83.75 171 LEU B O 1
ATOM 5305 N N . LEU B 1 172 ? 9.188 40.531 13.148 1 80.88 172 LEU B N 1
ATOM 5306 C CA . LEU B 1 172 ? 9.664 40.156 14.477 1 80.88 172 LEU B CA 1
ATOM 5307 C C . LEU B 1 172 ? 11.023 39.469 14.406 1 80.88 172 LEU B C 1
ATOM 5309 O O . LEU B 1 172 ? 11.867 39.656 15.289 1 80.88 172 LEU B O 1
ATOM 5313 N N . SER B 1 173 ? 11.18 38.594 13.414 1 76 173 SER B N 1
ATOM 5314 C CA . SER B 1 173 ? 12.461 37.938 13.234 1 76 173 SER B CA 1
ATOM 5315 C C . SER B 1 173 ? 13.578 38.938 12.961 1 76 173 SER B C 1
ATOM 5317 O O . SER B 1 173 ? 14.711 38.75 13.422 1 76 173 SER B O 1
ATOM 5319 N N . TRP B 1 174 ? 13.305 39.938 12.195 1 70.75 174 TRP B N 1
ATOM 5320 C CA . TRP B 1 174 ? 14.273 40.969 11.891 1 70.75 174 TRP B CA 1
ATOM 5321 C C . TRP B 1 174 ? 14.672 41.719 13.148 1 70.75 174 TRP B C 1
ATOM 5323 O O . TRP B 1 174 ? 15.844 42.031 13.359 1 70.75 174 TRP B O 1
ATOM 5333 N N . PHE B 1 175 ? 13.688 41.938 13.969 1 66.19 175 PHE B N 1
ATOM 5334 C CA . PHE B 1 175 ? 13.945 42.656 15.203 1 66.19 175 PHE B CA 1
ATOM 5335 C C . PHE B 1 175 ? 14.711 41.781 16.188 1 66.19 175 PHE B C 1
ATOM 5337 O O . PHE B 1 175 ? 15.609 42.281 16.891 1 66.19 175 PHE B O 1
ATOM 5344 N N . PHE B 1 176 ? 14.273 40.5 16.234 1 60.56 176 PHE B N 1
ATOM 5345 C CA . PHE B 1 176 ? 14.922 39.594 17.188 1 60.56 176 PHE B CA 1
ATOM 5346 C C . PHE B 1 176 ? 16.312 39.219 16.719 1 60.56 176 PHE B C 1
ATOM 5348 O O . PHE B 1 176 ? 17.203 38.969 17.531 1 60.56 176 PHE B O 1
ATOM 5355 N N . GLU B 1 177 ? 16.484 38.875 15.445 1 56.47 177 GLU B N 1
ATOM 5356 C CA . GLU B 1 177 ? 17.828 38.625 14.93 1 56.47 177 GLU B CA 1
ATOM 5357 C C . GLU B 1 177 ? 18.781 39.781 15.297 1 56.47 177 GLU B C 1
ATOM 5359 O O . GLU B 1 177 ? 19.938 39.531 15.656 1 56.47 177 GLU B O 1
ATOM 5364 N N . VAL B 1 178 ? 18.344 41 15.227 1 46.59 178 VAL B N 1
ATOM 5365 C CA . VAL B 1 178 ? 19.172 42.188 15.508 1 46.59 178 VAL B CA 1
ATOM 5366 C C . VAL B 1 178 ? 19.562 42.188 16.984 1 46.59 178 VAL B C 1
ATOM 5368 O O . VAL B 1 178 ? 20.703 42.5 17.328 1 46.59 178 VAL B O 1
ATOM 5371 N N . GLN B 1 179 ? 18.703 41.812 17.766 1 44.5 179 GLN B N 1
ATOM 5372 C CA . GLN B 1 179 ? 19 41.938 19.188 1 44.5 179 GLN B CA 1
ATOM 5373 C C . GLN B 1 179 ? 19.766 40.75 19.719 1 44.5 179 GLN B C 1
ATOM 5375 O O . GLN B 1 179 ? 20.594 40.875 20.625 1 44.5 179 GLN B O 1
ATOM 5380 N N . TYR B 1 180 ? 19.438 39.625 19.297 1 42.28 180 TYR B N 1
ATOM 5381 C CA . TYR B 1 180 ? 20.031 38.469 19.938 1 42.28 180 TYR B CA 1
ATOM 5382 C C . TYR B 1 180 ? 21.375 38.125 19.328 1 42.28 180 TYR B C 1
ATOM 5384 O O . TYR B 1 180 ? 21.547 37.094 18.703 1 42.28 180 TYR B O 1
ATOM 5392 N N . VAL B 1 181 ? 22.109 39.062 18.828 1 41.03 181 VAL B N 1
ATOM 5393 C CA . VAL B 1 181 ? 23.531 38.844 18.578 1 41.03 181 VAL B CA 1
ATOM 5394 C C . VAL B 1 181 ? 24.234 38.469 19.891 1 41.03 181 VAL B C 1
ATOM 5396 O O . VAL B 1 181 ? 24.391 39.312 20.781 1 41.03 181 VAL B O 1
ATOM 5399 N N . PRO B 1 182 ? 24.031 37.188 20.359 1 37.44 182 PRO B N 1
ATOM 5400 C CA . PRO B 1 182 ? 24.766 36.938 21.594 1 37.44 182 PRO B CA 1
ATOM 5401 C C . PRO B 1 182 ? 26.219 37.406 21.531 1 37.44 182 PRO B C 1
ATOM 5403 O O . PRO B 1 182 ? 26.812 37.438 20.453 1 37.44 182 PRO B O 1
ATOM 5406 N N . ASP B 1 183 ? 26.656 38.188 22.453 1 36.38 183 ASP B N 1
ATOM 5407 C CA . ASP B 1 183 ? 28.062 38.5 22.703 1 36.38 183 ASP B CA 1
ATOM 5408 C C . ASP B 1 183 ? 28.922 37.25 22.453 1 36.38 183 ASP B C 1
ATOM 5410 O O . ASP B 1 183 ? 30.078 37.375 22.031 1 36.38 183 ASP B O 1
ATOM 5414 N N . ASP B 1 184 ? 28.812 36.188 23.391 1 33.84 184 ASP B N 1
ATOM 5415 C CA . ASP B 1 184 ? 29.781 35.094 23.469 1 33.84 184 ASP B CA 1
ATOM 5416 C C . ASP B 1 184 ? 29.562 34.094 22.344 1 33.84 184 ASP B C 1
ATOM 5418 O O . ASP B 1 184 ? 30.188 33.031 22.328 1 33.84 184 ASP B O 1
ATOM 5422 N N . GLY B 1 185 ? 29.703 34.156 21.062 1 35.69 185 GLY B N 1
ATOM 5423 C CA . GLY B 1 185 ? 29.641 33.25 19.938 1 35.69 185 GLY B CA 1
ATOM 5424 C C . GLY B 1 185 ? 28.359 32.438 19.891 1 35.69 185 GLY B C 1
ATOM 5425 O O . GLY B 1 185 ? 28.281 31.406 19.203 1 35.69 185 GLY B O 1
ATOM 5426 N N . GLY B 1 186 ? 27.469 32.375 20.719 1 34.56 186 GLY B N 1
ATOM 5427 C CA . GLY B 1 186 ? 26.344 31.531 21.062 1 34.56 186 GLY B CA 1
ATOM 5428 C C . GLY B 1 186 ? 25.25 31.562 20.016 1 34.56 186 GLY B C 1
ATOM 5429 O O . GLY B 1 186 ? 25.141 32.5 19.234 1 34.56 186 GLY B O 1
ATOM 5430 N N . ARG B 1 187 ? 24.531 30.281 19.688 1 41.25 187 ARG B N 1
ATOM 5431 C CA . ARG B 1 187 ? 23.625 29.875 18.609 1 41.25 187 ARG B CA 1
ATOM 5432 C C . ARG B 1 187 ? 22.281 30.594 18.75 1 41.25 187 ARG B C 1
ATOM 5434 O O . ARG B 1 187 ? 21.641 30.531 19.797 1 41.25 187 ARG B O 1
ATOM 5441 N N . THR B 1 188 ? 21.984 31.812 18.453 1 38.47 188 THR B N 1
ATOM 5442 C CA . THR B 1 188 ? 20.75 32.562 18.406 1 38.47 188 THR B CA 1
ATOM 5443 C C . THR B 1 188 ? 19.594 31.672 17.953 1 38.47 188 THR B C 1
ATOM 5445 O O . THR B 1 188 ? 19.812 30.578 17.438 1 38.47 188 THR B O 1
ATOM 5448 N N . VAL B 1 189 ? 18.266 32.125 18.5 1 43.47 189 VAL B N 1
ATOM 5449 C CA . VAL B 1 189 ? 17.078 31.438 18.031 1 43.47 189 VAL B CA 1
ATOM 5450 C C . VAL B 1 189 ? 17.188 31.188 16.516 1 43.47 189 VAL B C 1
ATOM 5452 O O . VAL B 1 189 ? 16.828 30.109 16.031 1 43.47 189 VAL B O 1
ATOM 5455 N N . ALA B 1 190 ? 17.594 32.312 15.883 1 44.78 190 ALA B N 1
ATOM 5456 C CA . ALA B 1 190 ? 17.891 32.188 14.453 1 44.78 190 ALA B CA 1
ATOM 5457 C C . ALA B 1 190 ? 18.984 31.141 14.211 1 44.78 190 ALA B C 1
ATOM 5459 O O . ALA B 1 190 ? 18.953 30.422 13.211 1 44.78 190 ALA B O 1
ATOM 5460 N N . ALA B 1 191 ? 19.953 31.234 15.125 1 42.34 191 ALA B N 1
ATOM 5461 C CA . ALA B 1 191 ? 21.047 30.281 15.055 1 42.34 191 ALA B CA 1
ATOM 5462 C C . ALA B 1 191 ? 20.547 28.859 15.234 1 42.34 191 ALA B C 1
ATOM 5464 O O . ALA B 1 191 ? 21.062 27.922 14.609 1 42.34 191 ALA B O 1
ATOM 5465 N N . VAL B 1 192 ? 19.875 28.734 16.328 1 40.44 192 VAL B N 1
ATOM 5466 C CA . VAL B 1 192 ? 19.328 27.438 16.719 1 40.44 192 VAL B CA 1
ATOM 5467 C C . VAL B 1 192 ? 18.438 26.906 15.594 1 40.44 192 VAL B C 1
ATOM 5469 O O . VAL B 1 192 ? 18.391 25.703 15.359 1 40.44 192 VAL B O 1
ATOM 5472 N N . ALA B 1 193 ? 17.484 27.906 15.25 1 40.97 193 ALA B N 1
ATOM 5473 C CA . ALA B 1 193 ? 16.875 27.406 14.031 1 40.97 193 ALA B CA 1
ATOM 5474 C C . ALA B 1 193 ? 17.922 27 13 1 40.97 193 ALA B C 1
ATOM 5476 O O . ALA B 1 193 ? 17.594 26.562 11.898 1 40.97 193 ALA B O 1
ATOM 5477 N N . GLY B 1 194 ? 19.234 27.016 13.695 1 38.88 194 GLY B N 1
ATOM 5478 C CA . GLY B 1 194 ? 20.438 26.625 12.961 1 38.88 194 GLY B CA 1
ATOM 5479 C C . GLY B 1 194 ? 20.703 27.516 11.758 1 38.88 194 GLY B C 1
ATOM 5480 O O . GLY B 1 194 ? 21.484 27.156 10.883 1 38.88 194 GLY B O 1
ATOM 5481 N N . VAL B 1 195 ? 19.781 28.359 11.547 1 38 195 VAL B N 1
ATOM 5482 C CA . VAL B 1 195 ? 19.938 29.172 10.336 1 38 195 VAL B CA 1
ATOM 5483 C C . VAL B 1 195 ? 20.828 30.375 10.625 1 38 195 VAL B C 1
ATOM 5485 O O . VAL B 1 195 ? 20.406 31.328 11.266 1 38 195 VAL B O 1
ATOM 5488 N N . GLY B 1 196 ? 21.703 30.453 11.234 1 40 196 GLY B N 1
ATOM 5489 C CA . GLY B 1 196 ? 22.5 31.641 10.93 1 40 196 GLY B CA 1
ATOM 5490 C C . GLY B 1 196 ? 22.047 32.344 9.664 1 40 196 GLY B C 1
ATOM 5491 O O . GLY B 1 196 ? 22.578 33.406 9.328 1 40 196 GLY B O 1
ATOM 5492 N N . ASP B 1 197 ? 21.234 31.688 8.875 1 43.41 197 ASP B N 1
ATOM 5493 C CA . ASP B 1 197 ? 20.828 32.219 7.57 1 43.41 197 ASP B CA 1
ATOM 5494 C C . ASP B 1 197 ? 19.406 32.781 7.633 1 43.41 197 ASP B C 1
ATOM 5496 O O . ASP B 1 197 ? 18.5 32.156 8.172 1 43.41 197 ASP B O 1
ATOM 5500 N N . PRO B 1 198 ? 19.141 34.094 7.684 1 49.34 198 PRO B N 1
ATOM 5501 C CA . PRO B 1 198 ? 17.859 34.781 7.578 1 49.34 198 PRO B CA 1
ATOM 5502 C C . PRO B 1 198 ? 16.812 33.969 6.82 1 49.34 198 PRO B C 1
ATOM 5504 O O . PRO B 1 198 ? 15.617 34.125 7.078 1 49.34 198 PRO B O 1
ATOM 5507 N N . ASN B 1 199 ? 17.141 32.969 6.156 1 55.38 199 ASN B N 1
ATOM 5508 C CA . ASN B 1 199 ? 16.219 32.188 5.312 1 55.38 199 ASN B CA 1
ATOM 5509 C C . ASN B 1 199 ? 15.445 31.156 6.121 1 55.38 199 ASN B C 1
ATOM 5511 O O . ASN B 1 199 ? 14.32 30.812 5.77 1 55.38 199 ASN B O 1
ATOM 5515 N N . ALA B 1 200 ? 15.891 30.828 7.328 1 60.78 200 ALA B N 1
ATOM 5516 C CA . ALA B 1 200 ? 15.203 29.812 8.133 1 60.78 200 ALA B CA 1
ATOM 5517 C C . ALA B 1 200 ? 13.953 30.391 8.789 1 60.78 200 ALA B C 1
ATOM 5519 O O . ALA B 1 200 ? 12.914 29.734 8.844 1 60.78 200 ALA B O 1
ATOM 5520 N N . LEU B 1 201 ? 14.133 31.641 9.188 1 63.94 201 LEU B N 1
ATOM 5521 C CA . LEU B 1 201 ? 13 32.25 9.875 1 63.94 201 LEU B CA 1
ATOM 5522 C C . LEU B 1 201 ? 11.875 32.562 8.891 1 63.94 201 LEU B C 1
ATOM 5524 O O . LEU B 1 201 ? 10.695 32.5 9.25 1 63.94 201 LEU B O 1
ATOM 5528 N N . VAL B 1 202 ? 12.234 32.812 7.695 1 68.5 202 VAL B N 1
ATOM 5529 C CA . VAL B 1 202 ? 11.234 33.031 6.656 1 68.5 202 VAL B CA 1
ATOM 5530 C C . VAL B 1 202 ? 10.469 31.734 6.391 1 68.5 202 VAL B C 1
ATOM 5532 O O . VAL B 1 202 ? 9.25 31.766 6.184 1 68.5 202 VAL B O 1
ATOM 5535 N N . THR B 1 203 ? 11.156 30.703 6.594 1 70.25 203 THR B N 1
ATOM 5536 C CA . THR B 1 203 ? 10.523 29.406 6.371 1 70.25 203 THR B CA 1
ATOM 5537 C C . THR B 1 203 ? 9.547 29.078 7.492 1 70.25 203 THR B C 1
ATOM 5539 O O . THR B 1 203 ? 8.453 28.578 7.238 1 70.25 203 THR B O 1
ATOM 5542 N N . ILE B 1 204 ? 9.961 29.438 8.641 1 76.75 204 ILE B N 1
ATOM 5543 C CA . ILE B 1 204 ? 9.086 29.172 9.773 1 76.75 204 ILE B CA 1
ATOM 5544 C C . ILE B 1 204 ? 7.844 30.062 9.68 1 76.75 204 ILE B C 1
ATOM 5546 O O . ILE B 1 204 ? 6.73 29.625 9.977 1 76.75 204 ILE B O 1
ATOM 5550 N N . ALA B 1 205 ? 8.07 31.281 9.281 1 80.38 205 ALA B N 1
ATOM 5551 C CA . ALA B 1 205 ? 6.953 32.188 9.117 1 80.38 205 ALA B CA 1
ATOM 5552 C C . ALA B 1 205 ? 5.973 31.688 8.062 1 80.38 205 ALA B C 1
ATOM 5554 O O . ALA B 1 205 ? 4.758 31.797 8.227 1 80.38 205 ALA B O 1
ATOM 5555 N N . SER B 1 206 ? 6.484 31.141 7.039 1 78.81 206 SER B N 1
ATOM 5556 C CA . SER B 1 206 ? 5.633 30.578 5.996 1 78.81 206 SER B CA 1
ATOM 5557 C C . SER B 1 206 ? 4.879 29.344 6.496 1 78.81 206 SER B C 1
ATOM 5559 O O . SER B 1 206 ? 3.723 29.125 6.129 1 78.81 206 SER B O 1
ATOM 5561 N N . LEU B 1 207 ? 5.516 28.641 7.34 1 79.44 207 LEU B N 1
ATOM 5562 C CA . LEU B 1 207 ? 4.887 27.438 7.898 1 79.44 207 LEU B CA 1
ATOM 5563 C C . LEU B 1 207 ? 3.703 27.812 8.789 1 79.44 207 LEU B C 1
ATOM 5565 O O . LEU B 1 207 ? 2.641 27.203 8.703 1 79.44 207 LEU B O 1
ATOM 5569 N N . VAL B 1 208 ? 3.953 28.797 9.539 1 85.94 208 VAL B N 1
ATOM 5570 C CA . VAL B 1 208 ? 2.922 29.219 10.484 1 85.94 208 VAL B CA 1
ATOM 5571 C C . VAL B 1 208 ? 1.756 29.859 9.734 1 85.94 208 VAL B C 1
ATOM 5573 O O . VAL B 1 208 ? 0.597 29.703 10.117 1 85.94 208 VAL B O 1
ATOM 5576 N N . SER B 1 209 ? 2.055 30.5 8.664 1 89 209 SER B N 1
ATOM 5577 C CA . SER B 1 209 ? 1.039 31.219 7.902 1 89 209 SER B CA 1
ATOM 5578 C C . SER B 1 209 ? 0.261 30.281 6.992 1 89 209 SER B C 1
ATOM 5580 O O . SER B 1 209 ? -0.799 30.641 6.477 1 89 209 SER B O 1
ATOM 5582 N N . ASP B 1 210 ? 0.726 29.141 6.91 1 84.31 210 ASP B N 1
ATOM 5583 C CA . ASP B 1 210 ? 0.079 28.172 6.02 1 84.31 210 ASP B CA 1
ATOM 5584 C C . ASP B 1 210 ? -0.989 27.375 6.762 1 84.31 210 ASP B C 1
ATOM 5586 O O . ASP B 1 210 ? -0.86 27.125 7.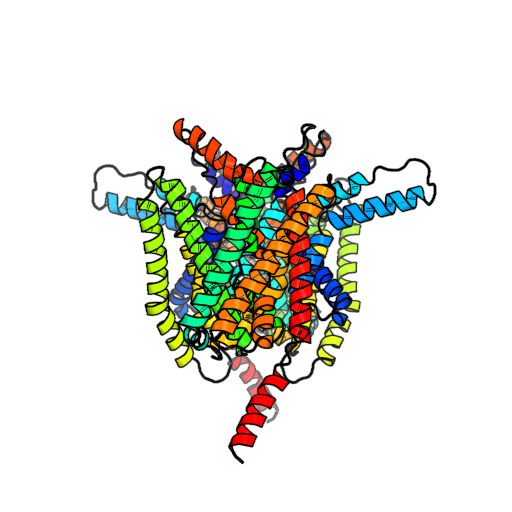961 1 84.31 210 ASP B O 1
ATOM 5590 N N . THR B 1 211 ? -2.088 27.203 6.172 1 87.88 211 THR B N 1
ATOM 5591 C CA . THR B 1 211 ? -3.152 26.297 6.59 1 87.88 211 THR B CA 1
ATOM 5592 C C . THR B 1 211 ? -3.465 25.281 5.496 1 87.88 211 THR B C 1
ATOM 5594 O O . THR B 1 211 ? -3.949 25.641 4.422 1 87.88 211 THR B O 1
ATOM 5597 N N . MET B 1 212 ? -3.17 24.125 5.812 1 81.62 212 MET B N 1
ATOM 5598 C CA . MET B 1 212 ? -3.371 23.078 4.82 1 81.62 212 MET B CA 1
ATOM 5599 C C . MET B 1 212 ? -4.832 22.641 4.773 1 81.62 212 MET B C 1
ATOM 5601 O O . MET B 1 212 ? -5.406 22.266 5.797 1 81.62 212 MET B O 1
ATOM 5605 N N . PHE B 1 213 ? -5.312 22.641 3.555 1 80.25 213 PHE B N 1
ATOM 5606 C CA . PHE B 1 213 ? -6.703 22.266 3.322 1 80.25 213 PHE B CA 1
ATOM 5607 C C . PHE B 1 213 ? -6.969 20.844 3.816 1 80.25 213 PHE B C 1
ATOM 5609 O O . PHE B 1 213 ? -7.934 20.609 4.543 1 80.25 213 PHE B O 1
ATOM 5616 N N . PRO B 1 214 ? -6.078 19.922 3.531 1 74.75 214 PRO B N 1
ATOM 5617 C CA . PRO B 1 214 ? -6.344 18.547 3.936 1 74.75 214 PRO B CA 1
ATOM 5618 C C . PRO B 1 214 ? -6.41 18.375 5.449 1 74.75 214 PRO B C 1
ATOM 5620 O O . PRO B 1 214 ? -7.188 17.562 5.953 1 74.75 214 PRO B O 1
ATOM 5623 N N . VAL B 1 215 ? -5.656 19.062 6.164 1 81.88 215 VAL B N 1
ATOM 5624 C CA . VAL B 1 215 ? -5.621 18.938 7.617 1 81.88 215 VAL B CA 1
ATOM 5625 C C . VAL B 1 215 ? -6.906 19.5 8.219 1 81.88 215 VAL B C 1
ATOM 5627 O O . VAL B 1 215 ? -7.516 18.891 9.094 1 81.88 215 VAL B O 1
ATOM 5630 N N . VAL B 1 216 ? -7.258 20.625 7.719 1 89.19 216 VAL B N 1
ATOM 5631 C CA . VAL B 1 216 ? -8.5 21.234 8.188 1 89.19 216 VAL B CA 1
ATOM 5632 C C . VAL B 1 216 ? -9.68 20.312 7.863 1 89.19 216 VAL B C 1
ATOM 5634 O O . VAL B 1 216 ? -10.539 20.078 8.711 1 89.19 216 VAL B O 1
ATOM 5637 N N . ALA B 1 217 ? -9.648 19.812 6.66 1 83.19 217 ALA B N 1
ATOM 5638 C CA . ALA B 1 217 ? -10.727 18.922 6.234 1 83.19 217 ALA B CA 1
ATOM 5639 C C . ALA B 1 217 ? -10.781 17.672 7.102 1 83.19 217 ALA B C 1
ATOM 5641 O O . ALA B 1 217 ? -11.859 17.219 7.484 1 83.19 217 ALA B O 1
ATOM 5642 N N . GLU B 1 218 ? -9.664 17.188 7.363 1 80.19 218 GLU B N 1
ATOM 5643 C CA . GLU B 1 218 ? -9.602 15.961 8.148 1 80.19 218 GLU B CA 1
ATOM 5644 C C . GLU B 1 218 ? -10.109 16.188 9.57 1 80.19 218 GLU B C 1
ATOM 5646 O O . GLU B 1 218 ? -10.875 15.367 10.094 1 80.19 218 GLU B O 1
ATOM 5651 N N . ILE B 1 219 ? -9.711 17.203 10.188 1 87.5 219 ILE B N 1
ATOM 5652 C CA . ILE B 1 219 ? -10.109 17.484 11.562 1 87.5 219 ILE B CA 1
ATOM 5653 C C . ILE B 1 219 ? -11.602 17.812 11.602 1 87.5 219 ILE B C 1
ATOM 5655 O O . ILE B 1 219 ? -12.32 17.375 12.5 1 87.5 219 ILE B O 1
ATOM 5659 N N . LEU B 1 220 ? -12.031 18.531 10.648 1 88.75 220 LEU B N 1
ATOM 5660 C CA . LEU B 1 220 ? -13.445 18.875 10.586 1 88.75 220 LEU B CA 1
ATOM 5661 C C . LEU B 1 220 ? -14.297 17.641 10.359 1 88.75 220 LEU B C 1
ATOM 5663 O O . LEU B 1 220 ? -15.414 17.547 10.875 1 88.75 220 LEU B O 1
ATOM 5667 N N . ALA B 1 221 ? -13.766 16.781 9.531 1 81.75 221 ALA B N 1
ATOM 5668 C CA . ALA B 1 221 ? -14.469 15.516 9.305 1 81.75 221 ALA B CA 1
ATOM 5669 C C . ALA B 1 221 ? -14.586 14.719 10.602 1 81.75 221 ALA B C 1
ATOM 5671 O O . ALA B 1 221 ? -15.648 14.164 10.906 1 81.75 221 ALA B O 1
ATOM 5672 N N . GLU B 1 222 ? -13.555 14.711 11.32 1 80.31 222 GLU B N 1
ATOM 5673 C CA . GLU B 1 222 ? -13.547 13.977 12.586 1 80.31 222 GLU B CA 1
ATOM 5674 C C . GLU B 1 222 ? -14.508 14.602 13.594 1 80.31 222 GLU B C 1
ATOM 5676 O O . GLU B 1 222 ? -15.117 13.891 14.391 1 80.31 222 GLU B O 1
ATOM 5681 N N . LEU B 1 223 ? -14.641 15.914 13.547 1 85.75 223 LEU B N 1
ATOM 5682 C CA . LEU B 1 223 ? -15.531 16.625 14.461 1 85.75 223 LEU B CA 1
ATOM 5683 C C . LEU B 1 223 ? -16.953 16.688 13.906 1 85.75 223 LEU B C 1
ATOM 5685 O O . LEU B 1 223 ? -17.844 17.25 14.539 1 85.75 223 LEU B O 1
ATOM 5689 N N . ARG B 1 224 ? -17.141 16.094 12.68 1 84.44 224 ARG B N 1
ATOM 5690 C CA . ARG B 1 224 ? -18.438 16.078 11.992 1 84.44 224 ARG B CA 1
ATOM 5691 C C . ARG B 1 224 ? -18.922 17.484 11.719 1 84.44 224 ARG B C 1
ATOM 5693 O O . ARG B 1 224 ? -20.094 17.797 11.953 1 84.44 224 ARG B O 1
ATOM 5700 N N . LEU B 1 225 ? -18.062 18.359 11.367 1 88.12 225 LEU B N 1
ATOM 5701 C CA . LEU B 1 225 ? -18.391 19.766 11.109 1 88.12 225 LEU B CA 1
ATOM 5702 C C . LEU B 1 225 ? -18.188 20.109 9.641 1 88.12 225 LEU B C 1
ATOM 5704 O O . LEU B 1 225 ? -18.219 21.281 9.266 1 88.12 225 LEU B O 1
ATOM 5708 N N . LEU B 1 226 ? -17.906 19.125 8.781 1 83.44 226 LEU B N 1
ATOM 5709 C CA . LEU B 1 226 ? -17.547 19.328 7.379 1 83.44 226 LEU B CA 1
ATOM 5710 C C . LEU B 1 226 ? -18.656 20.078 6.637 1 83.44 226 LEU B C 1
ATOM 5712 O O . LEU B 1 226 ? -18.375 20.922 5.789 1 83.44 226 LEU B O 1
ATOM 5716 N N . ASN B 1 227 ? -19.906 19.812 7.051 1 81.38 227 ASN B N 1
ATOM 5717 C CA . ASN B 1 227 ? -21.031 20.328 6.258 1 81.38 227 ASN B CA 1
ATOM 5718 C C . ASN B 1 227 ? -21.75 21.469 6.98 1 81.38 227 ASN B C 1
ATOM 5720 O O . ASN B 1 227 ? -22.844 21.875 6.57 1 81.38 227 ASN B O 1
ATOM 5724 N N . THR B 1 228 ? -21.219 21.984 8.031 1 86.12 228 THR B N 1
ATOM 5725 C CA . THR B 1 228 ? -21.781 23.156 8.695 1 86.12 228 THR B CA 1
ATOM 5726 C C . THR B 1 228 ? -21.359 24.438 7.961 1 86.12 228 THR B C 1
ATOM 5728 O O . THR B 1 228 ? -20.469 24.406 7.121 1 86.12 228 THR B O 1
ATOM 5731 N N . GLU B 1 229 ? -22.031 25.391 8.281 1 85.56 229 GLU B N 1
ATOM 5732 C CA . GLU B 1 229 ? -21.734 26.672 7.645 1 85.56 229 GLU B CA 1
ATOM 5733 C C . GLU B 1 229 ? -20.328 27.141 7.965 1 85.56 229 GLU B C 1
ATOM 5735 O O . GLU B 1 229 ? -19.594 27.562 7.07 1 85.56 229 GLU B O 1
ATOM 5740 N N . LEU B 1 230 ? -19.984 27.062 9.188 1 89.69 230 LEU B N 1
ATOM 5741 C CA . LEU B 1 230 ? -18.641 27.469 9.602 1 89.69 230 LEU B CA 1
ATOM 5742 C C . LEU B 1 230 ? -17.578 26.531 9.039 1 89.69 230 LEU B C 1
ATOM 5744 O O . LEU B 1 230 ? -16.5 26.984 8.672 1 89.69 230 LEU B O 1
ATOM 5748 N N . GLY B 1 231 ? -17.891 25.281 9.039 1 89.75 231 GLY B N 1
ATOM 5749 C CA . GLY B 1 231 ? -16.969 24.297 8.469 1 89.75 231 GLY B CA 1
ATOM 5750 C C . GLY B 1 231 ? -16.703 24.516 6.996 1 89.75 231 GLY B C 1
ATOM 5751 O O . GLY B 1 231 ? -15.547 24.438 6.551 1 89.75 231 GLY B O 1
ATOM 5752 N N . ARG B 1 232 ? -17.703 24.891 6.305 1 87.19 232 ARG B N 1
ATOM 5753 C CA . ARG B 1 232 ? -17.562 25.156 4.875 1 87.19 232 ARG B CA 1
ATOM 5754 C C . ARG B 1 232 ? -16.719 26.391 4.629 1 87.19 232 ARG B C 1
ATOM 5756 O O . ARG B 1 232 ? -15.93 26.438 3.684 1 87.19 232 ARG B O 1
ATOM 5763 N N . LEU B 1 233 ? -17 27.328 5.422 1 90.19 233 LEU B N 1
ATOM 5764 C CA . LEU B 1 233 ? -16.203 28.547 5.309 1 90.19 233 LEU B CA 1
ATOM 5765 C C . LEU B 1 233 ? -14.742 28.281 5.625 1 90.19 233 LEU B C 1
ATOM 5767 O O . LEU B 1 233 ? -13.852 28.781 4.93 1 90.19 233 LEU B O 1
ATOM 5771 N N . ALA B 1 234 ? -14.5 27.531 6.648 1 92.94 234 ALA B N 1
ATOM 5772 C CA . ALA B 1 234 ? -13.133 27.188 7.023 1 92.94 234 ALA B CA 1
ATOM 5773 C C . ALA B 1 234 ? -12.438 26.422 5.898 1 92.94 234 ALA B C 1
ATOM 5775 O O . ALA B 1 234 ? -11.25 26.641 5.629 1 92.94 234 ALA B O 1
ATOM 5776 N N . LEU B 1 235 ? -13.148 25.562 5.293 1 88.81 235 LEU B N 1
ATOM 5777 C CA . LEU B 1 235 ? -12.602 24.781 4.188 1 88.81 235 LEU B CA 1
ATOM 5778 C C . LEU B 1 235 ? -12.266 25.672 3 1 88.81 235 LEU B C 1
ATOM 5780 O O . LEU B 1 235 ? -11.203 25.531 2.383 1 88.81 235 LEU B O 1
ATOM 5784 N N . SER B 1 236 ? -13.172 26.531 2.719 1 88.19 236 SER B N 1
ATOM 5785 C CA . SER B 1 236 ? -12.953 27.469 1.612 1 88.19 236 SER B CA 1
ATOM 5786 C C . SER B 1 236 ? -11.734 28.344 1.859 1 88.19 236 SER B C 1
ATOM 5788 O O . SER B 1 236 ? -10.898 28.531 0.968 1 88.19 236 SER B O 1
ATOM 5790 N N . VAL B 1 237 ? -11.672 28.859 3.041 1 92.44 237 VAL B N 1
ATOM 5791 C CA . VAL B 1 237 ? -10.562 29.734 3.4 1 92.44 237 VAL B CA 1
ATOM 5792 C C . VAL B 1 237 ? -9.25 28.938 3.363 1 92.44 237 VAL B C 1
ATOM 5794 O O . VAL B 1 237 ? -8.234 29.438 2.867 1 92.44 237 VAL B O 1
ATOM 5797 N N . SER B 1 238 ? -9.266 27.75 3.883 1 90.12 238 SER B N 1
ATOM 5798 C CA . SER B 1 238 ? -8.062 26.922 3.904 1 90.12 238 SER B CA 1
ATOM 5799 C C . SER B 1 238 ? -7.602 26.578 2.49 1 90.12 238 SER B C 1
ATOM 5801 O O . SER B 1 238 ? -6.402 26.484 2.23 1 90.12 238 SER B O 1
ATOM 5803 N N . MET B 1 239 ? -8.492 26.391 1.628 1 84.19 239 MET B N 1
ATOM 5804 C CA . MET B 1 239 ? -8.141 26.125 0.235 1 84.19 239 MET B CA 1
ATOM 5805 C C . MET B 1 239 ? -7.438 27.328 -0.388 1 84.19 239 MET B C 1
ATOM 5807 O O . MET B 1 239 ? -6.461 27.172 -1.12 1 84.19 239 MET B O 1
ATOM 5811 N N . ILE B 1 240 ? -8.016 28.438 -0.101 1 84.75 240 ILE B N 1
ATOM 5812 C CA . ILE B 1 240 ? -7.438 29.672 -0.623 1 84.75 240 ILE B CA 1
ATOM 5813 C C . ILE B 1 240 ? -6.016 29.844 -0.099 1 84.75 240 ILE B C 1
ATOM 5815 O O . ILE B 1 240 ? -5.102 30.172 -0.859 1 84.75 240 ILE B O 1
ATOM 5819 N N . ILE B 1 241 ? -5.816 29.625 1.179 1 88.75 241 ILE B N 1
ATOM 5820 C CA . ILE B 1 241 ? -4.5 29.75 1.795 1 88.75 241 ILE B CA 1
ATOM 5821 C C . ILE B 1 241 ? -3.551 28.703 1.213 1 88.75 241 ILE B C 1
ATOM 5823 O O . ILE B 1 241 ? -2.436 29.031 0.801 1 88.75 241 ILE B O 1
ATOM 5827 N N . ASP B 1 242 ? -4.008 27.516 1.164 1 80.5 242 ASP B N 1
ATOM 5828 C CA . ASP B 1 242 ? -3.184 26.406 0.704 1 80.5 242 ASP B CA 1
ATOM 5829 C C . ASP B 1 242 ? -2.758 26.594 -0.75 1 80.5 242 ASP B C 1
ATOM 5831 O O . ASP B 1 242 ? -1.575 26.469 -1.077 1 80.5 242 ASP B O 1
ATOM 5835 N N . TYR B 1 243 ? -3.627 26.938 -1.557 1 74.56 243 TYR B N 1
ATOM 5836 C CA . TYR B 1 243 ? -3.307 27.156 -2.963 1 74.56 243 TYR B CA 1
ATOM 5837 C C . TYR B 1 243 ? -2.555 28.469 -3.156 1 74.56 243 TYR B C 1
ATOM 5839 O O . TYR B 1 243 ? -1.7 28.578 -4.039 1 74.56 243 TYR B O 1
ATOM 5847 N N . GLY B 1 244 ? -2.9 29.406 -2.383 1 76.44 244 GLY B N 1
ATOM 5848 C CA . GLY B 1 244 ? -2.15 30.656 -2.414 1 76.44 244 GLY B CA 1
ATOM 5849 C C . GLY B 1 244 ? -0.673 30.469 -2.121 1 76.44 244 GLY B C 1
ATOM 5850 O O . GLY B 1 244 ? 0.178 30.984 -2.852 1 76.44 244 GLY B O 1
ATOM 5851 N N . TRP B 1 245 ? -0.437 29.734 -1.112 1 76.25 245 TRP B N 1
ATOM 5852 C CA . TRP B 1 245 ? 0.953 29.484 -0.75 1 76.25 245 TRP B CA 1
ATOM 5853 C C . TRP B 1 245 ? 1.639 28.609 -1.802 1 76.25 245 TRP B C 1
ATOM 5855 O O . TRP B 1 245 ? 2.816 28.812 -2.105 1 76.25 245 TRP B O 1
ATOM 5865 N N . SER B 1 246 ? 0.962 27.609 -2.277 1 68.94 246 SER B N 1
ATOM 5866 C CA . SER B 1 246 ? 1.521 26.797 -3.344 1 68.94 246 SER B CA 1
ATOM 5867 C C . SER B 1 246 ? 1.925 27.641 -4.543 1 68.94 246 SER B C 1
ATOM 5869 O O . SER B 1 246 ? 2.984 27.422 -5.137 1 68.94 246 SER B O 1
ATOM 5871 N N . LEU B 1 247 ? 1.102 28.594 -4.848 1 66.44 247 LEU B N 1
ATOM 5872 C CA . LEU B 1 247 ? 1.38 29.5 -5.953 1 66.44 247 LEU B CA 1
ATOM 5873 C C . LEU B 1 247 ? 2.562 30.406 -5.629 1 66.44 247 LEU B C 1
ATOM 5875 O O . LEU B 1 247 ? 3.422 30.641 -6.48 1 66.44 247 LEU B O 1
ATOM 5879 N N . THR B 1 248 ? 2.588 30.875 -4.438 1 69.75 248 THR B N 1
ATOM 5880 C CA . THR B 1 248 ? 3.668 31.75 -4.008 1 69.75 248 THR B CA 1
ATOM 5881 C C . THR B 1 248 ? 5.008 31.016 -4.047 1 69.75 248 THR B C 1
ATOM 5883 O O . THR B 1 248 ? 6.008 31.578 -4.508 1 69.75 248 THR B O 1
ATOM 5886 N N . ILE B 1 249 ? 5.012 29.797 -3.553 1 64.25 249 ILE B N 1
ATOM 5887 C CA . ILE B 1 249 ? 6.238 29.016 -3.539 1 64.25 249 ILE B CA 1
ATOM 5888 C C . ILE B 1 249 ? 6.664 28.688 -4.973 1 64.25 249 ILE B C 1
ATOM 5890 O O . ILE B 1 249 ? 7.855 28.734 -5.297 1 64.25 249 ILE B O 1
ATOM 5894 N N . THR B 1 250 ? 5.734 28.406 -5.781 1 58.97 250 THR B N 1
ATOM 5895 C CA . THR B 1 250 ? 6.031 28.156 -7.188 1 58.97 250 THR B CA 1
ATOM 5896 C C . THR B 1 250 ? 6.652 29.391 -7.844 1 58.97 250 THR B C 1
ATOM 5898 O O . THR B 1 250 ? 7.641 29.281 -8.57 1 58.97 250 THR B O 1
ATOM 5901 N N . ILE B 1 251 ? 6.035 30.5 -7.551 1 59.88 251 ILE B N 1
ATOM 5902 C CA . ILE B 1 251 ? 6.535 31.75 -8.117 1 59.88 251 ILE B CA 1
ATOM 5903 C C . ILE B 1 251 ? 7.926 32.031 -7.559 1 59.88 251 ILE B C 1
ATOM 5905 O O . ILE B 1 251 ? 8.82 32.438 -8.297 1 59.88 251 ILE B O 1
ATOM 5909 N N . ALA B 1 252 ? 8.07 31.859 -6.266 1 60.38 252 ALA B N 1
ATOM 5910 C CA . ALA B 1 252 ? 9.367 32.094 -5.637 1 60.38 252 ALA B CA 1
ATOM 5911 C C . ALA B 1 252 ? 10.445 31.188 -6.254 1 60.38 252 ALA B C 1
ATOM 5913 O O . ALA B 1 252 ? 11.57 31.641 -6.488 1 60.38 252 ALA B O 1
ATOM 5914 N N . ASN B 1 253 ? 10.086 30.062 -6.453 1 56.66 253 ASN B N 1
ATOM 5915 C CA . ASN B 1 253 ? 11.016 29.141 -7.086 1 56.66 253 ASN B CA 1
ATOM 5916 C C . ASN B 1 253 ? 11.367 29.578 -8.508 1 56.66 253 ASN B C 1
ATOM 5918 O O . ASN B 1 253 ? 12.523 29.484 -8.922 1 56.66 253 ASN B O 1
ATOM 5922 N N . VAL B 1 254 ? 10.352 30.109 -9.117 1 51.69 254 VAL B N 1
ATOM 5923 C CA . VAL B 1 254 ? 10.523 30.594 -10.484 1 51.69 254 VAL B CA 1
ATOM 5924 C C . VAL B 1 254 ? 11.453 31.797 -10.5 1 51.69 254 VAL B C 1
ATOM 5926 O O . VAL B 1 254 ? 12.352 31.891 -11.344 1 51.69 254 VAL B O 1
ATOM 5929 N N . VAL B 1 255 ? 11.109 32.656 -9.641 1 55.16 255 VAL B N 1
ATOM 5930 C CA . VAL B 1 255 ? 11.906 33.875 -9.57 1 55.16 255 VAL B CA 1
ATOM 5931 C C . VAL B 1 255 ? 13.359 33.531 -9.242 1 55.16 255 VAL B C 1
ATOM 5933 O O . VAL B 1 255 ? 14.281 34.062 -9.844 1 55.16 255 VAL B O 1
ATOM 5936 N N . MET B 1 256 ? 13.438 32.625 -8.375 1 55.12 256 MET B N 1
ATOM 5937 C CA . MET B 1 256 ? 14.781 32.188 -7.992 1 55.12 256 MET B CA 1
ATOM 5938 C C . MET B 1 256 ? 15.492 31.516 -9.156 1 55.12 256 MET B C 1
ATOM 5940 O O . MET B 1 256 ? 16.688 31.734 -9.375 1 55.12 256 MET B O 1
ATOM 5944 N N . ARG B 1 257 ? 14.625 30.781 -9.82 1 52.88 257 ARG B N 1
ATOM 5945 C CA . ARG B 1 257 ? 15.203 30.047 -10.938 1 52.88 257 ARG B CA 1
ATOM 5946 C C . ARG B 1 257 ? 15.391 30.953 -12.148 1 52.88 257 ARG B C 1
ATOM 5948 O O . ARG B 1 257 ? 16.328 30.781 -12.93 1 52.88 257 ARG B O 1
ATOM 5955 N N . THR B 1 258 ? 14.32 31.844 -12.453 1 52.75 258 THR B N 1
ATOM 5956 C CA . THR B 1 258 ? 14.422 32.781 -13.562 1 52.75 258 THR B CA 1
ATOM 5957 C C . THR B 1 258 ? 15.594 33.75 -13.359 1 52.75 258 THR B C 1
ATOM 5959 O O . THR B 1 258 ? 16.234 34.156 -14.32 1 52.75 258 THR B O 1
ATOM 5962 N N . MET B 1 259 ? 15.609 34.219 -12.148 1 51.47 259 MET B N 1
ATOM 5963 C CA . MET B 1 259 ? 16.812 35.031 -11.969 1 51.47 259 MET B CA 1
ATOM 5964 C C . MET B 1 259 ? 18.031 34.344 -12.555 1 51.47 259 MET B C 1
ATOM 5966 O O . MET B 1 259 ? 18.969 35 -12.992 1 51.47 259 MET B O 1
ATOM 5970 N N . TYR B 1 260 ? 17.75 33.062 -12.758 1 48.97 260 TYR B N 1
ATOM 5971 C CA . TYR B 1 260 ? 18.844 32.312 -13.367 1 48.97 260 TYR B CA 1
ATOM 5972 C C . TYR B 1 260 ? 18.438 31.734 -14.727 1 48.97 260 TYR B C 1
ATOM 5974 O O . TYR B 1 260 ? 18.828 30.625 -15.086 1 48.97 260 TYR B O 1
ATOM 5982 N N . ASP B 1 261 ? 17.547 32.469 -15.562 1 52.56 261 ASP B N 1
ATOM 5983 C CA . ASP B 1 261 ? 17.172 32.281 -16.969 1 52.56 261 ASP B CA 1
ATOM 5984 C C . ASP B 1 261 ? 16.203 31.109 -17.109 1 52.56 261 ASP B C 1
ATOM 5986 O O . ASP B 1 261 ? 16.234 30.391 -18.109 1 52.56 261 ASP B O 1
ATOM 5990 N N . GLN B 1 262 ? 15.555 30.781 -16.109 1 58.28 262 GLN B N 1
ATOM 5991 C CA . GLN B 1 262 ? 14.688 29.625 -16.234 1 58.28 262 GLN B CA 1
ATOM 5992 C C . GLN B 1 262 ? 13.211 30.016 -16.172 1 58.28 262 GLN B C 1
ATOM 5994 O O . GLN B 1 262 ? 12.398 29.297 -15.578 1 58.28 262 GLN B O 1
ATOM 5999 N N . ALA B 1 263 ? 12.812 31.219 -16.891 1 62.91 263 ALA B N 1
ATOM 6000 C CA . ALA B 1 263 ? 11.43 31.688 -16.906 1 62.91 263 ALA B CA 1
ATOM 6001 C C . ALA B 1 263 ? 10.555 30.766 -17.766 1 62.91 263 ALA B C 1
ATOM 6003 O O . ALA B 1 263 ? 9.406 30.5 -17.406 1 62.91 263 ALA B O 1
ATOM 6004 N N . LEU B 1 264 ? 11.094 30.203 -18.797 1 71.44 264 LEU B N 1
ATOM 6005 C CA . LEU B 1 264 ? 10.32 29.422 -19.75 1 71.44 264 LEU B CA 1
ATOM 6006 C C . LEU B 1 264 ? 9.828 28.125 -19.109 1 71.44 264 LEU B C 1
ATOM 6008 O O . LEU B 1 264 ? 8.656 27.766 -19.266 1 71.44 264 LEU B O 1
ATOM 6012 N N . PRO B 1 265 ? 10.609 27.5 -18.391 1 71.69 265 PRO B N 1
ATOM 6013 C CA . PRO B 1 265 ? 10.133 26.266 -17.766 1 71.69 265 PRO B CA 1
ATOM 6014 C C . PRO B 1 265 ? 8.977 26.516 -16.797 1 71.69 265 PRO B C 1
ATOM 6016 O O . PRO B 1 265 ? 8.094 25.672 -16.656 1 71.69 265 PRO B O 1
ATOM 6019 N N . LEU B 1 266 ? 8.859 27.656 -16.312 1 70 266 LEU B N 1
ATOM 6020 C CA . LEU B 1 266 ? 7.773 28 -15.406 1 70 266 LEU B CA 1
ATOM 6021 C C . LEU B 1 266 ? 6.453 28.109 -16.172 1 70 266 LEU B C 1
ATOM 6023 O O . LEU B 1 266 ? 5.418 27.656 -15.688 1 70 266 LEU B O 1
ATOM 6027 N N . VAL B 1 267 ? 6.605 28.828 -17.188 1 74.5 267 VAL B N 1
ATOM 6028 C CA . VAL B 1 267 ? 5.402 29.016 -18 1 74.5 267 VAL B CA 1
ATOM 6029 C C . VAL B 1 267 ? 4.883 27.656 -18.469 1 74.5 267 VAL B C 1
ATOM 6031 O O . VAL B 1 267 ? 3.676 27.406 -18.453 1 74.5 267 VAL B O 1
ATOM 6034 N N . TYR B 1 268 ? 5.785 26.797 -18.734 1 77.94 268 TYR B N 1
ATOM 6035 C CA . TYR B 1 268 ? 5.379 25.484 -19.188 1 77.94 268 TYR B CA 1
ATOM 6036 C C . TYR B 1 268 ? 4.766 24.672 -18.047 1 77.94 268 TYR B C 1
ATOM 6038 O O . TYR B 1 268 ? 3.822 23.906 -18.25 1 77.94 268 TYR B O 1
ATOM 6046 N N . SER B 1 269 ? 5.277 24.812 -16.922 1 78.06 269 SER B N 1
ATOM 6047 C CA . SER B 1 269 ? 4.715 24.125 -15.758 1 78.06 269 SER B CA 1
ATOM 6048 C C . SER B 1 269 ? 3.309 24.625 -15.445 1 78.06 269 SER B C 1
ATOM 6050 O O . SER B 1 269 ? 2.402 23.844 -15.188 1 78.06 269 SER B O 1
ATOM 6052 N N . ALA B 1 270 ? 3.164 25.922 -15.523 1 77.38 270 ALA B N 1
ATOM 6053 C CA . ALA B 1 270 ? 1.856 26.516 -15.258 1 77.38 270 ALA B CA 1
ATOM 6054 C C . ALA B 1 270 ? 0.837 26.094 -16.312 1 77.38 270 ALA B C 1
ATOM 6056 O O . ALA B 1 270 ? -0.308 25.781 -15.977 1 77.38 270 ALA B O 1
ATOM 6057 N N . LEU B 1 271 ? 1.271 26.109 -17.5 1 84 271 LEU B N 1
ATOM 6058 C CA . LEU B 1 271 ? 0.39 25.672 -18.594 1 84 271 LEU B CA 1
ATOM 6059 C C . LEU B 1 271 ? 0.007 24.203 -18.438 1 84 271 LEU B C 1
ATOM 6061 O O . LEU B 1 271 ? -1.122 23.828 -18.75 1 84 271 LEU B O 1
ATOM 6065 N N . GLY B 1 272 ? 0.956 23.438 -17.969 1 85.12 272 GLY B N 1
ATOM 6066 C CA . GLY B 1 272 ? 0.66 22.031 -17.719 1 85.12 272 GLY B CA 1
ATOM 6067 C C . GLY B 1 272 ? -0.386 21.828 -16.641 1 85.12 272 GLY B C 1
ATOM 6068 O O . GLY B 1 272 ? -1.288 21.016 -16.781 1 85.12 272 GLY B O 1
ATOM 6069 N N . ILE B 1 273 ? -0.266 22.594 -15.602 1 84.19 273 ILE B N 1
ATOM 6070 C CA . ILE B 1 273 ? -1.212 22.484 -14.492 1 84.19 273 ILE B CA 1
ATOM 6071 C C . ILE B 1 273 ? -2.594 22.938 -14.953 1 84.19 273 ILE B C 1
ATOM 6073 O O . ILE B 1 273 ? -3.602 22.312 -14.641 1 84.19 273 ILE B O 1
ATOM 6077 N N . VAL B 1 274 ? -2.609 24.031 -15.68 1 86.56 274 VAL B N 1
ATOM 6078 C CA . VAL B 1 274 ? -3.877 24.531 -16.203 1 86.56 274 VAL B CA 1
ATOM 6079 C C . VAL B 1 274 ? -4.488 23.5 -17.156 1 86.56 274 VAL B C 1
ATOM 6081 O O . VAL B 1 274 ? -5.695 23.25 -17.109 1 86.56 274 VAL B O 1
ATOM 6084 N N . ALA B 1 275 ? -3.65 22.953 -17.969 1 91.06 275 ALA B N 1
ATOM 6085 C CA . ALA B 1 275 ? -4.125 21.922 -18.891 1 91.06 275 ALA B CA 1
ATOM 6086 C C . ALA B 1 275 ? -4.723 20.734 -18.125 1 91.06 275 ALA B C 1
ATOM 6088 O O . ALA B 1 275 ? -5.734 20.172 -18.547 1 91.06 275 ALA B O 1
ATOM 6089 N N . MET B 1 276 ? -4.121 20.391 -17.062 1 90.25 276 MET B N 1
ATOM 6090 C CA . MET B 1 276 ? -4.621 19.297 -16.234 1 90.25 276 MET B CA 1
ATOM 6091 C C . MET B 1 276 ? -5.984 19.641 -15.641 1 90.25 276 MET B C 1
ATOM 6093 O O . MET B 1 276 ? -6.898 18.812 -15.656 1 90.25 276 MET B O 1
ATOM 6097 N N . ILE B 1 277 ? -6.117 20.844 -15.172 1 89.69 277 ILE B N 1
ATOM 6098 C CA . ILE B 1 277 ? -7.375 21.281 -14.586 1 89.69 277 ILE B CA 1
ATOM 6099 C C . ILE B 1 277 ? -8.469 21.281 -15.656 1 89.69 277 ILE B C 1
ATOM 6101 O O . ILE B 1 277 ? -9.586 20.812 -15.406 1 89.69 277 ILE B O 1
ATOM 6105 N N . VAL B 1 278 ? -8.117 21.797 -16.812 1 92.31 278 VAL B N 1
ATOM 6106 C CA . VAL B 1 278 ? -9.062 21.844 -17.922 1 92.31 278 VAL B CA 1
ATOM 6107 C C . VAL B 1 278 ? -9.469 20.422 -18.312 1 92.31 278 VAL B C 1
ATOM 6109 O O . VAL B 1 278 ? -10.641 20.141 -18.562 1 92.31 278 VAL B O 1
ATOM 6112 N N . PHE B 1 279 ? -8.531 19.531 -18.359 1 93.5 279 PHE B N 1
ATOM 6113 C CA . PHE B 1 279 ? -8.805 18.125 -18.672 1 93.5 279 PHE B CA 1
ATOM 6114 C C . PHE B 1 279 ? -9.758 17.516 -17.641 1 93.5 279 PHE B C 1
ATOM 6116 O O . PHE B 1 279 ? -10.68 16.797 -17.984 1 93.5 279 PHE B O 1
ATOM 6123 N N . LEU B 1 280 ? -9.555 17.781 -16.391 1 93.31 280 LEU B N 1
ATOM 6124 C CA . LEU B 1 280 ? -10.383 17.234 -15.328 1 93.31 280 LEU B CA 1
ATOM 6125 C C . LEU B 1 280 ? -11.797 17.797 -15.391 1 93.31 280 LEU B C 1
ATOM 6127 O O . LEU B 1 280 ? -12.773 17.078 -15.203 1 93.31 280 LEU B O 1
ATOM 6131 N N . LEU B 1 281 ? -11.93 19.062 -15.75 1 91.69 281 LEU B N 1
ATOM 6132 C CA . LEU B 1 281 ? -13.234 19.719 -15.773 1 91.69 281 LEU B CA 1
ATOM 6133 C C . LEU B 1 281 ? -14.039 19.281 -16.984 1 91.69 281 LEU B C 1
ATOM 6135 O O . LEU B 1 281 ? -15.25 19.094 -16.906 1 91.69 281 LEU B O 1
ATOM 6139 N N . PHE B 1 282 ? -13.336 19.031 -18.094 1 93.94 282 PHE B N 1
ATOM 6140 C CA . PHE B 1 282 ? -14.086 18.828 -19.328 1 93.94 282 PHE B CA 1
ATOM 6141 C C . PHE B 1 282 ? -14.117 17.359 -19.719 1 93.94 282 PHE B C 1
ATOM 6143 O O . PHE B 1 282 ? -14.945 16.938 -20.531 1 93.94 282 PHE B O 1
ATOM 6150 N N . VAL B 1 283 ? -13.258 16.594 -19.234 1 93.94 283 VAL B N 1
ATOM 6151 C CA . VAL B 1 283 ? -13.25 15.188 -19.609 1 93.94 283 VAL B CA 1
ATOM 6152 C C . VAL B 1 283 ? -13.641 14.328 -18.406 1 93.94 283 VAL B C 1
ATOM 6154 O O . VAL B 1 283 ? -14.57 13.523 -18.484 1 93.94 283 VAL B O 1
ATOM 6157 N N . PHE B 1 284 ? -12.984 14.555 -17.297 1 93.25 284 PHE B N 1
ATOM 6158 C CA . PHE B 1 284 ? -13.219 13.711 -16.125 1 93.25 284 PHE B CA 1
ATOM 6159 C C . PHE B 1 284 ? -14.602 13.969 -15.547 1 93.25 284 PHE B C 1
ATOM 6161 O O . PHE B 1 284 ? -15.32 13.023 -15.211 1 93.25 284 PHE B O 1
ATOM 6168 N N . ARG B 1 285 ? -14.961 15.195 -15.406 1 91.88 285 ARG B N 1
ATOM 6169 C CA . ARG B 1 285 ? -16.234 15.539 -14.789 1 91.88 285 ARG B CA 1
ATOM 6170 C C . ARG B 1 285 ? -17.406 14.914 -15.547 1 91.88 285 ARG B C 1
ATOM 6172 O O . ARG B 1 285 ? -18.234 14.219 -14.961 1 91.88 285 ARG B O 1
ATOM 6179 N N . PRO B 1 286 ? -17.484 15.133 -16.828 1 93 286 PRO B N 1
ATOM 6180 C CA . PRO B 1 286 ? -18.609 14.484 -17.531 1 93 286 PRO B CA 1
ATOM 6181 C C . PRO B 1 286 ? -18.516 12.961 -17.5 1 93 286 PRO B C 1
ATOM 6183 O O . PRO B 1 286 ? -19.547 12.281 -17.5 1 93 286 PRO B O 1
ATOM 6186 N N . TRP B 1 287 ? -17.344 12.445 -17.484 1 92.56 287 TRP B N 1
ATOM 6187 C CA . TRP B 1 287 ? -17.172 11 -17.438 1 92.56 287 TRP B CA 1
ATOM 6188 C C . TRP B 1 287 ? -17.719 10.43 -16.141 1 92.56 287 TRP B C 1
ATOM 6190 O O . TRP B 1 287 ? -18.391 9.391 -16.141 1 92.56 287 TRP B O 1
ATOM 6200 N N . VAL B 1 288 ? -17.438 11.039 -15.062 1 91.19 288 VAL B N 1
ATOM 6201 C CA . VAL B 1 288 ? -17.922 10.578 -13.766 1 91.19 288 VAL B CA 1
ATOM 6202 C C . VAL B 1 288 ? -19.438 10.688 -13.703 1 91.19 288 VAL B C 1
ATOM 6204 O O . VAL B 1 288 ? -20.109 9.797 -13.172 1 91.19 288 VAL B O 1
ATOM 6207 N N . ARG B 1 289 ? -19.969 11.758 -14.203 1 88.25 289 ARG B N 1
ATOM 6208 C CA . ARG B 1 289 ? -21.422 11.922 -14.234 1 88.25 289 ARG B CA 1
ATOM 6209 C C . ARG B 1 289 ? -22.078 10.828 -15.078 1 88.25 289 ARG B C 1
ATOM 6211 O O . ARG B 1 289 ? -23.156 10.352 -14.75 1 88.25 289 ARG B O 1
ATOM 6218 N N . TRP B 1 290 ? -21.359 10.531 -16.094 1 89.31 290 TRP B N 1
ATOM 6219 C CA . TRP B 1 290 ? -21.844 9.461 -16.953 1 89.31 290 TRP B CA 1
ATOM 6220 C C . TRP B 1 290 ? -21.844 8.133 -16.203 1 89.31 290 TRP B C 1
ATOM 6222 O O . TRP B 1 290 ? -22.812 7.359 -16.312 1 89.31 290 TRP B O 1
ATOM 6232 N N . ILE B 1 291 ? -20.828 7.836 -15.43 1 87.31 291 ILE B N 1
ATOM 6233 C CA . ILE B 1 291 ? -20.734 6.605 -14.656 1 87.31 291 ILE B CA 1
ATOM 6234 C C . ILE B 1 291 ? -21.859 6.57 -13.617 1 87.31 291 ILE B C 1
ATOM 6236 O O . ILE B 1 291 ? -22.484 5.531 -13.414 1 87.31 291 ILE B O 1
ATOM 6240 N N . VAL B 1 292 ? -22.047 7.645 -12.961 1 85.5 292 VAL B N 1
ATOM 6241 C CA . VAL B 1 292 ? -23.047 7.734 -11.906 1 85.5 292 VAL B CA 1
ATOM 6242 C C . VAL B 1 292 ? -24.438 7.523 -12.492 1 85.5 292 VAL B C 1
ATOM 6244 O O . VAL B 1 292 ? -25.297 6.879 -11.875 1 85.5 292 VAL B O 1
ATOM 6247 N N . ARG B 1 293 ? -24.688 7.957 -13.656 1 83.19 293 ARG B N 1
ATOM 6248 C CA . ARG B 1 293 ? -26 7.844 -14.297 1 83.19 293 ARG B CA 1
ATOM 6249 C C . ARG B 1 293 ? -26.25 6.414 -14.766 1 83.19 293 ARG B C 1
ATOM 6251 O O . ARG B 1 293 ? -27.391 5.953 -14.773 1 83.19 293 ARG B O 1
ATOM 6258 N N . ARG B 1 294 ? -25.25 5.754 -15.109 1 80.62 294 ARG B N 1
ATOM 6259 C CA . ARG B 1 294 ? -25.406 4.422 -15.68 1 80.62 294 ARG B CA 1
ATOM 6260 C C . ARG B 1 294 ? -25.469 3.359 -14.586 1 80.62 294 ARG B C 1
ATOM 6262 O O . ARG B 1 294 ? -25.875 2.219 -14.844 1 80.62 294 ARG B O 1
ATOM 6269 N N . THR B 1 295 ? -24.969 3.66 -13.516 1 74.69 295 THR B N 1
ATOM 6270 C CA . THR B 1 295 ? -24.953 2.662 -12.453 1 74.69 295 THR B CA 1
ATOM 6271 C C . THR B 1 295 ? -26.297 2.602 -11.734 1 74.69 295 THR B C 1
ATOM 6273 O O . THR B 1 295 ? -26.844 3.637 -11.359 1 74.69 295 THR B O 1
ATOM 6276 N N . PRO B 1 296 ? -26.812 1.297 -11.82 1 64.88 296 PRO B N 1
ATOM 6277 C CA . PRO B 1 296 ? -28.125 1.144 -11.188 1 64.88 296 PRO B CA 1
ATOM 6278 C C . PRO B 1 296 ? -28.125 1.584 -9.727 1 64.88 296 PRO B C 1
ATOM 6280 O O . PRO B 1 296 ? -27.109 1.5 -9.047 1 64.88 296 PRO B O 1
ATOM 6283 N N . LYS B 1 297 ? -29.156 2.232 -9.391 1 61.09 297 LYS B N 1
ATOM 6284 C CA . LYS B 1 297 ? -29.406 2.824 -8.078 1 61.09 297 LYS B CA 1
ATOM 6285 C C . LYS B 1 297 ? -29.297 1.778 -6.973 1 61.09 297 LYS B C 1
ATOM 6287 O O . LYS B 1 297 ? -29.203 2.121 -5.793 1 61.09 297 LYS B O 1
ATOM 6292 N N . ASP B 1 298 ? -29.312 0.494 -7.32 1 56.19 298 ASP B N 1
ATOM 6293 C CA . ASP B 1 298 ? -29.375 -0.488 -6.242 1 56.19 298 ASP B CA 1
ATOM 6294 C C . ASP B 1 298 ? -28.016 -0.657 -5.566 1 56.19 298 ASP B C 1
ATOM 6296 O O . ASP B 1 298 ? -27.844 -1.561 -4.746 1 56.19 298 ASP B O 1
ATOM 6300 N N . GLY B 1 299 ? -27.438 0.202 -5.039 1 56.56 299 GLY B N 1
ATOM 6301 C CA . GLY B 1 299 ? -26.375 0.419 -4.066 1 56.56 299 GLY B CA 1
ATOM 6302 C C . GLY B 1 299 ? -25.094 -0.318 -4.406 1 56.56 299 GLY B C 1
ATOM 6303 O O . GLY B 1 299 ? -24.031 -0.001 -3.873 1 56.56 299 GLY B O 1
ATOM 6304 N N . ARG B 1 300 ? -25.141 -1.554 -5.281 1 59.91 300 ARG B N 1
ATOM 6305 C CA . ARG B 1 300 ? -23.844 -2.238 -5.367 1 59.91 300 ARG B CA 1
ATOM 6306 C C . ARG B 1 300 ? -23.031 -1.732 -6.555 1 59.91 300 ARG B C 1
ATOM 6308 O O . ARG B 1 300 ? -23.391 -1.978 -7.707 1 59.91 300 ARG B O 1
ATOM 6315 N N . PHE B 1 301 ? -22.266 -0.854 -6.344 1 63.16 301 PHE B N 1
ATOM 6316 C CA . PHE B 1 301 ? -21.406 -0.303 -7.383 1 63.16 301 PHE B CA 1
ATOM 6317 C C . PHE B 1 301 ? -20.344 -1.32 -7.805 1 63.16 301 PHE B C 1
ATOM 6319 O O . PHE B 1 301 ? -19.703 -1.938 -6.961 1 63.16 301 PHE B O 1
ATOM 6326 N N . PRO B 1 302 ? -20.406 -1.592 -9.086 1 72.69 302 PRO B N 1
ATOM 6327 C CA . PRO B 1 302 ? -19.438 -2.578 -9.562 1 72.69 302 PRO B CA 1
ATOM 6328 C C . PRO B 1 302 ? -18 -2.195 -9.242 1 72.69 302 PRO B C 1
ATOM 6330 O O . PRO B 1 302 ? -17.625 -1.025 -9.367 1 72.69 302 PRO B O 1
ATOM 6333 N N . GLU B 1 303 ? -17.266 -3.113 -8.773 1 79 303 GLU B N 1
ATOM 6334 C CA . GLU B 1 303 ? -15.875 -2.943 -8.383 1 79 303 GLU B CA 1
ATOM 6335 C C . GLU B 1 303 ? -15.039 -2.416 -9.539 1 79 303 GLU B C 1
ATOM 6337 O O . GLU B 1 303 ? -14.078 -1.669 -9.336 1 79 303 GLU B O 1
ATOM 6342 N N . GLY B 1 304 ? -15.531 -2.709 -10.711 1 81.69 304 GLY B N 1
ATOM 6343 C CA . GLY B 1 304 ? -14.797 -2.287 -11.891 1 81.69 304 GLY B CA 1
ATOM 6344 C C . GLY B 1 304 ? -14.789 -0.782 -12.086 1 81.69 304 GLY B C 1
ATOM 6345 O O . GLY B 1 304 ? -13.773 -0.202 -12.469 1 81.69 304 GLY B O 1
ATOM 6346 N N . GLN B 1 305 ? -15.891 -0.183 -11.789 1 85.75 305 GLN B N 1
ATOM 6347 C CA . GLN B 1 305 ? -16 1.26 -11.977 1 85.75 305 GLN B CA 1
ATOM 6348 C C . GLN B 1 305 ? -15.18 2.012 -10.93 1 85.75 305 GLN B C 1
ATOM 6350 O O . GLN B 1 305 ? -14.547 3.023 -11.242 1 85.75 305 GLN B O 1
ATOM 6355 N N . VAL B 1 306 ? -15.211 1.521 -9.727 1 89.56 306 VAL B N 1
ATOM 6356 C CA . VAL B 1 306 ? -14.414 2.129 -8.672 1 89.56 306 VAL B CA 1
ATOM 6357 C C . VAL B 1 306 ? -12.93 2.033 -9.023 1 89.56 306 VAL B C 1
ATOM 6359 O O . VAL B 1 306 ? -12.18 3 -8.852 1 89.56 306 VAL B O 1
ATOM 6362 N N . LEU B 1 307 ? -12.547 0.888 -9.523 1 90.62 307 LEU B N 1
ATOM 6363 C CA . LEU B 1 307 ? -11.156 0.672 -9.914 1 90.62 307 LEU B CA 1
ATOM 6364 C C . LEU B 1 307 ? -10.742 1.643 -11.016 1 90.62 307 LEU B C 1
ATOM 6366 O O . LEU B 1 307 ? -9.633 2.17 -11 1 90.62 307 LEU B O 1
ATOM 6370 N N . MET B 1 308 ? -11.594 1.919 -11.93 1 90.31 308 MET B N 1
ATOM 6371 C CA . MET B 1 308 ? -11.297 2.832 -13.031 1 90.31 308 MET B CA 1
ATOM 6372 C C . MET B 1 308 ? -11.062 4.25 -12.516 1 90.31 308 MET B C 1
ATOM 6374 O O . MET B 1 308 ? -10.164 4.941 -12.977 1 90.31 308 MET B O 1
ATOM 6378 N N . VAL B 1 309 ? -11.922 4.625 -11.617 1 92.25 309 VAL B N 1
ATOM 6379 C CA . VAL B 1 309 ? -11.773 5.957 -11.031 1 92.25 309 VAL B CA 1
ATOM 6380 C C . VAL B 1 309 ? -10.438 6.047 -10.297 1 92.25 309 VAL B C 1
ATOM 6382 O O . VAL B 1 309 ? -9.703 7.031 -10.438 1 92.25 309 VAL B O 1
ATOM 6385 N N . LEU B 1 310 ? -10.125 5.008 -9.57 1 93.88 310 LEU B N 1
ATOM 6386 C CA . LEU B 1 310 ? -8.875 4.988 -8.82 1 93.88 310 LEU B CA 1
ATOM 6387 C C . LEU B 1 310 ? -7.676 5.004 -9.758 1 93.88 310 LEU B C 1
ATOM 6389 O O . LEU B 1 310 ? -6.641 5.594 -9.438 1 93.88 310 LEU B O 1
ATOM 6393 N N . LEU B 1 311 ? -7.789 4.398 -10.883 1 94.19 311 LEU B N 1
ATOM 6394 C CA . LEU B 1 311 ? -6.715 4.414 -11.875 1 94.19 311 LEU B CA 1
ATOM 6395 C C . LEU B 1 311 ? -6.477 5.828 -12.391 1 94.19 311 LEU B C 1
ATOM 6397 O O . LEU B 1 311 ? -5.332 6.242 -12.586 1 94.19 311 LEU B O 1
ATOM 6401 N N . VAL B 1 312 ? -7.551 6.527 -12.625 1 93.38 312 VAL B N 1
ATOM 6402 C CA . VAL B 1 312 ? -7.418 7.902 -13.094 1 93.38 312 VAL B CA 1
ATOM 6403 C C . VAL B 1 312 ? -6.801 8.766 -12 1 93.38 312 VAL B C 1
ATOM 6405 O O . VAL B 1 312 ? -6.02 9.672 -12.281 1 93.38 312 VAL B O 1
ATOM 6408 N N . VAL B 1 313 ? -7.172 8.469 -10.766 1 94.12 313 VAL B N 1
ATOM 6409 C CA . VAL B 1 313 ? -6.582 9.172 -9.625 1 94.12 313 VAL B CA 1
ATOM 6410 C C . VAL B 1 313 ? -5.07 8.969 -9.625 1 94.12 313 VAL B C 1
ATOM 6412 O O . VAL B 1 313 ? -4.312 9.922 -9.43 1 94.12 313 VAL B O 1
ATOM 6415 N N . MET B 1 314 ? -4.645 7.746 -9.875 1 94.56 314 MET B N 1
ATOM 6416 C CA . MET B 1 314 ? -3.219 7.445 -9.938 1 94.56 314 MET B CA 1
ATOM 6417 C C . MET B 1 314 ? -2.555 8.18 -11.094 1 94.56 314 MET B C 1
ATOM 6419 O O . MET B 1 314 ? -1.479 8.758 -10.938 1 94.56 314 MET B O 1
ATOM 6423 N N . ALA B 1 315 ? -3.156 8.172 -12.195 1 94.12 315 ALA B N 1
ATOM 6424 C CA . ALA B 1 315 ? -2.619 8.836 -13.375 1 94.12 315 ALA B CA 1
ATOM 6425 C C . ALA B 1 315 ? -2.486 10.336 -13.148 1 94.12 315 ALA B C 1
ATOM 6427 O O . ALA B 1 315 ? -1.464 10.938 -13.492 1 94.12 315 ALA B O 1
ATOM 6428 N N . MET B 1 316 ? -3.48 10.875 -12.555 1 92.56 316 MET B N 1
ATOM 6429 C CA . MET B 1 316 ? -3.486 12.32 -12.344 1 92.56 316 MET B CA 1
ATOM 6430 C C . MET B 1 316 ? -2.496 12.711 -11.25 1 92.56 316 MET B C 1
ATOM 6432 O O . MET B 1 316 ? -1.946 13.812 -11.273 1 92.56 316 MET B O 1
ATOM 6436 N N . GLY B 1 317 ? -2.385 11.828 -10.25 1 90.81 317 GLY B N 1
ATOM 6437 C CA . GLY B 1 317 ? -1.324 12.07 -9.289 1 90.81 317 GLY B CA 1
ATOM 6438 C C . GLY B 1 317 ? 0.056 12.117 -9.914 1 90.81 317 GLY B C 1
ATOM 6439 O O . GLY B 1 317 ? 0.854 13.008 -9.609 1 90.81 317 GLY B O 1
ATOM 6440 N N . ALA B 1 318 ? 0.338 11.203 -10.844 1 91.12 318 ALA B N 1
ATOM 6441 C CA . ALA B 1 318 ? 1.622 11.164 -11.539 1 91.12 318 ALA B CA 1
ATOM 6442 C C . ALA B 1 318 ? 1.799 12.391 -12.438 1 91.12 318 ALA B C 1
ATOM 6444 O O . ALA B 1 318 ? 2.879 12.984 -12.484 1 91.12 318 ALA B O 1
ATOM 6445 N N . ILE B 1 319 ? 0.793 12.789 -13.078 1 90 319 ILE B N 1
ATOM 6446 C CA . ILE B 1 319 ? 0.844 13.922 -14 1 90 319 ILE B CA 1
ATOM 6447 C C . ILE B 1 319 ? 1.039 15.219 -13.219 1 90 319 ILE B C 1
ATOM 6449 O O . ILE B 1 319 ? 1.826 16.078 -13.617 1 90 319 ILE B O 1
ATOM 6453 N N . SER B 1 320 ? 0.252 15.312 -12.125 1 86.5 320 SER B N 1
ATOM 6454 C CA . SER B 1 320 ? 0.392 16.5 -11.289 1 86.5 320 SER B CA 1
ATOM 6455 C C . SER B 1 320 ? 1.835 16.688 -10.836 1 86.5 320 SER B C 1
ATOM 6457 O O . SER B 1 320 ? 2.385 17.781 -10.93 1 86.5 320 SER B O 1
ATOM 6459 N N . GLU B 1 321 ? 2.395 15.641 -10.414 1 82.81 321 GLU B N 1
ATOM 6460 C CA . GLU B 1 321 ? 3.775 15.688 -9.945 1 82.81 321 GLU B CA 1
ATOM 6461 C C . GLU B 1 321 ? 4.734 16 -11.086 1 82.81 321 GLU B C 1
ATOM 6463 O O . GLU B 1 321 ? 5.719 16.719 -10.906 1 82.81 321 GLU B O 1
ATOM 6468 N N . THR B 1 322 ? 4.516 15.461 -12.25 1 82.88 322 THR B N 1
ATOM 6469 C CA . THR B 1 322 ? 5.375 15.656 -13.414 1 82.88 322 THR B CA 1
ATOM 6470 C C . THR B 1 322 ? 5.324 17.109 -13.891 1 82.88 322 THR B C 1
ATOM 6472 O O . THR B 1 322 ? 6.301 17.625 -14.43 1 82.88 322 THR B O 1
ATOM 6475 N N . PHE B 1 323 ? 4.219 17.766 -13.703 1 82.19 323 PHE B N 1
ATOM 6476 C CA . PHE B 1 323 ? 4.062 19.141 -14.141 1 82.19 323 PHE B CA 1
ATOM 6477 C C . PHE B 1 323 ? 4.617 20.109 -13.102 1 82.19 323 PHE B C 1
ATOM 6479 O O . PHE B 1 323 ? 4.715 21.312 -13.359 1 82.19 323 PHE B O 1
ATOM 6486 N N . GLY B 1 324 ? 4.949 19.547 -11.938 1 73.69 324 GLY B N 1
ATOM 6487 C CA . GLY B 1 324 ? 5.57 20.375 -10.922 1 73.69 324 GLY B CA 1
ATOM 6488 C C . GLY B 1 324 ? 4.648 20.688 -9.766 1 73.69 324 GLY B C 1
ATOM 6489 O O . GLY B 1 324 ? 5.012 21.453 -8.859 1 73.69 324 GLY B O 1
ATOM 6490 N N . ALA B 1 325 ? 3.463 20.25 -9.805 1 77.81 325 ALA B N 1
ATOM 6491 C CA . ALA B 1 325 ? 2.551 20.406 -8.672 1 77.81 325 ALA B CA 1
ATOM 6492 C C . ALA B 1 325 ? 2.73 19.266 -7.676 1 77.81 325 ALA B C 1
ATOM 6494 O O . ALA B 1 325 ? 3.648 18.453 -7.812 1 77.81 325 ALA B O 1
ATOM 6495 N N . ARG B 1 326 ? 1.999 19.297 -6.641 1 77.44 326 ARG B N 1
ATOM 6496 C CA . ARG B 1 326 ? 2.049 18.203 -5.668 1 77.44 326 ARG B CA 1
ATOM 6497 C C . ARG B 1 326 ? 1.311 16.984 -6.188 1 77.44 326 ARG B C 1
ATOM 6499 O O . ARG B 1 326 ? 0.337 17.094 -6.934 1 77.44 326 ARG B O 1
ATOM 6506 N N . VAL B 1 327 ? 1.774 15.906 -5.773 1 83 327 VAL B N 1
ATOM 6507 C CA . VAL B 1 327 ? 1.193 14.633 -6.188 1 83 327 VAL B CA 1
ATOM 6508 C C . VAL B 1 327 ? -0.271 14.57 -5.762 1 83 327 VAL B C 1
ATOM 6510 O O . VAL B 1 327 ? -1.075 13.867 -6.383 1 83 327 VAL B O 1
ATOM 6513 N N . THR B 1 328 ? -0.684 15.359 -4.758 1 82.69 328 THR B N 1
ATOM 6514 C CA . THR B 1 328 ? -2.018 15.289 -4.172 1 82.69 328 THR B CA 1
ATOM 6515 C C . THR B 1 328 ? -2.973 16.25 -4.891 1 82.69 328 THR B C 1
ATO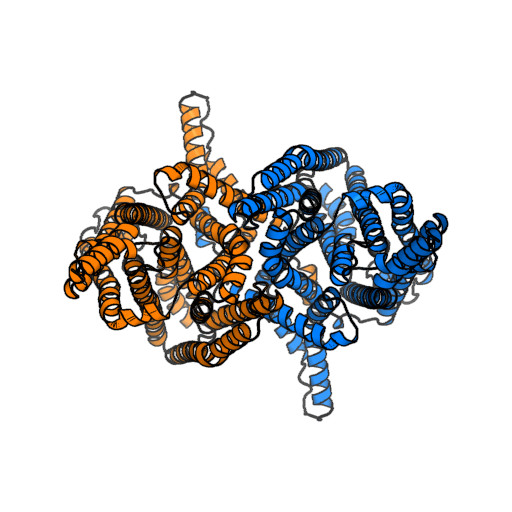M 6517 O O . THR B 1 328 ? -4.191 16.141 -4.742 1 82.69 328 THR B O 1
ATOM 6520 N N . ASP B 1 329 ? -2.494 17.203 -5.633 1 83.75 329 ASP B N 1
ATOM 6521 C CA . ASP B 1 329 ? -3.342 18.25 -6.207 1 83.75 329 ASP B CA 1
ATOM 6522 C C . ASP B 1 329 ? -4.324 17.656 -7.215 1 83.75 329 ASP B C 1
ATOM 6524 O O . ASP B 1 329 ? -5.52 17.969 -7.18 1 83.75 329 ASP B O 1
ATOM 6528 N N . GLY B 1 330 ? -3.82 16.875 -8.133 1 87.62 330 GLY B N 1
ATOM 6529 C CA . GLY B 1 330 ? -4.715 16.234 -9.086 1 87.62 330 GLY B CA 1
ATOM 6530 C C . GLY B 1 330 ? -5.824 15.445 -8.414 1 87.62 330 GLY B C 1
ATOM 6531 O O . GLY B 1 330 ? -7.008 15.719 -8.648 1 87.62 330 GLY B O 1
ATOM 6532 N N . PRO B 1 331 ? -5.477 14.555 -7.535 1 91.06 331 PRO B N 1
ATOM 6533 C CA . PRO B 1 331 ? -6.48 13.758 -6.828 1 91.06 331 PRO B CA 1
ATOM 6534 C C . PRO B 1 331 ? -7.457 14.609 -6.023 1 91.06 331 PRO B C 1
ATOM 6536 O O . PRO B 1 331 ? -8.648 14.289 -5.949 1 91.06 331 PRO B O 1
ATOM 6539 N N . ILE B 1 332 ? -7.035 15.695 -5.43 1 86.44 332 ILE B N 1
ATOM 6540 C CA . ILE B 1 332 ? -7.91 16.578 -4.668 1 86.44 332 ILE B CA 1
ATOM 6541 C C . ILE B 1 332 ? -8.961 17.188 -5.59 1 86.44 332 ILE B C 1
ATOM 6543 O O . ILE B 1 332 ? -10.156 17.172 -5.27 1 86.44 332 ILE B O 1
ATOM 6547 N N . ILE B 1 333 ? -8.523 17.656 -6.707 1 88.38 333 ILE B N 1
ATOM 6548 C CA . ILE B 1 333 ? -9.445 18.266 -7.656 1 88.38 333 ILE B CA 1
ATOM 6549 C C . ILE B 1 333 ? -10.43 17.219 -8.164 1 88.38 333 ILE B C 1
ATOM 6551 O O . ILE B 1 333 ? -11.625 17.484 -8.281 1 88.38 333 ILE B O 1
ATOM 6555 N N . MET B 1 334 ? -9.93 16.047 -8.445 1 92.94 334 MET B N 1
ATOM 6556 C CA . MET B 1 334 ? -10.789 14.969 -8.906 1 92.94 334 MET B CA 1
ATOM 6557 C C . MET B 1 334 ? -11.852 14.641 -7.859 1 92.94 334 MET B C 1
ATOM 6559 O O . MET B 1 334 ? -13.016 14.422 -8.203 1 92.94 334 MET B O 1
ATOM 6563 N N . GLY B 1 335 ? -11.453 14.539 -6.645 1 90.31 335 GLY B N 1
ATOM 6564 C CA . GLY B 1 335 ? -12.406 14.266 -5.578 1 90.31 335 GLY B CA 1
ATOM 6565 C C . GLY B 1 335 ? -13.508 15.297 -5.484 1 90.31 335 GLY B C 1
ATOM 6566 O O . GLY B 1 335 ? -14.672 14.953 -5.246 1 90.31 335 GLY B O 1
ATOM 6567 N N . LEU B 1 336 ? -13.203 16.547 -5.723 1 85.94 336 LEU B N 1
ATOM 6568 C CA . LEU B 1 336 ? -14.172 17.641 -5.652 1 85.94 336 LEU B CA 1
ATOM 6569 C C . LEU B 1 336 ? -15.156 17.562 -6.812 1 85.94 336 LEU B C 1
ATOM 6571 O O . LEU B 1 336 ? -16.25 18.125 -6.738 1 85.94 336 LEU B O 1
ATOM 6575 N N . LEU B 1 337 ? -14.75 16.891 -7.875 1 90.06 337 LEU B N 1
ATOM 6576 C CA . LEU B 1 337 ? -15.586 16.812 -9.07 1 90.06 337 LEU B CA 1
ATOM 6577 C C . LEU B 1 337 ? -16.547 15.641 -8.992 1 90.06 337 LEU B C 1
ATOM 6579 O O . LEU B 1 337 ? -17.484 15.539 -9.797 1 90.06 337 LEU B O 1
ATOM 6583 N N . VAL B 1 338 ? -16.297 14.742 -8.102 1 89.44 338 VAL B N 1
ATOM 6584 C CA . VAL B 1 338 ? -17.234 13.641 -7.867 1 89.44 338 VAL B CA 1
ATOM 6585 C C . VAL B 1 338 ? -18.422 14.148 -7.055 1 89.44 338 VAL B C 1
ATOM 6587 O O . VAL B 1 338 ? -18.25 14.75 -5.992 1 89.44 338 VAL B O 1
ATOM 6590 N N . PRO B 1 339 ? -19.625 14.008 -7.562 1 83.88 339 PRO B N 1
ATOM 6591 C CA . PRO B 1 339 ? -20.781 14.492 -6.812 1 83.88 339 PRO B CA 1
ATOM 6592 C C . PRO B 1 339 ? -20.906 13.859 -5.426 1 83.88 339 PRO B C 1
ATOM 6594 O O . PRO B 1 339 ? -20.875 12.633 -5.297 1 83.88 339 PRO B O 1
ATOM 6597 N N . THR B 1 340 ? -21.125 14.867 -4.656 1 77.5 340 THR B N 1
ATOM 6598 C CA . THR B 1 340 ? -21.203 14.461 -3.258 1 77.5 340 THR B CA 1
ATOM 6599 C C . THR B 1 340 ? -22.469 13.672 -2.992 1 77.5 340 THR B C 1
ATOM 6601 O O . THR B 1 340 ? -23.5 13.898 -3.639 1 77.5 340 THR B O 1
ATOM 6604 N N . ALA B 1 341 ? -22.469 12.531 -2.373 1 75.69 341 ALA B N 1
ATOM 6605 C CA . ALA B 1 341 ? -23.625 11.719 -1.979 1 75.69 341 ALA B CA 1
ATOM 6606 C C . ALA B 1 341 ? -24.016 10.742 -3.084 1 75.69 341 ALA B C 1
ATOM 6608 O O . ALA B 1 341 ? -25.062 10.109 -3.023 1 75.69 341 ALA B O 1
ATOM 6609 N N . SER B 1 342 ? -23.281 10.844 -4.109 1 83.75 342 SER B N 1
ATOM 6610 C CA . SER B 1 342 ? -23.531 9.852 -5.148 1 83.75 342 SER B CA 1
ATOM 6611 C C . SER B 1 342 ? -23.141 8.453 -4.68 1 83.75 342 SER B C 1
ATOM 6613 O O . SER B 1 342 ? -22.328 8.305 -3.76 1 83.75 342 SER B O 1
ATOM 6615 N N . PRO B 1 343 ? -23.812 7.551 -5.215 1 84.62 343 PRO B N 1
ATOM 6616 C CA . PRO B 1 343 ? -23.438 6.176 -4.875 1 84.62 343 PRO B CA 1
ATOM 6617 C C . PRO B 1 343 ? -21.969 5.871 -5.16 1 84.62 343 PRO B C 1
ATOM 6619 O O . PRO B 1 343 ? -21.359 5.047 -4.477 1 84.62 343 PRO B O 1
ATOM 6622 N N . LEU B 1 344 ? -21.484 6.547 -6.105 1 88.44 344 LEU B N 1
ATOM 6623 C CA . LEU B 1 344 ? -20.078 6.359 -6.426 1 88.44 344 LEU B CA 1
ATOM 6624 C C . LEU B 1 344 ? -19.188 6.867 -5.293 1 88.44 344 LEU B C 1
ATOM 6626 O O . LEU B 1 344 ? -18.219 6.203 -4.914 1 88.44 344 LEU B O 1
ATOM 6630 N N . ALA B 1 345 ? -19.5 8 -4.789 1 88.38 345 ALA B N 1
ATOM 6631 C CA . ALA B 1 345 ? -18.734 8.578 -3.688 1 88.38 345 ALA B CA 1
ATOM 6632 C C . ALA B 1 345 ? -18.75 7.66 -2.471 1 88.38 345 ALA B C 1
ATOM 6634 O O . ALA B 1 345 ? -17.719 7.457 -1.825 1 88.38 345 ALA B O 1
ATOM 6635 N N . VAL B 1 346 ? -19.859 7.09 -2.242 1 85.56 346 VAL B N 1
ATOM 6636 C CA . VAL B 1 346 ? -20.016 6.195 -1.102 1 85.56 346 VAL B CA 1
ATOM 6637 C C . VAL B 1 346 ? -19.219 4.918 -1.325 1 85.56 346 VAL B C 1
ATOM 6639 O O . VAL B 1 346 ? -18.547 4.43 -0.412 1 85.56 346 VAL B O 1
ATOM 6642 N N . ALA B 1 347 ? -19.281 4.457 -2.502 1 88.31 347 ALA B N 1
ATOM 6643 C CA . ALA B 1 347 ? -18.562 3.227 -2.836 1 88.31 347 ALA B CA 1
ATOM 6644 C C . ALA B 1 347 ? -17.062 3.42 -2.719 1 88.31 347 ALA B C 1
ATOM 6646 O O . ALA B 1 347 ? -16.359 2.557 -2.189 1 88.31 347 ALA B O 1
ATOM 6647 N N . ILE B 1 348 ? -16.594 4.508 -3.176 1 91 348 ILE B N 1
ATOM 6648 C CA . ILE B 1 348 ? -15.164 4.816 -3.117 1 91 348 ILE B CA 1
ATOM 6649 C C . ILE B 1 348 ? -14.719 4.91 -1.659 1 91 348 ILE B C 1
ATOM 6651 O O . ILE B 1 348 ? -13.695 4.34 -1.28 1 91 348 ILE B O 1
ATOM 6655 N N . ALA B 1 349 ? -15.461 5.602 -0.891 1 86.94 349 ALA B N 1
ATOM 6656 C CA . ALA B 1 349 ? -15.141 5.766 0.524 1 86.94 349 ALA B CA 1
ATOM 6657 C C . ALA B 1 349 ? -15.109 4.418 1.239 1 86.94 349 ALA B C 1
ATOM 6659 O O . ALA B 1 349 ? -14.188 4.141 2.012 1 86.94 349 ALA B O 1
ATOM 6660 N N . GLU B 1 350 ? -16 3.629 0.938 1 84.88 350 GLU B N 1
ATOM 6661 C CA . GLU B 1 350 ? -16.125 2.326 1.584 1 84.88 350 GLU B CA 1
ATOM 6662 C C . GLU B 1 350 ? -14.961 1.416 1.213 1 84.88 350 GLU B C 1
ATOM 6664 O O . GLU B 1 350 ? -14.492 0.633 2.041 1 84.88 350 GLU B O 1
ATOM 6669 N N . LYS B 1 351 ? -14.5 1.533 0.07 1 88.69 351 LYS B N 1
ATOM 6670 C CA . LYS B 1 351 ? -13.516 0.581 -0.438 1 88.69 351 LYS B CA 1
ATOM 6671 C C . LYS B 1 351 ? -12.094 1.063 -0.168 1 88.69 351 LYS B C 1
ATOM 6673 O O . LYS B 1 351 ? -11.164 0.26 -0.101 1 88.69 351 LYS B O 1
ATOM 6678 N N . VAL B 1 352 ? -11.922 2.326 0.024 1 90.5 352 VAL B N 1
ATOM 6679 C CA . VAL B 1 352 ? -10.57 2.869 0.053 1 90.5 352 VAL B CA 1
ATOM 6680 C C . VAL B 1 352 ? -10.219 3.314 1.472 1 90.5 352 VAL B C 1
ATOM 6682 O O . VAL B 1 352 ? -9.047 3.318 1.856 1 90.5 352 VAL B O 1
ATOM 6685 N N . GLU B 1 353 ? -11.117 3.604 2.271 1 88.12 353 GLU B N 1
ATOM 6686 C CA . GLU B 1 353 ? -10.922 4.309 3.533 1 88.12 353 GLU B CA 1
ATOM 6687 C C . GLU B 1 353 ? -10.117 3.461 4.516 1 88.12 353 GLU B C 1
ATOM 6689 O O . GLU B 1 353 ? -9.125 3.934 5.086 1 88.12 353 GLU B O 1
ATOM 6694 N N . VAL B 1 354 ? -10.453 2.225 4.656 1 87.81 354 VAL B N 1
ATOM 6695 C CA . VAL B 1 354 ? -9.844 1.396 5.695 1 87.81 354 VAL B CA 1
ATOM 6696 C C . VAL B 1 354 ? -8.359 1.201 5.398 1 87.81 354 VAL B C 1
ATOM 6698 O O . VAL B 1 354 ? -7.52 1.351 6.289 1 87.81 354 VAL B O 1
ATOM 6701 N N . ILE B 1 355 ? -8 0.937 4.188 1 90.62 355 ILE B N 1
ATOM 6702 C CA . ILE B 1 355 ? -6.613 0.664 3.836 1 90.62 355 ILE B CA 1
ATOM 6703 C C . ILE B 1 355 ? -5.824 1.97 3.799 1 90.62 355 ILE B C 1
ATOM 6705 O O . ILE B 1 355 ? -4.742 2.066 4.387 1 90.62 355 ILE B O 1
ATOM 6709 N N . ALA B 1 356 ? -6.32 2.977 3.176 1 89.31 356 ALA B N 1
ATOM 6710 C CA . ALA B 1 356 ? -5.609 4.238 3 1 89.31 356 ALA B CA 1
ATOM 6711 C C . ALA B 1 356 ? -5.492 4.992 4.324 1 89.31 356 ALA B C 1
ATOM 6713 O O . ALA B 1 356 ? -4.391 5.355 4.742 1 89.31 356 ALA B O 1
ATOM 6714 N N . THR B 1 357 ? -6.582 5.152 5.039 1 83.5 357 THR B N 1
ATOM 6715 C CA . THR B 1 357 ? -6.613 5.949 6.262 1 83.5 357 THR B CA 1
ATOM 6716 C C . THR B 1 357 ? -6.211 5.105 7.465 1 83.5 357 THR B C 1
ATOM 6718 O O . THR B 1 357 ? -5.559 5.602 8.391 1 83.5 357 THR B O 1
ATOM 6721 N N . GLY B 1 358 ? -6.539 3.914 7.438 1 86.75 358 GLY B N 1
ATOM 6722 C CA . GLY B 1 358 ? -6.328 3.078 8.609 1 86.75 358 GLY B CA 1
ATOM 6723 C C . GLY B 1 358 ? -4.945 2.449 8.648 1 86.75 358 GLY B C 1
ATOM 6724 O O . GLY B 1 358 ? -4.332 2.354 9.711 1 86.75 358 GLY B O 1
ATOM 6725 N N . LEU B 1 359 ? -4.473 2.086 7.484 1 91.81 359 LEU B N 1
ATOM 6726 C CA . LEU B 1 359 ? -3.234 1.312 7.496 1 91.81 359 LEU B CA 1
ATOM 6727 C C . LEU B 1 359 ? -2.076 2.129 6.934 1 91.81 359 LEU B C 1
ATOM 6729 O O . LEU B 1 359 ? -0.971 2.102 7.48 1 91.81 359 LEU B O 1
ATOM 6733 N N . MET B 1 360 ? -2.279 2.889 5.93 1 91.06 360 MET B N 1
ATOM 6734 C CA . MET B 1 360 ? -1.181 3.531 5.215 1 91.06 360 MET B CA 1
ATOM 6735 C C . MET B 1 360 ? -0.856 4.891 5.828 1 91.06 360 MET B C 1
ATOM 6737 O O . MET B 1 360 ? 0.31 5.199 6.078 1 91.06 360 MET B O 1
ATOM 6741 N N . LEU B 1 361 ? -1.838 5.648 6.188 1 86.06 361 LEU B N 1
ATOM 6742 C CA . LEU B 1 361 ? -1.659 7.027 6.637 1 86.06 361 LEU B CA 1
ATOM 6743 C C . LEU B 1 361 ? -0.855 7.074 7.93 1 86.06 361 LEU B C 1
ATOM 6745 O O . LEU B 1 361 ? 0.033 7.918 8.086 1 86.06 361 LEU B O 1
ATOM 6749 N N . PRO B 1 362 ? -1.085 6.203 8.852 1 88.31 362 PRO B N 1
ATOM 6750 C CA . PRO B 1 362 ? -0.352 6.258 10.117 1 88.31 362 PRO B CA 1
ATOM 6751 C C . PRO B 1 362 ? 1.157 6.117 9.938 1 88.31 362 PRO B C 1
ATOM 6753 O O . PRO B 1 362 ? 1.932 6.578 10.781 1 88.31 362 PRO B O 1
ATOM 6756 N N . LEU B 1 363 ? 1.523 5.523 8.828 1 89.62 363 LEU B N 1
ATOM 6757 C CA . LEU B 1 363 ? 2.949 5.367 8.555 1 89.62 363 LEU B CA 1
ATOM 6758 C C . LEU B 1 363 ? 3.613 6.727 8.344 1 89.62 363 LEU B C 1
ATOM 6760 O O . LEU B 1 363 ? 4.816 6.875 8.57 1 89.62 363 LEU B O 1
ATOM 6764 N N . ALA B 1 364 ? 2.859 7.656 7.895 1 83.69 364 ALA B N 1
ATOM 6765 C CA . ALA B 1 364 ? 3.395 9 7.707 1 83.69 364 ALA B CA 1
ATOM 6766 C C . ALA B 1 364 ? 3.779 9.633 9.047 1 83.69 364 ALA B C 1
ATOM 6768 O O . ALA B 1 364 ? 4.773 10.352 9.133 1 83.69 364 ALA B O 1
ATOM 6769 N N . PHE B 1 365 ? 3.051 9.266 10.039 1 85.44 365 PHE B N 1
ATOM 6770 C CA . PHE B 1 365 ? 3.318 9.828 11.359 1 85.44 365 PHE B CA 1
ATOM 6771 C C . PHE B 1 365 ? 4.5 9.125 12.016 1 85.44 365 PHE B C 1
ATOM 6773 O O . PHE B 1 365 ? 5.25 9.742 12.773 1 85.44 365 PHE B O 1
ATOM 6780 N N . LEU B 1 366 ? 4.566 7.852 11.68 1 86.12 366 LEU B N 1
ATOM 6781 C CA . LEU B 1 366 ? 5.742 7.133 12.156 1 86.12 366 LEU B CA 1
ATOM 6782 C C . LEU B 1 366 ? 7.02 7.723 11.562 1 86.12 366 LEU B C 1
ATOM 6784 O O . LEU B 1 366 ? 8.031 7.859 12.258 1 86.12 366 LEU B O 1
ATOM 6788 N N . ASN B 1 367 ? 6.953 8.055 10.336 1 81.25 367 ASN B N 1
ATOM 6789 C CA . ASN B 1 367 ? 8.094 8.68 9.664 1 81.25 367 ASN B CA 1
ATOM 6790 C C . ASN B 1 367 ? 8.422 10.047 10.266 1 81.25 367 ASN B C 1
ATOM 6792 O O . ASN B 1 367 ? 9.586 10.367 10.492 1 81.25 367 ASN B O 1
ATOM 6796 N N . ALA B 1 368 ? 7.457 10.805 10.516 1 77.62 368 ALA B N 1
ATOM 6797 C CA . ALA B 1 368 ? 7.656 12.117 11.125 1 77.62 368 ALA B CA 1
ATOM 6798 C C . ALA B 1 368 ? 8.234 11.984 12.531 1 77.62 368 ALA B C 1
ATOM 6800 O O . ALA B 1 368 ? 9.078 12.781 12.938 1 77.62 368 ALA B O 1
ATOM 6801 N N . GLY B 1 369 ? 7.746 11 13.234 1 79 369 GLY B N 1
ATOM 6802 C CA . GLY B 1 369 ? 8.25 10.766 14.578 1 79 369 GLY B CA 1
ATOM 6803 C C . GLY B 1 369 ? 9.695 10.305 14.609 1 79 369 GLY B C 1
ATOM 6804 O O . GLY B 1 369 ? 10.438 10.641 15.531 1 79 369 GLY B O 1
ATOM 6805 N N . MET B 1 370 ? 9.977 9.562 13.578 1 79.25 370 MET B N 1
ATOM 6806 C CA . MET B 1 370 ? 11.352 9.086 13.484 1 79.25 370 MET B CA 1
ATOM 6807 C C . MET B 1 370 ? 12.328 10.25 13.391 1 79.25 370 MET B C 1
ATOM 6809 O O . MET B 1 370 ? 13.445 10.164 13.906 1 79.25 370 MET B O 1
ATOM 6813 N N . LEU B 1 371 ? 11.836 11.328 12.914 1 74.19 371 LEU B N 1
ATOM 6814 C CA . LEU B 1 371 ? 12.703 12.484 12.703 1 74.19 371 LEU B CA 1
ATOM 6815 C C . LEU B 1 371 ? 12.695 13.398 13.922 1 74.19 371 LEU B C 1
ATOM 6817 O O . LEU B 1 371 ? 13.477 14.352 14 1 74.19 371 LEU B O 1
ATOM 6821 N N . THR B 1 372 ? 11.953 13.039 14.836 1 76.44 372 THR B N 1
ATOM 6822 C CA . THR B 1 372 ? 11.82 13.875 16.031 1 76.44 372 THR B CA 1
ATOM 6823 C C . THR B 1 372 ? 12.703 13.352 17.156 1 76.44 372 THR B C 1
ATOM 6825 O O . THR B 1 372 ? 12.398 12.328 17.766 1 76.44 372 THR B O 1
ATOM 6828 N N . ASP B 1 373 ? 13.75 13.977 17.312 1 73.25 373 ASP B N 1
ATOM 6829 C CA . ASP B 1 373 ? 14.648 13.594 18.391 1 73.25 373 ASP B CA 1
ATOM 6830 C C . ASP B 1 373 ? 14.742 14.695 19.453 1 73.25 373 ASP B C 1
ATOM 6832 O O . ASP B 1 373 ? 15.414 15.703 19.234 1 73.25 373 ASP B O 1
ATOM 6836 N N . PHE B 1 374 ? 14.227 14.508 20.609 1 76.81 374 PHE B N 1
ATOM 6837 C CA . PHE B 1 374 ? 14.211 15.5 21.672 1 76.81 374 PHE B CA 1
ATOM 6838 C C . PHE B 1 374 ? 15.555 15.555 22.375 1 76.81 374 PHE B C 1
ATOM 6840 O O . PHE B 1 374 ? 15.852 16.516 23.094 1 76.81 374 PHE B O 1
ATOM 6847 N N . SER B 1 375 ? 16.297 14.5 22.172 1 69.5 375 SER B N 1
ATOM 6848 C CA . SER B 1 375 ? 17.594 14.445 22.828 1 69.5 375 SER B CA 1
ATOM 6849 C C . SER B 1 375 ? 18.562 15.461 22.234 1 69.5 375 SER B C 1
ATOM 6851 O O . SER B 1 375 ? 19.547 15.828 22.859 1 69.5 375 SER B O 1
ATOM 6853 N N . THR B 1 376 ? 18.188 15.922 21.141 1 64.12 376 THR B N 1
ATOM 6854 C CA . THR B 1 376 ? 19.062 16.859 20.469 1 64.12 376 THR B CA 1
ATOM 6855 C C . THR B 1 376 ? 18.828 18.281 20.953 1 64.12 376 THR B C 1
ATOM 6857 O O . THR B 1 376 ? 19.562 19.203 20.594 1 64.12 376 THR B O 1
ATOM 6860 N N . VAL B 1 377 ? 17.828 18.422 21.812 1 68.75 377 VAL B N 1
ATOM 6861 C CA . VAL B 1 377 ? 17.516 19.75 22.328 1 68.75 377 VAL B CA 1
ATOM 6862 C C . VAL B 1 377 ? 18.562 20.141 23.375 1 68.75 377 VAL B C 1
ATOM 6864 O O . VAL B 1 377 ? 18.484 19.719 24.516 1 68.75 377 VAL B O 1
ATOM 6867 N N . GLU B 1 378 ? 19.594 20.609 22.906 1 61.94 378 GLU B N 1
ATOM 6868 C CA . GLU B 1 378 ? 20.703 21 23.781 1 61.94 378 GLU B CA 1
ATOM 6869 C C . GLU B 1 378 ? 20.422 22.344 24.453 1 61.94 378 GLU B C 1
ATOM 6871 O O . GLU B 1 378 ? 20.844 22.547 25.594 1 61.94 378 GLU B O 1
ATOM 6876 N N . HIS B 1 379 ? 19.75 23.203 23.781 1 64.5 379 HIS B N 1
ATOM 6877 C CA . HIS B 1 379 ? 19.547 24.547 24.312 1 64.5 379 HIS B CA 1
ATOM 6878 C C . HIS B 1 379 ? 18.078 24.828 24.578 1 64.5 379 HIS B C 1
ATOM 6880 O O . HIS B 1 379 ? 17.344 25.219 23.672 1 64.5 379 HIS B O 1
ATOM 6886 N N . PRO B 1 380 ? 17.656 24.703 25.797 1 75.12 380 PRO B N 1
ATOM 6887 C CA . PRO B 1 380 ? 16.25 24.906 26.156 1 75.12 380 PRO B CA 1
ATOM 6888 C C . PRO B 1 380 ? 15.758 26.312 25.828 1 75.12 380 PRO B C 1
ATOM 6890 O O . PRO B 1 380 ? 14.57 26.516 25.547 1 75.12 380 PRO B O 1
ATOM 6893 N N . LYS B 1 381 ? 16.703 27.234 25.875 1 71.06 381 LYS B N 1
ATOM 6894 C CA . LYS B 1 381 ? 16.297 28.609 25.578 1 71.06 381 LYS B CA 1
ATOM 6895 C C . LYS B 1 381 ? 15.898 28.75 24.109 1 71.06 381 LYS B C 1
ATOM 6897 O O . LYS B 1 381 ? 14.953 29.469 23.781 1 71.06 381 LYS B O 1
ATOM 6902 N N . VAL B 1 382 ? 16.672 28.062 23.344 1 69.69 382 VAL B N 1
ATOM 6903 C CA . VAL B 1 382 ? 16.375 28.109 21.922 1 69.69 382 VAL B CA 1
ATOM 6904 C C . VAL B 1 382 ? 15.047 27.406 21.656 1 69.69 382 VAL B C 1
ATOM 6906 O O . VAL B 1 382 ? 14.227 27.875 20.875 1 69.69 382 VAL B O 1
ATOM 6909 N N . PHE B 1 383 ? 14.859 26.359 22.328 1 79.88 383 PHE B N 1
ATOM 6910 C CA . PHE B 1 383 ? 13.617 25.609 22.203 1 79.88 383 PHE B CA 1
ATOM 6911 C C . PHE B 1 383 ? 12.422 26.453 22.609 1 79.88 383 PHE B C 1
ATOM 6913 O O . PHE B 1 383 ? 11.438 26.547 21.89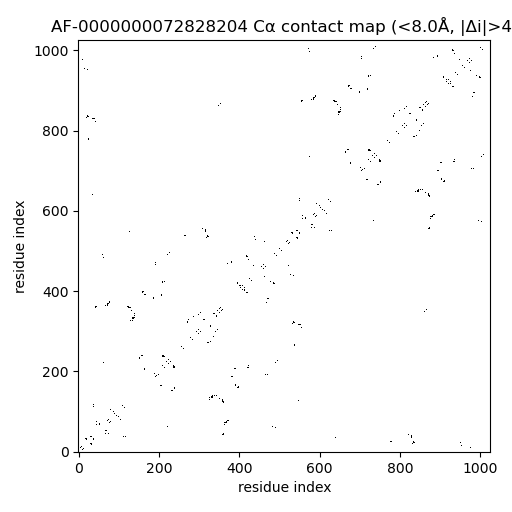1 1 79.88 383 PHE B O 1
ATOM 6920 N N . LEU B 1 384 ? 12.555 27.125 23.688 1 82.31 384 LEU B N 1
ATOM 6921 C CA . LEU B 1 384 ? 11.461 27.953 24.219 1 82.31 384 LEU B CA 1
ATOM 6922 C C . LEU B 1 384 ? 11.25 29.188 23.344 1 82.31 384 LEU B C 1
ATOM 6924 O O . LEU B 1 384 ? 10.117 29.641 23.156 1 82.31 384 LEU B O 1
ATOM 6928 N N . GLY B 1 385 ? 12.352 29.75 22.844 1 79.19 385 GLY B N 1
ATOM 6929 C CA . GLY B 1 385 ? 12.242 30.875 21.938 1 79.19 385 GLY B CA 1
ATOM 6930 C C . GLY B 1 385 ? 11.469 30.547 20.672 1 79.19 385 GLY B C 1
ATOM 6931 O O . GLY B 1 385 ? 10.633 31.344 20.234 1 79.19 385 GLY B O 1
ATOM 6932 N N . LEU B 1 386 ? 11.734 29.391 20.203 1 81.12 386 LEU B N 1
ATOM 6933 C CA . LEU B 1 386 ? 11.039 28.969 18.984 1 81.12 386 LEU B CA 1
ATOM 6934 C C . LEU B 1 386 ? 9.562 28.719 19.266 1 81.12 386 LEU B C 1
ATOM 6936 O O . LEU B 1 386 ? 8.703 29.016 18.422 1 81.12 386 LEU B O 1
ATOM 6940 N N . GLN B 1 387 ? 9.281 28.188 20.406 1 87.81 387 GLN B N 1
ATOM 6941 C CA . GLN B 1 387 ? 7.891 27.969 20.797 1 87.81 387 GLN B CA 1
ATOM 6942 C C . GLN B 1 387 ? 7.129 29.297 20.875 1 87.81 387 GLN B C 1
ATOM 6944 O O . GLN B 1 387 ? 6.02 29.406 20.359 1 87.81 387 GLN B O 1
ATOM 6949 N N . LEU B 1 388 ? 7.793 30.219 21.469 1 86.75 388 LEU B N 1
ATOM 6950 C CA . LEU B 1 388 ? 7.145 31.516 21.641 1 86.75 388 LEU B CA 1
ATOM 6951 C C . LEU B 1 388 ? 6.996 32.25 20.312 1 86.75 388 LEU B C 1
ATOM 6953 O O . LEU B 1 388 ? 5.984 32.906 20.062 1 86.75 388 LEU B O 1
ATOM 6957 N N . PHE B 1 389 ? 8.023 32.094 19.516 1 84.56 389 PHE B N 1
ATOM 6958 C CA . PHE B 1 389 ? 7.992 32.719 18.203 1 84.56 389 PHE B CA 1
ATOM 6959 C C . PHE B 1 389 ? 6.836 32.156 17.375 1 84.56 389 PHE B C 1
ATOM 6961 O O . PHE B 1 389 ? 6.055 32.906 16.797 1 84.56 389 PHE B O 1
ATOM 6968 N N . MET B 1 390 ? 6.66 30.891 17.375 1 88.62 390 MET B N 1
ATOM 6969 C CA . MET B 1 390 ? 5.605 30.266 16.578 1 88.62 390 MET B CA 1
ATOM 6970 C C . MET B 1 390 ? 4.238 30.516 17.203 1 88.62 390 MET B C 1
ATOM 6972 O O . MET B 1 390 ? 3.252 30.703 16.484 1 88.62 390 MET B O 1
ATOM 6976 N N . LEU B 1 391 ? 4.219 30.5 18.469 1 92.69 391 LEU B N 1
ATOM 6977 C CA . LEU B 1 391 ? 2.957 30.766 19.141 1 92.69 391 LEU B CA 1
ATOM 6978 C C . LEU B 1 391 ? 2.447 32.156 18.828 1 92.69 391 LEU B C 1
ATOM 6980 O O . LEU B 1 391 ? 1.241 32.375 18.672 1 92.69 391 LEU B O 1
ATOM 6984 N N . SER B 1 392 ? 3.371 33.094 18.812 1 91.88 392 SER B N 1
ATOM 6985 C CA . SER B 1 392 ? 2.98 34.438 18.453 1 91.88 392 SER B CA 1
ATOM 6986 C C . SER B 1 392 ? 2.393 34.5 17.047 1 91.88 392 SER B C 1
ATOM 6988 O O . SER B 1 392 ? 1.436 35.219 16.781 1 91.88 392 SER B O 1
ATOM 6990 N N . GLY B 1 393 ? 2.979 33.719 16.156 1 93.06 393 GLY B N 1
ATOM 6991 C CA . GLY B 1 393 ? 2.447 33.656 14.812 1 93.06 393 GLY B CA 1
ATOM 6992 C C . GLY B 1 393 ? 1.043 33.062 14.758 1 93.06 393 GLY B C 1
ATOM 6993 O O . GLY B 1 393 ? 0.184 33.594 14.039 1 93.06 393 GLY B O 1
ATOM 6994 N N . TYR B 1 394 ? 0.767 32.031 15.547 1 95.25 394 TYR B N 1
ATOM 6995 C CA . TYR B 1 394 ? -0.553 31.422 15.578 1 95.25 394 TYR B CA 1
ATOM 6996 C C . TYR B 1 394 ? -1.586 32.375 16.188 1 95.25 394 TYR B C 1
ATOM 6998 O O . TYR B 1 394 ? -2.746 32.375 15.766 1 95.25 394 TYR B O 1
ATOM 7006 N N . LEU B 1 395 ? -1.167 33.188 17.109 1 95.88 395 LEU B N 1
ATOM 7007 C CA . LEU B 1 395 ? -2.061 34.156 17.703 1 95.88 395 LEU B CA 1
ATOM 7008 C C . LEU B 1 395 ? -2.406 35.25 16.703 1 95.88 395 LEU B C 1
ATOM 7010 O O . LEU B 1 395 ? -3.551 35.719 16.641 1 95.88 395 LEU B O 1
ATOM 7014 N N . ILE B 1 396 ? -1.416 35.656 15.992 1 96.06 396 ILE B N 1
ATOM 7015 C CA . ILE B 1 396 ? -1.644 36.688 14.969 1 96.06 396 ILE B CA 1
ATOM 7016 C C . ILE B 1 396 ? -2.596 36.125 13.906 1 96.06 396 ILE B C 1
ATOM 7018 O O . ILE B 1 396 ? -3.465 36.844 13.406 1 96.06 396 ILE B O 1
ATOM 7022 N N . LYS B 1 397 ? -2.395 34.906 13.562 1 95.75 397 LYS B N 1
ATOM 7023 C CA . LYS B 1 397 ? -3.264 34.25 12.578 1 95.75 397 LYS B CA 1
ATOM 7024 C C . LYS B 1 397 ? -4.699 34.188 13.086 1 95.75 397 LYS B C 1
ATOM 7026 O O . LYS B 1 397 ? -5.645 34.344 12.305 1 95.75 397 LYS B O 1
ATOM 7031 N N . PHE B 1 398 ? -4.832 33.906 14.32 1 96.75 398 PHE B N 1
ATOM 7032 C CA . PHE B 1 398 ? -6.145 33.875 14.953 1 96.75 398 PHE B CA 1
ATOM 7033 C C . PHE B 1 398 ? -6.84 35.219 14.828 1 96.75 398 PHE B C 1
ATOM 7035 O O . PHE B 1 398 ? -8 35.281 14.43 1 96.75 398 PHE B O 1
ATOM 7042 N N . LEU B 1 399 ? -6.113 36.219 15.047 1 96.5 399 LEU B N 1
ATOM 7043 C CA . LEU B 1 399 ? -6.656 37.594 14.953 1 96.5 399 LEU B CA 1
ATOM 7044 C C . LEU B 1 399 ? -6.879 37.969 13.5 1 96.5 399 LEU B C 1
ATOM 7046 O O . LEU B 1 399 ? -7.832 38.688 13.18 1 96.5 399 LEU B O 1
ATOM 7050 N N . ALA B 1 400 ? -5.934 37.531 12.68 1 96.69 400 ALA B N 1
ATOM 7051 C CA . ALA B 1 400 ? -6.031 37.812 11.25 1 96.69 400 ALA B CA 1
ATOM 7052 C C . ALA B 1 400 ? -7.277 37.188 10.641 1 96.69 400 ALA B C 1
ATOM 7054 O O . ALA B 1 400 ? -7.812 37.688 9.648 1 96.69 400 ALA B O 1
ATOM 7055 N N . ALA B 1 401 ? -7.715 36.094 11.18 1 96.44 401 ALA B N 1
ATOM 7056 C CA . ALA B 1 401 ? -8.945 35.438 10.719 1 96.44 401 ALA B CA 1
ATOM 7057 C C . ALA B 1 401 ? -10.172 36.156 11.266 1 96.44 401 ALA B C 1
ATOM 7059 O O . ALA B 1 401 ? -11.172 36.344 10.555 1 96.44 401 ALA B O 1
ATOM 7060 N N . MET B 1 402 ? -10.125 36.656 12.484 1 95.88 402 MET B N 1
ATOM 7061 C CA . MET B 1 402 ? -11.273 37.25 13.164 1 95.88 402 MET B CA 1
ATOM 7062 C C . MET B 1 402 ? -11.578 38.625 12.594 1 95.88 402 MET B C 1
ATOM 7064 O O . MET B 1 402 ? -12.742 39 12.422 1 95.88 402 MET B O 1
ATOM 7068 N N . ALA B 1 403 ? -10.57 39.344 12.266 1 95.56 403 ALA B N 1
ATOM 7069 C CA . ALA B 1 403 ? -10.75 40.75 11.867 1 95.56 403 ALA B CA 1
ATOM 7070 C C . ALA B 1 403 ? -11.586 40.875 10.602 1 95.56 403 ALA B C 1
ATOM 7072 O O . ALA B 1 403 ? -12.633 41.531 10.602 1 95.56 403 ALA B O 1
ATOM 7073 N N . PRO B 1 404 ? -11.156 40.25 9.547 1 95.56 404 PRO B N 1
ATOM 7074 C CA . PRO B 1 404 ? -12 40.344 8.352 1 95.56 404 PRO B CA 1
ATOM 7075 C C . PRO B 1 404 ? -13.352 39.688 8.531 1 95.56 404 PRO B C 1
ATOM 7077 O O . PRO B 1 404 ? -14.352 40.125 7.941 1 95.56 404 PRO B O 1
ATOM 7080 N N . ALA B 1 405 ? -13.445 38.625 9.297 1 94.62 405 ALA B N 1
ATOM 7081 C CA . ALA B 1 405 ? -14.719 37.938 9.539 1 94.62 405 ALA B CA 1
ATOM 7082 C C . ALA B 1 405 ? -15.719 38.875 10.211 1 94.62 405 ALA B C 1
ATOM 7084 O O . ALA B 1 405 ? -16.891 38.906 9.836 1 94.62 405 ALA B O 1
ATOM 7085 N N . VAL B 1 406 ? -15.266 39.688 11.203 1 94 406 VAL B N 1
ATOM 7086 C CA . VAL B 1 406 ? -16.125 40.625 11.898 1 94 406 VAL B CA 1
ATOM 7087 C C . VAL B 1 406 ? -16.469 41.781 10.969 1 94 406 VAL B C 1
ATOM 7089 O O . VAL B 1 406 ? -17.578 42.312 11.016 1 94 406 VAL B O 1
ATOM 7092 N N . TYR B 1 407 ? -15.492 42.125 10.148 1 93.25 407 TYR B N 1
ATOM 7093 C CA . TYR B 1 407 ? -15.727 43.156 9.164 1 93.25 407 TYR B CA 1
ATOM 7094 C C . TYR B 1 407 ? -16.859 42.781 8.211 1 93.25 407 TYR B C 1
ATOM 7096 O O . TYR B 1 407 ? -17.641 43.656 7.801 1 93.25 407 TYR B O 1
ATOM 7104 N N . TYR B 1 408 ? -17 41.5 7.922 1 91.88 408 TYR B N 1
ATOM 7105 C CA . TYR B 1 408 ? -18.078 41 7.059 1 91.88 408 TYR B CA 1
ATOM 7106 C C . TYR B 1 408 ? -19.297 40.594 7.879 1 91.88 408 TYR B C 1
ATOM 7108 O O . TYR B 1 408 ? -20.016 39.656 7.504 1 91.88 408 TYR B O 1
ATOM 7116 N N . ASN B 1 409 ? -19.438 41 9.109 1 89.69 409 ASN B N 1
ATOM 7117 C CA . ASN B 1 409 ? -20.625 40.938 9.961 1 89.69 409 ASN B CA 1
ATOM 7118 C C . ASN B 1 409 ? -20.828 39.562 10.547 1 89.69 409 ASN B C 1
ATOM 7120 O O . ASN B 1 409 ? -21.969 39.125 10.719 1 89.69 409 ASN B O 1
ATOM 7124 N N . MET B 1 410 ? -19.812 38.875 10.742 1 91.69 410 MET B N 1
ATOM 7125 C CA . MET B 1 410 ? -19.906 37.625 11.461 1 91.69 410 MET B CA 1
ATOM 7126 C C . MET B 1 410 ? -19.859 37.844 12.969 1 91.69 410 MET B C 1
ATOM 7128 O O . MET B 1 410 ? -19.094 38.688 13.453 1 91.69 410 MET B O 1
ATOM 7132 N N . PRO B 1 411 ? -20.734 37.156 13.641 1 92.88 411 PRO B N 1
ATOM 7133 C CA . PRO B 1 411 ? -20.641 37.25 15.102 1 92.88 411 PRO B CA 1
ATOM 7134 C C . PRO B 1 411 ? -19.266 36.906 15.625 1 92.88 411 PRO B C 1
ATOM 7136 O O . PRO B 1 411 ? -18.609 36 15.102 1 92.88 411 PRO B O 1
ATOM 7139 N N . VAL B 1 412 ? -18.844 37.594 16.641 1 93.5 412 VAL B N 1
ATOM 7140 C CA . VAL B 1 412 ? -17.5 37.5 17.188 1 93.5 412 VAL B CA 1
ATOM 7141 C C . VAL B 1 412 ? -17.234 36.062 17.625 1 93.5 412 VAL B C 1
ATOM 7143 O O . VAL B 1 412 ? -16.109 35.562 17.5 1 93.5 412 VAL B O 1
ATOM 7146 N N . ARG B 1 413 ? -18.234 35.375 18.109 1 92.31 413 ARG B N 1
ATOM 7147 C CA . ARG B 1 413 ? -18.062 34 18.547 1 92.31 413 ARG B CA 1
ATOM 7148 C C . ARG B 1 413 ? -17.766 33.062 17.375 1 92.31 413 ARG B C 1
ATOM 7150 O O . ARG B 1 413 ? -16.875 32.219 17.453 1 92.31 413 ARG B O 1
ATOM 7157 N N . LYS B 1 414 ? -18.453 33.312 16.312 1 93.25 414 LYS B N 1
ATOM 7158 C CA . LYS B 1 414 ? -18.234 32.5 15.117 1 93.25 414 LYS B CA 1
ATOM 7159 C C . LYS B 1 414 ? -16.891 32.812 14.461 1 93.25 414 LYS B C 1
ATOM 7161 O O . LYS B 1 414 ? -16.219 31.938 13.93 1 93.25 414 LYS B O 1
ATOM 7166 N N . ALA B 1 415 ? -16.609 34.094 14.57 1 95.25 415 ALA B N 1
ATOM 7167 C CA . ALA B 1 415 ? -15.328 34.531 14.016 1 95.25 415 ALA B CA 1
ATOM 7168 C C . ALA B 1 415 ? -14.164 33.906 14.797 1 95.25 415 ALA B C 1
ATOM 7170 O O . ALA B 1 415 ? -13.148 33.531 14.203 1 95.25 415 ALA B O 1
ATOM 7171 N N . ALA B 1 416 ? -14.312 33.844 16.094 1 95.31 416 ALA B N 1
ATOM 7172 C CA . ALA B 1 416 ? -13.281 33.25 16.938 1 95.31 416 ALA B CA 1
ATOM 7173 C C . ALA B 1 416 ? -13.141 31.766 16.656 1 95.31 416 ALA B C 1
ATOM 7175 O O . ALA B 1 416 ? -12.031 31.234 16.609 1 95.31 416 ALA B O 1
ATOM 7176 N N . LEU B 1 417 ? -14.281 31.141 16.438 1 95.44 417 LEU B N 1
ATOM 7177 C CA . LEU B 1 417 ? -14.266 29.719 16.125 1 95.44 417 LEU B CA 1
ATOM 7178 C C . LEU B 1 417 ? -13.609 29.469 14.781 1 95.44 417 LEU B C 1
ATOM 7180 O O . LEU B 1 417 ? -12.875 28.5 14.609 1 95.44 417 LEU B O 1
ATOM 7184 N N . LEU B 1 418 ? -13.875 30.312 13.906 1 95.12 418 LEU B N 1
ATOM 7185 C CA . LEU B 1 418 ? -13.242 30.219 12.602 1 95.12 418 LEU B CA 1
ATOM 7186 C C . LEU B 1 418 ? -11.727 30.359 12.719 1 95.12 418 LEU B C 1
ATOM 7188 O O . LEU B 1 418 ? -10.977 29.625 12.07 1 95.12 418 LEU B O 1
ATOM 7192 N N . GLY B 1 419 ? -11.312 31.344 13.484 1 95.81 419 GLY B N 1
ATOM 7193 C CA . GLY B 1 419 ? -9.891 31.531 13.719 1 95.81 419 GLY B CA 1
ATOM 7194 C C . GLY B 1 419 ? -9.227 30.312 14.336 1 95.81 419 GLY B C 1
ATOM 7195 O O . GLY B 1 419 ? -8.094 29.969 13.977 1 95.81 419 GLY B O 1
ATOM 7196 N N . LEU B 1 420 ? -9.938 29.672 15.234 1 95.81 420 LEU B N 1
ATOM 7197 C CA . LEU B 1 420 ? -9.414 28.453 15.844 1 95.81 420 LEU B CA 1
ATOM 7198 C C . LEU B 1 420 ? -9.312 27.344 14.812 1 95.81 420 LEU B C 1
ATOM 7200 O O . LEU B 1 420 ? -8.32 26.609 14.789 1 95.81 420 LEU B O 1
ATOM 7204 N N . MET B 1 421 ? -10.242 27.234 13.953 1 95.12 421 MET B N 1
ATOM 7205 C CA . MET B 1 421 ? -10.266 26.188 12.938 1 95.12 421 MET B CA 1
ATOM 7206 C C . MET B 1 421 ? -9.133 26.375 11.938 1 95.12 421 MET B C 1
ATOM 7208 O O . MET B 1 421 ? -8.555 25.391 11.461 1 95.12 421 MET B O 1
ATOM 7212 N N . LEU B 1 422 ? -8.859 27.547 11.672 1 95.12 422 LEU B N 1
ATOM 7213 C CA . LEU B 1 422 ? -7.844 27.844 10.664 1 95.12 422 LEU B CA 1
ATOM 7214 C C . LEU B 1 422 ? -6.441 27.672 11.234 1 95.12 422 LEU B C 1
ATOM 7216 O O . LEU B 1 422 ? -5.453 27.719 10.492 1 95.12 422 LEU B O 1
ATOM 7220 N N . ASN B 1 423 ? -6.359 27.391 12.539 1 94.5 423 ASN B N 1
ATOM 7221 C CA . ASN B 1 423 ? -5.074 27.125 13.172 1 94.5 423 ASN B CA 1
ATOM 7222 C C . ASN B 1 423 ? -4.832 25.625 13.344 1 94.5 423 ASN B C 1
ATOM 7224 O O . ASN B 1 423 ? -3.863 25.219 13.992 1 94.5 423 ASN B O 1
ATOM 7228 N N . PHE B 1 424 ? -5.738 24.844 12.719 1 90.44 424 PHE B N 1
ATOM 7229 C CA . PHE B 1 424 ? -5.438 23.422 12.625 1 90.44 424 PHE B CA 1
ATOM 7230 C C . PHE B 1 424 ? -4.188 23.188 11.789 1 90.44 424 PHE B C 1
ATOM 7232 O O . PHE B 1 424 ? -4.117 23.625 10.633 1 90.44 424 PHE B O 1
ATOM 7239 N N . THR B 1 425 ? -3.223 22.703 12.445 1 82.06 425 THR B N 1
ATOM 7240 C CA . THR B 1 425 ? -1.987 22.438 11.711 1 82.06 425 THR B CA 1
ATOM 7241 C C . THR B 1 425 ? -1.597 20.969 11.805 1 82.06 425 THR B C 1
ATOM 7243 O O . THR B 1 425 ? -1.922 20.297 12.781 1 82.06 425 THR B O 1
ATOM 7246 N N . GLY B 1 426 ? -1.151 20.375 10.719 1 69 426 GLY B N 1
ATOM 7247 C CA . GLY B 1 426 ? -0.762 18.969 10.703 1 69 426 GLY B CA 1
ATOM 7248 C C . GLY B 1 426 ? 0.678 18.75 10.273 1 69 426 GLY B C 1
ATOM 7249 O O . GLY B 1 426 ? 1.354 19.703 9.859 1 69 426 GLY B O 1
ATOM 7250 N N . LEU B 1 427 ? 1.101 17.578 10.523 1 64.31 427 LEU B N 1
ATOM 7251 C CA . LEU B 1 427 ? 2.471 17.156 10.234 1 64.31 427 LEU B CA 1
ATOM 7252 C C . LEU B 1 427 ? 2.738 17.172 8.734 1 64.31 427 LEU B C 1
ATOM 7254 O O . LEU B 1 427 ? 3.887 17.297 8.305 1 64.31 427 LEU B O 1
ATOM 7258 N N . MET B 1 428 ? 1.665 17.031 8.094 1 59.94 428 MET B N 1
ATOM 7259 C CA . MET B 1 428 ? 1.835 16.891 6.652 1 59.94 428 MET B CA 1
ATOM 7260 C C . MET B 1 428 ? 2.455 18.156 6.059 1 59.94 428 MET B C 1
ATOM 7262 O O . MET B 1 428 ? 3.146 18.094 5.043 1 59.94 428 MET B O 1
ATOM 7266 N N . GLN B 1 429 ? 2.117 19.234 6.719 1 59 429 GLN B N 1
ATOM 7267 C CA . GLN B 1 429 ? 2.752 20.484 6.297 1 59 429 GLN B CA 1
ATOM 7268 C C . GLN B 1 429 ? 4.273 20.375 6.371 1 59 429 GLN B C 1
ATOM 7270 O O . GLN B 1 429 ? 4.977 20.875 5.492 1 59 429 GLN B O 1
ATOM 7275 N N . LEU B 1 430 ? 4.598 19.672 7.383 1 59 430 LEU B N 1
ATOM 7276 C CA . LEU B 1 430 ? 6.035 19.516 7.582 1 59 430 LEU B CA 1
ATOM 7277 C C . LEU B 1 430 ? 6.629 18.594 6.531 1 59 430 LEU B C 1
ATOM 7279 O O . LEU B 1 430 ? 7.719 18.844 6.016 1 59 430 LEU B O 1
ATOM 7283 N N . LEU B 1 431 ? 5.836 17.609 6.207 1 55.16 431 LEU B N 1
ATOM 7284 C CA . LEU B 1 431 ? 6.348 16.625 5.25 1 55.16 431 LEU B CA 1
ATOM 7285 C C . LEU B 1 431 ? 6.469 17.25 3.861 1 55.16 431 LEU B C 1
ATOM 7287 O O . LEU B 1 431 ? 7.457 17.016 3.158 1 55.16 431 LEU B O 1
ATOM 7291 N N . ILE B 1 432 ? 5.387 17.922 3.537 1 50.69 432 ILE B N 1
ATOM 7292 C CA . ILE B 1 432 ? 5.398 18.594 2.244 1 50.69 432 ILE B CA 1
ATOM 7293 C C . ILE B 1 432 ? 6.527 19.625 2.211 1 50.69 432 ILE B C 1
ATOM 7295 O O . ILE B 1 432 ? 7.207 19.781 1.194 1 50.69 432 ILE B O 1
ATOM 7299 N N . TYR B 1 433 ? 6.586 20.188 3.336 1 48.53 433 TYR B N 1
ATOM 7300 C CA . TYR B 1 433 ? 7.621 21.219 3.424 1 48.53 433 TYR B CA 1
ATOM 7301 C C . TYR B 1 433 ? 9.008 20.594 3.332 1 48.53 433 TYR B C 1
ATOM 7303 O O . TYR B 1 433 ? 9.891 21.125 2.654 1 48.53 433 TYR B O 1
ATOM 7311 N N . VAL B 1 434 ? 9.094 19.422 3.908 1 48.88 434 VAL B N 1
ATOM 7312 C CA . VAL B 1 434 ? 10.367 18.719 3.838 1 48.88 434 VAL B CA 1
ATOM 7313 C C . VAL B 1 434 ? 10.625 18.25 2.406 1 48.88 434 VAL B C 1
ATOM 7315 O O . VAL B 1 434 ? 11.75 18.375 1.902 1 48.88 434 VAL B O 1
ATOM 7318 N N . ASP B 1 435 ? 9.562 17.781 1.825 1 46.78 435 ASP B N 1
ATOM 7319 C CA . ASP B 1 435 ? 9.648 17.281 0.455 1 46.78 435 ASP B CA 1
ATOM 7320 C C . ASP B 1 435 ? 9.945 18.422 -0.521 1 46.78 435 ASP B C 1
ATOM 7322 O O . ASP B 1 435 ? 10.719 18.25 -1.466 1 46.78 435 ASP B O 1
ATOM 7326 N N . SER B 1 436 ? 9.047 19.406 -0.477 1 43.25 436 SER B N 1
ATOM 7327 C CA . SER B 1 436 ? 9.234 20.547 -1.362 1 43.25 436 SER B CA 1
ATOM 7328 C C . SER B 1 436 ? 10.641 21.125 -1.249 1 43.25 436 SER B C 1
ATOM 7330 O O . SER B 1 436 ? 11.203 21.609 -2.23 1 43.25 436 SER B O 1
ATOM 7332 N N . LEU B 1 437 ? 11.109 20.891 -0.208 1 41.03 437 LEU B N 1
ATOM 7333 C CA . LEU B 1 437 ? 12.453 21.391 0.044 1 41.03 437 LEU B CA 1
ATOM 7334 C C . LEU B 1 437 ? 13.508 20.453 -0.531 1 41.03 437 LEU B C 1
ATOM 7336 O O . LEU B 1 437 ? 14.547 20.891 -1.019 1 41.03 437 LEU B O 1
ATOM 7340 N N . TYR B 1 438 ? 13.172 19.172 -0.531 1 41.22 438 TYR B N 1
ATOM 7341 C CA . TYR B 1 438 ? 14.078 18.156 -1.075 1 41.22 438 TYR B CA 1
ATOM 7342 C C . TYR B 1 438 ? 14.117 18.234 -2.598 1 41.22 438 TYR B C 1
ATOM 7344 O O . TYR B 1 438 ? 15.148 17.953 -3.211 1 41.22 438 TYR B O 1
ATOM 7352 N N . SER B 1 439 ? 13.055 18.297 -3.24 1 38.97 439 SER B N 1
ATOM 7353 C CA . SER B 1 439 ? 12.984 18.312 -4.695 1 38.97 439 SER B CA 1
ATOM 7354 C C . SER B 1 439 ? 13.844 19.438 -5.281 1 38.97 439 SER B C 1
ATOM 7356 O O . SER B 1 439 ? 14.172 19.406 -6.473 1 38.97 439 SER B O 1
ATOM 7358 N N . GLN B 1 440 ? 14.047 20.359 -4.648 1 35.94 440 GLN B N 1
ATOM 7359 C CA . GLN B 1 440 ? 14.742 21.516 -5.188 1 35.94 440 GLN B CA 1
ATOM 7360 C C . GLN B 1 440 ? 16.25 21.281 -5.207 1 35.94 440 GLN B C 1
ATOM 7362 O O . GLN B 1 440 ? 17.016 22.172 -5.605 1 35.94 440 GLN B O 1
ATOM 7367 N N . VAL B 1 441 ? 16.766 20.156 -4.746 1 33.66 441 VAL B N 1
ATOM 7368 C CA . VAL B 1 441 ? 18.203 19.953 -4.883 1 33.66 441 VAL B CA 1
ATOM 7369 C C . VAL B 1 441 ? 18.516 19.422 -6.277 1 33.66 441 VAL B C 1
ATOM 7371 O O . VAL B 1 441 ? 18.125 18.312 -6.637 1 33.66 441 VAL B O 1
ATOM 7374 N N . PRO B 1 442 ? 18.688 20.281 -7.273 1 32.03 442 PRO B N 1
ATOM 7375 C CA . PRO B 1 442 ? 19.109 19.812 -8.594 1 32.03 442 PRO B CA 1
ATOM 7376 C C . PRO B 1 442 ? 20.219 18.766 -8.516 1 32.03 442 PRO B C 1
ATOM 7378 O O . PRO B 1 442 ? 21.219 18.984 -7.828 1 32.03 442 PRO B O 1
ATOM 7381 N N . ASN B 1 443 ? 19.938 17.594 -8.523 1 31.03 443 ASN B N 1
ATOM 7382 C CA . ASN B 1 443 ? 21.016 16.672 -8.836 1 31.03 443 ASN B CA 1
ATOM 7383 C C . ASN B 1 443 ? 21.766 17.094 -10.102 1 31.03 443 ASN B C 1
ATOM 7385 O O . ASN B 1 443 ? 21.469 16.609 -11.195 1 31.03 443 ASN B O 1
ATOM 7389 N N . THR B 1 444 ? 21.938 18.375 -10.516 1 29.52 444 THR B N 1
ATOM 7390 C CA . THR B 1 444 ? 22.734 18.641 -11.711 1 29.52 444 THR B CA 1
ATOM 7391 C C . THR B 1 444 ? 24.078 17.938 -11.633 1 29.52 444 THR B C 1
ATOM 7393 O O . THR B 1 444 ? 24.766 17.984 -10.609 1 29.52 444 THR B O 1
ATOM 7396 N N . SER B 1 445 ? 24.406 17.078 -12.586 1 30.17 445 SER B N 1
ATOM 7397 C CA . SER B 1 445 ? 25.703 16.594 -13.047 1 30.17 445 SER B CA 1
ATOM 7398 C C . SER B 1 445 ? 26.797 17.641 -12.836 1 30.17 445 SER B C 1
ATOM 7400 O O . SER B 1 445 ? 26.5 18.797 -12.547 1 30.17 445 SER B O 1
ATOM 7402 N N . GLN B 1 446 ? 28.062 17.594 -13.812 1 30.8 446 GLN B N 1
ATOM 7403 C CA . GLN B 1 446 ? 29.438 18.016 -14.016 1 30.8 446 GLN B CA 1
ATOM 7404 C C . GLN B 1 446 ? 29.547 19.516 -14.219 1 30.8 446 GLN B C 1
ATOM 7406 O O . GLN B 1 446 ? 30.641 20.062 -14.406 1 30.8 446 GLN B O 1
ATOM 7411 N N . SER B 1 447 ? 28.75 20.359 -14.836 1 29.78 447 SER B N 1
ATOM 7412 C CA . SER B 1 447 ? 29.375 21.609 -15.234 1 29.78 447 SER B CA 1
ATOM 7413 C C . SER B 1 447 ? 29.656 22.5 -14.031 1 29.78 447 SER B C 1
ATOM 7415 O O . SER B 1 447 ? 29 22.375 -12.992 1 29.78 447 SER B O 1
ATOM 7417 N N . LYS B 1 448 ? 30.812 23.422 -14.023 1 32.81 448 LYS B N 1
ATOM 7418 C CA . LYS B 1 448 ? 31.406 24.406 -13.125 1 32.81 448 LYS B CA 1
ATOM 7419 C C . LYS B 1 448 ? 30.344 25.344 -12.547 1 32.81 448 LYS B C 1
ATOM 7421 O O . LYS B 1 448 ? 30.438 25.766 -11.398 1 32.81 448 LYS B O 1
ATOM 7426 N N . LEU B 1 449 ? 29.656 25.891 -13.477 1 27.45 449 LEU B N 1
ATOM 7427 C CA . LEU B 1 449 ? 28.703 26.922 -13.047 1 27.45 449 LEU B CA 1
ATOM 7428 C C . LEU B 1 449 ? 27.641 26.328 -12.125 1 27.45 449 LEU B C 1
ATOM 7430 O O . LEU B 1 449 ? 27.219 26.969 -11.164 1 27.45 449 LEU B O 1
ATOM 7434 N N . ALA B 1 450 ? 27.172 25.109 -12.344 1 33.06 450 ALA B N 1
ATOM 7435 C CA . ALA B 1 450 ? 26.141 24.391 -11.578 1 33.06 450 ALA B CA 1
ATOM 7436 C C . ALA B 1 450 ? 26.625 24.094 -10.164 1 33.06 450 ALA B C 1
ATOM 7438 O O . ALA B 1 450 ? 25.828 23.891 -9.25 1 33.06 450 ALA B O 1
ATOM 7439 N N . ASP B 1 451 ? 27.875 24.016 -9.844 1 35.03 451 ASP B N 1
ATOM 7440 C CA . ASP B 1 451 ? 28.562 24 -8.555 1 35.03 451 ASP B CA 1
ATOM 7441 C C . ASP B 1 451 ? 28.234 25.25 -7.738 1 35.03 451 ASP B C 1
ATOM 7443 O O . ASP B 1 451 ? 28.016 25.156 -6.527 1 35.03 451 ASP B O 1
ATOM 7447 N N . LYS B 1 452 ? 28.359 26.453 -8.422 1 31.98 452 LYS B N 1
ATOM 7448 C CA . LYS B 1 452 ? 28.172 27.719 -7.715 1 31.98 452 LYS B CA 1
ATOM 7449 C C . LYS B 1 452 ? 26.719 27.875 -7.266 1 31.98 452 LYS B C 1
ATOM 7451 O O . LYS B 1 452 ? 26.453 28.344 -6.152 1 31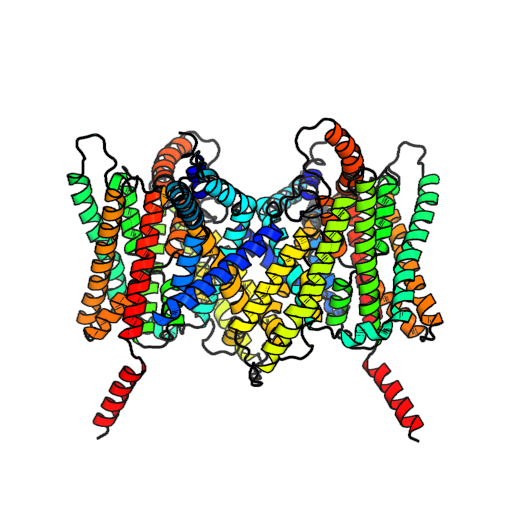.98 452 LYS B O 1
ATOM 7456 N N . VAL B 1 453 ? 25.844 27.641 -8.258 1 32.41 453 VAL B N 1
ATOM 7457 C CA . VAL B 1 453 ? 24.438 27.797 -7.914 1 32.41 453 VAL B CA 1
ATOM 7458 C C . VAL B 1 453 ? 23.984 26.672 -6.988 1 32.41 453 VAL B C 1
ATOM 7460 O O . VAL B 1 453 ? 23.062 26.844 -6.188 1 32.41 453 VAL B O 1
ATOM 7463 N N . ARG B 1 454 ? 24.547 25.5 -7.031 1 36.91 454 ARG B N 1
ATOM 7464 C CA . ARG B 1 454 ? 24.406 24.391 -6.094 1 36.91 454 ARG B CA 1
ATOM 7465 C C . ARG B 1 454 ? 24.812 24.828 -4.684 1 36.91 454 ARG B C 1
ATOM 7467 O O . ARG B 1 454 ? 24.172 24.438 -3.705 1 36.91 454 ARG B O 1
ATOM 7474 N N . HIS B 1 455 ? 25.922 25.484 -4.637 1 32.78 455 HIS B N 1
ATOM 7475 C CA . HIS B 1 455 ? 26.438 25.953 -3.357 1 32.78 455 HIS B CA 1
ATOM 7476 C C . HIS B 1 455 ? 25.453 26.938 -2.703 1 32.78 455 HIS B C 1
ATOM 7478 O O . HIS B 1 455 ? 25.234 26.875 -1.492 1 32.78 455 HIS B O 1
ATOM 7484 N N . ARG B 1 456 ? 25.016 27.969 -3.471 1 31.42 456 ARG B N 1
ATOM 7485 C CA . ARG B 1 456 ? 24.188 29 -2.873 1 31.42 456 ARG B CA 1
ATOM 7486 C C . ARG B 1 456 ? 22.75 28.516 -2.701 1 31.42 456 ARG B C 1
ATOM 7488 O O . ARG B 1 456 ? 22.109 28.797 -1.686 1 31.42 456 ARG B O 1
ATOM 7495 N N . ALA B 1 457 ? 22.203 27.906 -3.701 1 33.47 457 ALA B N 1
ATOM 7496 C CA . ALA B 1 457 ? 20.844 27.375 -3.619 1 33.47 457 ALA B CA 1
ATOM 7497 C C . ALA B 1 457 ? 20.797 26.094 -2.781 1 33.47 457 ALA B C 1
ATOM 7499 O O . ALA B 1 457 ? 19.859 25.875 -2.02 1 33.47 457 ALA B O 1
ATOM 7500 N N . ASN B 1 458 ? 21.703 25.156 -2.914 1 34.66 458 ASN B N 1
ATOM 7501 C CA . ASN B 1 458 ? 22.031 24.062 -1.998 1 34.66 458 ASN B CA 1
ATOM 7502 C C . ASN B 1 458 ? 22.312 24.578 -0.59 1 34.66 458 ASN B C 1
ATOM 7504 O O . ASN B 1 458 ? 22 23.906 0.395 1 34.66 458 ASN B O 1
ATOM 7508 N N . LEU B 1 459 ? 23.094 25.734 -0.547 1 30.98 459 LEU B N 1
ATOM 7509 C CA . LEU B 1 459 ? 23.359 26.359 0.743 1 30.98 459 LEU B CA 1
ATOM 7510 C C . LEU B 1 459 ? 22.047 26.766 1.424 1 30.98 459 LEU B C 1
ATOM 7512 O O . LEU B 1 459 ? 21.875 26.547 2.621 1 30.98 459 LEU B O 1
ATOM 7516 N N . SER B 1 460 ? 21.219 27.5 0.716 1 31.11 460 SER B N 1
ATOM 7517 C CA . SER B 1 460 ? 20.016 28 1.372 1 31.11 460 SER B CA 1
ATOM 7518 C C . SER B 1 460 ? 19.016 26.859 1.622 1 31.11 460 SER B C 1
ATOM 7520 O O . SER B 1 460 ? 18.406 26.797 2.686 1 31.11 460 SER B O 1
ATOM 7522 N N . LEU B 1 461 ? 18.828 26.016 0.644 1 33.66 461 LEU B N 1
ATOM 7523 C CA . LEU B 1 461 ? 17.891 24.906 0.665 1 33.66 461 LEU B CA 1
ATOM 7524 C C . LEU B 1 461 ? 18.453 23.734 1.486 1 33.66 461 LEU B C 1
ATOM 7526 O O . LEU B 1 461 ? 17.719 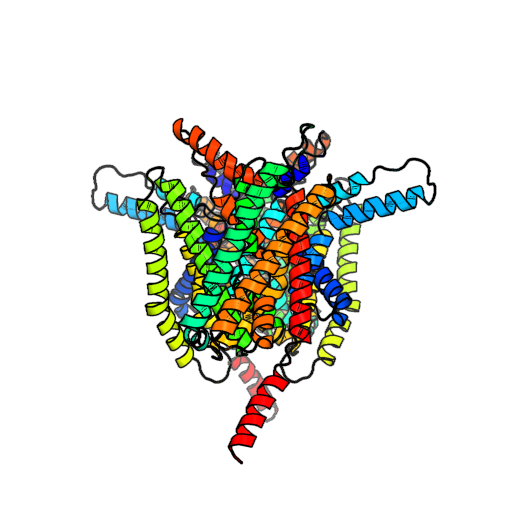23.125 2.273 1 33.66 461 LEU B O 1
ATOM 7530 N N . LEU B 1 462 ? 19.625 23.297 1.178 1 33.47 462 LEU B N 1
ATOM 7531 C CA . LEU B 1 462 ? 20.469 22.5 2.055 1 33.47 462 LEU B CA 1
ATOM 7532 C C . LEU B 1 462 ? 20.5 23.078 3.465 1 33.47 462 LEU B C 1
ATOM 7534 O O . LEU B 1 462 ? 20.531 22.328 4.445 1 33.47 462 LEU B O 1
ATOM 7538 N N . LEU B 1 463 ? 20.625 24.328 3.4 1 31.17 463 LEU B N 1
ATOM 7539 C CA . LEU B 1 463 ? 20.625 25.125 4.617 1 31.17 463 LEU B CA 1
ATOM 7540 C C . LEU B 1 463 ? 19.312 24.984 5.367 1 31.17 463 LEU B C 1
ATOM 7542 O O . LEU B 1 463 ? 19.297 24.938 6.602 1 31.17 463 LEU B O 1
ATOM 7546 N N . ILE B 1 464 ? 18.281 24.984 4.609 1 34.56 464 ILE B N 1
ATOM 7547 C CA . ILE B 1 464 ? 16.984 24.797 5.258 1 34.56 464 ILE B CA 1
ATOM 7548 C C . ILE B 1 464 ? 16.875 23.375 5.812 1 34.56 464 ILE B C 1
ATOM 7550 O O . ILE B 1 464 ? 16.422 23.172 6.941 1 34.56 464 ILE B O 1
ATOM 7554 N N . LEU B 1 465 ? 17.125 22.359 4.984 1 39.97 465 LEU B N 1
ATOM 7555 C CA . LEU B 1 465 ? 17.125 20.938 5.289 1 39.97 465 LEU B CA 1
ATOM 7556 C C . LEU B 1 465 ? 18.156 20.594 6.352 1 39.97 465 LEU B C 1
ATOM 7558 O O . LEU B 1 465 ? 17.906 19.766 7.23 1 39.97 465 LEU B O 1
ATOM 7562 N N . GLN B 1 466 ? 19.359 20.906 5.996 1 34.5 466 GLN B N 1
ATOM 7563 C CA . GLN B 1 466 ? 20.469 20.828 6.934 1 34.5 466 GLN B CA 1
ATOM 7564 C C . GLN B 1 466 ? 20.172 21.641 8.195 1 34.5 466 GLN B C 1
ATOM 7566 O O . GLN B 1 466 ? 20.797 21.422 9.242 1 34.5 466 GLN B O 1
ATOM 7571 N N . MET B 1 467 ? 19.484 22.766 7.91 1 35.62 467 MET B N 1
ATOM 7572 C CA . MET B 1 467 ? 19.391 23.828 8.906 1 35.62 467 MET B CA 1
ATOM 7573 C C . MET B 1 467 ? 18.328 23.5 9.953 1 35.62 467 MET B C 1
ATOM 7575 O O . MET B 1 467 ? 18.344 24.062 11.055 1 35.62 467 MET B O 1
ATOM 7579 N N . ILE B 1 468 ? 17.125 22.906 9.398 1 46.53 468 ILE B N 1
ATOM 7580 C CA . ILE B 1 468 ? 16.359 22.672 10.617 1 46.53 468 ILE B CA 1
ATOM 7581 C C . ILE B 1 468 ? 17.062 21.641 11.492 1 46.53 468 ILE B C 1
ATOM 7583 O O . ILE B 1 468 ? 17.078 20.453 11.172 1 46.53 468 ILE B O 1
ATOM 7587 N N . GLN B 1 469 ? 17.906 22.188 12.148 1 53.12 469 GLN B N 1
ATOM 7588 C CA . GLN B 1 469 ? 18.578 21.406 13.18 1 53.12 469 GLN B CA 1
ATOM 7589 C C . GLN B 1 469 ? 17.578 20.484 13.891 1 53.12 469 GLN B C 1
ATOM 7591 O O . GLN B 1 469 ? 16.391 20.781 13.977 1 53.12 469 GLN B O 1
ATOM 7596 N N . PRO B 1 470 ? 17.922 19.312 13.938 1 60.75 470 PRO B N 1
ATOM 7597 C CA . PRO B 1 470 ? 17.062 18.375 14.656 1 60.75 470 PRO B CA 1
ATOM 7598 C C . PRO B 1 470 ? 16.344 19.016 15.836 1 60.75 470 PRO B C 1
ATOM 7600 O O . PRO B 1 470 ? 15.203 18.625 16.156 1 60.75 470 PRO B O 1
ATOM 7603 N N . GLU B 1 471 ? 16.922 20.047 16.281 1 64.5 471 GLU B N 1
ATOM 7604 C CA . GLU B 1 471 ? 16.297 20.719 17.422 1 64.5 471 GLU B CA 1
ATOM 7605 C C . GLU B 1 471 ? 15.078 21.531 16.984 1 64.5 471 GLU B C 1
ATOM 7607 O O . GLU B 1 471 ? 14.062 21.562 17.688 1 64.5 471 GLU B O 1
ATOM 7612 N N . ALA B 1 472 ? 15.258 22.094 15.859 1 69.44 472 ALA B N 1
ATOM 7613 C CA . ALA B 1 472 ? 14.148 22.906 15.352 1 69.44 472 ALA B CA 1
ATOM 7614 C C . ALA B 1 472 ? 12.969 22.016 14.953 1 69.44 472 ALA B C 1
ATOM 7616 O O . ALA B 1 472 ? 11.812 22.375 15.18 1 69.44 472 ALA B O 1
ATOM 7617 N N . TYR B 1 473 ? 13.273 20.844 14.492 1 74.94 473 TYR B N 1
ATOM 7618 C CA . TYR B 1 473 ? 12.219 19.922 14.078 1 74.94 473 TYR B CA 1
ATOM 7619 C C . TYR B 1 473 ? 11.398 19.453 15.281 1 74.94 473 TYR B C 1
ATOM 7621 O O . TYR B 1 473 ? 10.164 19.406 15.219 1 74.94 473 TYR B O 1
ATOM 7629 N N . ALA B 1 474 ? 12.086 19.203 16.281 1 78 474 ALA B N 1
ATOM 7630 C CA . ALA B 1 474 ? 11.398 18.766 17.5 1 78 474 ALA B CA 1
ATOM 7631 C C . ALA B 1 474 ? 10.5 19.859 18.047 1 78 474 ALA B C 1
ATOM 7633 O O . ALA B 1 474 ? 9.375 19.609 18.469 1 78 474 ALA B O 1
ATOM 7634 N N . ALA B 1 475 ? 11.031 21.062 17.984 1 80.25 475 ALA B N 1
ATOM 7635 C CA . ALA B 1 475 ? 10.266 22.188 18.5 1 80.25 475 ALA B CA 1
ATOM 7636 C C . ALA B 1 475 ? 9.031 22.453 17.641 1 80.25 475 ALA B C 1
ATOM 7638 O O . ALA B 1 475 ? 7.957 22.766 18.156 1 80.25 475 ALA B O 1
ATOM 7639 N N . ILE B 1 476 ? 9.195 22.328 16.406 1 81.25 476 ILE B N 1
ATOM 7640 C CA . ILE B 1 476 ? 8.102 22.578 15.469 1 81.25 476 ILE B CA 1
ATOM 7641 C C . ILE B 1 476 ? 7 21.531 15.68 1 81.25 476 ILE B C 1
ATOM 7643 O O . ILE B 1 476 ? 5.816 21.875 15.719 1 81.25 476 ILE B O 1
ATOM 7647 N N . ILE B 1 477 ? 7.363 20.328 15.898 1 81.75 477 ILE B N 1
ATOM 7648 C CA . ILE B 1 477 ? 6.387 19.266 16.078 1 81.75 477 ILE B CA 1
ATOM 7649 C C . ILE B 1 477 ? 5.609 19.484 17.375 1 81.75 477 ILE B C 1
ATOM 7651 O O . ILE B 1 477 ? 4.391 19.297 17.406 1 81.75 477 ILE B O 1
ATOM 7655 N N . VAL B 1 478 ? 6.293 19.922 18.359 1 85.94 478 VAL B N 1
ATOM 7656 C CA . VAL B 1 478 ? 5.656 20.094 19.672 1 85.94 478 VAL B CA 1
ATOM 7657 C C . VAL B 1 478 ? 4.594 21.188 19.578 1 85.94 478 VAL B C 1
ATOM 7659 O O . VAL B 1 478 ? 3.475 21.016 20.062 1 85.94 478 VAL B O 1
ATOM 7662 N N . ILE B 1 479 ? 4.961 22.25 18.984 1 88.31 479 ILE B N 1
ATOM 7663 C CA . ILE B 1 479 ? 4.027 23.375 18.938 1 88.31 479 ILE B CA 1
ATOM 7664 C C . ILE B 1 479 ? 2.875 23.047 17.984 1 88.31 479 ILE B C 1
ATOM 7666 O O . ILE B 1 479 ? 1.733 23.453 18.234 1 88.31 479 ILE B O 1
ATOM 7670 N N . ILE B 1 480 ? 3.135 22.328 16.938 1 86.62 480 ILE B N 1
ATOM 7671 C CA . ILE B 1 480 ? 2.09 21.938 16 1 86.62 480 ILE B CA 1
ATOM 7672 C C . ILE B 1 480 ? 1.072 21.047 16.703 1 86.62 480 ILE B C 1
ATOM 7674 O O . ILE B 1 480 ? -0.137 21.25 16.562 1 86.62 480 ILE B O 1
ATOM 7678 N N . VAL B 1 481 ? 1.549 20.125 17.438 1 88.31 481 VAL B N 1
ATOM 7679 C CA . VAL B 1 481 ? 0.673 19.203 18.156 1 88.31 481 VAL B CA 1
ATOM 7680 C C . VAL B 1 481 ? -0.097 19.953 19.25 1 88.31 481 VAL B C 1
ATOM 7682 O O . VAL B 1 481 ? -1.299 19.75 19.422 1 88.31 481 VAL B O 1
ATOM 7685 N N . ALA B 1 482 ? 0.579 20.828 19.922 1 91.31 482 ALA B N 1
ATOM 7686 C CA . ALA B 1 482 ? -0.038 21.562 21.016 1 91.31 482 ALA B CA 1
ATOM 7687 C C . ALA B 1 482 ? -1.141 22.5 20.516 1 91.31 482 ALA B C 1
ATOM 7689 O O . ALA B 1 482 ? -2.244 22.516 21.062 1 91.31 482 ALA B O 1
ATOM 7690 N N . VAL B 1 483 ? -0.825 23.203 19.516 1 92.44 483 VAL B N 1
ATOM 7691 C CA . VAL B 1 483 ? -1.78 24.172 18.984 1 92.44 483 VAL B CA 1
ATOM 7692 C C . VAL B 1 483 ? -2.99 23.438 18.406 1 92.44 483 VAL B C 1
ATOM 7694 O O . VAL B 1 483 ? -4.133 23.828 18.656 1 92.44 483 VAL B O 1
ATOM 7697 N N . THR B 1 484 ? -2.777 22.375 17.688 1 90.5 484 THR B N 1
ATOM 7698 C CA . THR B 1 484 ? -3.885 21.641 17.094 1 90.5 484 THR B CA 1
ATOM 7699 C C . THR B 1 484 ? -4.719 20.953 18.188 1 90.5 484 THR B C 1
ATOM 7701 O O . THR B 1 484 ? -5.949 20.938 18.094 1 90.5 484 THR B O 1
ATOM 7704 N N . ALA B 1 485 ? -4.066 20.453 19.141 1 91.38 485 ALA B N 1
ATOM 7705 C CA . ALA B 1 485 ? -4.781 19.812 20.25 1 91.38 485 ALA B CA 1
ATOM 7706 C C . ALA B 1 485 ? -5.66 20.812 20.984 1 91.38 485 ALA B C 1
ATOM 7708 O O . ALA B 1 485 ? -6.824 20.531 21.281 1 91.38 485 ALA B O 1
ATOM 7709 N N . ILE B 1 486 ? -5.133 21.984 21.234 1 93.19 486 ILE B N 1
ATOM 7710 C CA . ILE B 1 486 ? -5.855 23 22 1 93.19 486 ILE B CA 1
ATOM 7711 C C . ILE B 1 486 ? -6.992 23.562 21.141 1 93.19 486 ILE B C 1
ATOM 7713 O O . ILE B 1 486 ? -8.125 23.672 21.609 1 93.19 486 ILE B O 1
ATOM 7717 N N . CYS B 1 487 ? -6.719 23.844 19.938 1 93.5 487 CYS B N 1
ATOM 7718 C CA . CYS B 1 487 ? -7.723 24.422 19.062 1 93.5 487 CYS B CA 1
ATOM 7719 C C . CYS B 1 487 ? -8.852 23.438 18.781 1 93.5 487 CYS B C 1
ATOM 7721 O O . CYS B 1 487 ? -10.023 23.812 18.766 1 93.5 487 CYS B O 1
ATOM 7723 N N . SER B 1 488 ? -8.469 22.219 18.531 1 91.25 488 SER B N 1
ATOM 7724 C CA . SER B 1 488 ? -9.5 21.219 18.266 1 91.25 488 SER B CA 1
ATOM 7725 C C . SER B 1 488 ? -10.383 21 19.5 1 91.25 488 SER B C 1
ATOM 7727 O O . SER B 1 488 ? -11.594 20.828 19.375 1 91.25 488 SER B O 1
ATOM 7729 N N . TYR B 1 489 ? -9.773 21.016 20.609 1 90.31 489 TYR B N 1
ATOM 7730 C CA . TYR B 1 489 ? -10.523 20.859 21.859 1 90.31 489 TYR B CA 1
ATOM 7731 C C . TYR B 1 489 ? -11.477 22.031 22.062 1 90.31 489 TYR B C 1
ATOM 7733 O O . TYR B 1 489 ? -12.641 21.828 22.438 1 90.31 489 TYR B O 1
ATOM 7741 N N . LEU B 1 490 ? -11.047 23.219 21.812 1 92.81 490 LEU B N 1
ATOM 7742 C CA . LEU B 1 490 ? -11.852 24.422 22 1 92.81 490 LEU B CA 1
ATOM 7743 C C . LEU B 1 490 ? -13 24.469 21 1 92.81 490 LEU B C 1
ATOM 7745 O O . LEU B 1 490 ? -14.117 24.844 21.344 1 92.81 490 LEU B O 1
ATOM 7749 N N . VAL B 1 491 ? -12.75 24.062 19.844 1 92.56 491 VAL B N 1
ATOM 7750 C CA . VAL B 1 491 ? -13.789 24.047 18.812 1 92.56 491 VAL B CA 1
ATOM 7751 C C . VAL B 1 491 ? -14.852 23.016 19.156 1 92.56 491 VAL B C 1
ATOM 7753 O O . VAL B 1 491 ? -16.047 23.281 19.047 1 92.56 491 VAL B O 1
ATOM 7756 N N . ALA B 1 492 ? -14.398 21.875 19.562 1 87.94 492 ALA B N 1
ATOM 7757 C CA . ALA B 1 492 ? -15.328 20.812 19.906 1 87.94 492 ALA B CA 1
ATOM 7758 C C . ALA B 1 492 ? -16.188 21.219 21.109 1 87.94 492 ALA B C 1
ATOM 7760 O O . ALA B 1 492 ? -17.375 20.875 21.172 1 87.94 492 ALA B O 1
ATOM 7761 N N . LYS B 1 493 ? -15.617 21.969 21.984 1 86.94 493 LYS B N 1
ATOM 7762 C CA . LYS B 1 493 ? -16.328 22.344 23.203 1 86.94 493 LYS B CA 1
ATOM 7763 C C . LYS B 1 493 ? -17.234 23.547 22.953 1 86.94 493 LYS B C 1
ATOM 7765 O O . LYS B 1 493 ? -18.344 23.625 23.516 1 86.94 493 LYS B O 1
ATOM 7770 N N . LEU B 1 494 ? -16.812 24.391 22.125 1 86.69 494 LEU B N 1
ATOM 7771 C CA . LEU B 1 494 ? -17.5 25.656 21.984 1 86.69 494 LEU B CA 1
ATOM 7772 C C . LEU B 1 494 ? -18.531 25.609 20.859 1 86.69 494 LEU B C 1
ATOM 7774 O O . LEU B 1 494 ? -19.484 26.375 20.844 1 86.69 494 LEU B O 1
ATOM 7778 N N . TYR B 1 495 ? -18.203 24.781 19.875 1 79 495 TYR B N 1
ATOM 7779 C CA . TYR B 1 495 ? -19.109 24.797 18.734 1 79 495 TYR B CA 1
ATOM 7780 C C . TYR B 1 495 ? -20.141 23.672 18.828 1 79 495 TYR B C 1
ATOM 7782 O O . TYR B 1 495 ? -19.781 22.5 18.828 1 79 495 TYR B O 1
ATOM 7790 N N . ASP B 1 496 ? -21.312 23.844 19.281 1 68.94 496 ASP B N 1
ATOM 7791 C CA . ASP B 1 496 ? -22.453 22.922 19.266 1 68.94 496 ASP B CA 1
ATOM 7792 C C . ASP B 1 496 ? -23.344 23.156 18.047 1 68.94 496 ASP B C 1
ATOM 7794 O O . ASP B 1 496 ? -24.031 24.172 17.953 1 68.94 496 ASP B O 1
ATOM 7798 N N . PRO B 1 497 ? -23.031 22.375 17.016 1 61.56 497 PRO B N 1
ATOM 7799 C CA . PRO B 1 497 ? -23.828 22.609 15.812 1 61.56 497 PRO B CA 1
ATOM 7800 C C . PRO B 1 497 ? -25.328 22.594 16.078 1 61.56 497 PRO B C 1
ATOM 7802 O O . PRO B 1 497 ? -26.094 23.25 15.352 1 61.56 497 PRO B O 1
ATOM 7805 N N . LEU B 1 498 ? -25.797 21.703 16.953 1 50.75 498 LEU B N 1
ATOM 7806 C CA . LEU B 1 498 ? -27.219 21.594 17.25 1 50.75 498 LEU B CA 1
ATOM 7807 C C . LEU B 1 498 ? -27.75 22.906 17.812 1 50.75 498 LEU B C 1
ATOM 7809 O O . LEU B 1 498 ? -28.891 23.281 17.562 1 50.75 498 LEU B O 1
ATOM 7813 N N . LYS B 1 499 ? -27.094 23.594 18.547 1 50.5 499 LYS B N 1
ATOM 7814 C CA . LYS B 1 499 ? -27.609 24.812 19.141 1 50.5 499 LYS B CA 1
ATOM 7815 C C . LYS B 1 499 ? -27.641 25.953 18.125 1 50.5 499 LYS B C 1
ATOM 7817 O O . LYS B 1 499 ? -28.516 26.828 18.188 1 50.5 499 LYS B O 1
ATOM 7822 N N . SER B 1 500 ? -26.734 25.922 17.234 1 51.38 500 SER B N 1
ATOM 7823 C CA . SER B 1 500 ? -26.75 26.984 16.234 1 51.38 500 SER B CA 1
ATOM 7824 C C . SER B 1 500 ? -27.938 26.844 15.289 1 51.38 500 SER B C 1
ATOM 7826 O O . SER B 1 500 ? -28.547 27.844 14.906 1 51.38 500 SER B O 1
ATOM 7828 N N . ASN B 1 501 ? -28.203 25.547 14.898 1 49.84 501 ASN B N 1
ATOM 7829 C CA . ASN B 1 501 ? -29.391 25.359 14.086 1 49.84 501 ASN B CA 1
ATOM 7830 C C . ASN B 1 501 ? -30.672 25.656 14.875 1 49.84 501 ASN B C 1
ATOM 7832 O O . ASN B 1 501 ? -31.672 26.094 14.305 1 49.84 501 ASN B O 1
ATOM 7836 N N . LYS B 1 502 ? -30.656 25.453 16.109 1 46.19 502 LYS B N 1
ATOM 7837 C CA . LYS B 1 502 ? -31.859 25.719 16.906 1 46.19 502 LYS B CA 1
ATOM 7838 C C . LYS B 1 502 ? -32.094 27.219 17.016 1 46.19 502 LYS B C 1
ATOM 7840 O O . LYS B 1 502 ? -33.25 27.672 16.969 1 46.19 502 LYS B O 1
ATOM 7845 N N . LYS B 1 503 ? -31.125 28.031 17.172 1 45.91 503 LYS B N 1
ATOM 7846 C CA . LYS B 1 503 ? -31.406 29.469 17.25 1 45.91 503 LYS B CA 1
ATOM 7847 C C . LYS B 1 503 ? -31.938 30 15.922 1 45.91 503 LYS B C 1
ATOM 7849 O O . LYS B 1 503 ? -32.844 30.844 15.898 1 45.91 503 LYS B O 1
ATOM 7854 N N . VAL B 1 504 ? -31.312 29.344 14.883 1 48.53 504 VAL B N 1
ATOM 7855 C CA . VAL B 1 504 ? -31.859 29.766 13.602 1 48.53 504 VAL B CA 1
ATOM 7856 C C . VAL B 1 504 ? -33.312 29.281 13.461 1 48.53 504 VAL B C 1
ATOM 7858 O O . VAL B 1 504 ? -34.156 30.031 12.992 1 48.53 504 VAL B O 1
ATOM 7861 N N . ALA B 1 505 ? -33.531 28.047 13.906 1 48.5 505 ALA B N 1
ATOM 7862 C CA . ALA B 1 505 ? -34.906 27.531 13.883 1 48.5 505 ALA B CA 1
ATOM 7863 C C . ALA B 1 505 ? -35.781 28.328 14.828 1 48.5 505 ALA B C 1
ATOM 7865 O O . ALA B 1 505 ? -36.938 28.656 14.492 1 48.5 505 ALA B O 1
ATOM 7866 N N . TYR B 1 506 ? -35.281 28.641 15.977 1 47.69 506 TYR B N 1
ATOM 7867 C CA . TYR B 1 506 ? -36.062 29.422 16.906 1 47.69 506 TYR B CA 1
ATOM 7868 C C . TYR B 1 506 ? -36.312 30.828 16.375 1 47.69 506 TYR B C 1
ATOM 7870 O O . TYR B 1 506 ? -37.438 31.359 16.5 1 47.69 506 TYR B O 1
ATOM 7878 N N . ARG B 1 507 ? -35.312 31.438 15.781 1 48.44 507 ARG B N 1
ATOM 7879 C CA . ARG B 1 507 ? -35.531 32.75 15.203 1 48.44 507 ARG B CA 1
ATOM 7880 C C . ARG B 1 507 ? -36.531 32.688 14.047 1 48.44 507 ARG B C 1
ATOM 7882 O O . ARG B 1 507 ? -37.344 33.594 13.883 1 48.44 507 ARG B O 1
ATOM 7889 N N . LYS B 1 508 ? -36.438 31.641 13.25 1 51.53 508 LYS B N 1
ATOM 7890 C CA . LYS B 1 508 ? -37.406 31.484 12.188 1 51.53 508 LYS B CA 1
ATOM 7891 C C . LYS B 1 508 ? -38.812 31.25 12.766 1 51.53 508 LYS B C 1
ATOM 7893 O O . LYS B 1 508 ? -39.812 31.75 12.211 1 51.53 508 LYS B O 1
ATOM 7898 N N . LEU B 1 509 ? -38.781 30.469 13.805 1 51.62 509 LEU B N 1
ATOM 7899 C CA . LEU B 1 509 ? -40.094 30.266 14.438 1 51.62 509 LEU B CA 1
ATOM 7900 C C . LEU B 1 509 ? -40.594 31.578 15.016 1 51.62 509 LEU B C 1
ATOM 7902 O O . LEU B 1 509 ? -41.812 31.859 14.938 1 51.62 509 LEU B O 1
ATOM 7906 N N . LYS B 1 510 ? -39.719 32.375 15.531 1 50.69 510 LYS B N 1
ATOM 7907 C CA . LYS B 1 510 ? -40.188 33.625 16.094 1 50.69 510 LYS B CA 1
ATOM 7908 C C . LYS B 1 510 ? -40.656 34.594 15.008 1 50.69 510 LYS B C 1
ATOM 7910 O O . LYS B 1 510 ? -41.562 35.375 15.219 1 50.69 510 LYS B O 1
ATOM 7915 N N . HIS B 1 511 ? -40 34.469 13.867 1 51.19 511 HIS B N 1
ATOM 7916 C CA . HIS B 1 511 ? -40.469 35.344 12.805 1 51.19 511 HIS B CA 1
ATOM 7917 C C . HIS B 1 511 ? -41.781 34.812 12.227 1 51.19 511 HIS B C 1
ATOM 7919 O O . HIS B 1 511 ? -42.469 35.5 11.469 1 51.19 511 HIS B O 1
ATOM 7925 N N . LEU B 1 512 ? -41.969 33.562 12.336 1 49.88 512 LEU B N 1
ATOM 7926 C CA . LEU B 1 512 ? -43.281 33.031 11.891 1 49.88 512 LEU B CA 1
ATOM 7927 C C . LEU B 1 512 ? -44.375 33.438 12.867 1 49.88 512 LEU B C 1
ATOM 7929 O O . LEU B 1 512 ? -45.562 33.344 12.523 1 49.88 512 LEU B O 1
ATOM 7933 N N . ASP B 1 513 ? -44.062 33.781 14.062 1 38.38 513 ASP B N 1
ATOM 7934 C CA . ASP B 1 513 ? -45.125 34.344 14.891 1 38.38 513 ASP B CA 1
ATOM 7935 C C . ASP B 1 513 ? -45.25 35.844 14.672 1 38.38 513 ASP B C 1
ATOM 7937 O O . ASP B 1 513 ? -44.25 36.562 14.562 1 38.38 513 ASP B O 1
#

Foldseek 3Di:
DVVVVVVCCPVVVCPPCQLADDPPDCVVPDDCLSHQPSLLVVLLVQLLVQLVVQCVVCVVLVFFSQLSLLVSLQCLALPVLVVVLVVVLVVCVVVVPPPSPNSVVSSVVSLCRNPPPSNLVVLVVLQLVLLLLLLLLLLLQAAVVLLCVCPPLLLQLLVLLQPFLLPVLLVVCVVQVVPPPDPPNDQGLCCLLVPPPSLQSSLLSNQLSAFALSLLSSLCVRLVNCPPNLNSSLNSNNVSRHVVSQVVVLVVLLCLCVVVVRVVLSVQLVVLVVVLLVCCVPPVLVVLVVQLVPDDPPLDRDPVVLVVLVVVLQVQLVSCVVSPHHSNVSSSSNSNSRDHPGSSSVVNCVVSVCCSVSRSNSSVSNSLSNLADQVQQPDVVSLVVLLVSSVVSLVSSLVSQQVSCVVVPHDSLSSNLSSLSSSQHHCVSVVVSLVVLVVPQPPDPDDPVVVVCNCVSCCSSVCNNVSSPSSVSNSVSVSNSVSNRVSSSCSSVSPDVVVVVVVVVVVVVVVVD/DVVVVVVCCPVVCCPPCVLADDPPDCVVPDDCLSHQPSLLVVLLVQLLVQLVVQCVVCVVLVFFSQLSLLVSLQCLALPVLVVVLVVVLVCCVVVVPPPSPNSVVSSVVSLCRNPPPSNLVVLVVLQLVLLLLLLLLLLLQAAVVLLCVCPPLLLQLLVLLQPFLLPVLLVVCVVQVVPPPPPPNDQGLCCLLVPPPSLQSSLLSNLLSAFALSLLSSLCVRLVNCPPNLNSSLNSNNVSRHVVSLVVVLVVVLCLCVVVVNVVLSVQLVVLVVVLLVCCVPPVLVVLVVQLVPDDPPLDRDPVVLVVLVVVLQVQLVSCVVSPHHSNVSSSSNSNSRDHPGSSSVVNCVVSVCCSVSRSNSSVSNSLSNLQDQVQQPDVVSLVVLLVSSVVSLVSSLVSQQVSCVVVPHDSLSSNLSSLSSSQHHCVSVVVSLVVLVVPQPPDDDDPVNVVCNCVSCCSSVCNNVSSPSSVSNSVSVSNSVSNRVSSSCNSVSDDVVVVVVVVVVVVVVVVD

InterPro domains:
  IPR006153 Cation/H+ exchanger, transmembrane domain [PF00999] (48-486)
  IPR038770 Sodium/solute symporter superfamily [G3DSA:1.20.1530.20] (39-446)
  IPR050794 Monovalent cation:proton antiporter 2 [PTHR32468] (25-509)